Protein AF-U6SLL1-F1 (afdb_monomer)

Foldseek 3Di:
DDDDDDDDDDDDDDDDDDDDPDDPDDDDDDQQPQPPLDPPDPLSVLVSVLVVLVLDDPDPPSHNQQFAFDFQLRLLSSLLSLLVFDFDPQADCQAPPADCPDPRNRSVRRLVVLVLAFADPVGHRRGGHFDFLLSLLSSLCSSLVQDFDLPADALAPPLDPPDPSSSSVSRCVVLVLDCAPDVHHNRRRDGHGNSRSSSSSSSSCVSSPVPPPPPDPDPFQFPWEDLAQFKIKGFTPDFDDDDAQVQKDKVPKRFPGWDQDPVDRRIIMTGIPGWDAQDKIWMGGNNHTRHIYGHHHHFDFPAKEWPQQEAEDAAPDKDKTKIATHTPPPHFLWFQKKWWFKAQPPPCPPDPTDTDIFIAHRRNMTMDMDHHNDFDKIKIKMDGVPDNVHIYIGMYGYDNDQQKDKEWPDDDQEAAAFDKTKIKIAHDAFDKKKKAWPQQEADAPVRQAPKWKQAPVVRGTDRFHQYVVGDTDIGMWTHHRRRMTMMIIGHEQDKTKIKIFAAPDPVDRHDDSRTRIDIYDIHGHYNPFWKAKDKEKAFDLAWAAAPAQDDQQRDRPDQFAQIWIKMKMAIAGPVRHADAWFQKKKKFFAPVFWDAWKWKAQDSGRTGTDDHQDIDIFTAHHRSMGMMTMHHHDQATKGWMKMWDQPDDDPVDRGDDPSTNIDTYDMHGHDHWQFQEKDWFWAFPVRHGAQEDAAPGKIKTKIATATSRRGQHDNDQDWWKKKKWKAKAAFWKFKAFPVRHTDDDGGGHGDTDIDIFIADRRRMGIIIIGHNDFIKMKIWMDTHPNSYHIDIGIHTHDYDDQLQVQLQPDPDLVSNLVSQQPDPAPPRLVVDDPVLSSQLSVQSNVPADPVGADPVRSNVSNVVSNVVSVVVVLCVLLVVLLVLVVVVVPDPDDDPVSVVVSVVSLVPHDPSSVVVSVD

Solvent-accessible surface area (backbone atoms only — not comparable to full-atom values): 49851 Å² total; per-residue (Å²): 135,86,87,76,88,84,81,88,84,81,89,84,92,78,92,75,96,72,85,86,73,88,67,85,75,73,86,85,87,66,88,77,79,31,83,70,57,54,89,92,42,100,34,40,65,29,48,52,52,36,38,74,70,68,34,50,80,61,45,94,89,61,32,61,58,46,84,42,73,33,27,42,33,58,51,34,38,37,51,31,45,71,68,67,57,81,62,54,95,75,39,56,71,81,28,87,76,47,54,27,90,44,99,36,19,23,31,49,36,44,36,38,77,70,67,37,50,74,50,50,99,85,46,36,65,57,47,83,42,68,29,29,43,35,59,52,32,42,34,52,33,54,67,65,62,56,75,75,36,69,84,52,89,69,66,37,75,69,60,53,89,89,42,94,43,40,33,32,48,26,27,35,41,74,65,64,38,45,75,54,82,40,85,47,29,55,51,48,84,38,70,33,25,46,34,54,52,32,34,47,52,41,38,43,37,55,65,61,68,49,60,77,76,63,91,63,100,60,64,74,61,23,56,37,39,54,53,29,24,36,33,35,39,36,32,41,97,56,74,65,77,90,72,54,33,86,45,43,48,36,70,98,42,54,55,80,38,40,42,64,39,93,92,38,56,32,30,35,42,34,34,40,44,82,37,54,54,77,41,80,37,48,37,22,47,80,87,40,65,26,36,57,30,58,27,30,47,76,75,71,68,75,37,30,38,44,70,67,21,38,44,72,30,38,46,73,38,78,39,79,49,43,33,40,48,38,61,60,90,94,58,70,41,23,59,48,52,30,32,40,38,36,41,53,70,93,52,59,92,86,44,70,68,45,79,46,77,25,51,13,37,80,84,6,43,20,60,49,73,49,68,45,86,56,69,50,59,33,41,36,39,34,20,39,61,99,40,74,88,32,51,26,68,21,28,40,42,29,25,92,48,72,65,54,45,53,45,78,66,47,87,80,47,74,37,30,46,65,48,78,43,36,35,35,37,40,40,58,51,68,36,76,34,34,39,42,30,63,77,16,55,69,28,56,86,92,57,58,63,77,41,35,30,42,15,64,85,78,74,44,72,42,53,29,34,30,30,70,86,76,56,73,42,75,21,38,41,55,19,36,87,88,7,45,31,66,44,41,38,32,30,61,74,43,73,47,30,45,31,44,31,41,49,96,36,91,92,59,65,57,88,53,72,51,32,62,50,35,66,40,82,59,34,34,20,32,76,67,70,62,55,45,57,48,52,46,61,49,72,47,44,73,14,20,29,24,85,69,78,82,66,83,73,37,71,56,90,63,84,32,43,47,48,22,39,45,34,44,34,40,35,21,37,84,85,68,47,65,33,61,58,69,44,69,37,35,37,32,22,47,72,94,27,49,40,72,54,36,31,40,21,76,55,98,63,61,37,38,63,53,54,71,67,41,69,43,83,46,59,21,35,87,79,11,33,33,61,36,36,41,29,27,34,54,83,80,13,35,40,27,46,34,38,32,36,81,74,38,82,52,88,89,63,68,58,97,46,90,78,25,45,60,28,73,34,64,59,36,36,18,34,86,66,52,68,54,40,63,49,72,48,40,19,41,91,89,66,49,80,48,60,62,47,50,39,66,45,58,38,35,41,37,39,32,28,8,29,70,56,68,37,45,22,56,95,63,96,68,67,49,54,29,39,39,38,39,30,29,64,69,25,49,41,51,42,19,38,79,88,65,50,75,49,71,71,82,41,46,57,70,35,75,38,69,38,81,45,58,26,46,96,49,31,41,31,50,39,28,40,27,27,79,36,51,24,44,40,36,40,37,38,39,36,47,93,73,55,34,58,73,45,75,50,59,38,33,26,38,63,70,74,55,46,64,58,42,46,52,69,40,90,48,49,68,49,26,39,56,27,47,64,76,40,93,57,76,76,61,56,78,81,48,52,73,69,48,40,51,50,31,24,43,49,49,60,73,68,48,49,97,87,39,63,51,70,70,51,44,55,52,48,47,43,51,40,49,48,51,50,52,50,51,52,37,48,62,68,24,42,65,48,42,51,51,54,55,53,62,76,72,50,101,70,90,53,74,65,60,57,51,49,45,48,55,54,47,72,70,44,52,74,71,26,40,50,61,56,71,104

Secondary structure (DSSP, 8-state):
----------------------------------TTS-TT-TTHHHHHHHHHTTSS-PBTTTB--TTSBPBHHHHHHHHHHHTT----SS----STT--TTSTTHHHHHHHHHTTS----TTS---TTSBPBHHHHHHHHHHHHT----TTS----TTS-TT-TTHHHHHHHHHTTS---SBTTB--TTSBPBHHHHHHHHHHHHHHTT-----S--SS---EEEEEETTEEEEE-SS---S--GGGEEETTB-EEEEEE-TT-TTEEEEEESPPPTT-EEEEEETTEEEEEEE--PPP--SEEEESSSEEEEETTSEEEEEEEEE--TTS--TT-EEEEEEE-TT-TTTSPPEEEEEEB-TTSEEEEEEE-SS-EEEEEEEEETTEEEEEEEEEEEEESS-S-EEEESS--SEEETT--EEEEEE-STT-EEEEEEGGGTTB-GGG----EEEETTTTEEE--EEBTTS-EE-EEEE--TTSEEEEEEE-SSEEE-EEEE--S-SSS----TTSSEEEPPPEEEE--SS-EEEEEE-S-SEEEPPSS--SSS---SSSS----EEEEEEEE-TTSPBPPTT-EEEEE--GGGEEEEEEEESSSS--EEE-TT--EEEE--TTSEEEEEEEEEEEEEEE--EEEE--SS-SSS----TTSEEEEPPPEEEE-----EEEEEEE-TTS-B-SEEETTSEEEEEEEEE-TTS-B----SS--EEEEEEEESSS-EEEE-TTSPBPSSPB-TT-EEEEEEE--TTSEEEEEEEESSSEEEEEEEE-GGGSSPPEEEEEEEEPPPPHHHHHHH--SHHHHHHHHHT---SS-GGGS-HHHHHHHHHHHHHT--TT---HHHHHHHHHHHHHHHHHHHHHHHHHHHHHHHHHHTT-S---HHHHHHHHHHHHTS-HHHHHHHH-

Nearest PDB structures (foldseek):
  3pyw-assembly1_A  TM=9.199E-01  e=1.874E-11  Bacillus anthracis
  6bt4-assembly1_A  TM=9.223E-01  e=9.122E-10  Bacillus anthracis
  8eok-assembly1_G  TM=2.125E-01  e=2.285E-08  Homo sapiens
  7s62-assembly1_A  TM=1.365E-01  e=2.415E-10  Xenopus laevis
  7kzw-assembly1_A  TM=5.222E-01  e=8.992E-03  Francisella tularensis subsp. tularensis SCHU S4

Radius of gyration: 44.4 Å; Cα contacts (8 Å, |Δi|>4): 2032; chains: 1; bounding box: 137×68×116 Å

pLDDT: mean 83.25, std 14.83, range [24.31, 96.62]

InterPro domains:
  IPR001119 S-layer homology domain [PF00395] (33-75)
  IPR001119 S-layer homology domain [PF00395] (95-137)
  IPR001119 S-layer homology domain [PF00395] (155-198)
  IPR001119 S-layer homology domain [PS51272] (30-93)
  IPR001119 S-layer homology domain [PS51272] (94-151)
  IPR001119 S-layer homology domain [PS51272] (152-215)
  IPR006311 Twin-arginine translocation pathway, signal sequence [PS51318] (1-30)
  IPR008964 Invasin/intimin cell-adhesion fragments [SSF49373] (318-388)
  IPR013783 Immunoglobulin-like fold [G3DSA:2.60.40.10] (303-398)
  IPR014755 Copper resistance protein CopC/internalin, immunoglobulin-like [G3DSA:2.60.40.1220] (220-298)

Mean predicted aligned error: 22.22 Å

Structure (mmCIF, N/CA/C/O backbone):
data_AF-U6SLL1-F1
#
_entry.id   AF-U6SLL1-F1
#
loop_
_atom_site.group_PDB
_atom_site.id
_atom_site.type_symbol
_atom_site.label_atom_id
_atom_site.label_alt_id
_atom_site.label_comp_id
_atom_site.label_asym_id
_atom_site.label_entity_id
_atom_site.label_seq_id
_atom_site.pdbx_PDB_ins_code
_atom_site.Cartn_x
_atom_site.Cartn_y
_atom_site.Cartn_z
_atom_site.occupancy
_atom_site.B_iso_or_equiv
_atom_site.auth_seq_id
_atom_site.auth_comp_id
_atom_site.auth_asym_id
_atom_site.auth_atom_id
_atom_site.pdbx_PDB_model_num
ATOM 1 N N . MET A 1 1 ? -43.261 8.906 -31.732 1.00 31.83 1 MET A N 1
ATOM 2 C CA . MET A 1 1 ? -44.170 7.820 -31.307 1.00 31.83 1 MET A CA 1
ATOM 3 C C . MET A 1 1 ? -43.895 7.626 -29.831 1.00 31.83 1 MET A C 1
ATOM 5 O O . MET A 1 1 ? -42.789 7.223 -29.511 1.00 31.83 1 MET A O 1
ATOM 9 N N . ALA A 1 2 ? -44.806 8.065 -28.962 1.00 31.69 2 ALA A N 1
ATOM 10 C CA . ALA A 1 2 ? -44.588 8.068 -27.516 1.00 31.69 2 ALA A CA 1
ATOM 11 C C . ALA A 1 2 ? -44.640 6.636 -26.959 1.00 31.69 2 ALA A C 1
ATOM 13 O O . ALA A 1 2 ? -45.519 5.855 -27.332 1.00 31.69 2 ALA A O 1
ATOM 14 N N . TYR A 1 3 ? -43.657 6.307 -26.126 1.00 36.06 3 TYR A N 1
ATOM 15 C CA . TYR A 1 3 ? -43.447 5.011 -25.489 1.00 36.06 3 TYR A CA 1
ATOM 16 C C . TYR A 1 3 ? -44.512 4.753 -24.409 1.00 36.06 3 TYR A C 1
ATOM 18 O O . TYR A 1 3 ? -44.857 5.652 -23.647 1.00 36.06 3 TYR A O 1
ATOM 26 N N . GLN A 1 4 ? -45.051 3.530 -24.364 1.00 31.73 4 GLN A N 1
ATOM 27 C CA . GLN A 1 4 ? -45.908 3.031 -23.282 1.00 31.73 4 GLN A CA 1
ATOM 28 C C . GLN A 1 4 ? -45.208 1.841 -22.601 1.00 31.73 4 GLN A C 1
ATOM 30 O O . GLN A 1 4 ? -44.811 0.915 -23.319 1.00 31.73 4 GLN A O 1
ATOM 35 N N . PRO A 1 5 ? -45.087 1.806 -21.260 1.00 29.72 5 PRO A N 1
ATOM 36 C CA . PRO A 1 5 ? -44.461 0.692 -20.554 1.00 29.72 5 PRO A CA 1
ATOM 37 C C . PRO A 1 5 ? -45.381 -0.539 -20.483 1.00 29.72 5 PRO A C 1
ATOM 39 O O . PRO A 1 5 ? -46.595 -0.449 -20.290 1.00 29.72 5 PRO A O 1
ATOM 42 N N . LYS A 1 6 ? -44.783 -1.719 -20.683 1.00 35.38 6 LYS A N 1
ATOM 43 C CA . LYS A 1 6 ? -45.454 -3.020 -20.816 1.00 35.38 6 LYS A CA 1
ATOM 44 C C . LYS A 1 6 ? -45.561 -3.739 -19.465 1.00 35.38 6 LYS A C 1
ATOM 46 O O . LYS A 1 6 ? -44.718 -4.571 -19.144 1.00 35.38 6 LYS A O 1
ATOM 51 N N . SER A 1 7 ? -46.657 -3.552 -18.740 1.00 30.78 7 SER A N 1
ATOM 52 C CA . SER A 1 7 ? -47.194 -4.643 -17.916 1.00 30.78 7 SER A CA 1
ATOM 53 C C . SER A 1 7 ? -48.032 -5.567 -18.820 1.00 30.78 7 SER A C 1
ATOM 55 O O . SER A 1 7 ? -48.647 -5.101 -19.774 1.00 30.78 7 SER A O 1
ATOM 57 N N . TYR A 1 8 ? -48.045 -6.879 -18.546 1.00 36.88 8 TYR A N 1
ATOM 58 C CA . TYR A 1 8 ? -48.706 -7.983 -19.285 1.00 36.88 8 TYR A CA 1
ATOM 59 C C . TYR A 1 8 ? -47.908 -8.709 -20.384 1.00 36.88 8 TYR A C 1
ATOM 61 O O . TYR A 1 8 ? -48.157 -8.509 -21.571 1.00 36.88 8 TYR A O 1
ATOM 69 N N . ARG A 1 9 ? -47.150 -9.750 -19.993 1.00 34.62 9 ARG A N 1
ATOM 70 C CA . ARG A 1 9 ? -47.237 -11.093 -20.614 1.00 34.62 9 ARG A CA 1
ATOM 71 C C . ARG A 1 9 ? -47.005 -12.198 -19.575 1.00 34.62 9 ARG A C 1
ATOM 73 O O . ARG A 1 9 ? -45.906 -12.385 -19.073 1.00 34.62 9 ARG A O 1
ATOM 80 N N . LYS A 1 10 ? -48.075 -12.939 -19.276 1.00 30.20 10 LYS A N 1
ATOM 81 C CA . LYS A 1 10 ? -48.067 -14.200 -18.521 1.00 30.20 10 LYS A CA 1
ATOM 82 C C . LYS A 1 10 ? -47.556 -15.352 -19.400 1.00 30.20 10 LYS A C 1
ATOM 84 O O . LYS A 1 10 ? -47.942 -15.421 -20.560 1.00 30.20 10 LYS A O 1
ATOM 89 N N . PHE A 1 11 ? -46.791 -16.252 -18.772 1.00 29.52 11 PHE A N 1
ATOM 90 C CA . PHE A 1 11 ? -46.538 -17.672 -19.081 1.00 29.52 11 PHE A CA 1
ATOM 91 C C . PHE A 1 11 ? -46.218 -18.085 -20.530 1.00 29.52 11 PHE A C 1
ATOM 93 O O . PHE A 1 11 ? -47.078 -18.035 -21.399 1.00 29.52 11 PHE A O 1
ATOM 100 N N . LEU A 1 12 ? -45.050 -18.716 -20.718 1.00 28.30 12 LEU A N 1
ATOM 101 C CA . LEU A 1 12 ? -44.953 -20.075 -21.274 1.00 28.30 12 LEU A CA 1
ATOM 102 C C . LEU A 1 12 ? -43.573 -20.678 -20.970 1.00 28.30 12 LEU A C 1
ATOM 104 O O . LEU A 1 12 ? -42.535 -20.166 -21.376 1.00 28.30 12 LEU A O 1
ATOM 108 N N . ALA A 1 13 ? -43.603 -21.781 -20.228 1.00 28.97 13 ALA A N 1
ATOM 109 C CA . ALA A 1 13 ? -42.471 -22.639 -19.940 1.00 28.97 13 ALA A CA 1
ATOM 110 C C . ALA A 1 13 ? -42.096 -23.473 -21.172 1.00 28.97 13 ALA A C 1
ATOM 112 O O . ALA A 1 13 ? -42.954 -24.154 -21.729 1.00 28.97 13 ALA A O 1
ATOM 113 N N . THR A 1 14 ? -40.809 -23.514 -21.512 1.00 26.53 14 THR A N 1
ATOM 114 C CA . THR A 1 14 ? -40.186 -24.652 -22.202 1.00 26.53 14 THR A CA 1
ATOM 115 C C . THR A 1 14 ? -38.739 -24.772 -21.748 1.00 26.53 14 THR A C 1
ATOM 117 O O . THR A 1 14 ? -37.907 -23.910 -22.012 1.00 26.53 14 THR A O 1
ATOM 120 N N . SER A 1 15 ? -38.469 -25.859 -21.037 1.00 31.84 15 SER A N 1
ATOM 121 C CA . SER A 1 15 ? -37.161 -26.312 -20.583 1.00 31.84 15 SER A CA 1
ATOM 122 C C . SER A 1 15 ? -36.227 -26.620 -21.757 1.00 31.84 15 SER A C 1
ATOM 124 O O . SER A 1 15 ? -36.534 -27.500 -22.563 1.00 31.84 15 SER A O 1
ATOM 126 N N . VAL A 1 16 ? -35.054 -25.987 -21.790 1.00 29.91 16 VAL A N 1
ATOM 127 C CA . VAL A 1 16 ? -33.886 -26.488 -22.524 1.00 29.91 16 VAL A CA 1
ATOM 128 C C . VAL A 1 16 ? -32.714 -26.534 -21.550 1.00 29.91 16 VAL A C 1
ATOM 130 O O . VAL A 1 16 ? -32.261 -25.510 -21.050 1.00 29.91 16 VAL A O 1
ATOM 133 N N . ALA A 1 17 ? -32.262 -27.750 -21.248 1.00 31.16 17 ALA A N 1
ATOM 134 C CA . ALA A 1 17 ? -31.060 -28.003 -20.473 1.00 31.16 17 ALA A CA 1
ATOM 135 C C . ALA A 1 17 ? -29.828 -27.657 -21.324 1.00 31.16 17 ALA A C 1
ATOM 137 O O . ALA A 1 17 ? -29.588 -28.297 -22.348 1.00 31.16 17 ALA A O 1
ATOM 138 N N . VAL A 1 18 ? -29.046 -26.667 -20.891 1.00 29.67 18 VAL A N 1
ATOM 139 C CA . VAL A 1 18 ? -27.709 -26.380 -21.424 1.00 29.67 18 VAL A CA 1
ATOM 140 C C . VAL A 1 18 ? -26.705 -26.510 -20.282 1.00 29.67 18 VAL A C 1
ATOM 142 O O . VAL A 1 18 ? -26.943 -26.054 -19.167 1.00 29.67 18 VAL A O 1
ATOM 145 N N . ALA A 1 19 ? -25.623 -27.230 -20.568 1.00 27.14 19 ALA A N 1
ATOM 146 C CA . ALA A 1 19 ? -24.594 -27.658 -19.635 1.00 27.14 19 ALA A CA 1
ATOM 147 C C . ALA A 1 19 ? -23.968 -26.495 -18.848 1.00 27.14 19 ALA A C 1
ATOM 149 O O . ALA A 1 19 ? -23.564 -25.485 -19.422 1.00 27.14 19 ALA A O 1
ATOM 150 N N . ALA A 1 20 ? -23.846 -26.683 -17.533 1.00 24.31 20 ALA A N 1
ATOM 151 C CA . ALA A 1 20 ? -23.183 -25.759 -16.627 1.00 24.31 20 ALA A CA 1
ATOM 152 C C . ALA A 1 20 ? -21.684 -25.649 -16.957 1.00 24.31 20 ALA A C 1
ATOM 154 O O . ALA A 1 20 ? -20.908 -26.570 -16.701 1.00 24.31 20 ALA A O 1
ATOM 155 N N . VAL A 1 21 ? -21.273 -24.500 -17.491 1.00 32.41 21 VAL A N 1
ATOM 156 C CA . VAL A 1 21 ? -19.905 -24.003 -17.328 1.00 32.41 21 VAL A CA 1
ATOM 157 C C . VAL A 1 21 ? -19.908 -23.261 -15.997 1.00 32.41 21 VAL A C 1
ATOM 159 O O . VAL A 1 21 ? -20.661 -22.307 -15.829 1.00 32.41 21 VAL A O 1
ATOM 162 N N . ALA A 1 22 ? -19.128 -23.736 -15.028 1.00 27.58 22 ALA A N 1
ATOM 163 C CA . ALA A 1 22 ? -18.986 -23.090 -13.730 1.00 27.58 22 ALA A CA 1
ATOM 164 C C . ALA A 1 22 ? -18.281 -21.732 -13.894 1.00 27.58 22 ALA A C 1
ATOM 166 O O . ALA A 1 22 ? -17.062 -21.629 -13.782 1.00 27.58 22 ALA A O 1
ATOM 167 N N . THR A 1 23 ? -19.047 -20.683 -14.184 1.00 30.89 23 THR A N 1
ATOM 168 C CA . THR A 1 23 ? -18.654 -19.307 -13.892 1.00 30.89 23 THR A CA 1
ATOM 169 C C . THR A 1 23 ? -18.772 -19.111 -12.390 1.00 30.89 23 THR A C 1
ATOM 171 O O . THR A 1 23 ? -19.815 -19.406 -11.807 1.00 30.89 23 THR A O 1
ATOM 174 N N . VAL A 1 24 ? -17.701 -18.637 -11.756 1.00 28.86 24 VAL A N 1
ATOM 175 C CA . VAL A 1 24 ? -17.732 -18.174 -10.368 1.00 28.86 24 VAL A CA 1
ATOM 176 C C . VAL A 1 24 ? -18.809 -17.093 -10.278 1.00 28.86 24 VAL A C 1
ATOM 178 O O . VAL A 1 24 ? -18.623 -15.988 -10.778 1.00 28.86 24 VAL A O 1
ATOM 181 N N . ALA A 1 25 ? -19.960 -17.438 -9.703 1.00 26.83 25 ALA A N 1
ATOM 182 C CA . ALA A 1 25 ? -20.972 -16.468 -9.336 1.00 26.83 25 ALA A CA 1
ATOM 183 C C . ALA A 1 25 ? -20.374 -15.601 -8.224 1.00 26.83 25 ALA A C 1
ATOM 185 O O . ALA A 1 25 ? -20.124 -16.085 -7.119 1.00 26.83 25 ALA A O 1
ATOM 186 N N . ALA A 1 26 ? -20.102 -14.332 -8.528 1.00 28.17 26 ALA A N 1
ATOM 187 C CA . ALA A 1 26 ? -20.001 -13.330 -7.480 1.00 28.17 26 ALA A CA 1
ATOM 188 C C . ALA A 1 26 ? -21.354 -13.305 -6.743 1.00 28.17 26 ALA A C 1
ATOM 190 O O . ALA A 1 26 ? -22.391 -13.392 -7.408 1.00 28.17 26 ALA A O 1
ATOM 191 N N . PRO A 1 27 ? -21.383 -13.231 -5.404 1.00 27.61 27 PRO A N 1
ATOM 192 C CA . PRO A 1 27 ? -22.640 -13.079 -4.693 1.00 27.61 27 PRO A CA 1
ATOM 193 C C . PRO A 1 27 ? -23.255 -11.730 -5.086 1.00 27.61 27 PRO A C 1
ATOM 195 O O . PRO A 1 27 ? -22.749 -10.674 -4.716 1.00 27.61 27 PRO A O 1
ATOM 198 N N . ALA A 1 28 ? -24.330 -11.774 -5.872 1.00 34.19 28 ALA A N 1
ATOM 199 C CA . ALA A 1 28 ? -25.262 -10.668 -6.008 1.00 34.19 28 ALA A CA 1
ATOM 200 C C . ALA A 1 28 ? -26.117 -10.639 -4.735 1.00 34.19 28 ALA A C 1
ATOM 202 O O . ALA A 1 28 ? -26.722 -11.652 -4.383 1.00 34.19 28 ALA A O 1
ATOM 203 N N . GLY A 1 29 ? -26.120 -9.508 -4.030 1.00 33.47 29 GLY A N 1
ATOM 204 C CA . GLY A 1 29 ? -26.908 -9.336 -2.807 1.00 33.47 29 GLY A CA 1
ATOM 205 C C . GLY A 1 29 ? -26.157 -8.671 -1.658 1.00 33.47 29 GLY A C 1
ATOM 206 O O . GLY A 1 29 ? -26.141 -9.188 -0.547 1.00 33.47 29 GLY A O 1
ATOM 207 N N . ALA A 1 30 ? -25.537 -7.526 -1.917 1.00 27.59 30 ALA A N 1
ATOM 208 C CA . ALA A 1 30 ? -25.309 -6.499 -0.910 1.00 27.59 30 ALA A CA 1
ATOM 209 C C . ALA A 1 30 ? -25.443 -5.168 -1.646 1.00 27.59 30 ALA A C 1
ATOM 211 O O . ALA A 1 30 ? -24.705 -4.939 -2.603 1.00 27.59 30 ALA A O 1
ATOM 212 N N . ALA A 1 31 ? -26.402 -4.326 -1.258 1.00 35.97 31 ALA A N 1
ATOM 213 C CA . ALA A 1 31 ? -26.422 -2.942 -1.713 1.00 35.97 31 ALA A CA 1
ATOM 214 C C . ALA A 1 31 ? -25.066 -2.333 -1.329 1.00 35.97 31 ALA A C 1
ATOM 216 O O . ALA A 1 31 ? -24.734 -2.231 -0.146 1.00 35.97 31 ALA A O 1
ATOM 217 N N . SER A 1 32 ? -24.221 -2.072 -2.326 1.00 44.81 32 SER A N 1
ATOM 218 C CA . SER A 1 32 ? -22.842 -1.667 -2.097 1.00 44.81 32 SER A CA 1
ATOM 219 C C . SER A 1 32 ? -22.823 -0.207 -1.669 1.00 44.81 32 SER A C 1
ATOM 221 O O . SER A 1 32 ? -22.795 0.684 -2.515 1.00 44.81 32 SER A O 1
ATOM 223 N N . SER A 1 33 ? -22.822 0.057 -0.365 1.00 66.06 33 SER A N 1
ATOM 224 C CA . SER A 1 33 ? -22.417 1.374 0.120 1.00 66.06 33 SER A CA 1
ATOM 225 C C . SER A 1 33 ? -20.932 1.548 -0.214 1.00 66.06 33 SER A C 1
ATOM 227 O O . SER A 1 33 ? -20.080 0.863 0.361 1.00 66.06 33 SER A O 1
ATOM 229 N N . PHE A 1 34 ? -20.614 2.407 -1.181 1.00 81.81 34 PHE A N 1
ATOM 230 C CA . PHE A 1 34 ? -19.226 2.700 -1.532 1.00 81.81 34 PHE A CA 1
ATOM 231 C C . PHE A 1 34 ? -18.565 3.494 -0.391 1.00 81.81 34 PHE A C 1
ATOM 233 O O . PHE A 1 34 ? -19.132 4.501 0.034 1.00 81.81 34 PHE A O 1
ATOM 240 N N . PRO A 1 35 ? -17.375 3.108 0.108 1.00 83.69 35 PRO A N 1
ATOM 241 C CA . PRO A 1 35 ? -16.734 3.782 1.243 1.00 83.69 35 PRO A CA 1
ATOM 242 C C . PRO A 1 35 ? -16.389 5.260 1.007 1.00 83.69 35 PRO A C 1
ATOM 244 O O . PRO A 1 35 ? -16.182 6.004 1.961 1.00 83.69 35 PRO A O 1
ATOM 247 N N . ASP A 1 36 ? -16.281 5.681 -0.253 1.00 86.88 36 ASP A N 1
ATOM 248 C CA . ASP A 1 36 ? -15.982 7.050 -0.677 1.00 86.88 36 ASP A CA 1
ATOM 249 C C . ASP A 1 36 ? -17.232 7.863 -1.067 1.00 86.88 36 ASP A C 1
ATOM 251 O O . ASP A 1 36 ? -17.107 9.016 -1.486 1.00 86.88 36 ASP A O 1
ATOM 255 N N . VAL A 1 37 ? -18.433 7.299 -0.895 1.00 87.06 37 VAL A N 1
ATOM 256 C CA . VAL A 1 37 ? -19.699 8.042 -0.922 1.00 87.06 37 VAL A CA 1
ATOM 257 C C . VAL A 1 37 ? -20.010 8.471 0.507 1.00 87.06 37 VAL A C 1
ATOM 259 O O . VAL A 1 37 ? -20.379 7.667 1.359 1.00 87.06 37 VAL A O 1
ATOM 262 N N . VAL A 1 38 ? -19.794 9.755 0.788 1.00 79.94 38 VAL A N 1
ATOM 263 C CA . VAL A 1 38 ? -19.967 10.317 2.132 1.00 79.94 38 VAL A CA 1
ATOM 264 C C . VAL A 1 38 ? -21.466 10.406 2.464 1.00 79.94 38 VAL A C 1
ATOM 266 O O . VAL A 1 38 ? -22.195 11.031 1.685 1.00 79.94 38 VAL A O 1
ATOM 269 N N . PRO A 1 39 ? -21.925 9.860 3.608 1.00 80.50 39 PRO A N 1
ATOM 270 C CA . PRO A 1 39 ? -23.314 9.999 4.041 1.00 80.50 39 PRO A CA 1
ATOM 271 C C . PRO A 1 39 ? -23.740 11.469 4.167 1.00 80.50 39 PRO A C 1
ATOM 273 O O . PRO A 1 39 ? -22.996 12.298 4.698 1.00 80.50 39 PRO A O 1
ATOM 276 N N . GLY A 1 40 ? -24.930 11.801 3.672 1.00 78.38 40 GLY A N 1
ATOM 277 C CA . GLY A 1 40 ? -25.482 13.153 3.590 1.00 78.38 40 GLY A CA 1
ATOM 278 C C . GLY A 1 40 ? -24.929 14.008 2.443 1.00 78.38 40 GLY A C 1
ATOM 279 O O . GLY A 1 40 ? -25.216 15.206 2.380 1.00 78.38 40 GLY A O 1
ATOM 280 N N . SER A 1 41 ? -24.115 13.447 1.543 1.00 84.69 41 SER A N 1
ATOM 281 C CA . SER A 1 41 ? -23.666 14.167 0.347 1.00 84.69 41 SER A CA 1
ATOM 282 C C . SER A 1 41 ? -24.801 14.328 -0.670 1.00 84.69 41 SER A C 1
ATOM 284 O O . SER A 1 41 ? -25.673 13.475 -0.789 1.00 84.69 41 SER A O 1
ATOM 286 N N . TYR A 1 42 ? -24.775 15.410 -1.457 1.00 88.62 42 TYR A N 1
ATOM 287 C CA . TYR A 1 42 ? -25.857 15.745 -2.402 1.00 88.62 42 TYR A CA 1
ATOM 288 C C . TYR A 1 42 ? -26.101 14.695 -3.506 1.00 88.62 42 TYR A C 1
ATOM 290 O O . TYR A 1 42 ? -27.079 14.796 -4.240 1.00 88.62 42 TYR A O 1
ATOM 298 N N . TYR A 1 43 ? -25.186 13.738 -3.668 1.00 88.38 43 TYR A N 1
ATOM 299 C CA . TYR A 1 43 ? -25.220 12.692 -4.688 1.00 88.38 43 TYR A CA 1
ATOM 300 C C . TYR A 1 43 ? -25.389 11.286 -4.103 1.00 88.38 43 TYR A C 1
ATOM 302 O O . TYR A 1 43 ? -25.464 10.339 -4.878 1.00 88.38 43 TYR A O 1
ATOM 310 N N . GLU A 1 44 ? -25.427 11.123 -2.774 1.00 87.75 44 GLU A N 1
ATOM 311 C CA . GLU A 1 44 ? -25.534 9.808 -2.127 1.00 87.75 44 GLU A CA 1
ATOM 312 C C . GLU A 1 44 ? -26.765 9.042 -2.617 1.00 87.75 44 GLU A C 1
ATOM 314 O O . GLU A 1 44 ? -26.646 7.913 -3.083 1.00 87.75 44 GLU A O 1
ATOM 319 N N . GLU A 1 45 ? -27.930 9.681 -2.558 1.00 86.56 45 GLU A N 1
ATOM 320 C CA . GLU A 1 45 ? -29.210 9.086 -2.942 1.00 86.56 45 GLU A CA 1
ATOM 321 C C . GLU A 1 45 ? -29.215 8.668 -4.416 1.00 86.56 45 GLU A C 1
ATOM 323 O O . GLU A 1 45 ? -29.504 7.517 -4.739 1.00 86.56 45 GLU A O 1
ATOM 328 N N . ALA A 1 46 ? -28.766 9.564 -5.301 1.00 89.19 46 ALA A N 1
ATOM 329 C CA . ALA A 1 46 ? -28.641 9.292 -6.728 1.00 89.19 46 ALA A CA 1
ATOM 330 C C . ALA A 1 46 ? -27.699 8.111 -7.017 1.00 89.19 46 ALA A C 1
ATOM 332 O O . ALA A 1 46 ? -27.991 7.269 -7.867 1.00 89.19 46 ALA A O 1
ATOM 333 N N . VAL A 1 47 ? -26.566 8.029 -6.311 1.00 90.12 47 VAL A N 1
ATOM 334 C CA . VAL A 1 47 ? -25.606 6.933 -6.482 1.00 90.12 47 VAL A CA 1
ATOM 335 C C . VAL A 1 47 ? -26.182 5.620 -5.957 1.00 90.12 47 VAL A C 1
ATOM 337 O O . VAL A 1 47 ? -26.103 4.606 -6.648 1.00 90.12 47 VAL A O 1
ATOM 340 N N . ASN A 1 48 ? -26.794 5.623 -4.776 1.00 85.69 48 ASN A N 1
ATOM 341 C CA . ASN A 1 48 ? -27.384 4.426 -4.181 1.00 85.69 48 ASN A CA 1
ATOM 342 C C . ASN A 1 48 ? -28.532 3.884 -5.039 1.00 85.69 48 ASN A C 1
ATOM 344 O O . ASN A 1 48 ? -28.564 2.685 -5.320 1.00 85.69 48 ASN A O 1
ATOM 348 N N . TYR A 1 49 ? -29.416 4.763 -5.516 1.00 85.19 49 TYR A N 1
ATOM 349 C CA . TYR A 1 49 ? -30.529 4.397 -6.384 1.00 85.19 49 TYR A CA 1
ATOM 350 C C . TYR A 1 49 ? -30.043 3.803 -7.710 1.00 85.19 49 TYR A C 1
ATOM 352 O O . TYR A 1 49 ? -30.383 2.680 -8.060 1.00 85.19 49 TYR A O 1
ATOM 360 N N . LEU A 1 50 ? -29.169 4.498 -8.439 1.00 88.00 50 LEU A N 1
ATOM 361 C CA . LEU A 1 50 ? -28.687 3.991 -9.727 1.00 88.00 50 LEU A CA 1
ATOM 362 C C . LEU A 1 50 ? -27.831 2.721 -9.580 1.00 88.00 50 LEU A C 1
ATOM 364 O O . LEU A 1 50 ? -27.750 1.922 -10.511 1.00 88.00 50 LEU A O 1
ATOM 368 N N . THR A 1 51 ? -27.194 2.516 -8.424 1.00 87.94 51 THR A N 1
ATOM 369 C CA . THR A 1 51 ? -26.475 1.270 -8.124 1.00 87.94 51 THR A CA 1
ATOM 370 C C . THR A 1 51 ? -27.446 0.126 -7.838 1.00 87.94 51 THR A C 1
ATOM 372 O O . THR A 1 51 ? -27.206 -0.993 -8.288 1.00 87.94 51 THR A O 1
ATOM 375 N N . SER A 1 52 ? -28.558 0.384 -7.134 1.00 81.06 52 SER A N 1
ATOM 376 C CA . SER A 1 52 ? -29.591 -0.630 -6.874 1.00 81.06 52 SER A CA 1
ATOM 377 C C . SER A 1 52 ? -30.297 -1.082 -8.156 1.00 81.06 52 SER A C 1
ATOM 379 O O . SER A 1 52 ? -30.661 -2.250 -8.265 1.00 81.06 52 SER A O 1
ATOM 381 N N . GLN A 1 53 ? -30.394 -0.193 -9.149 1.00 81.56 53 GLN A N 1
ATOM 382 C CA . GLN A 1 53 ? -30.916 -0.488 -10.487 1.00 81.56 53 GLN A CA 1
ATOM 383 C C . GLN A 1 53 ? -29.874 -1.113 -11.447 1.00 81.56 53 GLN A C 1
ATOM 385 O O . GLN A 1 53 ? -30.154 -1.272 -12.629 1.00 81.56 53 GLN A O 1
ATOM 390 N N . ASP A 1 54 ? -28.660 -1.440 -10.980 1.00 84.31 54 ASP A N 1
ATOM 391 C CA . ASP A 1 54 ? -27.522 -1.934 -11.791 1.00 84.31 54 ASP A CA 1
ATOM 392 C C . ASP A 1 54 ? -27.090 -0.996 -12.949 1.00 84.31 54 ASP A C 1
ATOM 394 O O . ASP A 1 54 ? -26.350 -1.400 -13.850 1.00 84.31 54 ASP A O 1
ATOM 398 N N . VAL A 1 55 ? -27.498 0.281 -12.909 1.00 88.06 55 VAL A N 1
ATOM 399 C CA . VAL A 1 55 ? -27.196 1.301 -13.932 1.00 88.06 55 VAL A CA 1
ATOM 400 C C . VAL A 1 55 ? -25.758 1.806 -13.811 1.00 88.06 55 VAL A C 1
ATOM 402 O O . VAL A 1 55 ? -25.078 2.029 -14.816 1.00 88.06 55 VAL A O 1
ATOM 405 N N . ILE A 1 56 ? -25.268 1.987 -12.581 1.00 88.81 56 ILE A N 1
ATOM 406 C CA . ILE A 1 56 ? -23.886 2.404 -12.308 1.00 88.81 56 ILE A CA 1
ATOM 407 C C . ILE A 1 56 ? -23.157 1.368 -11.456 1.00 88.81 56 ILE A C 1
ATOM 409 O O . ILE A 1 56 ? -23.742 0.692 -10.616 1.00 88.81 56 ILE A O 1
ATOM 413 N N . LYS A 1 57 ? -21.842 1.253 -11.672 1.00 84.75 57 LYS A N 1
ATOM 414 C CA . LYS A 1 57 ? -20.963 0.309 -10.964 1.00 84.75 57 LYS A CA 1
ATOM 415 C C . LYS A 1 57 ? -19.728 1.032 -10.430 1.00 84.75 57 LYS A C 1
ATOM 417 O O . LYS A 1 57 ? -19.257 2.009 -11.028 1.00 84.75 57 LYS A O 1
ATOM 422 N N . GLY A 1 58 ? -19.213 0.548 -9.300 1.00 81.25 58 GLY A N 1
ATOM 423 C CA . GLY A 1 58 ? -17.960 1.022 -8.710 1.00 81.25 58 GLY A CA 1
ATOM 424 C C . GLY A 1 58 ? -16.723 0.588 -9.499 1.00 81.25 58 GLY A C 1
ATOM 425 O O . GLY A 1 58 ? -16.776 -0.292 -10.359 1.00 81.25 58 GLY A O 1
ATOM 426 N N . LEU A 1 59 ? -15.591 1.211 -9.189 1.00 79.38 59 LEU A N 1
ATOM 427 C CA . LEU A 1 59 ? -14.277 0.865 -9.720 1.00 79.38 59 LEU A CA 1
ATOM 428 C C . LEU A 1 59 ? -13.666 -0.332 -8.961 1.00 79.38 59 LEU A C 1
ATOM 430 O O . LEU A 1 59 ? -14.057 -0.619 -7.821 1.00 79.38 59 LEU A O 1
ATOM 434 N N . PRO A 1 60 ? -12.671 -1.027 -9.552 1.00 71.62 60 PRO A N 1
ATOM 435 C CA . PRO A 1 60 ? -11.881 -2.024 -8.834 1.00 71.62 60 PRO A CA 1
ATOM 436 C C . PRO A 1 60 ? -11.352 -1.460 -7.506 1.00 71.62 60 PRO A C 1
ATOM 438 O O . PRO A 1 60 ? -10.789 -0.369 -7.477 1.00 71.62 60 PRO A O 1
ATOM 441 N N . GLY A 1 61 ? -11.550 -2.195 -6.409 1.00 65.06 61 GLY A N 1
ATOM 442 C CA . GLY A 1 61 ? -11.261 -1.715 -5.050 1.00 65.06 61 GLY A CA 1
ATOM 443 C C . GLY A 1 61 ? -12.490 -1.263 -4.253 1.00 65.06 61 GLY A C 1
ATOM 444 O O . GLY A 1 61 ? -12.343 -0.896 -3.093 1.00 65.06 61 GLY A O 1
ATOM 445 N N . GLY A 1 62 ? -13.694 -1.334 -4.836 1.00 80.88 62 GLY A N 1
ATOM 446 C CA . GLY A 1 62 ? -14.952 -1.118 -4.111 1.00 80.88 62 GLY A CA 1
ATOM 447 C C . GLY A 1 62 ? -15.298 0.352 -3.864 1.00 80.88 62 GLY A C 1
ATOM 448 O O . GLY A 1 62 ? -16.082 0.628 -2.965 1.00 80.88 62 GLY A O 1
ATOM 449 N N . ILE A 1 63 ? -14.727 1.276 -4.642 1.00 86.19 63 ILE A N 1
ATOM 450 C CA . ILE A 1 63 ? -14.949 2.730 -4.546 1.00 86.19 63 ILE A CA 1
ATOM 451 C C . ILE A 1 63 ? -15.771 3.253 -5.737 1.00 86.19 63 ILE A C 1
ATOM 453 O O . ILE A 1 63 ? -15.717 2.676 -6.824 1.00 86.19 63 ILE A O 1
ATOM 457 N N . TYR A 1 64 ? -16.502 4.355 -5.571 1.00 91.31 64 TYR A N 1
ATOM 458 C CA . TYR A 1 64 ? -17.291 4.989 -6.635 1.00 91.31 64 TYR A CA 1
ATOM 459 C C . TYR A 1 64 ? -16.509 6.039 -7.444 1.00 91.31 64 TYR A C 1
ATOM 461 O O . TYR A 1 64 ? -16.749 6.196 -8.644 1.00 91.31 64 TYR A O 1
ATOM 469 N N . ALA A 1 65 ? -15.566 6.732 -6.807 1.00 90.88 65 ALA A N 1
ATOM 470 C CA . ALA A 1 65 ? -14.778 7.860 -7.299 1.00 90.88 65 ALA A CA 1
ATOM 471 C C . ALA A 1 65 ? -15.622 9.064 -7.788 1.00 90.88 65 ALA A C 1
ATOM 473 O O . ALA A 1 65 ? -15.497 9.466 -8.951 1.00 90.88 65 ALA A O 1
ATOM 474 N N . PRO A 1 66 ? -16.451 9.683 -6.917 1.00 91.44 66 PRO A N 1
ATOM 475 C CA . PRO A 1 66 ? -17.454 10.690 -7.295 1.00 91.44 66 PRO A CA 1
ATOM 476 C C . PRO A 1 66 ? -16.892 11.916 -8.031 1.00 91.44 66 PRO A C 1
ATOM 478 O O . PRO A 1 66 ? -17.563 12.456 -8.902 1.00 91.44 66 PRO A O 1
ATOM 481 N N . LEU A 1 67 ? -15.656 12.329 -7.729 1.00 91.38 67 LEU A N 1
ATOM 482 C CA . LEU A 1 67 ? -15.019 13.526 -8.304 1.00 91.38 67 LEU A CA 1
ATOM 483 C C . LEU A 1 67 ? -14.268 13.271 -9.626 1.00 91.38 67 LEU A C 1
ATOM 485 O O . LEU A 1 67 ? -13.581 14.157 -10.132 1.00 91.38 67 LEU A O 1
ATOM 489 N N . THR A 1 68 ? -14.350 12.060 -10.182 1.00 93.19 68 THR A N 1
ATOM 490 C CA . THR A 1 68 ? -13.707 11.739 -11.466 1.00 93.19 68 THR A CA 1
ATOM 491 C C . THR A 1 68 ? -14.583 12.206 -12.620 1.00 93.19 68 THR A C 1
ATOM 493 O O . THR A 1 68 ? -15.771 11.895 -12.644 1.00 93.19 68 THR A O 1
ATOM 496 N N . ASN A 1 69 ? -14.001 12.913 -13.591 1.00 94.25 69 ASN A N 1
ATOM 497 C CA . ASN A 1 69 ? -14.709 13.332 -14.802 1.00 94.25 69 ASN A CA 1
ATOM 498 C C . ASN A 1 69 ? -15.174 12.128 -15.631 1.00 94.25 69 ASN A C 1
ATOM 500 O O . ASN A 1 69 ? -14.452 11.140 -15.764 1.00 94.25 69 ASN A O 1
ATOM 504 N N . VAL A 1 70 ? -16.363 12.252 -16.214 1.00 95.44 70 VAL A N 1
ATOM 505 C CA . VAL A 1 70 ? -16.989 11.244 -17.071 1.00 95.44 70 VAL A CA 1
ATOM 506 C C . VAL A 1 70 ? -16.779 11.622 -18.537 1.00 95.44 70 VAL A C 1
ATOM 508 O O . VAL A 1 70 ? -16.927 12.788 -18.918 1.00 95.44 70 VAL A O 1
ATOM 511 N N . ASP A 1 71 ? -16.426 10.646 -19.372 1.00 95.31 71 ASP A N 1
ATOM 512 C CA . ASP A 1 71 ? -16.370 10.833 -20.825 1.00 95.31 71 ASP A CA 1
ATOM 513 C C . ASP A 1 71 ? -17.740 10.596 -21.495 1.00 95.31 71 ASP A C 1
ATOM 515 O O . ASP A 1 71 ? -18.686 10.065 -20.903 1.00 95.31 71 ASP A O 1
ATOM 519 N N . ARG A 1 72 ? -17.884 11.031 -22.752 1.00 94.56 72 ARG A N 1
ATOM 520 C CA . ARG A 1 72 ? -19.148 10.903 -23.502 1.00 94.56 72 ARG A CA 1
ATOM 521 C C . ARG A 1 72 ? -19.607 9.447 -23.650 1.00 94.56 72 ARG A C 1
ATOM 523 O O . ARG A 1 72 ? -20.813 9.190 -23.654 1.00 94.56 72 ARG A O 1
ATOM 530 N N . ALA A 1 73 ? -18.677 8.497 -23.755 1.00 94.00 73 ALA A N 1
ATOM 531 C CA . ALA A 1 73 ? -18.984 7.071 -23.829 1.00 94.00 73 ALA A CA 1
ATOM 532 C C . ALA A 1 73 ? -19.548 6.524 -22.510 1.00 94.00 73 ALA A C 1
ATOM 534 O O . ALA A 1 73 ? -20.575 5.848 -22.515 1.00 94.00 73 ALA A O 1
ATOM 535 N N . GLN A 1 74 ? -18.921 6.848 -21.383 1.00 94.25 74 GLN A N 1
ATOM 536 C CA . GLN A 1 74 ? -19.354 6.442 -20.051 1.00 94.25 74 GLN A CA 1
ATOM 537 C C . GLN A 1 74 ? -20.732 7.011 -19.723 1.00 94.25 74 GLN A C 1
ATOM 539 O O . GLN A 1 74 ? -21.602 6.262 -19.285 1.00 94.25 74 GLN A O 1
ATOM 544 N N . PHE A 1 75 ? -20.969 8.300 -19.993 1.00 96.38 75 PHE A N 1
ATOM 545 C CA . PHE A 1 75 ? -22.286 8.899 -19.769 1.00 96.38 75 PHE A CA 1
ATOM 546 C C . PHE A 1 75 ? -23.371 8.235 -20.631 1.00 96.38 75 PHE A C 1
ATOM 548 O O . PHE A 1 75 ? -24.483 8.018 -20.162 1.00 96.38 75 PHE A O 1
ATOM 555 N N . SER A 1 76 ? -23.033 7.832 -21.859 1.00 95.12 76 SER A N 1
ATOM 556 C CA . SER A 1 76 ? -23.952 7.106 -22.746 1.00 95.12 76 SER A CA 1
ATOM 557 C C . SER A 1 76 ? -24.325 5.723 -22.217 1.00 95.12 76 SER A C 1
ATOM 559 O O . SER A 1 76 ? -25.473 5.313 -22.346 1.00 95.12 76 SER A O 1
ATOM 561 N N . VAL A 1 77 ? -23.387 5.007 -21.592 1.00 94.81 77 VAL A N 1
ATOM 562 C CA . VAL A 1 77 ? -23.681 3.717 -20.947 1.00 94.81 77 VAL A CA 1
ATOM 563 C C . VAL A 1 77 ? -24.619 3.908 -19.755 1.00 94.81 77 VAL A C 1
ATOM 565 O O . VAL A 1 77 ? -25.595 3.173 -19.638 1.00 94.81 77 VAL A O 1
ATOM 568 N N . ILE A 1 78 ? -24.369 4.924 -18.921 1.00 94.75 78 ILE A N 1
ATOM 569 C CA . ILE A 1 78 ? -25.232 5.258 -17.775 1.00 94.75 78 ILE A CA 1
ATOM 570 C C . ILE A 1 78 ? -26.642 5.612 -18.259 1.00 94.75 78 ILE A C 1
ATOM 572 O O . ILE A 1 78 ? -27.621 5.074 -17.754 1.00 94.75 78 ILE A O 1
ATOM 576 N N . LEU A 1 79 ? -26.754 6.488 -19.260 1.00 94.56 79 LEU A N 1
ATOM 577 C CA . LEU A 1 79 ? -28.044 6.949 -19.766 1.00 94.56 79 LEU A CA 1
ATOM 578 C C . LEU A 1 79 ? -28.824 5.829 -20.470 1.00 94.56 79 LEU A C 1
ATOM 580 O O . LEU A 1 79 ? -30.024 5.706 -20.256 1.00 94.56 79 LEU A O 1
ATOM 584 N N . ALA A 1 80 ? -28.161 4.983 -21.265 1.00 93.50 80 ALA A N 1
ATOM 585 C CA . ALA A 1 80 ? -28.809 3.837 -21.903 1.00 93.50 80 ALA A CA 1
ATOM 586 C C . ALA A 1 80 ? -29.307 2.803 -20.880 1.00 93.50 80 ALA A C 1
ATOM 588 O O . ALA A 1 80 ? -30.389 2.252 -21.065 1.00 93.50 80 ALA A O 1
ATOM 589 N N . GLY A 1 81 ? -28.545 2.574 -19.803 1.00 90.12 81 GLY A N 1
ATOM 590 C CA . GLY A 1 81 ? -28.958 1.712 -18.694 1.00 90.12 81 GLY A CA 1
ATOM 591 C C . GLY A 1 81 ? -30.132 2.294 -17.905 1.00 90.12 81 GLY A C 1
ATOM 592 O O . GLY A 1 81 ? -31.088 1.584 -17.629 1.00 90.12 81 GLY A O 1
ATOM 593 N N . ALA A 1 82 ? -30.110 3.597 -17.610 1.00 89.81 82 ALA A N 1
ATOM 594 C CA . ALA A 1 82 ? -31.199 4.281 -16.909 1.00 89.81 82 ALA A CA 1
ATOM 595 C C . ALA A 1 82 ? -32.527 4.269 -17.682 1.00 89.81 82 ALA A C 1
ATOM 597 O O . ALA A 1 82 ? -33.596 4.270 -17.082 1.00 89.81 82 ALA A O 1
ATOM 598 N N . LEU A 1 83 ? -32.455 4.270 -19.013 1.00 87.69 83 LEU A N 1
ATOM 599 C CA . LEU A 1 83 ? -33.609 4.171 -19.905 1.00 87.69 83 LEU A CA 1
ATOM 600 C C . LEU A 1 83 ? -34.036 2.718 -20.187 1.00 87.69 83 LEU A C 1
ATOM 602 O O . LEU A 1 83 ? -34.993 2.522 -20.936 1.00 87.69 83 LEU A O 1
ATOM 606 N N . ASP A 1 84 ? -33.315 1.727 -19.647 1.00 88.31 84 ASP A N 1
ATOM 607 C CA . ASP A 1 84 ? -33.496 0.292 -19.911 1.00 88.31 84 ASP A CA 1
ATOM 608 C C . ASP A 1 84 ? -33.591 -0.025 -21.420 1.00 88.31 84 ASP A C 1
ATOM 610 O O . ASP A 1 84 ? -34.496 -0.710 -21.904 1.00 88.31 84 ASP A O 1
ATOM 614 N N . LEU A 1 85 ? -32.677 0.552 -22.214 1.00 88.81 85 LEU A N 1
ATOM 615 C CA . LEU A 1 85 ? -32.672 0.349 -23.663 1.00 88.81 85 LEU A CA 1
ATOM 616 C C . LEU A 1 85 ? -32.189 -1.059 -24.023 1.00 88.81 85 LEU A C 1
ATOM 618 O O . LEU A 1 85 ? -31.130 -1.504 -23.583 1.00 88.81 85 LEU A O 1
ATOM 622 N N . GLU A 1 86 ? -32.908 -1.721 -24.932 1.00 87.06 86 GLU A N 1
ATOM 623 C CA . GLU A 1 86 ? -32.464 -2.988 -25.515 1.00 87.06 86 GLU A CA 1
ATOM 624 C C . GLU A 1 86 ? -31.148 -2.787 -26.294 1.00 87.06 86 GLU A C 1
ATOM 626 O O . GLU A 1 86 ? -31.106 -2.123 -27.335 1.00 87.06 86 GLU A O 1
ATOM 631 N N . LEU A 1 87 ? -30.061 -3.379 -25.792 1.00 91.25 87 LEU A N 1
ATOM 632 C CA . LEU A 1 87 ? -28.744 -3.330 -26.424 1.00 91.25 87 LEU A CA 1
ATOM 633 C C . LEU A 1 87 ? -28.586 -4.481 -27.428 1.00 91.25 87 LEU A C 1
ATOM 635 O O . LEU A 1 87 ? -28.863 -5.637 -27.120 1.00 91.25 87 LEU A O 1
ATOM 639 N N . SER A 1 88 ? -28.123 -4.171 -28.642 1.00 87.12 88 SER A N 1
ATOM 640 C CA . SER A 1 88 ? -27.904 -5.172 -29.695 1.00 87.12 88 SER A CA 1
ATOM 641 C C . SER A 1 88 ? -26.697 -6.065 -29.387 1.00 87.12 88 SER A C 1
ATOM 643 O O . SER A 1 88 ? -25.598 -5.556 -29.174 1.00 87.12 88 SER A O 1
ATOM 645 N N . ASP A 1 89 ? -26.867 -7.389 -29.493 1.00 84.25 89 ASP A N 1
ATOM 646 C CA . ASP A 1 89 ? -25.766 -8.370 -29.423 1.00 84.25 89 ASP A CA 1
ATOM 647 C C . ASP A 1 89 ? -24.753 -8.223 -30.576 1.00 84.25 89 ASP A C 1
ATOM 649 O O . ASP A 1 89 ? -23.622 -8.697 -30.493 1.00 84.25 89 ASP A O 1
ATOM 653 N N . ASN A 1 90 ? -25.161 -7.585 -31.678 1.00 88.81 90 ASN A N 1
ATOM 654 C CA . ASN A 1 90 ? -24.314 -7.304 -32.837 1.00 88.81 90 ASN A CA 1
ATOM 655 C C . ASN A 1 90 ? -24.447 -5.825 -33.211 1.00 88.81 90 ASN A C 1
ATOM 657 O O . ASN A 1 90 ? -25.193 -5.492 -34.144 1.00 88.81 90 ASN A O 1
ATOM 661 N N . PRO A 1 91 ? -23.778 -4.927 -32.472 1.00 89.44 91 PRO A N 1
ATOM 662 C CA . PRO A 1 91 ? -23.966 -3.507 -32.664 1.00 89.44 91 PRO A CA 1
ATOM 663 C C . PRO A 1 91 ? -23.392 -3.022 -34.001 1.00 89.44 91 PRO A C 1
ATOM 665 O O . PRO A 1 91 ? -22.385 -3.536 -34.503 1.00 89.44 91 PRO A O 1
ATOM 668 N N . LYS A 1 92 ? -24.029 -2.019 -34.605 1.00 88.81 92 LYS A N 1
ATOM 669 C CA . LYS A 1 92 ? -23.591 -1.409 -35.868 1.00 88.81 92 LYS A CA 1
ATOM 670 C C . LYS A 1 92 ? -22.761 -0.158 -35.626 1.00 88.81 92 LYS A C 1
ATOM 672 O O . LYS A 1 92 ? -22.922 0.576 -34.656 1.00 88.81 92 LYS A O 1
ATOM 677 N N . ARG A 1 93 ? -21.880 0.132 -36.585 1.00 91.75 93 ARG A N 1
ATOM 678 C CA . ARG A 1 93 ? -21.106 1.377 -36.601 1.00 91.75 93 ARG A CA 1
ATOM 679 C C . ARG A 1 93 ? -21.998 2.535 -37.043 1.00 91.75 93 ARG A C 1
ATOM 681 O O . ARG A 1 93 ? -22.165 2.745 -38.241 1.00 91.75 93 ARG A O 1
ATOM 688 N N . VAL A 1 94 ? -22.551 3.262 -36.073 1.00 91.50 94 VAL A N 1
ATOM 689 C CA . VAL A 1 94 ? -23.376 4.465 -36.298 1.00 91.50 94 VAL A CA 1
ATOM 690 C C . VAL A 1 94 ? -22.549 5.747 -36.451 1.00 91.50 94 VAL A C 1
ATOM 692 O O . VAL A 1 94 ? -22.951 6.639 -37.190 1.00 91.50 94 VAL A O 1
ATOM 695 N N . PHE A 1 95 ? -21.354 5.800 -35.850 1.00 94.44 95 PHE A N 1
ATOM 696 C CA . PHE A 1 95 ? -20.397 6.902 -35.993 1.00 94.44 95 PHE A CA 1
ATOM 697 C C . PHE A 1 95 ? -19.022 6.384 -36.450 1.00 94.44 95 PHE A C 1
ATOM 699 O O . PHE A 1 95 ? -18.633 5.277 -36.057 1.00 94.44 95 PHE A O 1
ATOM 706 N N . PRO A 1 96 ? -18.253 7.137 -37.262 1.00 92.50 96 PRO A N 1
ATOM 707 C CA . PRO A 1 96 ? -16.958 6.688 -37.782 1.00 92.50 96 PRO A CA 1
ATOM 708 C C . PRO A 1 96 ? -15.941 6.337 -36.687 1.00 92.50 96 PRO A C 1
ATOM 710 O O . PRO A 1 96 ? -15.218 5.346 -36.813 1.00 92.50 96 PRO A O 1
ATOM 713 N N . ASP A 1 97 ? -15.929 7.104 -35.600 1.00 93.94 97 ASP A N 1
ATOM 714 C CA . ASP A 1 97 ? -14.998 7.012 -34.472 1.00 93.94 97 ASP A CA 1
ATOM 715 C C . ASP A 1 97 ? -15.476 6.103 -33.325 1.00 93.94 97 ASP A C 1
ATOM 717 O O . ASP A 1 97 ? -14.747 5.892 -32.356 1.00 93.94 97 ASP A O 1
ATOM 721 N N . VAL A 1 98 ? -16.661 5.495 -33.446 1.00 93.56 98 VAL A N 1
ATOM 722 C CA . VAL A 1 98 ? -17.178 4.516 -32.480 1.00 93.56 98 VAL A CA 1
ATOM 723 C C . VAL A 1 98 ? -16.928 3.108 -33.004 1.00 93.56 98 VAL A C 1
ATOM 725 O O . VAL A 1 98 ? -17.474 2.690 -34.024 1.00 93.56 98 VAL A O 1
ATOM 728 N N . ASN A 1 99 ? -16.083 2.346 -32.307 1.00 92.50 99 ASN A N 1
ATOM 729 C CA . ASN A 1 99 ? -15.945 0.915 -32.563 1.00 92.50 99 ASN A CA 1
ATOM 730 C C . ASN A 1 99 ? -17.183 0.184 -32.008 1.00 92.50 99 ASN A C 1
ATOM 732 O O . ASN A 1 99 ? -17.376 0.233 -30.797 1.00 92.50 99 ASN A O 1
ATOM 736 N N . PRO A 1 100 ? -17.987 -0.524 -32.827 1.00 90.62 100 PRO A N 1
ATOM 737 C CA . PRO A 1 100 ? -19.190 -1.201 -32.335 1.00 90.62 100 PRO A CA 1
ATOM 738 C C . PRO A 1 100 ? -18.906 -2.234 -31.244 1.00 90.62 100 PRO A C 1
ATOM 740 O O . PRO A 1 100 ? -19.711 -2.413 -30.343 1.00 90.62 100 PRO A O 1
ATOM 743 N N . ASN A 1 101 ? -17.729 -2.863 -31.282 1.00 90.19 101 ASN A N 1
ATOM 744 C CA . ASN A 1 101 ? -17.333 -3.887 -30.316 1.00 90.19 101 ASN A CA 1
ATOM 745 C C . ASN A 1 101 ? -16.704 -3.307 -29.031 1.00 90.19 101 ASN A C 1
ATOM 747 O O . ASN A 1 101 ? -16.145 -4.062 -28.237 1.00 90.19 101 ASN A O 1
ATOM 751 N N . SER A 1 102 ? -16.701 -1.982 -28.838 1.00 93.00 102 SER A N 1
ATOM 752 C CA . SER A 1 102 ? -16.288 -1.379 -27.565 1.00 93.00 102 SER A CA 1
ATOM 753 C C . SER A 1 102 ? -17.364 -1.588 -26.491 1.00 93.00 102 SER A C 1
ATOM 755 O O . SER A 1 102 ? -18.525 -1.836 -26.808 1.00 93.00 102 SER A O 1
ATOM 757 N N . TYR A 1 103 ? -17.009 -1.415 -25.212 1.00 93.50 103 TYR A N 1
ATOM 758 C CA . TYR A 1 103 ? -17.960 -1.572 -24.099 1.00 93.50 103 TYR A CA 1
ATOM 759 C C . TYR A 1 103 ? -19.167 -0.613 -24.171 1.00 93.50 103 TYR A C 1
ATOM 761 O O . TYR A 1 103 ? -20.195 -0.873 -23.557 1.00 93.50 103 TYR A O 1
ATOM 769 N N . TYR A 1 104 ? -19.043 0.488 -24.916 1.00 93.56 104 TYR A N 1
ATOM 770 C CA . TYR A 1 104 ? -20.081 1.503 -25.105 1.00 93.56 104 TYR A CA 1
ATOM 771 C C . TYR A 1 104 ? -20.751 1.437 -26.483 1.00 93.56 104 TYR A C 1
ATOM 773 O O . TYR A 1 104 ? -21.709 2.168 -26.719 1.00 93.56 104 TYR A O 1
ATOM 781 N N . GLY A 1 105 ? -20.266 0.599 -27.408 1.00 93.62 105 GLY A N 1
ATOM 782 C CA . GLY A 1 105 ? -20.706 0.603 -28.806 1.00 93.62 105 GLY A CA 1
ATOM 783 C C . GLY A 1 105 ? -22.205 0.339 -28.968 1.00 93.62 105 GLY A C 1
ATOM 784 O O . GLY A 1 105 ? -22.879 1.083 -29.680 1.00 93.62 105 GLY A O 1
ATOM 785 N N . ALA A 1 106 ? -22.740 -0.649 -28.245 1.00 94.81 106 ALA A N 1
ATOM 786 C CA . ALA A 1 106 ? -24.169 -0.968 -28.258 1.00 94.81 106 ALA A CA 1
ATOM 787 C C . ALA A 1 106 ? -25.035 0.121 -27.599 1.00 94.81 106 ALA A C 1
ATOM 789 O O . ALA A 1 106 ? -26.102 0.445 -28.116 1.00 94.81 106 ALA A O 1
ATOM 790 N N . ALA A 1 107 ? -24.562 0.733 -26.507 1.00 95.12 107 ALA A N 1
ATOM 791 C CA . ALA A 1 107 ? -25.263 1.832 -25.836 1.00 95.12 107 ALA A CA 1
ATOM 792 C C . ALA A 1 107 ? -25.348 3.081 -26.729 1.00 95.12 107 ALA A C 1
ATOM 794 O O . ALA A 1 107 ? -26.406 3.692 -26.856 1.00 95.12 107 ALA A O 1
ATOM 795 N N . VAL A 1 108 ? -24.249 3.427 -27.406 1.00 95.62 108 VAL A N 1
ATOM 796 C CA . VAL A 1 108 ? -24.210 4.559 -28.341 1.00 95.62 108 VAL A CA 1
ATOM 797 C C . VAL A 1 108 ? -25.102 4.308 -29.559 1.00 95.62 108 VAL A C 1
ATOM 799 O O . VAL A 1 108 ? -25.809 5.220 -29.980 1.00 95.62 108 VAL A O 1
ATOM 802 N N . GLU A 1 109 ? -25.126 3.090 -30.112 1.00 94.38 109 GLU A N 1
ATOM 803 C CA . GLU A 1 109 ? -26.072 2.740 -31.181 1.00 94.38 109 GLU A CA 1
ATOM 804 C C . GLU A 1 109 ? -27.531 2.862 -30.718 1.00 94.38 109 GLU A C 1
ATOM 806 O O . GLU A 1 109 ? -28.350 3.428 -31.443 1.00 94.38 109 GLU A O 1
ATOM 811 N N . ALA A 1 110 ? -27.864 2.355 -29.527 1.00 93.00 110 ALA A N 1
ATOM 812 C CA . ALA A 1 110 ? -29.221 2.417 -28.989 1.00 93.00 110 ALA A CA 1
ATOM 813 C C . ALA A 1 110 ? -29.692 3.871 -28.811 1.00 93.00 110 ALA A C 1
ATOM 815 O O . ALA A 1 110 ? -30.768 4.231 -29.291 1.00 93.00 110 ALA A O 1
ATOM 816 N N . LEU A 1 111 ? -28.855 4.728 -28.217 1.00 95.06 111 LEU A N 1
ATOM 817 C CA . LEU A 1 111 ? -29.148 6.155 -28.054 1.00 95.06 111 LEU A CA 1
ATOM 818 C C . LEU A 1 111 ? -29.228 6.895 -29.399 1.00 95.06 111 LEU A C 1
ATOM 820 O O . LEU A 1 111 ? -30.063 7.784 -29.558 1.00 95.06 111 LEU A O 1
ATOM 824 N N . PHE A 1 112 ? -28.396 6.526 -30.379 1.00 93.88 112 PHE A N 1
ATOM 825 C CA . PHE A 1 112 ? -28.451 7.103 -31.726 1.00 93.88 112 PHE A CA 1
ATOM 826 C C . PHE A 1 112 ? -29.768 6.749 -32.424 1.00 93.88 112 PHE A C 1
ATOM 828 O O . PHE A 1 112 ? -30.435 7.618 -32.982 1.00 93.88 112 PHE A O 1
ATOM 835 N N . ASN A 1 113 ? -30.185 5.483 -32.346 1.00 90.88 113 ASN A N 1
ATOM 836 C CA . ASN A 1 113 ? -31.452 5.019 -32.912 1.00 90.88 113 ASN A CA 1
ATOM 837 C C . ASN A 1 113 ? -32.668 5.646 -32.210 1.00 90.88 113 ASN A C 1
ATOM 839 O O . ASN A 1 113 ? -33.696 5.859 -32.853 1.00 90.88 113 ASN A O 1
ATOM 843 N N . ALA A 1 114 ? -32.545 5.960 -30.917 1.00 87.69 114 ALA A N 1
ATOM 844 C CA . ALA A 1 114 ? -33.541 6.703 -30.150 1.00 87.69 114 ALA A CA 1
ATOM 845 C C . ALA A 1 114 ? -33.545 8.217 -30.451 1.00 87.69 114 ALA A C 1
ATOM 847 O O . ALA A 1 114 ? -34.464 8.914 -30.031 1.00 87.69 114 ALA A O 1
ATOM 848 N N . GLY A 1 115 ? -32.559 8.724 -31.201 1.00 90.44 115 GLY A N 1
ATOM 849 C CA . GLY A 1 115 ? -32.440 10.140 -31.556 1.00 90.44 115 GLY A CA 1
ATOM 850 C C . GLY A 1 115 ? -31.932 11.040 -30.424 1.00 90.44 115 GLY A C 1
ATOM 851 O O . GLY A 1 115 ? -32.159 12.241 -30.489 1.00 90.44 115 GLY A O 1
ATOM 852 N N . ILE A 1 116 ? -31.272 10.467 -29.410 1.00 92.81 116 ILE A N 1
ATOM 853 C CA . ILE A 1 116 ? -30.778 11.159 -28.199 1.00 92.81 116 ILE A CA 1
ATOM 854 C C . ILE A 1 116 ? -29.335 11.653 -28.369 1.00 92.81 116 ILE A C 1
ATOM 856 O O . ILE A 1 116 ? -28.876 12.575 -27.696 1.00 92.81 116 ILE A O 1
ATOM 860 N N . VAL A 1 117 ? -28.568 10.992 -29.238 1.00 92.56 117 VAL A N 1
ATOM 861 C CA . VAL A 1 117 ? -27.194 11.393 -29.545 1.00 92.56 117 VAL A CA 1
ATOM 862 C C . VAL A 1 117 ? -27.007 11.577 -31.035 1.00 92.56 117 VAL A C 1
ATOM 864 O O . VAL A 1 117 ? -27.480 10.790 -31.854 1.00 92.56 117 VAL A O 1
ATOM 867 N N . ASP A 1 118 ? -26.246 12.604 -31.375 1.00 88.25 118 ASP A N 1
ATOM 868 C CA . ASP A 1 118 ? -25.804 12.933 -32.715 1.00 88.25 118 ASP A CA 1
ATOM 869 C C . ASP A 1 118 ? -24.284 13.138 -32.757 1.00 88.25 118 ASP A C 1
ATOM 871 O O . ASP A 1 118 ? -23.588 13.188 -31.736 1.00 88.25 118 ASP A O 1
ATOM 875 N N . GLY A 1 119 ? -23.759 13.178 -33.979 1.00 85.94 119 GLY A N 1
ATOM 876 C CA . GLY A 1 119 ? -22.349 13.432 -34.234 1.00 85.94 119 GLY A CA 1
ATOM 877 C C . GLY A 1 119 ? -22.066 14.928 -34.296 1.00 85.94 119 GLY A C 1
ATOM 878 O O . GLY A 1 119 ? -22.956 15.748 -34.518 1.00 85.94 119 GLY A O 1
ATOM 879 N N . ASP A 1 120 ? -20.798 15.287 -34.151 1.00 87.38 120 ASP A N 1
ATOM 880 C CA . ASP A 1 120 ? -20.324 16.642 -34.389 1.00 87.38 120 ASP A CA 1
ATOM 881 C C . ASP A 1 120 ? -20.444 17.046 -35.876 1.00 87.38 120 ASP A C 1
ATOM 883 O O . ASP A 1 120 ? -20.927 16.304 -36.733 1.00 87.38 120 ASP A O 1
ATOM 887 N N . GLN A 1 121 ? -19.947 18.235 -36.224 1.00 84.88 121 GLN A N 1
ATOM 888 C CA . GLN A 1 121 ? -19.964 18.745 -37.604 1.00 84.88 121 GLN A CA 1
ATOM 889 C C . GLN A 1 121 ? -19.216 17.854 -38.618 1.00 84.88 121 GLN A C 1
ATOM 891 O O . GLN A 1 121 ? -19.373 18.035 -39.825 1.00 84.88 121 GLN A O 1
ATOM 896 N N . LYS A 1 122 ? -18.385 16.916 -38.147 1.00 86.25 122 LYS A N 1
ATOM 897 C CA . LYS A 1 122 ? -17.647 15.934 -38.952 1.00 86.25 122 LYS A CA 1
ATOM 898 C C . LYS A 1 122 ? -18.296 14.544 -38.910 1.00 86.25 122 LYS A C 1
ATOM 900 O O . LYS A 1 122 ? -17.772 13.623 -39.533 1.00 86.25 122 LYS A O 1
ATOM 905 N N . GLY A 1 123 ? -19.423 14.397 -38.213 1.00 88.38 123 GLY A N 1
ATOM 906 C CA . GLY A 1 123 ? -20.137 13.140 -38.021 1.00 88.38 123 GLY A CA 1
ATOM 907 C C . GLY A 1 123 ? -19.527 12.226 -36.955 1.00 88.38 123 GLY A C 1
ATOM 908 O O . GLY A 1 123 ? -19.903 11.059 -36.910 1.00 88.38 123 GLY A O 1
ATOM 909 N N . ASN A 1 124 ? -18.601 12.716 -36.123 1.00 92.88 124 ASN A N 1
ATOM 910 C CA . ASN A 1 124 ? -17.943 11.935 -35.068 1.00 92.88 124 ASN A CA 1
ATOM 911 C C . ASN A 1 124 ? -18.667 12.079 -33.724 1.00 92.88 124 ASN A C 1
ATOM 913 O O . ASN A 1 124 ? -19.165 13.152 -33.389 1.00 92.88 124 ASN A O 1
ATOM 917 N N . PHE A 1 125 ? -18.674 11.023 -32.917 1.00 94.19 125 PHE A N 1
ATOM 918 C CA . PHE A 1 125 ? -19.286 11.027 -31.587 1.00 94.19 125 PHE A CA 1
ATOM 919 C C . PHE A 1 125 ? -18.365 11.597 -30.493 1.00 94.19 125 PHE A C 1
ATOM 921 O O . PHE A 1 125 ? -18.838 12.172 -29.508 1.00 94.19 125 PHE A O 1
ATOM 928 N N . ASN A 1 126 ? -17.052 11.466 -30.684 1.00 93.81 126 ASN A N 1
ATOM 929 C CA . ASN A 1 126 ? -15.969 11.816 -29.770 1.00 93.81 126 ASN A CA 1
ATOM 930 C C . ASN A 1 126 ? -16.058 11.097 -28.400 1.00 93.81 126 ASN A C 1
ATOM 932 O O . ASN A 1 126 ? -16.149 11.762 -27.366 1.00 93.81 126 ASN A O 1
ATOM 936 N N . PRO A 1 127 ? -16.023 9.746 -28.355 1.00 92.94 127 PRO A N 1
ATOM 937 C CA . PRO A 1 127 ? -16.355 8.954 -27.161 1.00 92.94 127 PRO A CA 1
ATOM 938 C C . PRO A 1 127 ? -15.454 9.199 -25.941 1.00 92.94 127 PRO A C 1
ATOM 940 O O . PRO A 1 127 ? -15.930 9.093 -24.817 1.00 92.94 127 PRO A O 1
ATOM 943 N N . THR A 1 128 ? -14.175 9.525 -26.144 1.00 92.50 128 THR A N 1
ATOM 944 C CA . THR A 1 128 ? -13.176 9.675 -25.067 1.00 92.50 128 THR A CA 1
ATOM 945 C C . THR A 1 128 ? -13.043 11.101 -24.537 1.00 92.50 128 THR A C 1
ATOM 947 O O . THR A 1 128 ? -12.240 11.349 -23.641 1.00 92.50 128 THR A O 1
ATOM 950 N N . ASN A 1 129 ? -13.770 12.063 -25.109 1.00 91.88 129 ASN A N 1
ATOM 951 C CA . ASN A 1 129 ? -13.746 13.433 -24.611 1.00 91.88 129 ASN A CA 1
ATOM 952 C C . ASN A 1 129 ? -14.607 13.526 -23.349 1.00 91.88 129 ASN A C 1
ATOM 954 O O . ASN A 1 129 ? -15.724 13.001 -23.329 1.00 91.88 129 ASN A O 1
ATOM 958 N N . SER A 1 130 ? -14.115 14.235 -22.329 1.00 93.12 130 SER A N 1
ATOM 959 C CA . SER A 1 130 ? -14.924 14.590 -21.160 1.00 93.12 130 SER A CA 1
ATOM 960 C C . SER A 1 130 ? -16.208 15.277 -21.610 1.00 93.12 130 SER A C 1
ATOM 962 O O . SER A 1 130 ? -16.164 16.184 -22.446 1.00 93.12 130 SER A O 1
ATOM 964 N N . ILE A 1 131 ? -17.346 14.842 -21.074 1.00 95.31 131 ILE A N 1
ATOM 965 C CA . ILE A 1 131 ? -18.634 15.419 -21.448 1.00 95.31 131 ILE A CA 1
ATOM 966 C C . ILE A 1 131 ? -18.857 16.744 -20.711 1.00 95.31 131 ILE A C 1
ATOM 968 O O . ILE A 1 131 ? -18.609 16.851 -19.506 1.00 95.31 131 ILE A O 1
ATOM 972 N N . ASP A 1 132 ? -19.301 17.763 -21.446 1.00 94.19 132 ASP A N 1
ATOM 973 C CA . ASP A 1 132 ? -19.681 19.054 -20.877 1.00 94.19 132 ASP A CA 1
ATOM 974 C C . ASP A 1 132 ? -21.147 19.070 -20.406 1.00 94.19 132 ASP A C 1
ATOM 976 O O . ASP A 1 132 ? -21.993 18.279 -20.840 1.00 94.19 132 ASP A O 1
ATOM 980 N N . ARG A 1 133 ? -21.455 19.982 -19.479 1.00 95.94 133 ARG A N 1
ATOM 981 C CA . ARG A 1 133 ? -22.791 20.118 -18.876 1.00 95.94 133 ARG A CA 1
ATOM 982 C C . ARG A 1 133 ? -23.872 20.493 -19.892 1.00 95.94 133 ARG A C 1
ATOM 984 O O . ARG A 1 133 ? -25.021 20.094 -19.714 1.00 95.94 133 ARG A O 1
ATOM 991 N N . ALA A 1 134 ? -23.532 21.234 -20.947 1.00 93.25 134 ALA A N 1
ATOM 992 C CA . ALA A 1 134 ? -24.457 21.574 -22.029 1.00 93.25 134 ALA A CA 1
ATOM 993 C C . ALA A 1 134 ? -24.882 20.335 -22.840 1.00 93.25 134 ALA A C 1
ATOM 995 O O . ALA A 1 134 ? -26.062 20.165 -23.148 1.00 93.25 134 ALA A O 1
ATOM 996 N N . SER A 1 135 ? -23.937 19.444 -23.136 1.00 93.19 135 SER A N 1
ATOM 997 C CA . SER A 1 135 ? -24.170 18.175 -23.827 1.00 93.19 135 SER A CA 1
ATOM 998 C C . SER A 1 135 ? -24.988 17.218 -22.970 1.00 93.19 135 SER A C 1
ATOM 1000 O O . SER A 1 135 ? -25.932 16.620 -23.480 1.00 93.19 135 SER A O 1
ATOM 1002 N N . VAL A 1 136 ? -24.687 17.122 -21.667 1.00 96.38 136 VAL A N 1
ATOM 1003 C CA . VAL A 1 136 ? -25.517 16.357 -20.721 1.00 96.38 136 VAL A CA 1
ATOM 1004 C C . VAL A 1 136 ? -26.942 16.902 -20.689 1.00 96.38 136 VAL A C 1
ATOM 1006 O O . VAL A 1 136 ? -27.885 16.122 -20.774 1.00 96.38 136 VAL A O 1
ATOM 1009 N N . ALA A 1 137 ? -27.117 18.227 -20.636 1.00 94.38 137 ALA A N 1
ATOM 1010 C CA . ALA A 1 137 ? -28.445 18.827 -20.601 1.00 94.38 137 ALA A CA 1
ATOM 1011 C C . ALA A 1 137 ? -29.284 18.466 -21.835 1.00 94.38 137 ALA A C 1
ATOM 1013 O O . ALA A 1 137 ? -30.438 18.068 -21.693 1.00 94.38 137 ALA A O 1
ATOM 1014 N N . LYS A 1 138 ? -28.693 18.547 -23.033 1.00 93.56 138 LYS A N 1
ATOM 1015 C CA . LYS A 1 138 ? -29.346 18.110 -24.274 1.00 93.56 138 LYS A CA 1
ATOM 1016 C C . LYS A 1 138 ? -29.727 16.631 -24.219 1.00 93.56 138 LYS A C 1
ATOM 1018 O O . LYS A 1 138 ? -30.893 16.307 -24.414 1.00 93.56 138 LYS A O 1
ATOM 1023 N N . MET A 1 139 ? -28.760 15.760 -23.918 1.00 95.19 139 MET A N 1
ATOM 1024 C CA . MET A 1 139 ? -28.979 14.311 -23.908 1.00 95.19 139 MET A CA 1
ATOM 1025 C C . MET A 1 139 ? -30.073 13.904 -22.918 1.00 95.19 139 MET A C 1
ATOM 1027 O O . MET A 1 139 ? -30.882 13.047 -23.240 1.00 95.19 139 MET A O 1
ATOM 1031 N N . VAL A 1 140 ? -30.135 14.525 -21.737 1.00 95.19 140 VAL A N 1
ATOM 1032 C CA . VAL A 1 140 ? -31.168 14.235 -20.730 1.00 95.19 140 VAL A CA 1
ATOM 1033 C C . VAL A 1 140 ? -32.547 14.727 -21.182 1.00 95.19 140 VAL A C 1
ATOM 1035 O O . VAL A 1 140 ? -33.517 13.985 -21.063 1.00 95.19 140 VAL A O 1
ATOM 1038 N N . VAL A 1 141 ? -32.656 15.938 -21.743 1.00 93.19 141 VAL A N 1
ATOM 1039 C CA . VAL A 1 141 ? -33.941 16.439 -22.269 1.00 93.19 141 VAL A CA 1
ATOM 1040 C C . VAL A 1 141 ? -34.472 15.541 -23.385 1.00 93.19 141 VAL A C 1
ATOM 1042 O O . VAL A 1 141 ? -35.647 15.179 -23.366 1.00 93.19 141 VAL A O 1
ATOM 1045 N N . GLU A 1 142 ? -33.613 15.149 -24.328 1.00 92.50 142 GLU A N 1
ATOM 1046 C CA . GLU A 1 142 ? -33.994 14.276 -25.443 1.00 92.50 142 GLU A CA 1
ATOM 1047 C C . GLU A 1 142 ? -34.322 12.851 -24.968 1.00 92.50 142 GLU A C 1
ATOM 1049 O O . GLU A 1 142 ? -35.303 12.268 -25.426 1.00 92.50 142 GLU A O 1
ATOM 1054 N N . ALA A 1 143 ? -33.558 12.315 -24.010 1.00 91.50 143 ALA A N 1
ATOM 1055 C CA . ALA A 1 143 ? -33.763 10.985 -23.437 1.00 91.50 143 ALA A CA 1
ATOM 1056 C C . ALA A 1 143 ? -35.116 10.815 -22.746 1.00 91.50 143 ALA A C 1
ATOM 1058 O O . ALA A 1 143 ? -35.808 9.826 -22.980 1.00 91.50 143 ALA A O 1
ATOM 1059 N N . PHE A 1 144 ? -35.489 11.778 -21.905 1.00 88.31 144 PHE A N 1
ATOM 1060 C CA . PHE A 1 144 ? -36.723 11.720 -21.121 1.00 88.31 144 PHE A CA 1
ATOM 1061 C C . PHE A 1 144 ? -37.903 12.412 -21.815 1.00 88.31 144 PHE A C 1
ATOM 1063 O O . PHE A 1 144 ? -39.010 12.441 -21.284 1.00 88.31 144 PHE A O 1
ATOM 1070 N N . GLY A 1 145 ? -37.688 12.942 -23.025 1.00 88.00 145 GLY A N 1
ATOM 1071 C CA . GLY A 1 145 ? -38.732 13.557 -23.838 1.00 88.00 145 GLY A CA 1
ATOM 1072 C C . GLY A 1 145 ? -39.332 14.819 -23.218 1.00 88.00 145 GLY A C 1
ATOM 1073 O O . GLY A 1 145 ? -40.505 15.103 -23.458 1.00 88.00 145 GLY A O 1
ATOM 1074 N N . PHE A 1 146 ? -38.561 15.567 -22.421 1.00 88.38 146 PHE A N 1
ATOM 1075 C CA . PHE A 1 146 ? -39.039 16.818 -21.835 1.00 88.38 146 PHE A CA 1
ATOM 1076 C C . PHE A 1 146 ? -39.301 17.852 -22.937 1.00 88.38 146 PHE A C 1
ATOM 1078 O O . PHE A 1 146 ? -38.459 18.087 -23.807 1.00 88.38 146 PHE A O 1
ATOM 1085 N N . GLU A 1 147 ? -40.477 18.480 -22.910 1.00 84.88 147 GLU A N 1
ATOM 1086 C CA . GLU A 1 147 ? -40.828 19.502 -23.895 1.00 84.88 147 GLU A CA 1
ATOM 1087 C C . GLU A 1 147 ? -39.948 20.739 -23.702 1.00 84.88 147 GLU A C 1
ATOM 1089 O O . GLU A 1 147 ? -39.912 21.332 -22.624 1.00 84.88 147 GLU A O 1
ATOM 1094 N N . GLN A 1 148 ? -39.221 21.123 -24.753 1.00 82.12 148 GLN A N 1
ATOM 1095 C CA . GLN A 1 148 ? -38.282 22.232 -24.672 1.00 82.12 148 GLN A CA 1
ATOM 1096 C C . GLN A 1 148 ? -39.026 23.560 -24.464 1.00 82.12 148 GLN A C 1
ATOM 1098 O O . GLN A 1 148 ? -39.720 24.030 -25.366 1.00 82.12 148 GLN A O 1
ATOM 1103 N N . ASP A 1 149 ? -38.829 24.199 -23.309 1.00 74.69 149 ASP A N 1
ATOM 1104 C CA . ASP A 1 149 ? -39.413 25.504 -22.994 1.00 74.69 149 ASP A CA 1
ATOM 1105 C C . ASP A 1 149 ? -38.326 26.576 -22.851 1.00 74.69 149 ASP A C 1
ATOM 1107 O O . ASP A 1 149 ? -37.722 26.786 -21.797 1.00 74.69 149 ASP A O 1
ATOM 1111 N N . SER A 1 150 ? -38.083 27.302 -23.943 1.00 70.62 150 SER A N 1
ATOM 1112 C CA . SER A 1 150 ? -37.142 28.424 -23.959 1.00 70.62 150 SER A CA 1
ATOM 1113 C C . SER A 1 150 ? -37.705 29.706 -23.328 1.00 70.62 150 SER A C 1
ATOM 1115 O O . SER A 1 150 ? -36.983 30.697 -23.251 1.00 70.62 150 SER A O 1
ATOM 1117 N N . SER A 1 151 ? -38.974 29.734 -22.901 1.00 72.44 151 SER A N 1
ATOM 1118 C CA . SER A 1 151 ? -39.618 30.919 -22.314 1.00 72.44 151 SER A CA 1
ATOM 1119 C C . SER A 1 151 ? -39.398 31.058 -20.801 1.00 72.44 151 SER A C 1
ATOM 1121 O O . SER A 1 151 ? -39.669 32.119 -20.229 1.00 72.44 151 SER A O 1
ATOM 1123 N N . VAL A 1 152 ? -38.853 30.019 -20.158 1.00 77.50 152 VAL A N 1
ATOM 1124 C CA . VAL A 1 152 ? -38.572 29.996 -18.719 1.00 77.50 152 VAL A CA 1
ATOM 1125 C C . VAL A 1 152 ? -37.408 30.920 -18.379 1.00 77.50 152 VAL A C 1
ATOM 1127 O O . VAL A 1 152 ? -36.297 30.789 -18.892 1.00 77.50 152 VAL A O 1
ATOM 1130 N N . ARG A 1 153 ? -37.647 31.846 -17.446 1.00 79.75 153 ARG A N 1
ATOM 1131 C CA . ARG A 1 153 ? -36.593 32.704 -16.906 1.00 79.75 153 ARG A CA 1
ATOM 1132 C C . ARG A 1 153 ? -35.738 31.923 -15.907 1.00 79.75 153 ARG A C 1
ATOM 1134 O O . ARG A 1 153 ? -36.147 31.733 -14.765 1.00 79.75 153 ARG A O 1
ATOM 1141 N N . ILE A 1 154 ? -34.533 31.553 -16.326 1.00 86.56 154 ILE A N 1
ATOM 1142 C CA . ILE A 1 154 ? -33.507 30.942 -15.472 1.00 86.56 154 ILE A CA 1
ATOM 1143 C C . ILE A 1 154 ? -32.626 31.995 -14.768 1.00 86.56 154 ILE A C 1
ATOM 1145 O O . ILE A 1 154 ? -32.486 33.115 -15.269 1.00 86.56 154 ILE A O 1
ATOM 1149 N N . PRO A 1 155 ? -32.006 31.667 -13.618 1.00 90.19 155 PRO A N 1
ATOM 1150 C CA . PRO A 1 155 ? -31.126 32.583 -12.886 1.00 90.19 155 PRO A CA 1
ATOM 1151 C C . PRO A 1 155 ? -29.666 32.581 -13.384 1.00 90.19 155 PRO A C 1
ATOM 1153 O O . PRO A 1 155 ? -28.835 33.313 -12.845 1.00 90.19 155 PRO A O 1
ATOM 1156 N N . PHE A 1 156 ? -29.320 31.762 -14.385 1.00 93.75 156 PHE A N 1
ATOM 1157 C CA . PHE A 1 156 ? -27.931 31.548 -14.801 1.00 93.75 156 PHE A CA 1
ATOM 1158 C C . PHE A 1 156 ? -27.434 32.622 -15.776 1.00 93.75 156 PHE A C 1
ATOM 1160 O O . PHE A 1 156 ? -27.898 32.715 -16.909 1.00 93.75 156 PHE A O 1
ATOM 1167 N N . ASN A 1 157 ? -26.441 33.408 -15.351 1.00 91.81 157 ASN A N 1
ATOM 1168 C CA . ASN A 1 157 ? -25.896 34.519 -16.143 1.00 91.81 157 ASN A CA 1
ATOM 1169 C C . ASN A 1 157 ? -24.966 34.068 -17.284 1.00 91.81 157 ASN A C 1
ATOM 1171 O O . ASN A 1 157 ? -24.665 34.850 -18.183 1.00 91.81 157 ASN A O 1
ATOM 1175 N N . ASP A 1 158 ? -24.465 32.835 -17.224 1.00 93.25 158 ASP A N 1
ATOM 1176 C CA . ASP A 1 158 ? -23.531 32.241 -18.185 1.00 93.25 158 ASP A CA 1
ATOM 1177 C C . ASP A 1 158 ? -24.219 31.369 -19.251 1.00 93.25 158 ASP A C 1
ATOM 1179 O O . ASP A 1 158 ? -23.556 30.806 -20.126 1.00 93.25 158 ASP A O 1
ATOM 1183 N N . VAL A 1 159 ? -25.553 31.298 -19.226 1.00 91.00 159 VAL A N 1
ATOM 1184 C CA . VAL A 1 159 ? -26.364 30.757 -20.320 1.00 91.00 159 VAL A CA 1
ATOM 1185 C C . VAL A 1 159 ? -26.698 31.907 -21.269 1.00 91.00 159 VAL A C 1
ATOM 1187 O O . VAL A 1 159 ? -27.570 32.731 -21.005 1.00 91.00 159 VAL A O 1
ATOM 1190 N N . VAL A 1 160 ? -25.942 32.007 -22.364 1.00 88.56 160 VAL A N 1
ATOM 1191 C CA . VAL A 1 160 ? -26.086 33.093 -23.345 1.00 88.56 160 VAL A CA 1
ATOM 1192 C C . VAL A 1 160 ? -27.354 32.885 -24.173 1.00 88.56 160 VAL A C 1
ATOM 1194 O O . VAL A 1 160 ? -27.536 31.817 -24.760 1.00 88.56 160 VAL A O 1
ATOM 1197 N N . ALA A 1 161 ? -28.193 33.919 -24.267 1.00 86.19 161 ALA A N 1
ATOM 1198 C CA . ALA A 1 161 ? -29.402 33.894 -25.087 1.00 86.19 161 ALA A CA 1
ATOM 1199 C C . ALA A 1 161 ? -29.079 33.587 -26.563 1.00 86.19 161 ALA A C 1
ATOM 1201 O O . ALA A 1 161 ? -28.181 34.192 -27.154 1.00 86.19 161 ALA A O 1
ATOM 1202 N N . GLY A 1 162 ? -29.810 32.645 -27.156 1.00 84.94 162 GLY A N 1
ATOM 1203 C CA . GLY A 1 162 ? -29.600 32.122 -28.506 1.00 84.94 162 GLY A CA 1
ATOM 1204 C C . GLY A 1 162 ? -28.517 31.043 -28.620 1.00 84.94 162 GLY A C 1
ATOM 1205 O O . GLY A 1 162 ? -28.225 30.601 -29.733 1.00 84.94 162 GLY A O 1
ATOM 1206 N N . SER A 1 163 ? -27.896 30.615 -27.515 1.00 90.19 163 SER A N 1
ATOM 1207 C CA . SER A 1 163 ? -26.982 29.468 -27.533 1.00 90.19 163 SER A CA 1
ATOM 1208 C C . SER A 1 163 ? -27.741 28.164 -27.791 1.00 90.19 163 SER A C 1
ATOM 1210 O O . SER A 1 163 ? -28.885 27.999 -27.374 1.00 90.19 163 SER A O 1
ATOM 1212 N N . TRP A 1 164 ? -27.097 27.207 -28.466 1.00 90.75 164 TRP A N 1
ATOM 1213 C CA . TRP A 1 164 ? -27.742 25.945 -28.857 1.00 90.75 164 TRP A CA 1
ATOM 1214 C C . TRP A 1 164 ? -28.263 25.128 -27.664 1.00 90.75 164 TRP A C 1
ATOM 1216 O O . TRP A 1 164 ? -29.171 24.319 -27.828 1.00 90.75 164 TRP A O 1
ATOM 1226 N N . TYR A 1 165 ? -27.689 25.340 -26.475 1.00 90.81 165 TYR A N 1
ATOM 1227 C CA . TYR A 1 165 ? -28.051 24.641 -25.247 1.00 90.81 165 TYR A CA 1
ATOM 1228 C C . TYR A 1 165 ? -29.061 25.388 -24.370 1.00 90.81 165 TYR A C 1
ATOM 1230 O O . TYR A 1 165 ? -29.566 24.792 -23.422 1.00 90.81 165 TYR A O 1
ATOM 1238 N N . GLU A 1 166 ? -29.377 26.657 -24.661 1.00 90.75 166 GLU A N 1
ATOM 1239 C CA . GLU A 1 166 ? -30.258 27.491 -23.828 1.00 90.75 166 GLU A CA 1
ATOM 1240 C C . GLU A 1 166 ? -31.592 26.796 -23.542 1.00 90.75 166 GLU A C 1
ATOM 1242 O O . GLU A 1 166 ? -31.963 26.625 -22.384 1.00 90.75 166 GLU A O 1
ATOM 1247 N N . GLY A 1 167 ? -32.278 26.321 -24.586 1.00 89.88 167 GLY A N 1
ATOM 1248 C CA . GLY A 1 167 ? -33.573 25.665 -24.424 1.00 89.88 167 GLY A CA 1
ATOM 1249 C C . GLY A 1 167 ? -33.496 24.403 -23.562 1.00 89.88 167 GLY A C 1
ATOM 1250 O O . GLY A 1 167 ? -34.388 24.166 -22.752 1.00 89.88 167 GLY A O 1
ATOM 1251 N N . TYR A 1 168 ? -32.421 23.616 -23.671 1.00 93.44 168 TYR A N 1
ATOM 1252 C CA . TYR A 1 168 ? -32.246 22.407 -22.857 1.00 93.44 168 TYR A CA 1
ATOM 1253 C C . TYR A 1 168 ? -31.984 22.743 -21.388 1.00 93.44 168 TYR A C 1
ATOM 1255 O O . TYR A 1 168 ? -32.578 22.137 -20.499 1.00 93.44 168 TYR A O 1
ATOM 1263 N N . VAL A 1 169 ? -31.148 23.750 -21.120 1.00 93.94 169 VAL A N 1
ATOM 1264 C CA . VAL A 1 169 ? -30.861 24.191 -19.748 1.00 93.94 169 VAL A CA 1
ATOM 1265 C C . VAL A 1 169 ? -32.099 24.807 -19.096 1.00 93.94 169 VAL A C 1
ATOM 1267 O O . VAL A 1 169 ? -32.394 24.487 -17.945 1.00 93.94 169 VAL A O 1
ATOM 1270 N N . ASN A 1 170 ? -32.856 25.631 -19.829 1.00 90.44 170 ASN A N 1
ATOM 1271 C CA . ASN A 1 170 ? -34.108 26.219 -19.346 1.00 90.44 170 ASN A CA 1
ATOM 1272 C C . ASN A 1 170 ? -35.121 25.142 -18.962 1.00 90.44 170 ASN A C 1
ATOM 1274 O O . ASN A 1 170 ? -35.741 25.234 -17.905 1.00 90.44 170 ASN A O 1
ATOM 1278 N N . THR A 1 171 ? -35.223 24.104 -19.791 1.00 91.69 171 THR A N 1
ATOM 1279 C CA . THR A 1 171 ? -36.126 22.973 -19.566 1.00 91.69 171 THR A CA 1
ATOM 1280 C C . THR A 1 171 ? -35.720 22.184 -18.329 1.00 91.69 171 THR A C 1
ATOM 1282 O O . THR A 1 171 ? -36.530 22.001 -17.431 1.00 91.69 171 THR A O 1
ATOM 1285 N N . LEU A 1 172 ? -34.451 21.779 -18.205 1.00 92.94 172 LEU A N 1
ATOM 1286 C CA . LEU A 1 172 ? -34.012 21.038 -17.017 1.00 92.94 172 LEU A CA 1
ATOM 1287 C C . LEU A 1 172 ? -34.135 21.851 -15.728 1.00 92.94 172 LEU A C 1
ATOM 1289 O O . LEU A 1 172 ? -34.356 21.274 -14.666 1.00 92.94 172 LEU A O 1
ATOM 1293 N N . TYR A 1 173 ? -33.977 23.174 -15.797 1.00 91.31 173 TYR A N 1
ATOM 1294 C CA . TYR A 1 173 ? -34.206 24.035 -14.643 1.00 91.31 173 TYR A CA 1
ATOM 1295 C C . TYR A 1 173 ? -35.695 24.108 -14.286 1.00 91.31 173 TYR A C 1
ATOM 1297 O O . TYR A 1 173 ? -36.046 24.022 -13.112 1.00 91.31 173 TYR A O 1
ATOM 1305 N N . SER A 1 174 ? -36.577 24.237 -15.283 1.00 87.44 174 SER A N 1
ATOM 1306 C CA . SER A 1 174 ? -38.022 24.362 -15.064 1.00 87.44 174 SER A CA 1
ATOM 1307 C C . SER A 1 174 ? -38.639 23.102 -14.467 1.00 87.44 174 SER A C 1
ATOM 1309 O O . SER A 1 174 ? -39.507 23.211 -13.602 1.00 87.44 174 SER A O 1
ATOM 1311 N N . VAL A 1 175 ? -38.147 21.929 -14.873 1.00 86.44 175 VAL A N 1
ATOM 1312 C CA . VAL A 1 175 ? -38.559 20.635 -14.317 1.00 86.44 175 VAL A CA 1
ATOM 1313 C C . VAL A 1 175 ? -37.772 20.246 -13.059 1.00 86.44 175 VAL A C 1
ATOM 1315 O O . VAL A 1 175 ? -37.959 19.162 -12.536 1.00 86.44 175 VAL A O 1
ATOM 1318 N N . GLY A 1 176 ? -36.879 21.099 -12.546 1.00 86.62 176 GLY A N 1
ATOM 1319 C CA . GLY A 1 176 ? -36.167 20.843 -11.287 1.00 86.62 176 GLY A CA 1
ATOM 1320 C C . GLY A 1 176 ? -35.055 19.787 -11.358 1.00 86.62 176 GLY A C 1
ATOM 1321 O O . GLY A 1 176 ? -34.562 19.352 -10.321 1.00 86.62 176 GLY A O 1
ATOM 1322 N N . VAL A 1 177 ? -34.609 19.397 -12.557 1.00 88.75 177 VAL A N 1
ATOM 1323 C CA . VAL A 1 177 ? -33.484 18.463 -12.742 1.00 88.75 177 VAL A CA 1
ATOM 1324 C C . VAL A 1 177 ? -32.146 19.121 -12.388 1.00 88.75 177 VAL A C 1
ATOM 1326 O O . VAL A 1 177 ? -31.252 18.459 -11.856 1.00 88.75 177 VAL A O 1
ATOM 1329 N N . VAL A 1 178 ? -31.996 20.430 -12.641 1.00 87.75 178 VAL A N 1
ATOM 1330 C CA . VAL A 1 178 ? -30.761 21.186 -12.359 1.00 87.75 178 VAL A CA 1
ATOM 1331 C C . VAL A 1 178 ? -31.008 22.458 -11.554 1.00 87.75 178 VAL A C 1
ATOM 1333 O O . VAL A 1 178 ? -31.919 23.218 -11.847 1.00 87.75 178 VAL A O 1
ATOM 1336 N N . ASN A 1 179 ? -30.101 22.754 -10.617 1.00 86.56 179 ASN A N 1
ATOM 1337 C CA . ASN A 1 179 ? -30.089 24.003 -9.836 1.00 86.56 179 ASN A CA 1
ATOM 1338 C C . ASN A 1 179 ? -28.887 24.921 -10.146 1.00 86.56 179 ASN A C 1
ATOM 1340 O O . ASN A 1 179 ? -28.756 25.989 -9.554 1.00 86.56 179 ASN A O 1
ATOM 1344 N N . GLY A 1 180 ? -28.024 24.527 -11.090 1.00 85.12 180 GLY A N 1
ATOM 1345 C CA . GLY A 1 180 ? -26.767 25.219 -11.407 1.00 85.12 180 GLY A CA 1
ATOM 1346 C C . GLY A 1 180 ? -25.581 24.768 -10.546 1.00 85.12 180 GLY A C 1
ATOM 1347 O O . GLY A 1 180 ? -25.741 24.025 -9.583 1.00 85.12 180 GLY A O 1
ATOM 1348 N N . THR A 1 181 ? -24.370 25.189 -10.920 1.00 86.38 181 THR A N 1
ATOM 1349 C CA . THR A 1 181 ? -23.146 25.007 -10.111 1.00 86.38 181 THR A CA 1
ATOM 1350 C C . THR A 1 181 ? -23.051 26.049 -8.998 1.00 86.38 181 THR A C 1
ATOM 1352 O O . THR A 1 181 ? -22.448 25.808 -7.955 1.00 86.38 181 THR A O 1
ATOM 1355 N N . THR A 1 182 ? -23.687 27.203 -9.201 1.00 88.19 182 THR A N 1
ATOM 1356 C CA . THR A 1 182 ? -24.013 28.183 -8.163 1.00 88.19 182 THR A CA 1
ATOM 1357 C C . THR A 1 182 ? -25.432 28.695 -8.399 1.00 88.19 182 THR A C 1
ATOM 1359 O O . THR A 1 182 ? -26.004 28.462 -9.464 1.00 88.19 182 THR A O 1
ATOM 1362 N N . ALA A 1 183 ? -25.974 29.474 -7.459 1.00 84.38 183 ALA A N 1
ATOM 1363 C CA . ALA A 1 183 ? -27.304 30.073 -7.597 1.00 84.38 183 ALA A CA 1
ATOM 1364 C C . ALA A 1 183 ? -27.511 30.863 -8.909 1.00 84.38 183 ALA A C 1
ATOM 1366 O O . ALA A 1 183 ? -28.639 30.962 -9.377 1.00 84.38 183 ALA A O 1
ATOM 1367 N N . ASN A 1 184 ? -26.438 31.402 -9.509 1.00 91.44 184 ASN A N 1
ATOM 1368 C CA . ASN A 1 184 ? -26.505 32.235 -10.715 1.00 91.44 184 ASN A CA 1
ATOM 1369 C C . ASN A 1 184 ? -25.600 31.733 -11.861 1.00 91.44 184 ASN A C 1
ATOM 1371 O O . ASN A 1 184 ? -25.282 32.500 -12.777 1.00 91.44 184 ASN A O 1
ATOM 1375 N N . THR A 1 185 ? -25.120 30.486 -11.815 1.00 92.19 185 THR A N 1
ATOM 1376 C CA . THR A 1 185 ? -24.183 29.936 -12.814 1.00 92.19 185 THR A CA 1
ATOM 1377 C C . THR A 1 185 ? -24.517 28.482 -13.135 1.00 92.19 185 THR A C 1
ATOM 1379 O O . THR A 1 185 ? -24.661 27.672 -12.223 1.00 92.19 185 THR A O 1
ATOM 1382 N N . PHE A 1 186 ? -24.607 28.137 -14.421 1.00 94.00 186 PHE A N 1
ATOM 1383 C CA . PHE A 1 186 ? -24.825 26.764 -14.887 1.00 94.00 186 PHE A CA 1
ATOM 1384 C C . PHE A 1 186 ? -23.524 26.038 -15.259 1.00 94.00 186 PHE A C 1
ATOM 1386 O O . PHE A 1 186 ? -23.440 24.823 -15.100 1.00 94.00 186 PHE A O 1
ATOM 1393 N N . SER A 1 187 ? -22.516 26.769 -15.735 1.00 94.25 187 SER A N 1
ATOM 1394 C CA . SER A 1 187 ? -21.239 26.283 -16.269 1.00 94.25 187 SER A CA 1
ATOM 1395 C C . SER A 1 187 ? -21.394 25.367 -17.494 1.00 94.25 187 SER A C 1
ATOM 1397 O O . SER A 1 187 ? -20.985 24.211 -17.431 1.00 94.25 187 SER A O 1
ATOM 1399 N N . PRO A 1 188 ? -21.942 25.848 -18.630 1.00 92.25 188 PRO A N 1
ATOM 1400 C CA . PRO A 1 188 ? -22.273 25.001 -19.783 1.00 92.25 188 PRO A CA 1
ATOM 1401 C C . PRO A 1 188 ? -21.074 24.239 -20.366 1.00 92.25 188 PRO A C 1
ATOM 1403 O O . PRO A 1 188 ? -21.240 23.099 -20.782 1.00 92.25 188 PRO A O 1
ATOM 1406 N N . GLN A 1 189 ? -19.873 24.829 -20.326 1.00 92.94 189 GLN A N 1
ATOM 1407 C CA . GLN A 1 189 ? -18.628 24.195 -20.791 1.00 92.94 189 GLN A CA 1
ATOM 1408 C C . GLN A 1 189 ? -17.824 23.502 -19.683 1.00 92.94 189 GLN A C 1
ATOM 1410 O O . GLN A 1 189 ? -16.697 23.066 -19.914 1.00 92.94 189 GLN A O 1
ATOM 1415 N N . GLY A 1 190 ? -18.363 23.437 -18.463 1.00 92.38 190 GLY A N 1
ATOM 1416 C CA . GLY A 1 190 ? -17.753 22.680 -17.375 1.00 92.38 190 GLY A CA 1
ATOM 1417 C C . GLY A 1 190 ? -17.888 21.181 -17.626 1.00 92.38 190 GLY A C 1
ATOM 1418 O O . GLY A 1 190 ? -18.924 20.734 -18.119 1.00 92.38 190 GLY A O 1
ATOM 1419 N N . THR A 1 191 ? -16.857 20.412 -17.281 1.00 94.56 191 THR A N 1
ATOM 1420 C CA . THR A 1 191 ? -16.906 18.946 -17.340 1.00 94.56 191 THR A CA 1
ATOM 1421 C C . THR A 1 191 ? -17.798 18.388 -16.236 1.00 94.56 191 THR A C 1
ATOM 1423 O O . THR A 1 191 ? -17.933 18.998 -15.175 1.00 94.56 191 THR A O 1
ATOM 1426 N N . VAL A 1 192 ? -18.394 17.226 -16.490 1.00 95.38 192 VAL A N 1
ATOM 1427 C CA . VAL A 1 192 ? -19.264 16.529 -15.536 1.00 95.38 192 VAL A CA 1
ATOM 1428 C C . VAL A 1 192 ? -18.492 15.407 -14.848 1.00 95.38 192 VAL A C 1
ATOM 1430 O O . VAL A 1 192 ? -17.892 14.563 -15.514 1.00 95.38 192 VAL A O 1
ATOM 1433 N N . ASP A 1 193 ? -18.512 15.398 -13.517 1.00 95.50 193 ASP A N 1
ATOM 1434 C CA . ASP A 1 193 ? -17.977 14.302 -12.707 1.00 95.50 193 ASP A CA 1
ATOM 1435 C C . ASP A 1 193 ? -19.016 13.188 -12.470 1.00 95.50 193 ASP A C 1
ATOM 1437 O O . ASP A 1 193 ? -20.198 13.319 -12.798 1.00 95.50 193 ASP A O 1
ATOM 1441 N N . ARG A 1 194 ? -18.572 12.047 -11.934 1.00 94.62 194 ARG A N 1
ATOM 1442 C CA . ARG A 1 194 ? -19.415 10.861 -11.707 1.00 94.62 194 ARG A CA 1
ATOM 1443 C C . ARG A 1 194 ? -20.559 11.116 -10.725 1.00 94.62 194 ARG A C 1
ATOM 1445 O O . ARG A 1 194 ? -21.616 10.503 -10.872 1.00 94.62 194 ARG A O 1
ATOM 1452 N N . ALA A 1 195 ? -20.375 11.993 -9.740 1.00 93.75 195 ALA A N 1
ATOM 1453 C CA . ALA A 1 195 ? -21.441 12.395 -8.825 1.00 93.75 195 ALA A CA 1
ATOM 1454 C C . ALA A 1 195 ? -22.510 13.221 -9.548 1.00 93.75 195 ALA A C 1
ATOM 1456 O O . ALA A 1 195 ? -23.699 12.920 -9.468 1.00 93.75 195 ALA A O 1
ATOM 1457 N N . GLN A 1 196 ? -22.089 14.224 -10.315 1.00 93.88 196 GLN A N 1
ATOM 1458 C CA . GLN A 1 196 ? -22.987 15.071 -11.087 1.00 93.88 196 GLN A CA 1
ATOM 1459 C C . GLN A 1 196 ? -23.735 14.268 -12.153 1.00 93.88 196 GLN A C 1
ATOM 1461 O O . GLN A 1 196 ? -24.940 14.451 -12.296 1.00 93.88 196 GLN A O 1
ATOM 1466 N N . ALA A 1 197 ? -23.059 13.359 -12.863 1.00 95.56 197 ALA A N 1
ATOM 1467 C CA . ALA A 1 197 ? -23.686 12.481 -13.849 1.00 95.56 197 ALA A CA 1
ATOM 1468 C C . ALA A 1 197 ? -24.826 11.650 -13.237 1.00 95.56 197 ALA A C 1
ATOM 1470 O O . ALA A 1 197 ? -25.906 11.583 -13.823 1.00 95.56 197 ALA A O 1
ATOM 1471 N N . ALA A 1 198 ? -24.610 11.080 -12.045 1.00 94.88 198 ALA A N 1
ATOM 1472 C CA . ALA A 1 198 ? -25.639 10.339 -11.319 1.00 94.88 198 ALA A CA 1
ATOM 1473 C C . ALA A 1 198 ? -26.831 11.236 -10.951 1.00 94.88 198 ALA A C 1
ATOM 1475 O O . ALA A 1 198 ? -27.971 10.865 -11.206 1.00 94.88 198 ALA A O 1
ATOM 1476 N N . VAL A 1 199 ? -26.580 12.442 -10.430 1.00 94.44 199 VAL A N 1
ATOM 1477 C CA . VAL A 1 199 ? -27.640 13.393 -10.045 1.00 94.44 199 VAL A CA 1
ATOM 1478 C C . VAL A 1 199 ? -28.469 13.857 -11.247 1.00 94.44 199 VAL A C 1
ATOM 1480 O O . VAL A 1 199 ? -29.691 13.924 -11.150 1.00 94.44 199 VAL A O 1
ATOM 1483 N N . PHE A 1 200 ? -27.835 14.139 -12.392 1.00 94.69 200 PHE A N 1
ATOM 1484 C CA . PHE A 1 200 ? -28.544 14.510 -13.623 1.00 94.69 200 PHE A CA 1
ATOM 1485 C C . PHE A 1 200 ? -29.551 13.438 -14.049 1.00 94.69 200 PHE A C 1
ATOM 1487 O O . PHE A 1 200 ? -30.686 13.762 -14.389 1.00 94.69 200 PHE A O 1
ATOM 1494 N N . VAL A 1 201 ? -29.125 12.174 -14.041 1.00 94.81 201 VAL A N 1
ATOM 1495 C CA . VAL A 1 201 ? -29.950 11.044 -14.479 1.00 94.81 201 VAL A CA 1
ATOM 1496 C C . VAL A 1 201 ? -31.012 10.705 -13.436 1.00 94.81 201 VAL A C 1
ATOM 1498 O O . VAL A 1 201 ? -32.171 10.533 -13.797 1.00 94.81 201 VAL A O 1
ATOM 1501 N N . TYR A 1 202 ? -30.645 10.677 -12.153 1.00 93.88 202 TYR A N 1
ATOM 1502 C CA . TYR A 1 202 ? -31.568 10.416 -11.050 1.00 93.88 202 TYR A CA 1
ATOM 1503 C C . TYR A 1 202 ? -32.717 11.423 -11.022 1.00 93.88 202 TYR A C 1
ATOM 1505 O O . TYR A 1 202 ? -33.877 11.035 -11.114 1.00 93.88 202 TYR A O 1
ATOM 1513 N N . ASN A 1 203 ? -32.411 12.723 -11.007 1.00 91.50 203 ASN A N 1
ATOM 1514 C CA . ASN A 1 203 ? -33.451 13.748 -10.977 1.00 91.50 203 ASN A CA 1
ATOM 1515 C C . ASN A 1 203 ? -34.330 13.709 -12.235 1.00 91.50 203 ASN A C 1
ATOM 1517 O O . ASN A 1 203 ? -35.519 14.001 -12.158 1.00 91.50 203 ASN A O 1
ATOM 1521 N N . ALA A 1 204 ? -33.770 13.359 -13.396 1.00 89.44 204 ALA A N 1
ATOM 1522 C CA . ALA A 1 204 ? -34.556 13.219 -14.617 1.00 89.44 204 ALA A CA 1
ATOM 1523 C C . ALA A 1 204 ? -35.516 12.021 -14.563 1.00 89.44 204 ALA A C 1
ATOM 1525 O O . ALA A 1 204 ? -36.653 12.155 -15.009 1.00 89.44 204 ALA A O 1
ATOM 1526 N N . LEU A 1 205 ? -35.102 10.897 -13.964 1.00 87.19 205 LEU A N 1
ATOM 1527 C CA . LEU A 1 205 ? -35.979 9.751 -13.704 1.00 87.19 205 LEU A CA 1
ATOM 1528 C C . LEU A 1 205 ? -37.157 10.151 -12.806 1.00 87.19 205 LEU A C 1
ATOM 1530 O O . LEU A 1 205 ? -38.301 9.933 -13.204 1.00 87.19 205 LEU A O 1
ATOM 1534 N N . LEU A 1 206 ? -36.882 10.842 -11.688 1.00 84.50 206 LEU A N 1
ATOM 1535 C CA . LEU A 1 206 ? -37.921 11.342 -10.774 1.00 84.50 206 LEU A CA 1
ATOM 1536 C C . LEU A 1 206 ? -38.964 12.206 -11.503 1.00 84.50 206 LEU A C 1
ATOM 1538 O O . LEU A 1 206 ? -40.165 12.083 -11.283 1.00 84.50 206 LEU A O 1
ATOM 1542 N N . GLN A 1 207 ? -38.511 13.089 -12.396 1.00 82.00 207 GLN A N 1
ATOM 1543 C CA . GLN A 1 207 ? -39.387 14.035 -13.096 1.00 82.00 207 GLN A CA 1
ATOM 1544 C C . GLN A 1 207 ? -40.134 13.419 -14.284 1.00 82.00 207 GLN A C 1
ATOM 1546 O O . GLN A 1 207 ? -41.196 13.909 -14.666 1.00 82.00 207 GLN A O 1
ATOM 1551 N N . ALA A 1 208 ? -39.618 12.339 -14.871 1.00 75.44 208 ALA A N 1
ATOM 1552 C CA . ALA A 1 208 ? -40.259 11.637 -15.981 1.00 75.44 208 ALA A CA 1
ATOM 1553 C C . ALA A 1 208 ? -41.438 10.743 -15.546 1.00 75.44 208 ALA A C 1
ATOM 1555 O O . ALA A 1 208 ? -42.002 10.029 -16.376 1.00 75.44 208 ALA A O 1
ATOM 1556 N N . GLY A 1 209 ? -41.815 10.759 -14.261 1.00 64.44 209 GLY A N 1
ATOM 1557 C CA . GLY A 1 209 ? -42.849 9.876 -13.721 1.00 64.44 209 GLY A CA 1
ATOM 1558 C C . GLY A 1 209 ? -42.423 8.408 -13.692 1.00 64.44 209 GLY A C 1
ATOM 1559 O O . GLY A 1 209 ? -43.269 7.534 -13.507 1.00 64.44 209 GLY A O 1
ATOM 1560 N N . VAL A 1 210 ? -41.121 8.136 -13.867 1.00 50.59 210 VAL A N 1
ATOM 1561 C CA . VAL A 1 210 ? -40.491 6.922 -13.347 1.00 50.59 210 VAL A CA 1
ATOM 1562 C C . VAL A 1 210 ? -40.318 7.192 -11.862 1.00 50.59 210 VAL A C 1
ATOM 1564 O O . VAL A 1 210 ? -39.238 7.550 -11.397 1.00 50.59 210 VAL A O 1
ATOM 1567 N N . ASP A 1 211 ? -41.444 7.136 -11.155 1.00 42.25 211 ASP A N 1
ATOM 1568 C CA . ASP A 1 211 ? -41.442 7.123 -9.705 1.00 42.25 211 ASP A CA 1
ATOM 1569 C C . ASP A 1 211 ? -40.491 5.985 -9.317 1.00 42.25 211 ASP A C 1
ATOM 1571 O O . ASP A 1 211 ? -40.667 4.868 -9.829 1.00 42.25 211 ASP A O 1
ATOM 1575 N N . PRO A 1 212 ? -39.426 6.227 -8.536 1.00 39.81 212 PRO A N 1
ATOM 1576 C CA . PRO A 1 212 ? -38.778 5.131 -7.863 1.00 39.81 212 PRO A CA 1
ATOM 1577 C C . PRO A 1 212 ? -39.900 4.511 -7.042 1.00 39.81 212 PRO A C 1
ATOM 1579 O O . PRO A 1 212 ? -40.321 5.083 -6.044 1.00 39.81 212 PRO A O 1
ATOM 1582 N N . GLU A 1 213 ? -40.440 3.379 -7.493 1.00 32.31 213 GLU A N 1
ATOM 1583 C CA . GLU A 1 213 ? -41.148 2.496 -6.586 1.00 32.31 213 GLU A CA 1
ATOM 1584 C C . GLU A 1 213 ? -40.105 2.123 -5.517 1.00 32.31 213 GLU A C 1
ATOM 1586 O O . GLU A 1 213 ? -39.394 1.122 -5.613 1.00 32.31 213 GLU A O 1
ATOM 1591 N N . GLU A 1 214 ? -39.994 2.957 -4.479 1.00 38.81 214 GLU A N 1
ATOM 1592 C CA . GLU A 1 214 ? -40.047 2.410 -3.144 1.00 38.81 214 GLU A CA 1
ATOM 1593 C C . GLU A 1 214 ? -41.248 1.460 -3.101 1.00 38.81 214 GLU A C 1
ATOM 1595 O O . GLU A 1 214 ? -42.273 1.707 -3.747 1.00 38.81 214 GLU A O 1
ATOM 1600 N N . PRO A 1 215 ? -41.112 0.325 -2.409 1.00 31.92 215 PRO A N 1
ATOM 1601 C CA . PRO A 1 215 ? -42.175 -0.655 -2.318 1.00 31.92 215 PRO A CA 1
ATOM 1602 C C . PRO A 1 215 ? -43.437 -0.013 -1.720 1.00 31.92 215 PRO A C 1
ATOM 1604 O O . PRO A 1 215 ? -43.566 0.047 -0.511 1.00 31.92 215 PRO A O 1
ATOM 1607 N N . GLY A 1 216 ? -44.357 0.413 -2.591 1.00 28.97 216 GLY A N 1
ATOM 1608 C CA . GLY A 1 216 ? -45.776 0.665 -2.354 1.00 28.97 216 GLY A CA 1
ATOM 1609 C C . GLY A 1 216 ? -46.153 1.666 -1.256 1.00 28.97 216 GLY A C 1
ATOM 1610 O O . GLY A 1 216 ? -46.050 1.372 -0.071 1.00 28.97 216 GLY A O 1
ATOM 1611 N N . ASP A 1 217 ? -46.814 2.753 -1.662 1.00 28.38 217 ASP A N 1
ATOM 1612 C CA . ASP A 1 217 ? -47.817 3.436 -0.836 1.00 28.38 217 ASP A CA 1
ATOM 1613 C C . ASP A 1 217 ? -48.978 2.468 -0.502 1.00 28.38 217 ASP A C 1
ATOM 1615 O O . ASP A 1 217 ? -50.028 2.449 -1.151 1.00 28.38 217 ASP A O 1
ATOM 1619 N N . GLU A 1 218 ? -48.806 1.660 0.541 1.00 32.50 218 GLU A N 1
ATOM 1620 C CA . GLU A 1 218 ? -49.894 1.271 1.437 1.00 32.50 218 GLU A CA 1
ATOM 1621 C C . GLU A 1 218 ? -49.559 1.820 2.826 1.00 32.50 218 GLU A C 1
ATOM 1623 O O . GLU A 1 218 ? -48.653 1.330 3.479 1.00 32.50 218 GLU A O 1
ATOM 1628 N N . GLU A 1 219 ? -50.268 2.872 3.243 1.00 34.56 219 GLU A N 1
ATOM 1629 C CA . GLU A 1 219 ? -50.317 3.426 4.607 1.00 34.56 219 GLU A CA 1
ATOM 1630 C C . GLU A 1 219 ? -49.047 3.276 5.471 1.00 34.56 219 GLU A C 1
ATOM 1632 O O . GLU A 1 219 ? -48.912 2.314 6.216 1.00 34.56 219 GLU A O 1
ATOM 1637 N N . ALA A 1 220 ? -48.176 4.294 5.466 1.00 41.25 220 ALA A N 1
ATOM 1638 C CA . ALA A 1 220 ? -47.128 4.492 6.476 1.00 41.25 220 ALA A CA 1
ATOM 1639 C C . ALA A 1 220 ? -46.397 3.193 6.872 1.00 41.25 220 ALA A C 1
ATOM 1641 O O . ALA A 1 220 ? -46.427 2.785 8.042 1.00 41.25 220 ALA A O 1
ATOM 1642 N N . VAL A 1 221 ? -45.753 2.531 5.903 1.00 45.62 221 VAL A N 1
ATOM 1643 C CA . VAL A 1 221 ? -44.936 1.356 6.206 1.00 45.62 221 VAL A CA 1
ATOM 1644 C C . VAL A 1 221 ? -43.652 1.831 6.868 1.00 45.62 221 VAL A C 1
ATOM 1646 O O . VAL A 1 221 ? -42.674 2.201 6.226 1.00 45.62 221 VAL A O 1
ATOM 1649 N N . ALA A 1 222 ? -43.658 1.841 8.191 1.00 58.00 222 ALA A N 1
ATOM 1650 C CA . ALA A 1 222 ? -42.430 1.959 8.937 1.00 58.00 222 ALA A CA 1
ATOM 1651 C C . ALA A 1 222 ? -41.515 0.780 8.565 1.00 58.00 222 ALA A C 1
ATOM 1653 O O . ALA A 1 222 ? -41.969 -0.358 8.449 1.00 58.00 222 ALA A O 1
ATOM 1654 N N . ASN A 1 223 ? -40.211 1.008 8.404 1.00 72.62 223 ASN A N 1
ATOM 1655 C CA . ASN A 1 223 ? -39.274 -0.105 8.267 1.00 72.62 223 ASN A CA 1
ATOM 1656 C C . ASN A 1 223 ? -39.282 -0.886 9.588 1.00 72.62 223 ASN A C 1
ATOM 1658 O O . ASN A 1 223 ? -38.808 -0.389 10.614 1.00 72.62 223 ASN A O 1
ATOM 1662 N N . VAL A 1 224 ? -39.876 -2.081 9.571 1.00 80.62 224 VAL A N 1
ATOM 1663 C CA . VAL A 1 224 ? -39.985 -2.948 10.740 1.00 80.62 224 VAL A CA 1
ATOM 1664 C C . VAL A 1 224 ? -38.926 -4.035 10.663 1.00 80.62 224 VAL A C 1
ATOM 1666 O O . VAL A 1 224 ? -38.911 -4.863 9.756 1.00 80.62 224 VAL A O 1
ATOM 1669 N N . LYS A 1 225 ? -38.054 -4.079 11.666 1.00 83.69 225 LYS A N 1
ATOM 1670 C CA . LYS A 1 225 ? -36.951 -5.033 11.730 1.00 83.69 225 LYS A CA 1
ATOM 1671 C C . LYS A 1 225 ? -36.898 -5.700 13.095 1.00 83.69 225 LYS A C 1
ATOM 1673 O O . LYS A 1 225 ? -36.715 -5.033 14.113 1.00 83.69 225 LYS A O 1
ATOM 1678 N N . ALA A 1 226 ? -36.960 -7.032 13.132 1.00 81.25 226 ALA A N 1
ATOM 1679 C CA . ALA A 1 226 ? -36.551 -7.755 14.331 1.00 81.25 226 ALA A CA 1
ATOM 1680 C C . ALA A 1 226 ? -35.051 -7.550 14.570 1.00 81.25 226 ALA A C 1
ATOM 1682 O O . ALA A 1 226 ? -34.213 -7.798 13.704 1.00 81.25 226 ALA A O 1
ATOM 1683 N N . ILE A 1 227 ? -34.708 -7.100 15.772 1.00 78.62 227 ILE A N 1
ATOM 1684 C CA . ILE A 1 227 ? -33.320 -6.935 16.211 1.00 78.62 227 ILE A CA 1
ATOM 1685 C C . ILE A 1 227 ? -32.834 -8.216 16.890 1.00 78.62 227 ILE A C 1
ATOM 1687 O O . ILE A 1 227 ? -31.697 -8.652 16.697 1.00 78.62 227 ILE A O 1
ATOM 1691 N N . ASN A 1 228 ? -33.713 -8.840 17.674 1.00 72.75 228 ASN A N 1
ATOM 1692 C CA . ASN A 1 228 ? -33.504 -10.125 18.332 1.00 72.75 228 ASN A CA 1
ATOM 1693 C C . ASN A 1 228 ? -34.851 -10.775 18.654 1.00 72.75 228 ASN A C 1
ATOM 1695 O O . ASN A 1 228 ? -35.898 -10.237 18.310 1.00 72.75 228 ASN A O 1
ATOM 1699 N N . ASN A 1 229 ? -34.822 -11.903 19.363 1.00 80.75 229 ASN A N 1
ATOM 1700 C CA . ASN A 1 229 ? -36.012 -12.696 19.657 1.00 80.75 229 ASN A CA 1
ATOM 1701 C C . ASN A 1 229 ? -37.083 -12.004 20.516 1.00 80.75 229 ASN A C 1
ATOM 1703 O O . ASN A 1 229 ? -38.163 -12.564 20.658 1.00 80.75 229 ASN A O 1
ATOM 1707 N N . THR A 1 230 ? -36.811 -10.853 21.133 1.00 82.50 230 THR A N 1
ATOM 1708 C CA . THR A 1 230 ? -37.801 -10.087 21.909 1.00 82.50 230 THR A CA 1
ATOM 1709 C C . THR A 1 230 ? -37.842 -8.604 21.547 1.00 82.50 230 THR A C 1
ATOM 1711 O O . THR A 1 230 ? -38.671 -7.878 22.088 1.00 82.50 230 THR A O 1
ATOM 1714 N N . THR A 1 231 ? -37.009 -8.122 20.623 1.00 81.25 231 THR A N 1
ATOM 1715 C CA . THR A 1 231 ? -36.917 -6.694 20.279 1.00 81.25 231 THR A CA 1
ATOM 1716 C C . THR A 1 231 ? -37.174 -6.473 18.797 1.00 81.25 231 THR A C 1
ATOM 1718 O O . THR A 1 231 ? -36.565 -7.139 17.957 1.00 81.25 231 THR A O 1
ATOM 1721 N N . VAL A 1 232 ? -38.033 -5.505 18.487 1.00 84.12 232 VAL A N 1
ATOM 1722 C CA . VAL A 1 232 ? -38.380 -5.091 17.122 1.00 84.12 232 VAL A CA 1
ATOM 1723 C C . VAL A 1 232 ? -38.205 -3.579 17.025 1.00 84.12 232 VAL A C 1
ATOM 1725 O O . VAL A 1 232 ? -38.700 -2.852 17.882 1.00 84.12 232 VAL A O 1
ATOM 1728 N N . GLU A 1 233 ? -37.486 -3.099 16.017 1.00 87.50 233 GLU A N 1
ATOM 1729 C CA . GLU A 1 233 ? -37.414 -1.676 15.683 1.00 87.50 233 GLU A CA 1
ATOM 1730 C C . GLU A 1 233 ? -38.427 -1.351 14.590 1.00 87.50 233 GLU A C 1
ATOM 1732 O O . GLU A 1 233 ? -38.590 -2.116 13.643 1.00 87.50 233 GLU A O 1
ATOM 1737 N N . VAL A 1 234 ? -39.114 -0.225 14.757 1.00 87.31 234 VAL A N 1
ATOM 1738 C CA . VAL A 1 234 ? -40.093 0.328 13.824 1.00 87.31 234 VAL A CA 1
ATOM 1739 C C . VAL A 1 234 ? -39.630 1.743 13.493 1.00 87.31 234 VAL A C 1
ATOM 1741 O O . VAL A 1 234 ? -39.699 2.630 14.348 1.00 87.31 234 VAL A O 1
ATOM 1744 N N . THR A 1 235 ? -39.098 1.953 12.293 1.00 85.62 235 THR A N 1
ATOM 1745 C CA . THR A 1 235 ? -38.588 3.257 11.849 1.00 85.62 235 THR A CA 1
ATOM 1746 C C . THR A 1 235 ? -39.619 3.955 10.978 1.00 85.62 235 THR A C 1
ATOM 1748 O O . THR A 1 235 ? -39.949 3.465 9.905 1.00 85.62 235 THR A O 1
ATOM 1751 N N . PHE A 1 236 ? -40.108 5.102 11.438 1.00 80.81 236 PHE A N 1
ATOM 1752 C CA . PHE A 1 236 ? -41.085 5.925 10.732 1.00 80.81 236 PHE A CA 1
ATOM 1753 C C . PHE A 1 236 ? -40.399 6.960 9.831 1.00 80.81 236 PHE A C 1
ATOM 1755 O O . PHE A 1 236 ? -39.238 7.315 10.039 1.00 80.81 236 PHE A O 1
ATOM 1762 N N . GLU A 1 237 ? -41.123 7.490 8.848 1.00 72.62 237 GLU A N 1
ATOM 1763 C CA . GLU A 1 237 ? -40.612 8.559 7.980 1.00 72.62 237 GLU A CA 1
ATOM 1764 C C . GLU A 1 237 ? -40.413 9.879 8.735 1.00 72.62 237 GLU A C 1
ATOM 1766 O O . GLU A 1 237 ? -39.412 10.578 8.540 1.00 72.62 237 GLU A O 1
ATOM 1771 N N . ASP A 1 238 ? -41.327 10.183 9.656 1.00 76.38 238 ASP A N 1
ATOM 1772 C CA . ASP A 1 238 ? -41.324 11.387 10.480 1.00 76.38 238 ASP A CA 1
ATOM 1773 C C . ASP A 1 238 ? -40.903 11.104 11.928 1.00 76.38 238 ASP A C 1
ATOM 1775 O O . ASP A 1 238 ? -41.012 9.993 12.447 1.00 76.38 238 ASP A O 1
ATOM 1779 N N . ALA A 1 239 ? -40.406 12.140 12.609 1.00 75.69 239 ALA A N 1
ATOM 1780 C CA . ALA A 1 239 ? -40.032 12.037 14.017 1.00 75.69 239 ALA A CA 1
ATOM 1781 C C . ALA A 1 239 ? -41.266 11.765 14.894 1.00 75.69 239 ALA A C 1
ATOM 1783 O O . ALA A 1 239 ? -42.267 12.479 14.816 1.00 75.69 239 ALA A O 1
ATOM 1784 N N . VAL A 1 240 ? -41.166 10.774 15.780 1.00 76.94 240 VAL A N 1
ATOM 1785 C CA . VAL A 1 240 ? -42.266 10.347 16.648 1.00 76.94 240 VAL A CA 1
ATOM 1786 C C . VAL A 1 240 ? -42.108 10.974 18.032 1.00 76.94 240 VAL A C 1
ATOM 1788 O O . VAL A 1 240 ? -41.084 10.812 18.696 1.00 76.94 240 VAL A O 1
ATOM 1791 N N . ALA A 1 241 ? -43.143 11.678 18.492 1.00 57.53 241 ALA A N 1
ATOM 1792 C CA . ALA A 1 241 ? -43.249 12.195 19.854 1.00 57.53 241 ALA A CA 1
ATOM 1793 C C . ALA A 1 241 ? -44.421 11.507 20.575 1.00 57.53 241 ALA A C 1
ATOM 1795 O O . ALA A 1 241 ? -45.472 11.315 19.975 1.00 57.53 241 ALA A O 1
ATOM 1796 N N . ASP A 1 242 ? -44.236 11.154 21.853 1.00 66.56 242 ASP A N 1
ATOM 1797 C CA . ASP A 1 242 ? -45.220 10.466 22.712 1.00 66.56 242 ASP A CA 1
ATOM 1798 C C . ASP A 1 242 ? -45.657 9.061 22.245 1.00 66.56 242 ASP A C 1
ATOM 1800 O O . ASP A 1 242 ? -46.758 8.846 21.749 1.00 66.56 242 ASP A O 1
ATOM 1804 N N . VAL A 1 243 ? -44.808 8.062 22.506 1.00 72.25 243 VAL A N 1
ATOM 1805 C CA . VAL A 1 243 ? -45.079 6.644 22.212 1.00 72.25 243 VAL A CA 1
ATOM 1806 C C . VAL A 1 243 ? -45.654 5.932 23.441 1.00 72.25 243 VAL A C 1
ATOM 1808 O O . VAL A 1 243 ? -45.073 6.004 24.527 1.00 72.25 243 VAL A O 1
ATOM 1811 N N . LYS A 1 244 ? -46.761 5.190 23.285 1.00 73.62 244 LYS A N 1
ATOM 1812 C CA . LYS A 1 244 ? -47.261 4.247 24.303 1.00 73.62 244 LYS A CA 1
ATOM 1813 C C . LYS A 1 244 ? -47.292 2.830 23.749 1.00 73.62 244 LYS A C 1
ATOM 1815 O O . LYS A 1 244 ? -47.719 2.602 22.627 1.00 73.62 244 LYS A O 1
ATOM 1820 N N . ALA A 1 245 ? -46.930 1.854 24.583 1.00 64.38 245 ALA A N 1
ATOM 1821 C CA . ALA A 1 245 ? -46.921 0.442 24.190 1.00 64.38 245 ALA A CA 1
ATOM 1822 C C . ALA A 1 245 ? -48.287 -0.083 23.706 1.00 64.38 245 ALA A C 1
ATOM 1824 O O . ALA A 1 245 ? -48.324 -0.969 22.867 1.00 64.38 245 ALA A O 1
ATOM 1825 N N . LEU A 1 246 ? -49.399 0.472 24.207 1.00 66.19 246 LEU A N 1
ATOM 1826 C CA . LEU A 1 246 ? -50.764 0.079 23.820 1.00 66.19 246 LEU A CA 1
ATOM 1827 C C . LEU A 1 246 ? -51.147 0.487 22.395 1.00 66.19 246 LEU A C 1
ATOM 1829 O O . LEU A 1 246 ? -52.103 -0.066 21.857 1.00 66.19 246 LEU A O 1
ATOM 1833 N N . ASP A 1 247 ? -50.429 1.443 21.809 1.00 81.19 247 ASP A N 1
ATOM 1834 C CA . ASP A 1 247 ? -50.712 1.911 20.455 1.00 81.19 247 ASP A CA 1
ATOM 1835 C C . ASP A 1 247 ? -50.148 0.931 19.414 1.00 81.19 247 ASP A C 1
ATOM 1837 O O . ASP A 1 247 ? -50.557 0.991 18.262 1.00 81.19 247 ASP A O 1
ATOM 1841 N N . PHE A 1 248 ? -49.267 0.005 19.825 1.00 86.56 248 PHE A N 1
ATOM 1842 C CA . PHE A 1 248 ? -48.617 -0.999 18.983 1.00 86.56 248 PHE A CA 1
ATOM 1843 C C . PHE A 1 248 ? -49.139 -2.402 19.307 1.00 86.56 248 PHE A C 1
ATOM 1845 O O . PHE A 1 248 ? -49.139 -2.830 20.462 1.00 86.56 248 PHE A O 1
ATOM 1852 N N . ALA A 1 249 ? -49.520 -3.161 18.283 1.00 86.88 249 ALA A N 1
ATOM 1853 C CA . ALA A 1 249 ? -49.900 -4.562 18.418 1.00 86.88 249 ALA A CA 1
ATOM 1854 C C . ALA A 1 249 ? -49.222 -5.414 17.345 1.00 86.88 249 ALA A C 1
ATOM 1856 O O . ALA A 1 249 ? -49.096 -4.999 16.195 1.00 86.88 249 ALA A O 1
ATOM 1857 N N . ILE A 1 250 ? -48.790 -6.613 17.732 1.00 88.88 250 ILE A N 1
ATOM 1858 C CA . ILE A 1 250 ? -48.152 -7.580 16.837 1.00 88.88 250 ILE A CA 1
ATOM 1859 C C . ILE A 1 250 ? -48.929 -8.883 16.949 1.00 88.88 250 ILE A C 1
ATOM 1861 O O . ILE A 1 250 ? -49.077 -9.424 18.047 1.00 88.88 250 ILE A O 1
ATOM 1865 N N . GLU A 1 251 ? -49.468 -9.380 15.839 1.00 82.50 251 GLU A N 1
ATOM 1866 C CA . GLU A 1 251 ? -50.281 -10.595 15.878 1.00 82.50 251 GLU A CA 1
ATOM 1867 C C . GLU A 1 251 ? -49.435 -11.786 16.360 1.00 82.50 251 GLU A C 1
ATOM 1869 O O . GLU A 1 251 ? -48.356 -12.053 15.843 1.00 82.50 251 GLU A O 1
ATOM 1874 N N . GLY A 1 252 ? -49.894 -12.475 17.410 1.00 82.69 252 GLY A N 1
ATOM 1875 C CA . GLY A 1 252 ? -49.171 -13.600 18.014 1.00 82.69 252 GLY A CA 1
ATOM 1876 C C . GLY A 1 252 ? -48.100 -13.234 19.053 1.00 82.69 252 GLY A C 1
ATOM 1877 O O . GLY A 1 252 ? -47.613 -14.141 19.728 1.00 82.69 252 GLY A O 1
ATOM 1878 N N . LEU A 1 253 ? -47.779 -11.948 19.265 1.00 87.44 253 LEU A N 1
ATOM 1879 C CA . LEU A 1 253 ? -46.801 -11.500 20.267 1.00 87.44 253 LEU A CA 1
ATOM 1880 C C . LEU A 1 253 ? -47.368 -10.420 21.199 1.00 87.44 253 LEU A C 1
ATOM 1882 O O . LEU A 1 253 ? -48.096 -9.521 20.794 1.00 87.44 253 LEU A O 1
ATOM 1886 N N . THR A 1 254 ? -46.997 -10.461 22.479 1.00 86.69 254 THR A N 1
ATOM 1887 C CA . THR A 1 254 ? -47.370 -9.410 23.437 1.00 86.69 254 THR A CA 1
ATOM 1888 C C . THR A 1 254 ? -46.325 -8.300 23.445 1.00 86.69 254 THR A C 1
ATOM 1890 O O . THR A 1 254 ? -45.189 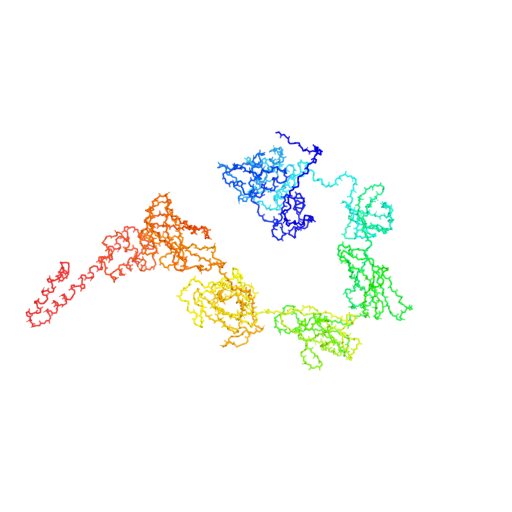-8.557 23.843 1.00 86.69 254 THR A O 1
ATOM 1893 N N . VAL A 1 255 ? -46.700 -7.072 23.079 1.00 86.50 255 VAL A N 1
ATOM 1894 C CA . VAL A 1 255 ? -45.843 -5.883 23.227 1.00 86.50 255 VAL A CA 1
ATOM 1895 C C . VAL A 1 255 ? -45.887 -5.415 24.684 1.00 86.50 255 VAL A C 1
ATOM 1897 O O . VAL A 1 255 ? -46.941 -5.051 25.201 1.00 86.50 255 VAL A O 1
ATOM 1900 N N . SER A 1 256 ? -44.751 -5.462 25.378 1.00 83.75 256 SER A N 1
ATOM 1901 C CA . SER A 1 256 ? -44.628 -5.084 26.791 1.00 83.75 256 SER A CA 1
ATOM 1902 C C . SER A 1 256 ? -44.128 -3.654 26.989 1.00 83.75 256 SER A C 1
ATOM 1904 O O . SER A 1 256 ? -44.409 -3.048 28.023 1.00 83.75 256 SER A O 1
ATOM 1906 N N . ASN A 1 257 ? -43.402 -3.106 26.012 1.00 82.12 257 ASN A N 1
ATOM 1907 C CA . ASN A 1 257 ? -42.867 -1.749 26.058 1.00 82.12 257 ASN A CA 1
ATOM 1908 C C . ASN A 1 257 ? -42.655 -1.185 24.644 1.00 82.12 257 ASN A C 1
ATOM 1910 O O . ASN A 1 257 ? -42.405 -1.947 23.713 1.00 82.12 257 ASN A O 1
ATOM 1914 N N . ALA A 1 258 ? -42.712 0.139 24.504 1.00 84.06 258 ALA A N 1
ATOM 1915 C CA . ALA A 1 258 ? -42.420 0.863 23.268 1.00 84.06 258 ALA A CA 1
ATOM 1916 C C . ALA A 1 258 ? -41.755 2.202 23.614 1.00 84.06 258 ALA A C 1
ATOM 1918 O O . ALA A 1 258 ? -42.309 2.972 24.400 1.00 84.06 258 ALA A O 1
ATOM 1919 N N . VAL A 1 259 ? -40.560 2.469 23.079 1.00 81.81 259 VAL A N 1
ATOM 1920 C CA . VAL A 1 259 ? -39.759 3.660 23.422 1.00 81.81 259 VAL A CA 1
ATOM 1921 C C . VAL A 1 259 ? -39.064 4.219 22.181 1.00 81.81 259 VAL A C 1
ATOM 1923 O O . VAL A 1 259 ? -38.537 3.454 21.383 1.00 81.81 259 VAL A O 1
ATOM 1926 N N . VAL A 1 260 ? -39.011 5.545 22.033 1.00 79.50 260 VAL A N 1
ATOM 1927 C CA . VAL A 1 260 ? -38.237 6.208 20.965 1.00 79.50 260 VAL A CA 1
ATOM 1928 C C . VAL A 1 260 ? -36.734 6.044 21.221 1.00 79.50 260 VAL A C 1
ATOM 1930 O O . VAL A 1 260 ? -36.256 6.267 22.338 1.00 79.50 260 VAL A O 1
ATOM 1933 N N . LYS A 1 261 ? -35.974 5.657 20.197 1.00 77.81 261 LYS A N 1
ATOM 1934 C CA . LYS A 1 261 ? -34.525 5.443 20.271 1.00 77.81 261 LYS A CA 1
ATOM 1935 C C . LYS A 1 261 ? -33.825 6.763 20.625 1.00 77.81 261 LYS A C 1
ATOM 1937 O O . LYS A 1 261 ? -34.050 7.791 20.001 1.00 77.81 261 LYS A O 1
ATOM 1942 N N . GLN A 1 262 ? -32.947 6.759 21.631 1.00 69.12 262 GLN A N 1
ATOM 1943 C CA . GLN A 1 262 ? -32.319 8.007 22.112 1.00 69.12 262 GLN A CA 1
ATOM 1944 C C . GLN A 1 262 ? -31.440 8.699 21.061 1.00 69.12 262 GLN A C 1
ATOM 1946 O O . GLN A 1 262 ? -31.258 9.912 21.111 1.00 69.12 262 GLN A O 1
ATOM 1951 N N . THR A 1 263 ? -30.874 7.927 20.136 1.00 70.75 263 THR A N 1
ATOM 1952 C CA . THR A 1 263 ? -30.008 8.426 19.063 1.00 70.75 263 THR A CA 1
ATOM 1953 C C . THR A 1 263 ? -30.779 8.837 17.812 1.00 70.75 263 THR A C 1
ATOM 1955 O O . THR A 1 263 ? -30.205 9.508 16.962 1.00 70.75 263 THR A O 1
ATOM 1958 N N . ASP A 1 264 ? -32.042 8.419 17.681 1.00 76.56 264 ASP A N 1
ATOM 1959 C CA . ASP A 1 264 ? -32.857 8.621 16.485 1.00 76.56 264 ASP A CA 1
ATOM 1960 C C . ASP A 1 264 ? -34.339 8.794 16.848 1.00 76.56 264 ASP A C 1
ATOM 1962 O O . ASP A 1 264 ? -35.018 7.850 17.253 1.00 76.56 264 ASP A O 1
ATOM 1966 N N . SER A 1 265 ? -34.856 10.009 16.652 1.00 79.38 265 SER A N 1
ATOM 1967 C CA . SER A 1 265 ? -36.244 10.364 16.958 1.00 79.38 265 SER A CA 1
ATOM 1968 C C . SER A 1 265 ? -37.284 9.738 16.024 1.00 79.38 265 SER A C 1
ATOM 1970 O O . SER A 1 265 ? -38.475 9.905 16.273 1.00 79.38 265 SER A O 1
ATOM 1972 N N . LYS A 1 266 ? -36.873 9.063 14.945 1.00 85.06 266 LYS A N 1
ATOM 1973 C CA . LYS A 1 266 ? -37.775 8.390 13.997 1.00 85.06 266 LYS A CA 1
ATOM 1974 C C . LYS A 1 266 ? -37.987 6.908 14.306 1.00 85.06 266 LYS A C 1
ATOM 1976 O O . LYS A 1 266 ? -38.945 6.312 13.824 1.00 85.06 266 LYS A O 1
ATOM 1981 N N . THR A 1 267 ? -37.122 6.308 15.121 1.00 83.31 267 THR A N 1
ATOM 1982 C CA . THR A 1 267 ? -37.164 4.870 15.410 1.00 83.31 267 THR A CA 1
ATOM 1983 C C . THR A 1 267 ? -37.792 4.590 16.769 1.00 83.31 267 THR A C 1
ATOM 1985 O O . THR A 1 267 ? -37.347 5.101 17.798 1.00 83.31 267 THR A O 1
ATOM 1988 N N . VAL A 1 268 ? -38.801 3.723 16.787 1.00 83.00 268 VAL A N 1
ATOM 1989 C CA . VAL A 1 268 ? -39.431 3.193 17.998 1.00 83.00 268 VAL A CA 1
ATOM 1990 C C . VAL A 1 268 ? -38.960 1.762 18.235 1.00 83.00 268 VAL A C 1
ATOM 1992 O O . VAL A 1 268 ? -39.078 0.897 17.374 1.00 83.00 268 VAL A O 1
ATOM 1995 N N . VAL A 1 269 ? -38.441 1.502 19.430 1.00 83.94 269 VAL A N 1
ATOM 1996 C CA . VAL A 1 269 ? -38.002 0.185 19.889 1.00 83.94 269 VAL A CA 1
ATOM 1997 C C . VAL A 1 269 ? -39.137 -0.470 20.675 1.00 83.94 269 VAL A C 1
ATOM 1999 O O . VAL A 1 269 ? -39.516 0.009 21.748 1.00 83.94 269 VAL A O 1
ATOM 2002 N N . LEU A 1 270 ? -39.666 -1.575 20.153 1.00 86.06 270 LEU A N 1
ATOM 2003 C CA . LEU A 1 270 ? -40.688 -2.404 20.787 1.00 86.06 270 LEU A CA 1
ATOM 2004 C C . LEU A 1 270 ? -40.048 -3.581 21.525 1.00 86.06 270 LEU A C 1
ATOM 2006 O O . LEU A 1 270 ? -39.201 -4.293 20.985 1.00 86.06 270 LEU A O 1
ATOM 2010 N N . THR A 1 271 ? -40.499 -3.827 22.754 1.00 83.12 271 THR A N 1
ATOM 2011 C CA . THR A 1 271 ? -40.211 -5.057 23.503 1.00 83.12 271 THR A CA 1
ATOM 2012 C C . THR A 1 271 ? -41.414 -5.990 23.405 1.00 83.12 271 THR A C 1
ATOM 2014 O O . THR A 1 271 ? -42.539 -5.583 23.681 1.00 83.12 271 THR A O 1
ATOM 2017 N N . THR A 1 272 ? -41.181 -7.238 23.017 1.00 85.75 272 THR A N 1
ATOM 2018 C CA . THR A 1 272 ? -42.192 -8.239 22.648 1.00 85.75 272 THR A CA 1
ATOM 2019 C C . THR A 1 272 ? -41.986 -9.542 23.428 1.00 85.75 272 THR A C 1
ATOM 2021 O O . THR A 1 272 ? -40.936 -9.753 24.039 1.00 85.75 272 THR A O 1
ATOM 2024 N N . SER A 1 273 ? -42.977 -10.438 23.431 1.00 81.50 273 SER A N 1
ATOM 2025 C CA . SER A 1 273 ? -42.754 -11.839 23.817 1.00 81.50 273 SER A CA 1
ATOM 2026 C C . SER A 1 273 ? -41.804 -12.538 22.839 1.00 81.50 273 SER A C 1
ATOM 2028 O O . SER A 1 273 ? -41.569 -12.043 21.743 1.00 81.50 273 SER A O 1
ATOM 2030 N N . ALA A 1 274 ? -41.271 -13.702 23.227 1.00 81.00 274 ALA A N 1
ATOM 2031 C CA . ALA A 1 274 ? -40.340 -14.455 22.390 1.00 81.00 274 ALA A CA 1
ATOM 2032 C C . ALA A 1 274 ? -40.931 -14.770 21.003 1.00 81.00 274 ALA A C 1
ATOM 2034 O O . ALA A 1 274 ? -41.982 -15.402 20.907 1.00 81.00 274 ALA A O 1
ATOM 2035 N N . GLN A 1 275 ? -40.222 -14.339 19.965 1.00 83.56 275 GLN A N 1
ATOM 2036 C CA . GLN A 1 275 ? -40.492 -14.606 18.558 1.00 83.56 275 GLN A CA 1
ATOM 2037 C C . GLN A 1 275 ? -40.063 -16.030 18.182 1.00 83.56 275 GLN A C 1
ATOM 2039 O O . GLN A 1 275 ? -39.104 -16.583 18.739 1.00 83.56 275 GLN A O 1
ATOM 2044 N N . THR A 1 276 ? -40.729 -16.602 17.185 1.00 80.81 276 THR A N 1
ATOM 2045 C CA . THR A 1 276 ? -40.299 -17.829 16.512 1.00 80.81 276 THR A CA 1
ATOM 2046 C C . THR A 1 276 ? -39.443 -17.463 15.300 1.00 80.81 276 THR A C 1
ATOM 2048 O O . THR A 1 276 ? -39.825 -16.615 14.499 1.00 80.81 276 THR A O 1
ATOM 2051 N N . GLY A 1 277 ? -38.277 -18.097 15.141 1.00 79.81 277 GLY A N 1
ATOM 2052 C CA . GLY A 1 277 ? -37.423 -17.854 13.974 1.00 79.81 277 GLY A CA 1
ATOM 2053 C C . GLY A 1 277 ? -38.087 -18.261 12.663 1.00 79.81 277 GLY A C 1
ATOM 2054 O O . GLY A 1 277 ? -38.532 -19.402 12.558 1.00 79.81 277 GLY A O 1
ATOM 2055 N N . GLY A 1 278 ? -38.092 -17.372 11.673 1.00 74.94 278 GLY A N 1
ATOM 2056 C CA . GLY A 1 278 ? -38.649 -17.649 10.345 1.00 74.94 278 GLY A CA 1
ATOM 2057 C C . GLY A 1 278 ? -40.168 -17.536 10.237 1.00 74.94 278 GLY A C 1
ATOM 2058 O O . GLY A 1 278 ? -40.711 -17.754 9.157 1.00 74.94 278 GLY A O 1
ATOM 2059 N N . GLU A 1 279 ? -40.863 -17.209 11.331 1.00 85.44 279 GLU A N 1
ATOM 2060 C CA . GLU A 1 279 ? -42.276 -16.829 11.275 1.00 85.44 279 GLU A CA 1
ATOM 2061 C C . GLU A 1 279 ? -42.395 -15.346 10.926 1.00 85.44 279 GLU A C 1
ATOM 2063 O O . GLU A 1 279 ? -41.699 -14.512 11.499 1.00 85.44 279 GLU A O 1
ATOM 2068 N N . GLU A 1 280 ? -43.271 -15.011 9.985 1.00 89.00 280 GLU A N 1
ATOM 2069 C CA . GLU A 1 280 ? -43.560 -13.624 9.625 1.00 89.00 280 GLU A CA 1
ATOM 2070 C C . GLU A 1 280 ? -44.575 -13.032 10.612 1.00 89.00 280 GLU A C 1
ATOM 2072 O O . GLU A 1 280 ? -45.626 -13.621 10.869 1.00 89.00 280 GLU A O 1
ATOM 2077 N N . TYR A 1 281 ? -44.252 -11.868 11.170 1.00 89.19 281 TYR A N 1
ATOM 2078 C CA . TYR A 1 281 ? -45.091 -11.127 12.104 1.00 89.19 281 TYR A CA 1
ATOM 2079 C C . TYR A 1 281 ? -45.500 -9.788 11.497 1.00 89.19 281 TYR A C 1
ATOM 2081 O O . TYR A 1 281 ? -44.677 -9.084 10.913 1.00 89.19 281 TYR A O 1
ATOM 2089 N N . THR A 1 282 ? -46.759 -9.403 11.694 1.00 87.81 282 THR A N 1
ATOM 2090 C CA . THR A 1 282 ? -47.299 -8.110 11.256 1.00 87.81 282 THR A CA 1
ATOM 2091 C C . THR A 1 282 ? -47.408 -7.157 12.437 1.00 87.81 282 THR A C 1
ATOM 2093 O O . THR A 1 282 ? -48.018 -7.492 13.456 1.00 87.81 282 THR A O 1
ATOM 2096 N N . VAL A 1 283 ? -46.836 -5.961 12.300 1.00 88.00 283 VAL A N 1
ATOM 2097 C CA . VAL A 1 283 ? -46.945 -4.878 13.280 1.00 88.00 283 VAL A CA 1
ATOM 2098 C C . VAL A 1 283 ? -48.053 -3.929 12.852 1.00 88.00 283 VAL A C 1
ATOM 2100 O O . VAL A 1 283 ? -48.145 -3.516 11.697 1.00 88.00 283 VAL A O 1
ATOM 2103 N N . THR A 1 284 ? -48.894 -3.564 13.811 1.00 84.75 284 THR A N 1
ATOM 2104 C CA . THR A 1 284 ? -49.974 -2.596 13.645 1.00 84.75 284 THR A CA 1
ATOM 2105 C C . THR A 1 284 ? -49.818 -1.466 14.654 1.00 84.75 284 THR A C 1
ATOM 2107 O O . THR A 1 284 ? -49.431 -1.704 15.801 1.00 84.75 284 THR A O 1
ATOM 2110 N N . VAL A 1 285 ? -50.134 -0.242 14.237 1.00 84.94 285 VAL A N 1
ATOM 2111 C CA . VAL A 1 285 ? -50.222 0.941 15.096 1.00 84.94 285 VAL A CA 1
ATOM 2112 C C . VAL A 1 285 ? -51.637 1.492 15.006 1.00 84.94 285 VAL A C 1
ATOM 2114 O O . VAL A 1 285 ? -52.129 1.747 13.913 1.00 84.94 285 VAL A O 1
ATOM 2117 N N . ASN A 1 286 ? -52.330 1.665 16.133 1.00 79.62 286 ASN A N 1
ATOM 2118 C CA . ASN A 1 286 ? -53.728 2.124 16.166 1.00 79.62 286 ASN A CA 1
ATOM 2119 C C . ASN A 1 286 ? -54.675 1.322 15.238 1.00 79.62 286 ASN A C 1
ATOM 2121 O O . ASN A 1 286 ? -55.599 1.887 14.654 1.00 79.62 286 ASN A O 1
ATOM 2125 N N . ASN A 1 287 ? -54.460 0.005 15.119 1.00 74.94 287 ASN A N 1
ATOM 2126 C CA . ASN A 1 287 ? -55.151 -0.919 14.201 1.00 74.94 287 ASN A CA 1
ATOM 2127 C C . ASN A 1 287 ? -54.896 -0.707 12.692 1.00 74.94 287 ASN A C 1
ATOM 2129 O O . ASN A 1 287 ? -55.567 -1.356 11.890 1.00 74.94 287 ASN A O 1
ATOM 2133 N N . ALA A 1 288 ? -53.946 0.141 12.296 1.00 75.06 288 ALA A N 1
ATOM 2134 C CA . ALA A 1 288 ? -53.441 0.206 10.924 1.00 75.06 288 ALA A CA 1
ATOM 2135 C C . ALA A 1 288 ? -52.143 -0.605 10.815 1.00 75.06 288 ALA A C 1
ATOM 2137 O O . ALA A 1 288 ? -51.305 -0.553 11.717 1.00 75.06 288 ALA A O 1
ATOM 2138 N N . THR A 1 289 ? -51.983 -1.390 9.752 1.00 82.44 289 THR A N 1
ATOM 2139 C CA . THR A 1 289 ? -50.756 -2.162 9.509 1.00 82.44 289 THR A CA 1
ATOM 2140 C C . THR A 1 289 ? -49.632 -1.219 9.118 1.00 82.44 289 THR A C 1
ATOM 2142 O O . THR A 1 289 ? -49.804 -0.439 8.197 1.00 82.44 289 THR A O 1
ATOM 2145 N N . VAL A 1 290 ? -48.492 -1.311 9.806 1.00 79.94 290 VAL A N 1
ATOM 2146 C CA . VAL A 1 290 ? -47.317 -0.455 9.550 1.00 79.94 290 VAL A CA 1
ATOM 2147 C C . VAL A 1 290 ? -46.120 -1.225 9.003 1.00 79.94 290 VAL A C 1
ATOM 2149 O O . VAL A 1 290 ? -45.095 -0.626 8.726 1.00 79.94 290 VAL A O 1
ATOM 2152 N N . GLY A 1 291 ? -46.196 -2.552 8.899 1.00 84.38 291 GLY A N 1
ATOM 2153 C CA . GLY A 1 291 ? -45.141 -3.362 8.293 1.00 84.38 291 GLY A CA 1
ATOM 2154 C C . GLY A 1 291 ? -45.055 -4.774 8.854 1.00 84.38 291 GLY A C 1
ATOM 2155 O O . GLY A 1 291 ? -45.735 -5.134 9.821 1.00 84.38 291 GLY A O 1
ATOM 2156 N N . THR A 1 292 ? -44.212 -5.590 8.231 1.00 86.44 292 THR A N 1
ATOM 2157 C CA . THR A 1 292 ? -43.971 -6.986 8.605 1.00 86.44 292 THR A CA 1
ATOM 2158 C C . THR A 1 292 ? -42.493 -7.231 8.869 1.00 86.44 292 THR A C 1
ATOM 2160 O O . THR A 1 292 ? -41.630 -6.551 8.321 1.00 86.44 292 THR A O 1
ATOM 2163 N N . PHE A 1 293 ? -42.187 -8.221 9.704 1.00 86.94 293 PHE A N 1
ATOM 2164 C CA . PHE A 1 293 ? -40.819 -8.678 9.924 1.00 86.94 293 PHE A CA 1
ATOM 2165 C C . PHE A 1 293 ? -40.764 -10.194 10.098 1.00 86.94 293 PHE A C 1
ATOM 2167 O O . PHE A 1 293 ? -41.693 -10.809 10.617 1.00 86.94 293 PHE A O 1
ATOM 2174 N N . GLU A 1 294 ? -39.644 -10.796 9.709 1.00 85.44 294 GLU A N 1
ATOM 2175 C CA . GLU A 1 294 ? -39.354 -12.198 10.004 1.00 85.44 294 GLU A CA 1
ATOM 2176 C C . GLU A 1 294 ? -38.799 -12.314 11.430 1.00 85.44 294 GLU A C 1
ATOM 2178 O O . GLU A 1 294 ? -37.826 -11.649 11.801 1.00 85.44 294 GLU A O 1
ATOM 2183 N N . GLY A 1 295 ? -39.437 -13.139 12.252 1.00 80.62 295 GLY A N 1
ATOM 2184 C CA . GLY A 1 295 ? -39.052 -13.368 13.633 1.00 80.62 295 GLY A CA 1
ATOM 2185 C C . GLY A 1 295 ? -37.664 -13.977 13.753 1.00 80.62 295 GLY A C 1
ATOM 2186 O O . GLY A 1 295 ? -37.227 -14.780 12.925 1.00 80.62 295 GLY A O 1
ATOM 2187 N N . ILE A 1 296 ? -36.968 -13.621 14.832 1.00 76.69 296 ILE A N 1
ATOM 2188 C CA . ILE A 1 296 ? -35.631 -14.135 15.136 1.00 76.69 296 ILE A CA 1
ATOM 2189 C C . ILE A 1 296 ? -35.726 -15.171 16.257 1.00 76.69 296 ILE A C 1
ATOM 2191 O O . ILE A 1 296 ? -36.299 -14.924 17.316 1.00 76.69 296 ILE A O 1
ATOM 2195 N N . SER A 1 297 ? -35.114 -16.341 16.052 1.00 76.00 297 SER A N 1
ATOM 2196 C CA . SER A 1 297 ? -35.015 -17.363 17.103 1.00 76.00 297 SER A CA 1
ATOM 2197 C C . SER A 1 297 ? -34.159 -16.879 18.273 1.00 76.00 297 SER A C 1
ATOM 2199 O O . SER A 1 297 ? -33.189 -16.145 18.090 1.00 76.00 297 SER A O 1
ATOM 2201 N N . ALA A 1 298 ? -34.463 -17.359 19.482 1.00 71.25 298 ALA A N 1
ATOM 2202 C CA . ALA A 1 298 ? -33.623 -17.131 20.654 1.00 71.25 298 ALA A CA 1
ATOM 2203 C C . ALA A 1 298 ? -32.168 -17.553 20.384 1.00 71.25 298 ALA A C 1
ATOM 2205 O O . ALA A 1 298 ? -31.878 -18.726 20.140 1.00 71.25 298 ALA A O 1
ATOM 2206 N N . VAL A 1 299 ? -31.254 -16.586 20.443 1.00 73.56 299 VAL A N 1
ATOM 2207 C CA . VAL A 1 299 ? -29.821 -16.824 20.278 1.00 73.56 299 VAL A CA 1
ATOM 2208 C C . VAL A 1 299 ? -29.269 -17.367 21.587 1.00 73.56 299 VAL A C 1
ATOM 2210 O O . VAL A 1 299 ? -29.387 -16.726 22.628 1.00 73.56 299 VAL A O 1
ATOM 2213 N N . VAL A 1 300 ? -28.665 -18.555 21.541 1.00 79.44 300 VAL A N 1
ATOM 2214 C CA . VAL A 1 300 ? -27.969 -19.141 22.692 1.00 79.44 300 VAL A CA 1
ATOM 2215 C C . VAL A 1 300 ? -26.497 -18.732 22.618 1.00 79.44 300 VAL A C 1
ATOM 2217 O O . VAL A 1 300 ? -25.798 -19.172 21.701 1.00 79.44 300 VAL A O 1
ATOM 2220 N N . PRO A 1 301 ? -25.991 -17.917 23.561 1.00 85.25 301 PRO A N 1
ATOM 2221 C CA . PRO A 1 301 ? -24.596 -17.498 23.539 1.00 85.25 301 PRO A CA 1
ATOM 2222 C C . PRO A 1 301 ? -23.635 -18.671 23.701 1.00 85.25 301 PRO A C 1
ATOM 2224 O O . PRO A 1 301 ? -23.836 -19.541 24.550 1.00 85.25 301 PRO A O 1
ATOM 2227 N N . THR A 1 302 ? -22.548 -18.661 22.932 1.00 88.56 302 THR A N 1
ATOM 2228 C CA . THR A 1 302 ? -21.461 -19.642 23.057 1.00 88.56 302 THR A CA 1
ATOM 2229 C C . THR A 1 302 ? -20.388 -19.189 24.043 1.00 88.56 302 THR A C 1
ATOM 2231 O O . THR A 1 302 ? -19.704 -20.031 24.619 1.00 88.56 302 THR A O 1
ATOM 2234 N N . ALA A 1 303 ? -20.239 -17.878 24.264 1.00 90.00 303 ALA A N 1
ATOM 2235 C CA . ALA A 1 303 ? -19.357 -17.323 25.288 1.00 90.00 303 ALA A CA 1
ATOM 2236 C C . ALA A 1 303 ? -19.835 -15.946 25.768 1.00 90.00 303 ALA A C 1
ATOM 2238 O O . ALA A 1 303 ? -20.453 -15.193 25.016 1.00 90.00 303 ALA A O 1
ATOM 2239 N N . VAL A 1 304 ? -19.493 -15.605 27.011 1.00 91.94 304 VAL A N 1
ATOM 2240 C CA . VAL A 1 304 ? -19.652 -14.265 27.592 1.00 91.94 304 VAL A CA 1
ATOM 2241 C C . VAL A 1 304 ? -18.333 -13.901 28.259 1.00 91.94 304 VAL A C 1
ATOM 2243 O O . VAL A 1 304 ? -17.879 -14.631 29.135 1.00 91.94 304 VAL A O 1
ATOM 2246 N N . ASN A 1 305 ? -17.717 -12.793 27.851 1.00 93.25 305 ASN A N 1
ATOM 2247 C CA . ASN A 1 305 ? -16.419 -12.337 28.347 1.00 93.25 305 ASN A CA 1
ATOM 2248 C C . ASN A 1 305 ? -16.523 -10.906 28.873 1.00 93.25 305 ASN A C 1
ATOM 2250 O O . ASN A 1 305 ? -16.964 -10.013 28.159 1.00 93.25 305 ASN A O 1
ATOM 2254 N N . VAL A 1 306 ? -16.086 -10.663 30.108 1.00 94.00 306 VAL A N 1
ATOM 2255 C CA . VAL A 1 306 ? -15.932 -9.290 30.617 1.00 94.00 306 VAL A CA 1
ATOM 2256 C C . VAL A 1 306 ? -14.807 -8.613 29.829 1.00 94.00 306 VAL A C 1
ATOM 2258 O O . VAL A 1 306 ? -13.710 -9.167 29.764 1.00 94.00 306 VAL A O 1
ATOM 2261 N N . VAL A 1 307 ? -15.083 -7.445 29.240 1.00 93.31 307 VAL A N 1
ATOM 2262 C CA . VAL A 1 307 ? -14.152 -6.734 28.340 1.00 93.31 307 VAL A CA 1
ATOM 2263 C C . VAL A 1 307 ? -12.907 -6.281 29.104 1.00 93.31 307 VAL A C 1
ATOM 2265 O O . VAL A 1 307 ? -11.790 -6.667 28.767 1.00 93.31 307 VAL A O 1
ATOM 2268 N N . GLU A 1 308 ? -13.102 -5.534 30.193 1.00 92.25 308 GLU A N 1
ATOM 2269 C CA . GLU A 1 308 ? -12.037 -5.147 31.118 1.00 92.25 308 GLU A CA 1
ATOM 2270 C C . GLU A 1 308 ? -12.204 -5.884 32.446 1.00 92.25 308 GLU A C 1
ATOM 2272 O O . GLU A 1 308 ? -13.078 -5.582 33.258 1.00 92.25 308 GLU A O 1
ATOM 2277 N N . ARG A 1 309 ? -11.360 -6.894 32.674 1.00 93.06 309 ARG A N 1
ATOM 2278 C CA . ARG A 1 309 ? -11.471 -7.788 33.839 1.00 93.06 309 ARG A CA 1
ATOM 2279 C C . ARG A 1 309 ? -10.952 -7.183 35.147 1.00 93.06 309 ARG A C 1
ATOM 2281 O O . ARG A 1 309 ? -11.186 -7.765 36.203 1.00 93.06 309 ARG A O 1
ATOM 2288 N N . SER A 1 310 ? -10.297 -6.024 35.093 1.00 95.06 310 SER A N 1
ATOM 2289 C CA . SER A 1 310 ? -9.897 -5.241 36.263 1.00 95.06 310 SER A CA 1
ATOM 2290 C C . SER A 1 310 ? -10.104 -3.756 35.994 1.00 95.06 310 SER A C 1
ATOM 2292 O O . SER A 1 310 ? -9.371 -3.160 35.208 1.00 95.06 310 SER A O 1
ATOM 2294 N N . LEU A 1 311 ? -11.032 -3.151 36.725 1.00 95.38 311 LEU A N 1
ATOM 2295 C CA . LEU A 1 311 ? -11.349 -1.726 36.668 1.00 95.38 311 LEU A CA 1
ATOM 2296 C C . LEU A 1 311 ? -11.044 -1.052 38.007 1.00 95.38 311 LEU A C 1
ATOM 2298 O O . LEU A 1 311 ? -11.065 -1.688 39.059 1.00 95.38 311 LEU A O 1
ATOM 2302 N N . GLN A 1 312 ? -10.788 0.255 37.979 1.00 96.25 312 GLN A N 1
ATOM 2303 C CA . GLN A 1 312 ? -10.570 1.061 39.183 1.00 96.25 312 GLN A CA 1
ATOM 2304 C C . GLN A 1 312 ? -11.622 2.167 39.277 1.00 96.25 312 GLN A C 1
ATOM 2306 O O . GLN A 1 312 ? -11.639 3.089 38.458 1.00 96.25 312 GLN A O 1
ATOM 2311 N N . GLY A 1 313 ? -12.475 2.080 40.295 1.00 93.31 313 GLY A N 1
ATOM 2312 C CA . GLY A 1 313 ? -13.524 3.042 40.600 1.00 93.31 313 GLY A CA 1
ATOM 2313 C C . GLY A 1 313 ? -13.114 4.060 41.656 1.00 93.31 313 GLY A C 1
ATOM 2314 O O . GLY A 1 313 ? -12.461 3.733 42.649 1.00 93.31 313 GLY A O 1
ATOM 2315 N N . VAL A 1 314 ? -13.541 5.309 41.463 1.00 93.56 314 VAL A N 1
ATOM 2316 C CA . VAL A 1 314 ? -13.461 6.341 42.502 1.00 93.56 314 VAL A CA 1
ATOM 2317 C C . VAL A 1 314 ? -14.777 6.345 43.260 1.00 93.56 314 VAL A C 1
ATOM 2319 O O . VAL A 1 314 ? -15.833 6.512 42.658 1.00 93.56 314 VAL A O 1
ATOM 2322 N N . VAL A 1 315 ? -14.718 6.166 44.577 1.00 91.19 315 VAL A N 1
ATOM 2323 C CA . VAL A 1 315 ? -15.900 6.140 45.446 1.00 91.19 315 VAL A CA 1
ATOM 2324 C C . VAL A 1 315 ? -16.778 7.376 45.206 1.00 91.19 315 VAL A C 1
ATOM 2326 O O . VAL A 1 315 ? -16.290 8.505 45.190 1.00 91.19 315 VAL A O 1
ATOM 2329 N N . GLY A 1 316 ? -18.078 7.152 45.008 1.00 88.38 316 GLY A N 1
ATOM 2330 C CA . GLY A 1 316 ? -19.062 8.189 44.690 1.00 88.38 316 GLY A CA 1
ATOM 2331 C C . GLY A 1 316 ? -19.123 8.603 43.215 1.00 88.38 316 GLY A C 1
ATOM 2332 O O . GLY A 1 316 ? -19.919 9.479 42.885 1.00 88.38 316 GLY A O 1
ATOM 2333 N N . LYS A 1 317 ? -18.320 7.993 42.333 1.00 92.31 317 LYS A N 1
ATOM 2334 C CA . LYS A 1 317 ? -18.414 8.146 40.875 1.00 92.31 317 LYS A CA 1
ATOM 2335 C C . LYS A 1 317 ? -18.889 6.851 40.221 1.00 92.31 317 LYS A C 1
ATOM 2337 O O . LYS A 1 317 ? -18.664 5.762 40.745 1.00 92.31 317 LYS A O 1
ATOM 2342 N N . GLU A 1 318 ? -19.512 6.988 39.061 1.00 92.81 318 GLU A N 1
ATOM 2343 C CA . GLU A 1 318 ? -19.944 5.856 38.250 1.00 92.81 318 GLU A CA 1
ATOM 2344 C C . GLU A 1 318 ? -18.750 5.106 37.646 1.00 92.81 318 GLU A C 1
ATOM 2346 O O . GLU A 1 318 ? -17.760 5.708 37.220 1.00 92.81 318 GLU A O 1
ATOM 2351 N N . VAL A 1 319 ? -18.857 3.778 37.605 1.00 93.94 319 VAL A N 1
ATOM 2352 C CA . VAL A 1 319 ? -17.979 2.887 36.843 1.00 93.94 319 VAL A CA 1
ATOM 2353 C C . VAL A 1 319 ? -18.836 2.076 35.889 1.00 93.94 319 VAL A C 1
ATOM 2355 O O . VAL A 1 319 ? -19.870 1.531 36.278 1.00 93.94 319 VAL A O 1
ATOM 2358 N N . THR A 1 320 ? -18.371 1.974 34.651 1.00 95.50 320 THR A N 1
ATOM 2359 C CA . THR A 1 320 ? -19.007 1.188 33.600 1.00 95.50 320 THR A CA 1
ATOM 2360 C C . THR A 1 320 ? -18.282 -0.140 33.441 1.00 95.50 320 THR A C 1
ATOM 2362 O O . THR A 1 320 ? -17.068 -0.171 33.255 1.00 95.50 320 THR A O 1
ATOM 2365 N N . VAL A 1 321 ? -19.031 -1.236 33.509 1.00 95.06 321 VAL A N 1
ATOM 2366 C CA . VAL A 1 321 ? -18.564 -2.594 33.222 1.00 95.06 321 VAL A CA 1
ATOM 2367 C C . VAL A 1 321 ? -19.207 -3.085 31.931 1.00 95.06 321 VAL A C 1
ATOM 2369 O O . VAL A 1 321 ? -20.370 -2.791 31.653 1.00 95.06 321 VAL A O 1
ATOM 2372 N N . GLN A 1 322 ? -18.449 -3.836 31.136 1.00 96.62 322 GLN A N 1
ATOM 2373 C CA . GLN A 1 322 ? -18.898 -4.324 29.834 1.00 96.62 322 GLN A CA 1
ATOM 2374 C C . GLN A 1 322 ? -18.675 -5.827 29.695 1.00 96.62 322 GLN A C 1
ATOM 2376 O O . GLN A 1 322 ? -17.671 -6.367 30.171 1.00 96.62 322 GLN A O 1
ATOM 2381 N N . ALA A 1 323 ? -19.601 -6.496 29.016 1.00 95.62 323 ALA A N 1
ATOM 2382 C CA . ALA A 1 323 ? -19.523 -7.911 28.689 1.00 95.62 323 ALA A CA 1
ATOM 2383 C C . ALA A 1 323 ? -19.736 -8.119 27.188 1.00 95.62 323 ALA A C 1
ATOM 2385 O O . ALA A 1 323 ? -20.789 -7.784 26.656 1.00 95.62 323 ALA A O 1
ATOM 2386 N N . GLN A 1 324 ? -18.746 -8.707 26.524 1.00 95.94 324 GLN A N 1
ATOM 2387 C CA . GLN A 1 324 ? -18.830 -9.151 25.142 1.00 95.94 324 GLN A CA 1
ATOM 2388 C C . GLN A 1 324 ? -19.472 -10.537 25.085 1.00 95.94 324 GLN A C 1
ATOM 2390 O O . GLN A 1 324 ? -18.946 -11.511 25.632 1.00 95.94 324 GLN A O 1
ATOM 2395 N N . VAL A 1 325 ? -20.575 -10.637 24.360 1.00 92.12 325 VAL A N 1
ATOM 2396 C CA . VAL A 1 325 ? -21.259 -11.886 24.047 1.00 92.12 325 VAL A CA 1
ATOM 2397 C C . VAL A 1 325 ? -20.780 -12.395 22.691 1.00 92.12 325 VAL A C 1
ATOM 2399 O O . VAL A 1 325 ? -20.620 -11.634 21.737 1.00 92.12 325 VAL A O 1
ATOM 2402 N N . THR A 1 326 ? -20.514 -13.697 22.614 1.00 90.75 326 THR A N 1
ATOM 2403 C CA . THR A 1 326 ? -20.194 -14.411 21.373 1.00 90.75 326 THR A CA 1
ATOM 2404 C C . THR A 1 326 ? -21.336 -15.353 21.030 1.00 90.75 326 THR A C 1
ATOM 2406 O O . THR A 1 326 ? -21.849 -16.061 21.900 1.00 90.75 326 THR A O 1
ATOM 2409 N N . VAL A 1 327 ? -21.711 -15.363 19.755 1.00 87.00 327 VAL A N 1
ATOM 2410 C CA . VAL A 1 327 ? -22.815 -16.153 19.200 1.00 87.00 327 VAL A CA 1
ATOM 2411 C C . VAL A 1 327 ? -22.332 -16.901 17.951 1.00 87.00 327 VAL A C 1
ATOM 2413 O O . VAL A 1 327 ? -21.323 -16.496 17.362 1.00 87.00 327 VAL A O 1
ATOM 2416 N N . PRO A 1 328 ? -23.012 -17.980 17.526 1.00 83.69 328 PRO A N 1
ATOM 2417 C CA . PRO A 1 328 ? -22.711 -18.658 16.267 1.00 83.69 328 PRO A CA 1
ATOM 2418 C C . PRO A 1 328 ? -22.778 -17.715 15.054 1.00 83.69 328 PRO A C 1
ATOM 2420 O O . PRO A 1 328 ? -23.547 -16.754 15.038 1.00 83.69 328 PRO A O 1
ATOM 2423 N N . ALA A 1 329 ? -21.982 -18.001 14.019 1.00 77.94 329 ALA A N 1
ATOM 2424 C CA . ALA A 1 329 ? -21.946 -17.190 12.802 1.00 77.94 329 ALA A CA 1
ATOM 2425 C C . ALA A 1 329 ? -23.341 -17.073 12.156 1.00 77.94 329 ALA A C 1
ATOM 2427 O O . ALA A 1 329 ? -24.053 -18.067 12.028 1.00 77.94 329 ALA A O 1
ATOM 2428 N N . GLY A 1 330 ? -23.713 -15.855 11.750 1.00 71.94 330 GLY A N 1
ATOM 2429 C CA . GLY A 1 330 ? -25.010 -15.555 11.131 1.00 71.94 330 GLY A CA 1
ATOM 2430 C C . GLY A 1 330 ? -26.153 -15.253 12.108 1.00 71.94 330 GLY A C 1
ATOM 2431 O O . GLY A 1 330 ? -27.238 -14.912 11.654 1.00 71.94 330 GLY A O 1
ATOM 2432 N N . GLN A 1 331 ? -25.938 -15.342 13.426 1.00 77.06 331 GLN A N 1
ATOM 2433 C CA . GLN A 1 331 ? -26.946 -14.962 14.424 1.00 77.06 331 GLN A CA 1
ATOM 2434 C C . GLN A 1 331 ? -26.791 -13.505 14.874 1.00 77.06 331 GLN A C 1
ATOM 2436 O O . GLN A 1 331 ? -25.678 -12.972 14.920 1.00 77.06 331 GLN A O 1
ATOM 2441 N N . SER A 1 332 ? -27.913 -12.871 15.234 1.00 77.94 332 SER A N 1
ATOM 2442 C CA . SER A 1 332 ? -27.898 -11.520 15.799 1.00 77.94 332 SER A CA 1
ATOM 2443 C C . SER A 1 332 ? -27.115 -11.494 17.111 1.00 77.94 332 SER A C 1
ATOM 2445 O O . SER A 1 332 ? -27.239 -12.384 17.954 1.00 77.94 332 SER A O 1
ATOM 2447 N N . LYS A 1 333 ? -26.299 -10.454 17.277 1.00 83.81 333 LYS A N 1
ATOM 2448 C CA . LYS A 1 333 ? -25.561 -10.176 18.513 1.00 83.81 333 LYS A CA 1
ATOM 2449 C C . LYS A 1 333 ? -26.305 -9.203 19.424 1.00 83.81 333 LYS A C 1
ATOM 2451 O O . LYS A 1 333 ? -25.920 -9.082 20.583 1.00 83.81 333 LYS A O 1
ATOM 2456 N N . ALA A 1 334 ? -27.338 -8.533 18.916 1.00 82.19 334 ALA A N 1
ATOM 2457 C CA . ALA A 1 334 ? -28.053 -7.468 19.606 1.00 82.19 334 ALA A CA 1
ATOM 2458 C C . ALA A 1 334 ? -29.141 -7.997 20.545 1.00 82.19 334 ALA A C 1
ATOM 2460 O O . ALA A 1 334 ? -29.711 -9.060 20.329 1.00 82.19 334 ALA A O 1
ATOM 2461 N N . GLY A 1 335 ? -29.420 -7.225 21.591 1.00 75.81 335 GLY A N 1
ATOM 2462 C CA . GLY A 1 335 ? -30.373 -7.445 22.677 1.00 75.81 335 GLY A CA 1
ATOM 2463 C C . GLY A 1 335 ? -30.479 -8.852 23.254 1.00 75.81 335 GLY A C 1
ATOM 2464 O O . GLY A 1 335 ? -31.550 -9.301 23.652 1.00 75.81 335 GLY A O 1
ATOM 2465 N N . ILE A 1 336 ? -29.338 -9.518 23.375 1.00 82.94 336 ILE A N 1
ATOM 2466 C CA . ILE A 1 336 ? -29.182 -10.691 24.223 1.00 82.94 336 ILE A CA 1
ATOM 2467 C C . ILE A 1 336 ? -29.082 -10.193 25.672 1.00 82.94 336 ILE A C 1
ATOM 2469 O O . ILE A 1 336 ? -28.207 -9.373 25.968 1.00 82.94 336 ILE A O 1
ATOM 2473 N N . PRO A 1 337 ? -29.939 -10.664 26.590 1.00 85.56 337 PRO A N 1
ATOM 2474 C CA . PRO A 1 337 ? -29.871 -10.261 27.986 1.00 85.56 337 PRO A CA 1
ATOM 2475 C C . PRO A 1 337 ? -28.645 -10.873 28.672 1.00 85.56 337 PRO A C 1
ATOM 2477 O O . PRO A 1 337 ? -28.417 -12.087 28.649 1.00 85.56 337 PRO A O 1
ATOM 2480 N N . VAL A 1 338 ? -27.849 -10.013 29.302 1.00 91.31 338 VAL A N 1
ATOM 2481 C CA . VAL A 1 338 ? -26.690 -10.379 30.114 1.00 91.31 338 VAL A CA 1
ATOM 2482 C C . VAL A 1 338 ? -26.935 -9.919 31.540 1.00 91.31 338 VAL A C 1
ATOM 2484 O O . VAL A 1 338 ? -27.138 -8.735 31.810 1.00 91.31 338 VAL A O 1
ATOM 2487 N N . THR A 1 339 ? -26.860 -10.860 32.475 1.00 92.62 339 THR A N 1
ATOM 2488 C CA . THR A 1 339 ? -26.909 -10.556 33.900 1.00 92.62 339 THR A CA 1
ATOM 2489 C C . THR A 1 339 ? -25.513 -10.179 34.399 1.00 92.62 339 THR A C 1
ATOM 2491 O O . THR A 1 339 ? -24.565 -10.954 34.267 1.00 92.62 339 THR A O 1
ATOM 2494 N N . PHE A 1 340 ? -25.402 -9.017 35.036 1.00 93.69 340 PHE A N 1
ATOM 2495 C CA . PHE A 1 340 ? -24.257 -8.538 35.802 1.00 93.69 340 PHE A CA 1
ATOM 2496 C C . PHE A 1 340 ? -24.516 -8.801 37.283 1.00 93.69 340 PHE A C 1
ATOM 2498 O O . PHE A 1 340 ? -25.258 -8.080 37.951 1.00 93.69 340 PHE A O 1
ATOM 2505 N N . ASN A 1 341 ? -23.900 -9.857 37.805 1.00 92.31 341 ASN A N 1
ATOM 2506 C CA . ASN A 1 341 ? -23.926 -10.168 39.223 1.00 92.31 341 ASN A CA 1
ATOM 2507 C C . ASN A 1 341 ? -22.720 -9.537 39.929 1.00 92.31 341 ASN A C 1
ATOM 2509 O O . ASN A 1 341 ? -21.601 -10.037 39.805 1.00 92.31 341 ASN A O 1
ATOM 2513 N N . ILE A 1 342 ? -22.960 -8.460 40.670 1.00 92.06 342 ILE A N 1
ATOM 2514 C CA . ILE A 1 342 ? -21.940 -7.705 41.397 1.00 92.06 342 ILE A CA 1
ATOM 2515 C C . ILE A 1 342 ? -21.984 -8.136 42.864 1.00 92.06 342 ILE A C 1
ATOM 2517 O O . ILE A 1 342 ? -22.837 -7.702 43.647 1.00 92.06 342 ILE A O 1
ATOM 2521 N N . ASP A 1 343 ? -21.046 -9.006 43.223 1.00 88.00 343 ASP A N 1
ATOM 2522 C CA . ASP A 1 343 ? -20.848 -9.497 44.579 1.00 88.00 343 ASP A CA 1
ATOM 2523 C C . ASP A 1 343 ? -19.864 -8.596 45.336 1.00 88.00 343 ASP A C 1
ATOM 2525 O O . ASP A 1 343 ? -18.722 -8.387 44.918 1.00 88.00 343 ASP A O 1
ATOM 2529 N N . ARG A 1 344 ? -20.327 -8.062 46.467 1.00 83.81 344 ARG A N 1
ATOM 2530 C CA . ARG A 1 344 ? -19.581 -7.145 47.338 1.00 83.81 344 ARG A CA 1
ATOM 2531 C C . ARG A 1 344 ? -18.891 -7.864 48.507 1.00 83.81 344 ARG A C 1
ATOM 2533 O O . ARG A 1 344 ? -18.305 -7.209 49.371 1.00 83.81 344 ARG A O 1
ATOM 2540 N N . GLY A 1 345 ? -18.942 -9.198 48.548 1.00 73.00 345 GLY A N 1
ATOM 2541 C CA . GLY A 1 345 ? -18.340 -10.024 49.590 1.00 73.00 345 GLY A CA 1
ATOM 2542 C C . GLY A 1 345 ? -19.127 -10.006 50.907 1.00 73.00 345 GLY A C 1
ATOM 2543 O O . GLY A 1 345 ? -20.354 -10.001 50.925 1.00 73.00 345 GLY A O 1
ATOM 2544 N N . SER A 1 346 ? -18.423 -10.015 52.043 1.00 60.47 346 SER A N 1
ATOM 2545 C CA . SER A 1 346 ? -19.015 -10.178 53.385 1.00 60.47 346 SER A CA 1
ATOM 2546 C C . SER A 1 346 ? -19.793 -8.965 53.926 1.00 60.47 346 SER A C 1
ATOM 2548 O O . SER A 1 346 ? -20.339 -9.044 55.024 1.00 60.47 346 SER A O 1
ATOM 2550 N N . ASP A 1 347 ? -19.855 -7.851 53.194 1.00 58.56 347 ASP A N 1
ATOM 2551 C CA . ASP A 1 347 ? -20.481 -6.587 53.622 1.00 58.56 347 ASP A CA 1
ATOM 2552 C C . ASP A 1 347 ? -21.969 -6.504 53.212 1.00 58.56 347 ASP A C 1
ATOM 2554 O O . ASP A 1 347 ? -22.424 -5.584 52.534 1.00 58.56 347 ASP A O 1
ATOM 2558 N N . THR A 1 348 ? -22.745 -7.530 53.575 1.00 55.53 348 THR A N 1
ATOM 2559 C CA . THR A 1 348 ? -24.134 -7.715 53.102 1.00 55.53 348 THR A CA 1
ATOM 2560 C C . THR A 1 348 ? -25.175 -6.874 53.848 1.00 55.53 348 THR A C 1
ATOM 2562 O O . THR A 1 348 ? -26.310 -6.760 53.389 1.00 55.53 348 THR A O 1
ATOM 2565 N N . THR A 1 349 ? -24.820 -6.270 54.988 1.00 55.88 349 THR A N 1
ATOM 2566 C CA . THR A 1 349 ? -25.752 -5.497 55.831 1.00 55.88 349 THR A CA 1
ATOM 2567 C C . THR A 1 349 ? -25.861 -4.026 55.431 1.00 55.88 349 THR A C 1
ATOM 2569 O O . THR A 1 349 ? -26.882 -3.403 55.717 1.00 55.88 349 THR A O 1
ATOM 2572 N N . LEU A 1 350 ? -24.844 -3.473 54.757 1.00 54.38 350 LEU A N 1
ATOM 2573 C CA . LEU A 1 350 ? -24.794 -2.073 54.309 1.00 54.38 350 LEU A CA 1
ATOM 2574 C C . LEU A 1 350 ? -24.733 -1.923 52.780 1.00 54.38 350 LEU A C 1
ATOM 2576 O O . LEU A 1 350 ? -24.958 -0.824 52.271 1.00 54.38 350 LEU A O 1
ATOM 2580 N N . ALA A 1 351 ? -24.461 -3.002 52.040 1.00 59.66 351 ALA A N 1
ATOM 2581 C CA . ALA A 1 351 ? -24.338 -2.969 50.589 1.00 59.66 351 ALA A CA 1
ATOM 2582 C C . ALA A 1 351 ? -24.883 -4.270 49.959 1.00 59.66 351 ALA A C 1
ATOM 2584 O O . ALA A 1 351 ? -24.123 -5.217 49.758 1.00 59.66 351 ALA A O 1
ATOM 2585 N N . PRO A 1 352 ? -26.185 -4.346 49.617 1.00 67.25 352 PRO A N 1
ATOM 2586 C CA . PRO A 1 352 ? -26.748 -5.545 49.005 1.00 67.25 352 PRO A CA 1
ATOM 2587 C C . PRO A 1 352 ? -26.045 -5.872 47.682 1.00 67.25 352 PRO A C 1
ATOM 2589 O O . PRO A 1 352 ? -25.565 -4.973 46.979 1.00 67.25 352 PRO A O 1
ATOM 2592 N N . GLN A 1 353 ? -25.995 -7.168 47.368 1.00 77.88 353 GLN A N 1
ATOM 2593 C CA . GLN A 1 353 ? -25.587 -7.693 46.067 1.00 77.88 353 GLN A CA 1
ATOM 2594 C C . GLN A 1 353 ? -26.413 -7.011 44.974 1.00 77.88 353 GLN A C 1
ATOM 2596 O O . GLN A 1 353 ? -27.637 -6.912 45.095 1.00 77.88 353 GLN A O 1
ATOM 2601 N N . ILE A 1 354 ? -25.750 -6.525 43.925 1.00 85.25 354 ILE A N 1
ATOM 2602 C CA . ILE A 1 354 ? -26.445 -5.903 42.798 1.00 85.25 354 ILE A CA 1
ATOM 2603 C C . ILE A 1 354 ? -26.581 -6.950 41.704 1.00 85.25 354 ILE A C 1
ATOM 2605 O O . ILE A 1 354 ? -25.590 -7.502 41.229 1.00 85.25 354 ILE A O 1
ATOM 2609 N N . LEU A 1 355 ? -27.823 -7.201 41.311 1.00 87.81 355 LEU A N 1
ATOM 2610 C CA . LEU A 1 355 ? -28.149 -7.972 40.126 1.00 87.81 355 LEU A CA 1
ATOM 2611 C C . LEU A 1 355 ? -28.687 -6.989 39.084 1.00 87.81 355 LEU A C 1
ATOM 2613 O O . LEU A 1 355 ? -29.796 -6.479 39.230 1.00 87.81 355 LEU A O 1
ATOM 2617 N N . GLY A 1 356 ? -27.864 -6.672 38.089 1.00 86.19 356 GLY A N 1
ATOM 2618 C CA . GLY A 1 356 ? -28.246 -5.844 36.949 1.00 86.19 356 GLY A CA 1
ATOM 2619 C C . GLY A 1 356 ? -28.454 -6.706 35.714 1.00 86.19 356 GLY A C 1
ATOM 2620 O O . GLY A 1 356 ? -27.727 -7.675 35.524 1.00 86.19 356 GLY A O 1
ATOM 2621 N N . GLU A 1 357 ? -29.412 -6.361 34.865 1.00 88.50 357 GLU A N 1
ATOM 2622 C CA . GLU A 1 357 ? -29.525 -6.933 33.524 1.00 88.50 357 GLU A CA 1
ATOM 2623 C C . GLU A 1 357 ? -29.302 -5.824 32.501 1.00 88.50 357 GLU A C 1
ATOM 2625 O O . GLU A 1 357 ? -29.803 -4.712 32.671 1.00 88.50 357 GLU A O 1
ATOM 2630 N N . ALA A 1 358 ? -28.522 -6.120 31.464 1.00 88.69 358 ALA A N 1
ATOM 2631 C CA . ALA A 1 358 ? -28.356 -5.239 30.322 1.00 88.69 358 ALA A CA 1
ATOM 2632 C C . ALA A 1 358 ? -28.434 -6.046 29.028 1.00 88.69 358 ALA A C 1
ATOM 2634 O O . ALA A 1 358 ? -27.970 -7.185 28.952 1.00 88.69 358 ALA A O 1
ATOM 2635 N N . LEU A 1 359 ? -29.028 -5.430 28.015 1.00 87.31 359 LEU A N 1
ATOM 2636 C CA . LEU A 1 359 ? -29.119 -5.967 26.668 1.00 87.31 359 LEU A CA 1
ATOM 2637 C C . LEU A 1 359 ? -27.823 -5.658 25.906 1.00 87.31 359 LEU A C 1
ATOM 2639 O O . LEU A 1 359 ? -27.226 -4.597 26.099 1.00 87.31 359 LEU A O 1
ATOM 2643 N N . THR A 1 360 ? -27.373 -6.582 25.059 1.00 88.69 360 THR A N 1
ATOM 2644 C CA . THR A 1 360 ? -26.241 -6.331 24.159 1.00 88.69 360 THR A CA 1
ATOM 2645 C C . THR A 1 360 ? -26.590 -5.338 23.049 1.00 88.69 360 THR A C 1
ATOM 2647 O O . THR A 1 360 ? -27.722 -5.293 22.570 1.00 88.69 360 THR A O 1
ATOM 2650 N N . ASP A 1 361 ? -25.605 -4.566 22.601 1.00 85.56 361 ASP A N 1
ATOM 2651 C CA . ASP A 1 361 ? -25.692 -3.757 21.383 1.00 85.56 361 ASP A CA 1
ATOM 2652 C C . ASP A 1 361 ? -25.464 -4.593 20.102 1.00 85.56 361 ASP A C 1
ATOM 2654 O O . ASP A 1 361 ? -25.284 -5.813 20.149 1.00 85.56 361 ASP A O 1
ATOM 2658 N N . GLU A 1 362 ? -25.435 -3.939 18.939 1.00 82.44 362 GLU A N 1
ATOM 2659 C CA . GLU A 1 362 ? -25.180 -4.566 17.629 1.00 82.44 362 GLU A CA 1
ATOM 2660 C C . GLU A 1 362 ? -23.833 -5.308 17.543 1.00 82.44 362 GLU A C 1
ATOM 2662 O O . GLU A 1 362 ? -23.695 -6.277 16.791 1.00 82.44 362 GLU A O 1
ATOM 2667 N N . ASN A 1 363 ? -22.850 -4.913 18.356 1.00 88.06 363 ASN A N 1
ATOM 2668 C CA . ASN A 1 363 ? -21.543 -5.559 18.434 1.00 88.06 363 ASN A CA 1
ATOM 2669 C C . ASN A 1 363 ? -21.528 -6.739 19.417 1.00 88.06 363 ASN A C 1
ATOM 2671 O O . ASN A 1 363 ? -20.533 -7.465 19.498 1.00 88.06 363 ASN A O 1
ATOM 2675 N N . GLY A 1 364 ? -22.624 -6.975 20.141 1.00 89.62 364 GLY A N 1
ATOM 2676 C CA . GLY A 1 364 ? -22.718 -7.994 21.178 1.00 89.62 364 GLY A CA 1
ATOM 2677 C C . GLY A 1 364 ? -22.189 -7.538 22.533 1.00 89.62 364 GLY A C 1
ATOM 2678 O O . GLY A 1 364 ? -21.872 -8.391 23.359 1.00 89.62 364 GLY A O 1
ATOM 2679 N N . VAL A 1 365 ? -22.058 -6.233 22.778 1.00 94.44 365 VAL A N 1
ATOM 2680 C CA . VAL A 1 365 ? -21.555 -5.688 24.043 1.00 94.44 365 VAL A CA 1
ATOM 2681 C C . VAL A 1 365 ? -22.725 -5.264 24.924 1.00 94.44 365 VAL A C 1
ATOM 2683 O O . VAL A 1 365 ? -23.477 -4.354 24.589 1.00 94.44 365 VAL A O 1
ATOM 2686 N N . ALA A 1 366 ? -22.876 -5.907 26.079 1.00 93.06 366 ALA A N 1
ATOM 2687 C CA . ALA A 1 366 ? -23.769 -5.442 27.133 1.00 93.06 366 ALA A CA 1
ATOM 2688 C C . ALA A 1 366 ? -22.998 -4.505 28.068 1.00 93.06 366 ALA A C 1
ATOM 2690 O O . ALA A 1 366 ? -21.875 -4.816 28.474 1.00 93.06 366 ALA A O 1
ATOM 2691 N N . THR A 1 367 ? -23.602 -3.373 28.423 1.00 94.38 367 THR A N 1
ATOM 2692 C CA . THR A 1 367 ? -22.975 -2.339 29.255 1.00 94.38 367 THR A CA 1
ATOM 2693 C C . THR A 1 367 ? -23.818 -2.088 30.501 1.00 94.38 367 THR A C 1
ATOM 2695 O O . THR A 1 367 ? -25.024 -1.879 30.401 1.00 94.38 367 THR A O 1
ATOM 2698 N N . TYR A 1 368 ? -23.188 -2.088 31.675 1.00 93.94 368 TYR A N 1
ATOM 2699 C CA . TYR A 1 368 ? -23.848 -1.793 32.944 1.00 93.94 368 TYR A CA 1
ATOM 2700 C C . TYR A 1 368 ? -23.015 -0.807 33.761 1.00 93.94 368 TYR A C 1
ATOM 2702 O O . TYR A 1 368 ? -21.810 -0.988 33.931 1.00 93.94 368 TYR A O 1
ATOM 2710 N N . THR A 1 369 ? -23.654 0.233 34.285 1.00 93.69 369 THR A N 1
ATOM 2711 C CA . THR A 1 369 ? -22.990 1.284 35.061 1.00 93.69 369 THR A CA 1
ATOM 2712 C C . THR A 1 369 ? -23.515 1.282 36.484 1.00 93.69 369 THR A C 1
ATOM 2714 O O . THR A 1 369 ? -24.718 1.169 36.716 1.00 93.69 369 THR A O 1
ATOM 2717 N N . TYR A 1 370 ? -22.614 1.399 37.457 1.00 92.56 370 TYR A N 1
ATOM 2718 C CA . TYR A 1 370 ? -22.999 1.468 38.860 1.00 92.56 370 TYR A CA 1
ATOM 2719 C C . TYR A 1 370 ? -21.998 2.274 39.692 1.00 92.56 370 TYR A C 1
ATOM 2721 O O . TYR A 1 370 ? -20.864 2.522 39.287 1.00 92.56 370 TYR A O 1
ATOM 2729 N N . THR A 1 371 ? -22.437 2.695 40.878 1.00 90.12 371 THR A N 1
ATOM 2730 C CA . THR A 1 371 ? -21.631 3.477 41.826 1.00 90.12 371 THR A CA 1
ATOM 2731 C C . THR A 1 371 ? -21.465 2.716 43.140 1.00 90.12 371 THR A C 1
ATOM 2733 O O . THR A 1 371 ? -22.379 2.021 43.599 1.00 90.12 371 THR A O 1
ATOM 2736 N N . ARG A 1 372 ? -20.308 2.882 43.788 1.00 86.56 372 ARG A N 1
ATOM 2737 C CA . ARG A 1 372 ? -20.059 2.445 45.168 1.00 86.56 372 ARG A CA 1
ATOM 2738 C C . ARG A 1 372 ? -19.679 3.644 46.038 1.00 86.56 372 ARG A C 1
ATOM 2740 O O . ARG A 1 372 ? -18.902 4.497 45.619 1.00 86.56 372 ARG A O 1
ATOM 2747 N N . TYR A 1 373 ? -20.206 3.692 47.262 1.00 86.56 373 TYR A N 1
ATOM 2748 C CA . TYR A 1 373 ? -19.969 4.780 48.230 1.00 86.56 373 TYR A CA 1
ATOM 2749 C C . TYR A 1 373 ? -18.987 4.409 49.356 1.00 86.56 373 TYR A C 1
ATOM 2751 O O . TYR A 1 373 ? -18.729 5.211 50.249 1.00 86.56 373 TYR A O 1
ATOM 2759 N N . THR A 1 374 ? -18.403 3.212 49.303 1.00 86.38 374 THR A N 1
ATOM 2760 C CA . THR A 1 374 ? -17.384 2.724 50.242 1.00 86.38 374 THR A CA 1
ATOM 2761 C C . THR A 1 374 ? -16.203 2.136 49.478 1.00 86.38 374 THR A C 1
ATOM 2763 O O . THR A 1 374 ? -16.363 1.647 48.361 1.00 86.38 374 THR A O 1
ATOM 2766 N N . ALA A 1 375 ? -15.007 2.180 50.065 1.00 88.31 375 ALA A N 1
ATOM 2767 C CA . ALA A 1 375 ? -13.843 1.507 49.495 1.00 88.31 375 ALA A CA 1
ATOM 2768 C C . ALA A 1 375 ? -13.972 -0.023 49.623 1.00 88.31 375 ALA A C 1
ATOM 2770 O O . ALA A 1 375 ? -14.634 -0.525 50.533 1.00 88.31 375 ALA A O 1
ATOM 2771 N N . GLY A 1 376 ? -13.323 -0.760 48.725 1.00 89.00 376 GLY A N 1
ATOM 2772 C CA . GLY A 1 376 ? -13.322 -2.223 48.697 1.00 89.00 376 GLY A CA 1
ATOM 2773 C C . GLY A 1 376 ? -13.353 -2.767 47.274 1.00 89.00 376 GLY A C 1
ATOM 2774 O O . GLY A 1 376 ? -13.207 -2.015 46.317 1.00 89.00 376 GLY A O 1
ATOM 2775 N N . ASN A 1 377 ? -13.550 -4.074 47.129 1.00 91.06 377 ASN A N 1
ATOM 2776 C CA . ASN A 1 377 ? -13.553 -4.729 45.822 1.00 91.06 377 ASN A CA 1
ATOM 2777 C C . ASN A 1 377 ? -14.947 -5.283 45.535 1.00 91.06 377 ASN A C 1
ATOM 2779 O O . ASN A 1 377 ? -15.597 -5.788 46.453 1.00 91.06 377 ASN A O 1
ATOM 2783 N N . ASP A 1 378 ? -15.381 -5.199 44.284 1.00 91.88 378 ASP A N 1
ATOM 2784 C CA . ASP A 1 378 ? -16.569 -5.893 43.797 1.00 91.88 378 ASP A CA 1
ATOM 2785 C C . ASP A 1 378 ? -16.154 -6.968 42.801 1.00 91.88 378 ASP A C 1
ATOM 2787 O O . ASP A 1 378 ? -15.380 -6.696 41.883 1.00 91.88 378 ASP A O 1
ATOM 2791 N N . THR A 1 379 ? -16.698 -8.171 42.952 1.00 93.25 379 THR A N 1
ATOM 2792 C CA . THR A 1 379 ? -16.562 -9.236 41.958 1.00 93.25 379 THR A CA 1
ATOM 2793 C C . THR A 1 379 ? -17.739 -9.155 40.999 1.00 93.25 379 THR A C 1
ATOM 2795 O O . THR A 1 379 ? -18.885 -9.348 41.396 1.00 93.25 379 THR A O 1
ATOM 2798 N N . VAL A 1 380 ? -17.466 -8.884 39.726 1.00 93.94 380 VAL A N 1
ATOM 2799 C CA . VAL A 1 380 ? -18.481 -8.757 38.678 1.00 93.94 380 VAL A CA 1
ATOM 2800 C C . VAL A 1 380 ? -18.506 -10.047 37.879 1.00 93.94 380 VAL A C 1
ATOM 2802 O O . VAL A 1 380 ? -17.607 -10.308 37.086 1.00 93.94 380 VAL A O 1
ATOM 2805 N N . THR A 1 381 ? -19.526 -10.869 38.094 1.00 93.31 381 THR A N 1
ATOM 2806 C CA . THR A 1 381 ? -19.749 -12.091 37.317 1.00 93.31 381 THR A CA 1
ATOM 2807 C C . THR A 1 381 ? -20.829 -11.836 36.281 1.00 93.31 381 THR A C 1
ATOM 2809 O O . THR A 1 381 ? -21.980 -11.592 36.637 1.00 93.31 381 THR A O 1
ATOM 2812 N N . THR A 1 382 ? -20.464 -11.904 35.006 1.00 93.56 382 THR A N 1
ATOM 2813 C CA . THR A 1 382 ? -21.382 -11.719 33.883 1.00 93.56 382 THR A CA 1
ATOM 2814 C C . THR A 1 382 ? -21.729 -13.061 33.261 1.00 93.56 382 THR A C 1
ATOM 2816 O O . THR A 1 382 ? -20.875 -13.941 33.149 1.00 93.56 382 THR A O 1
ATOM 2819 N N . TYR A 1 383 ? -22.993 -13.251 32.901 1.00 91.31 383 TYR A N 1
ATOM 2820 C CA . TYR A 1 383 ? -23.478 -14.459 32.237 1.00 91.31 383 TYR A CA 1
ATOM 2821 C C . TYR A 1 383 ? -24.721 -14.152 31.411 1.00 91.31 383 TYR A C 1
ATOM 2823 O O . TYR A 1 383 ? -25.450 -13.205 31.704 1.00 91.31 383 TYR A O 1
ATOM 2831 N N . ALA A 1 384 ? -24.974 -14.965 30.388 1.00 86.62 384 ALA A N 1
ATOM 2832 C CA . ALA A 1 384 ? -26.208 -14.870 29.621 1.00 86.62 384 ALA A CA 1
ATOM 2833 C C . ALA A 1 384 ? -27.408 -15.141 30.544 1.00 86.62 384 ALA A C 1
ATOM 2835 O O . ALA A 1 384 ? -27.425 -16.153 31.255 1.00 86.62 384 ALA A O 1
ATOM 2836 N N . THR A 1 385 ? -28.406 -14.255 30.562 1.00 77.38 385 THR A N 1
ATOM 2837 C CA . THR A 1 385 ? -29.593 -14.438 31.405 1.00 77.38 385 THR A CA 1
ATOM 2838 C C . THR A 1 385 ? -30.268 -15.766 31.043 1.00 77.38 385 THR A C 1
ATOM 2840 O O . THR A 1 385 ? -30.525 -16.059 29.880 1.00 77.38 385 THR A O 1
ATOM 2843 N N . GLY A 1 386 ? -30.506 -16.618 32.045 1.00 71.12 386 GLY A N 1
ATOM 2844 C CA . GLY A 1 386 ? -31.064 -17.964 31.852 1.00 71.12 386 GLY A CA 1
ATOM 2845 C C . GLY A 1 386 ? -30.044 -19.067 31.533 1.00 71.12 386 GLY A C 1
ATOM 2846 O O . GLY A 1 386 ? -30.380 -20.241 31.677 1.00 71.12 386 GLY A O 1
ATOM 2847 N N . ASN A 1 387 ? -28.787 -18.736 31.204 1.00 75.75 387 ASN A N 1
ATOM 2848 C CA . ASN A 1 387 ? -27.710 -19.712 31.023 1.00 75.75 387 ASN A CA 1
ATOM 2849 C C . ASN A 1 387 ? -26.423 -19.309 31.768 1.00 75.75 387 ASN A C 1
ATOM 2851 O O . ASN A 1 387 ? -25.543 -18.627 31.245 1.00 75.75 387 ASN A O 1
ATOM 2855 N N . ARG A 1 388 ? -26.277 -19.816 32.997 1.00 80.25 388 ARG A N 1
ATOM 2856 C CA . ARG A 1 388 ? -25.113 -19.537 33.855 1.00 80.25 388 ARG A CA 1
ATOM 2857 C C . ARG A 1 388 ? -23.848 -20.313 33.475 1.00 80.25 388 ARG A C 1
ATOM 2859 O O . ARG A 1 388 ? -22.806 -20.053 34.072 1.00 80.25 388 ARG A O 1
ATOM 2866 N N . THR A 1 389 ? -23.906 -21.268 32.539 1.00 82.31 389 THR A N 1
ATOM 2867 C CA . THR A 1 389 ? -22.724 -22.077 32.185 1.00 82.31 389 THR A CA 1
ATOM 2868 C C . THR A 1 389 ? -21.723 -21.303 31.330 1.00 82.31 389 THR A C 1
ATOM 2870 O O . THR A 1 389 ? -20.548 -21.654 31.311 1.00 82.31 389 THR A O 1
ATOM 2873 N N . VAL A 1 390 ? -22.170 -20.242 30.651 1.00 85.12 390 VAL A N 1
ATOM 2874 C CA . VAL A 1 390 ? -21.325 -19.310 29.895 1.00 85.12 390 VAL A CA 1
ATOM 2875 C C . VAL A 1 390 ? -21.170 -18.024 30.703 1.00 85.12 390 VAL A C 1
ATOM 2877 O O . VAL A 1 390 ? -22.035 -17.151 30.690 1.00 85.12 390 VAL A O 1
ATOM 2880 N N . SER A 1 391 ? -20.088 -17.937 31.475 1.00 91.50 391 SER A N 1
ATOM 2881 C CA . SER A 1 391 ? -19.848 -16.814 32.382 1.00 91.50 391 SER A CA 1
ATOM 2882 C C . SER A 1 391 ? -18.400 -16.345 32.362 1.00 91.50 391 SER A C 1
ATOM 2884 O O . SER A 1 391 ? -17.485 -17.102 32.039 1.00 91.50 391 SER A O 1
ATOM 2886 N N . SER A 1 392 ? -18.197 -15.090 32.747 1.00 94.25 392 SER A N 1
ATOM 2887 C CA . SER A 1 392 ? -16.881 -14.499 32.954 1.00 94.25 392 SER A CA 1
ATOM 2888 C C . SER A 1 392 ? -16.897 -13.611 34.191 1.00 94.25 392 SER A C 1
ATOM 2890 O O . SER A 1 392 ? -17.923 -13.047 34.558 1.00 94.25 392 SER A O 1
ATOM 2892 N N . THR A 1 393 ? -15.734 -13.450 34.818 1.00 94.06 393 THR A N 1
ATOM 2893 C CA . THR A 1 393 ? -15.589 -12.676 36.053 1.00 94.06 393 THR A CA 1
ATOM 2894 C C . THR A 1 393 ? -14.544 -11.577 35.896 1.00 94.06 393 THR A C 1
ATOM 2896 O O . THR A 1 393 ? -13.443 -11.825 35.403 1.00 94.06 393 THR A O 1
ATOM 2899 N N . GLY A 1 394 ? -14.880 -10.372 36.343 1.00 94.50 394 GLY A N 1
ATOM 2900 C CA . GLY A 1 394 ? -13.971 -9.244 36.520 1.00 94.50 394 GLY A CA 1
ATOM 2901 C C . GLY A 1 394 ? -14.015 -8.712 37.953 1.00 94.50 394 GLY A C 1
ATOM 2902 O O . GLY A 1 394 ? -14.837 -9.147 38.760 1.00 94.50 394 GLY A O 1
ATOM 2903 N N . VAL A 1 395 ? -13.134 -7.767 38.270 1.00 94.81 395 VAL A N 1
ATOM 2904 C CA . VAL A 1 395 ? -13.083 -7.095 39.574 1.00 94.81 395 VAL A CA 1
ATOM 2905 C C . VAL A 1 395 ? -13.073 -5.582 39.377 1.00 94.81 395 VAL A C 1
ATOM 2907 O O . VAL A 1 395 ? -12.348 -5.065 38.528 1.00 94.81 395 VAL A O 1
ATOM 2910 N N . VAL A 1 396 ? -13.858 -4.865 40.181 1.00 94.62 396 VAL A N 1
ATOM 2911 C CA . VAL A 1 396 ? -13.789 -3.402 40.285 1.00 94.62 396 VAL A CA 1
ATOM 2912 C C . VAL A 1 396 ? -13.202 -3.033 41.644 1.00 94.62 396 VAL A C 1
ATOM 2914 O O . VAL A 1 396 ? -13.750 -3.387 42.690 1.00 94.62 396 VAL A O 1
ATOM 2917 N N . TYR A 1 397 ? -12.076 -2.326 41.628 1.00 94.56 397 TYR A N 1
ATOM 2918 C CA . TYR A 1 397 ? -11.356 -1.860 42.809 1.00 94.56 397 TYR A CA 1
ATOM 2919 C C . TYR A 1 397 ? -11.777 -0.434 43.160 1.00 94.56 397 TYR A C 1
ATOM 2921 O O . TYR A 1 397 ? -11.527 0.492 42.391 1.00 94.56 397 TYR A O 1
ATOM 2929 N N . TRP A 1 398 ? -12.397 -0.242 44.322 1.00 92.69 398 TRP A N 1
ATOM 2930 C CA . TRP A 1 398 ? -12.921 1.047 44.764 1.00 92.69 398 TRP A CA 1
ATOM 2931 C C . TRP A 1 398 ? -12.066 1.685 45.849 1.00 92.69 398 TRP A C 1
ATOM 2933 O O . TRP A 1 398 ? -11.814 1.095 46.904 1.00 92.69 398 TRP A O 1
ATOM 2943 N N . ALA A 1 399 ? -11.696 2.944 45.629 1.00 92.94 399 ALA A N 1
ATOM 2944 C CA . ALA A 1 399 ? -11.002 3.774 46.606 1.00 92.94 399 ALA A CA 1
ATOM 2945 C C . ALA A 1 399 ? -11.333 5.265 46.414 1.00 92.94 399 ALA A C 1
ATOM 2947 O O . ALA A 1 399 ? -12.020 5.652 45.472 1.00 92.94 399 ALA A O 1
ATOM 2948 N N . ALA A 1 400 ? -10.850 6.127 47.314 1.00 91.06 400 ALA A N 1
ATOM 2949 C CA . ALA A 1 400 ? -11.044 7.580 47.212 1.00 91.06 400 ALA A CA 1
ATOM 2950 C C . ALA A 1 400 ? -10.371 8.207 45.968 1.00 91.06 400 ALA A C 1
ATOM 2952 O O . ALA A 1 400 ? -10.753 9.291 45.538 1.00 91.06 400 ALA A O 1
ATOM 2953 N N . ALA A 1 401 ? -9.386 7.522 45.384 1.00 91.38 401 ALA A N 1
ATOM 2954 C CA . ALA A 1 401 ? -8.737 7.840 44.114 1.00 91.38 401 ALA A CA 1
ATOM 2955 C C . ALA A 1 401 ? -8.266 6.533 43.451 1.00 91.38 401 ALA A C 1
ATOM 2957 O O . ALA A 1 401 ? -8.235 5.493 44.112 1.00 91.38 401 ALA A O 1
ATOM 2958 N N . LYS A 1 402 ? -7.881 6.570 42.166 1.00 92.56 402 LYS A N 1
ATOM 2959 C CA . LYS A 1 402 ? -7.286 5.401 41.491 1.00 92.56 402 LYS A CA 1
ATOM 2960 C C . LYS A 1 402 ? -6.053 4.931 42.272 1.00 92.56 402 LYS A C 1
ATOM 2962 O O . LYS A 1 402 ? -5.176 5.734 42.578 1.00 92.56 402 LYS A O 1
ATOM 2967 N N . GLN A 1 403 ? -6.016 3.647 42.616 1.00 93.81 403 GLN A N 1
ATOM 2968 C CA . GLN A 1 403 ? -5.001 3.059 43.496 1.00 93.81 403 GLN A CA 1
ATOM 2969 C C . GLN A 1 403 ? -3.685 2.763 42.775 1.00 93.81 403 GLN A C 1
ATOM 2971 O O . GLN A 1 403 ? -2.657 2.609 43.430 1.00 93.81 403 GLN A O 1
ATOM 297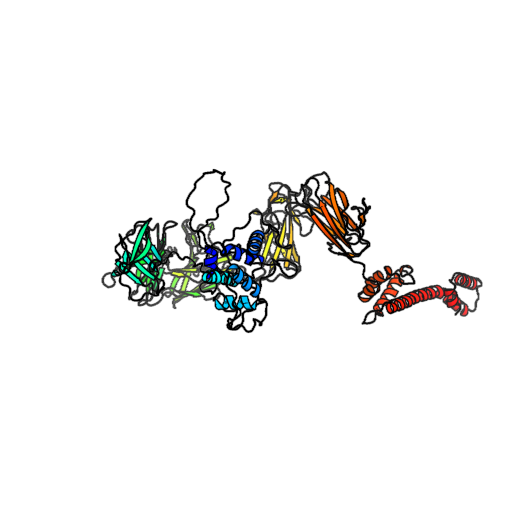6 N N . LEU A 1 404 ? -3.731 2.630 41.449 1.00 96.06 404 LEU A N 1
ATOM 2977 C CA . LEU A 1 404 ? -2.575 2.375 40.606 1.00 96.06 404 LEU A CA 1
ATOM 2978 C C . LEU A 1 404 ? -2.742 3.102 39.269 1.00 96.06 404 LEU A C 1
ATOM 2980 O O . LEU A 1 404 ? -3.723 2.899 38.553 1.00 96.06 404 LEU A O 1
ATOM 2984 N N . VAL A 1 405 ? -1.778 3.944 38.924 1.00 95.19 405 VAL A N 1
ATOM 2985 C CA . VAL A 1 405 ? -1.764 4.733 37.691 1.00 95.19 405 VAL A CA 1
ATOM 2986 C C . VAL A 1 405 ? -0.406 4.571 37.023 1.00 95.19 405 VAL A C 1
ATOM 2988 O O . VAL A 1 405 ? 0.618 4.532 37.700 1.00 95.19 405 VAL A O 1
ATOM 2991 N N . VAL A 1 406 ? -0.404 4.482 35.695 1.00 94.94 406 VAL A N 1
ATOM 2992 C CA . VAL A 1 406 ? 0.805 4.554 34.877 1.00 94.94 406 VAL A CA 1
ATOM 2993 C C . VAL A 1 406 ? 0.638 5.700 33.889 1.00 94.94 406 VAL A C 1
ATOM 2995 O O . VAL A 1 406 ? -0.424 5.850 33.286 1.00 94.94 406 VAL A O 1
ATOM 2998 N N . SER A 1 407 ? 1.658 6.538 33.765 1.00 87.88 407 SER A N 1
ATOM 2999 C CA . SER A 1 407 ? 1.687 7.659 32.828 1.00 87.88 407 SER A CA 1
ATOM 3000 C C . SER A 1 407 ? 3.020 7.699 32.093 1.00 87.88 407 SER A C 1
ATOM 3002 O O . SER A 1 407 ? 4.028 7.170 32.566 1.00 87.88 407 SER A O 1
ATOM 3004 N N . GLU A 1 408 ? 3.041 8.330 30.927 1.00 82.00 408 GLU A N 1
ATOM 3005 C CA . GLU A 1 408 ? 4.274 8.512 30.163 1.00 82.00 408 GLU A CA 1
ATOM 3006 C C . GLU A 1 408 ? 5.200 9.490 30.897 1.00 82.00 408 GLU A C 1
ATOM 3008 O O . GLU A 1 408 ? 4.764 10.549 31.347 1.00 82.00 408 GLU A O 1
ATOM 3013 N N . LEU A 1 409 ? 6.471 9.109 31.063 1.00 71.94 409 LEU A N 1
ATOM 3014 C CA . LEU A 1 409 ? 7.519 10.005 31.563 1.00 71.94 409 LEU A CA 1
ATOM 3015 C C . LEU A 1 409 ? 8.321 10.598 30.395 1.00 71.94 409 LEU A C 1
ATOM 3017 O O . LEU A 1 409 ? 8.741 11.748 30.454 1.00 71.94 409 LEU A O 1
ATOM 3021 N N . THR A 1 410 ? 8.504 9.816 29.330 1.00 65.00 410 THR A N 1
ATOM 3022 C CA . THR A 1 410 ? 9.020 10.264 28.030 1.00 65.00 410 THR A CA 1
ATOM 3023 C C . THR A 1 410 ? 7.893 10.245 26.999 1.00 65.00 410 THR A C 1
ATOM 3025 O O . THR A 1 410 ? 7.247 9.208 26.825 1.00 65.00 410 THR A O 1
ATOM 3028 N N . GLU A 1 411 ? 7.673 11.368 26.319 1.00 74.75 411 GLU A N 1
ATOM 3029 C CA . GLU A 1 411 ? 6.626 11.523 25.300 1.00 74.75 411 GLU A CA 1
ATOM 3030 C C . GLU A 1 411 ? 6.957 10.769 23.996 1.00 74.75 411 GLU A C 1
ATOM 3032 O O . GLU A 1 411 ? 8.122 10.545 23.670 1.00 74.75 411 GLU A O 1
ATOM 3037 N N . GLY A 1 412 ? 5.920 10.403 23.233 1.00 77.50 412 GLY A N 1
ATOM 3038 C CA . GLY A 1 412 ? 6.038 9.751 21.922 1.00 77.50 412 GLY A CA 1
ATOM 3039 C C . GLY A 1 412 ? 5.873 8.228 21.971 1.00 77.50 412 GLY A C 1
ATOM 3040 O O . GLY A 1 412 ? 6.531 7.533 22.742 1.00 77.50 412 GLY A O 1
ATOM 3041 N N . ASN A 1 413 ? 4.976 7.691 21.137 1.00 87.06 413 ASN A N 1
ATOM 3042 C CA . ASN A 1 413 ? 4.628 6.260 21.081 1.00 87.06 413 ASN A CA 1
ATOM 3043 C C . ASN A 1 413 ? 5.172 5.527 19.846 1.00 87.06 413 ASN A C 1
ATOM 3045 O O . ASN A 1 413 ? 4.949 4.330 19.713 1.00 87.06 413 ASN A O 1
ATOM 3049 N N . SER A 1 414 ? 5.914 6.210 18.976 1.00 87.62 414 SER A N 1
ATOM 3050 C CA . SER A 1 414 ? 6.612 5.611 17.834 1.00 87.62 414 SER A CA 1
ATOM 3051 C C . SER A 1 414 ? 8.082 5.980 17.937 1.00 87.62 414 SER A C 1
ATOM 3053 O O . SER A 1 414 ? 8.436 7.143 17.759 1.00 87.62 414 SER A O 1
ATOM 3055 N N . LEU A 1 415 ? 8.914 5.011 18.301 1.00 77.94 415 LEU A N 1
ATOM 3056 C CA . LEU A 1 415 ? 10.313 5.218 18.647 1.00 77.94 415 LEU A CA 1
ATOM 3057 C C . LEU A 1 415 ? 11.231 4.408 17.739 1.00 77.94 415 LEU A C 1
ATOM 3059 O O . LEU A 1 415 ? 10.860 3.335 17.257 1.00 77.94 415 LEU A O 1
ATOM 3063 N N . ALA A 1 416 ? 12.449 4.918 17.555 1.00 76.12 416 ALA A N 1
ATOM 3064 C CA . ALA A 1 416 ? 13.512 4.163 16.919 1.00 76.12 416 ALA A CA 1
ATOM 3065 C C . ALA A 1 416 ? 13.802 2.888 17.728 1.00 76.12 416 ALA A C 1
ATOM 3067 O O . ALA A 1 416 ? 13.700 2.893 18.961 1.00 76.12 416 ALA A O 1
ATOM 3068 N N . ASN A 1 417 ? 14.198 1.816 17.050 1.00 78.38 417 ASN A N 1
ATOM 3069 C CA . ASN A 1 417 ? 14.640 0.579 17.679 1.00 78.38 417 ASN A CA 1
ATOM 3070 C C . ASN A 1 417 ? 15.681 0.867 18.769 1.00 78.38 417 ASN A C 1
ATOM 3072 O O . ASN A 1 417 ? 16.524 1.753 18.634 1.00 78.38 417 ASN A O 1
ATOM 3076 N N . ASP A 1 418 ? 15.561 0.142 19.876 1.00 81.00 418 ASP A N 1
ATOM 3077 C CA . ASP A 1 418 ? 16.392 0.234 21.079 1.00 81.00 418 ASP A CA 1
ATOM 3078 C C . ASP A 1 418 ? 16.369 1.593 21.812 1.00 81.00 418 ASP A C 1
ATOM 3080 O O . ASP A 1 418 ? 17.050 1.769 22.829 1.00 81.00 418 ASP A O 1
ATOM 3084 N N . THR A 1 419 ? 15.527 2.539 21.379 1.00 81.00 419 THR A N 1
ATOM 3085 C CA . THR A 1 419 ? 15.266 3.769 22.138 1.00 81.00 419 THR A CA 1
ATOM 3086 C C . THR A 1 419 ? 14.585 3.426 23.454 1.00 81.00 419 THR A C 1
ATOM 3088 O O . THR A 1 419 ? 13.615 2.673 23.505 1.00 81.00 419 THR A O 1
ATOM 3091 N N . LYS A 1 420 ? 15.075 4.012 24.544 1.00 82.38 420 LYS A N 1
ATOM 3092 C CA . LYS A 1 420 ? 14.503 3.821 25.876 1.00 82.38 420 LYS A CA 1
ATOM 3093 C C . LYS A 1 420 ? 13.287 4.716 26.068 1.00 82.38 420 LYS A C 1
ATOM 3095 O O . LYS A 1 420 ? 13.399 5.936 25.990 1.00 82.38 420 LYS A O 1
ATOM 3100 N N . LYS A 1 421 ? 12.153 4.098 26.385 1.00 85.75 421 LYS A N 1
ATOM 3101 C CA . LYS A 1 421 ? 10.930 4.759 26.828 1.00 85.75 421 LYS A CA 1
ATOM 3102 C C . LYS A 1 421 ? 10.746 4.570 28.323 1.00 85.75 421 LYS A C 1
ATOM 3104 O O . LYS A 1 421 ? 10.807 3.443 28.804 1.00 85.75 421 LYS A O 1
ATOM 3109 N N . SER A 1 422 ? 10.478 5.642 29.053 1.00 81.81 422 SER A N 1
ATOM 3110 C CA . SER A 1 422 ? 10.241 5.571 30.493 1.00 81.81 422 SER A CA 1
ATOM 3111 C C . SER A 1 422 ? 8.795 5.908 30.837 1.00 81.81 422 SER A C 1
ATOM 3113 O O . SER A 1 422 ? 8.172 6.799 30.252 1.00 81.81 422 SER A O 1
ATOM 3115 N N . TYR A 1 423 ? 8.279 5.202 31.836 1.00 87.31 423 TYR A N 1
ATOM 3116 C CA . TYR A 1 423 ? 6.940 5.383 32.378 1.00 87.31 423 TYR A CA 1
ATOM 3117 C C . TYR A 1 423 ? 7.029 5.685 33.869 1.00 87.31 423 TYR A C 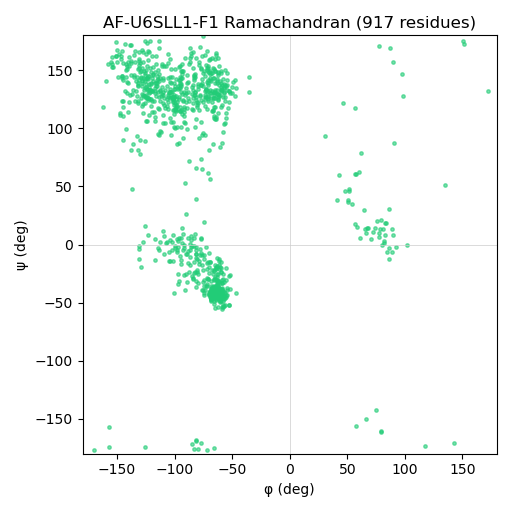1
ATOM 3119 O O . TYR A 1 423 ? 7.884 5.141 34.572 1.00 87.31 423 TYR A O 1
ATOM 3127 N N . LYS A 1 424 ? 6.125 6.536 34.352 1.00 87.56 424 LYS A N 1
ATOM 3128 C CA . LYS A 1 424 ? 5.922 6.809 35.773 1.00 87.56 424 LYS A CA 1
ATOM 3129 C C . LYS A 1 424 ? 4.795 5.928 36.297 1.00 87.56 424 LYS A C 1
ATOM 3131 O O . LYS A 1 424 ? 3.743 5.831 35.671 1.00 87.56 424 LYS A O 1
ATOM 3136 N N . VAL A 1 425 ? 5.011 5.317 37.455 1.00 92.81 425 VAL A N 1
ATOM 3137 C CA . VAL A 1 425 ? 4.010 4.538 38.189 1.00 92.81 425 VAL A CA 1
ATOM 3138 C C . VAL A 1 425 ? 3.672 5.281 39.473 1.00 92.81 425 VAL A C 1
ATOM 3140 O O . VAL A 1 425 ? 4.570 5.688 40.206 1.00 92.81 425 VAL A O 1
ATOM 3143 N N . THR A 1 426 ? 2.383 5.437 39.758 1.00 93.88 426 THR A N 1
ATOM 3144 C CA . THR A 1 426 ? 1.887 5.983 41.024 1.00 93.88 426 THR A CA 1
ATOM 3145 C C . THR A 1 426 ? 0.971 4.965 41.692 1.00 93.88 426 THR A C 1
ATOM 3147 O O . THR A 1 426 ? 0.007 4.504 41.081 1.00 93.88 426 THR A O 1
ATOM 3150 N N . GLY A 1 427 ? 1.270 4.610 42.939 1.00 94.50 427 GLY A N 1
ATOM 3151 C CA . GLY A 1 427 ? 0.536 3.617 43.720 1.00 94.50 427 GLY A CA 1
ATOM 3152 C C . GLY A 1 427 ? 0.712 3.800 45.229 1.00 94.50 427 GLY A C 1
ATOM 3153 O O . GLY A 1 427 ? 1.022 4.889 45.706 1.00 94.50 427 GLY A O 1
ATOM 3154 N N . ALA A 1 428 ? 0.508 2.735 46.006 1.00 94.00 428 ALA A N 1
ATOM 3155 C CA . ALA A 1 428 ? 0.754 2.757 47.449 1.00 94.00 428 ALA A CA 1
ATOM 3156 C C . ALA A 1 428 ? 2.251 2.950 47.742 1.00 94.00 428 ALA A C 1
ATOM 3158 O O . ALA A 1 428 ? 3.082 2.410 47.020 1.00 94.00 428 ALA A O 1
ATOM 3159 N N . ALA A 1 429 ? 2.604 3.691 48.796 1.00 93.44 429 ALA A N 1
ATOM 3160 C CA . ALA A 1 429 ? 3.999 3.943 49.171 1.00 93.44 429 ALA A CA 1
ATOM 3161 C C . ALA A 1 429 ? 4.755 2.653 49.539 1.00 93.44 429 ALA A C 1
ATOM 3163 O O . ALA A 1 429 ? 4.175 1.745 50.142 1.00 93.44 429 ALA A O 1
ATOM 3164 N N . ASN A 1 430 ? 6.052 2.591 49.217 1.00 92.12 430 ASN A N 1
ATOM 3165 C CA . ASN A 1 430 ? 6.952 1.467 49.522 1.00 92.12 430 ASN A CA 1
ATOM 3166 C C . ASN A 1 430 ? 6.399 0.094 49.089 1.00 92.12 430 ASN A C 1
ATOM 3168 O O . ASN A 1 430 ? 6.518 -0.893 49.818 1.00 92.12 430 ASN A O 1
ATOM 3172 N N . THR A 1 431 ? 5.734 0.032 47.934 1.00 93.75 431 THR A N 1
ATOM 3173 C CA . THR A 1 431 ? 5.028 -1.163 47.453 1.00 93.75 431 THR A CA 1
ATOM 3174 C C . THR A 1 431 ? 5.608 -1.627 46.122 1.00 93.75 431 THR A C 1
ATOM 3176 O O . THR A 1 431 ? 5.775 -0.841 45.192 1.00 93.75 431 THR A O 1
ATOM 3179 N N . SER A 1 432 ? 5.897 -2.925 46.011 1.00 93.31 432 SER A N 1
ATOM 3180 C CA . SER A 1 432 ? 6.329 -3.528 44.749 1.00 93.31 432 SER A CA 1
ATOM 3181 C C . SER A 1 432 ? 5.137 -3.886 43.862 1.00 93.31 432 SER A C 1
ATOM 3183 O O . SER A 1 432 ? 4.223 -4.601 44.279 1.00 93.31 432 SER A O 1
ATOM 3185 N N . TYR A 1 433 ? 5.203 -3.423 42.621 1.00 95.50 433 TYR A N 1
ATOM 3186 C CA . TYR A 1 433 ? 4.353 -3.806 41.503 1.00 95.50 433 TYR A CA 1
ATOM 3187 C C . TYR A 1 433 ? 5.190 -4.550 40.458 1.00 95.50 433 TYR A C 1
ATOM 3189 O O . TYR A 1 433 ? 6.422 -4.584 40.535 1.00 95.50 433 TYR A O 1
ATOM 3197 N N . TYR A 1 434 ? 4.519 -5.153 39.483 1.00 95.69 434 TYR A N 1
ATOM 3198 C CA . TYR A 1 434 ? 5.154 -5.918 38.416 1.00 95.69 434 TYR A CA 1
ATOM 3199 C C . TYR A 1 434 ? 4.692 -5.410 37.056 1.00 95.69 434 TYR A C 1
ATOM 3201 O O . TYR A 1 434 ? 3.580 -4.897 36.922 1.00 95.69 434 TYR A O 1
ATOM 3209 N N . VAL A 1 435 ? 5.567 -5.527 36.063 1.00 95.56 435 VAL A N 1
ATOM 3210 C CA . VAL A 1 435 ? 5.332 -5.083 34.692 1.00 95.56 435 VAL A CA 1
ATOM 3211 C C . VAL A 1 435 ? 5.290 -6.304 33.783 1.00 95.56 435 VAL A C 1
ATOM 3213 O O . VAL A 1 435 ? 6.286 -7.016 33.640 1.00 95.56 435 VAL A O 1
ATOM 3216 N N . ALA A 1 436 ? 4.134 -6.527 33.164 1.00 94.69 436 ALA A N 1
ATOM 3217 C CA . ALA A 1 436 ? 3.943 -7.479 32.077 1.00 94.69 436 ALA A CA 1
ATOM 3218 C C . ALA A 1 436 ? 3.849 -6.736 30.737 1.00 94.69 436 ALA A C 1
ATOM 3220 O O . ALA A 1 436 ? 3.541 -5.544 30.696 1.00 94.69 436 ALA A O 1
ATOM 3221 N N . ILE A 1 437 ? 4.094 -7.442 29.636 1.00 95.62 437 ILE A N 1
ATOM 3222 C CA . ILE A 1 437 ? 3.842 -6.944 28.279 1.00 95.62 437 ILE A CA 1
ATOM 3223 C C . ILE A 1 437 ? 2.616 -7.675 27.759 1.00 95.62 437 ILE A C 1
ATOM 3225 O O . ILE A 1 437 ? 2.646 -8.900 27.674 1.00 95.62 437 ILE A O 1
ATOM 3229 N N . LYS A 1 438 ? 1.545 -6.944 27.433 1.00 93.75 438 LYS A N 1
ATOM 3230 C CA . LYS A 1 438 ? 0.247 -7.519 27.038 1.00 93.75 438 LYS A CA 1
ATOM 3231 C C . LYS A 1 438 ? 0.378 -8.554 25.919 1.00 93.75 438 LYS A C 1
ATOM 3233 O O . LYS A 1 438 ? -0.288 -9.582 25.950 1.00 93.75 438 LYS A O 1
ATOM 3238 N N . GLU A 1 439 ? 1.266 -8.289 24.968 1.00 94.88 439 GLU A N 1
ATOM 3239 C CA . GLU A 1 439 ? 1.558 -9.128 23.807 1.00 94.88 439 GLU A CA 1
ATOM 3240 C C . GLU A 1 439 ? 2.311 -10.428 24.158 1.00 94.88 439 GLU A C 1
ATOM 3242 O O . GLU A 1 439 ? 2.342 -11.341 23.339 1.00 94.88 439 GLU A O 1
ATOM 3247 N N . ASN A 1 440 ? 2.881 -10.539 25.365 1.00 94.62 440 ASN A N 1
ATOM 3248 C CA . ASN A 1 440 ? 3.639 -11.701 25.846 1.00 94.62 440 ASN A CA 1
ATOM 3249 C C . ASN A 1 440 ? 2.915 -12.495 26.955 1.00 94.62 440 ASN A C 1
ATOM 3251 O O . ASN A 1 440 ? 3.544 -13.328 27.608 1.00 94.62 440 ASN A O 1
ATOM 3255 N N . ILE A 1 441 ? 1.629 -12.232 27.212 1.00 92.62 441 ILE A N 1
ATOM 3256 C CA . ILE A 1 441 ? 0.849 -12.914 28.259 1.00 92.62 441 ILE A CA 1
ATOM 3257 C C . ILE A 1 441 ? 0.156 -14.151 27.682 1.00 92.62 441 ILE A C 1
ATOM 3259 O O . ILE A 1 441 ? -0.570 -14.051 26.694 1.00 92.62 441 ILE A O 1
ATOM 3263 N N . ASN A 1 442 ? 0.331 -15.302 28.336 1.00 90.44 442 ASN A N 1
ATOM 3264 C CA . ASN A 1 442 ? -0.249 -16.594 27.961 1.00 90.44 442 ASN A CA 1
ATOM 3265 C C . ASN A 1 442 ? 0.003 -16.960 26.482 1.00 90.44 442 ASN A C 1
ATOM 3267 O O . ASN A 1 442 ? -0.908 -17.352 25.748 1.00 90.44 442 ASN A O 1
ATOM 3271 N N . VAL A 1 443 ? 1.256 -16.815 26.039 1.00 90.56 443 VAL A N 1
ATOM 3272 C CA . VAL A 1 443 ? 1.687 -17.091 24.658 1.00 90.56 443 VAL A CA 1
ATOM 3273 C C . VAL A 1 443 ? 2.489 -18.392 24.554 1.00 90.56 443 VAL A C 1
ATOM 3275 O O . VAL A 1 443 ? 2.938 -18.958 25.550 1.00 90.56 443 VAL A O 1
ATOM 3278 N N . THR A 1 444 ? 2.661 -18.936 23.351 1.00 89.25 444 THR A N 1
ATOM 3279 C CA . THR A 1 444 ? 3.609 -20.040 23.118 1.00 89.25 444 THR A CA 1
ATOM 3280 C C . THR A 1 444 ? 5.047 -19.503 23.019 1.00 89.25 444 THR A C 1
ATOM 3282 O O . THR A 1 444 ? 5.235 -18.327 22.699 1.00 89.25 444 THR A O 1
ATOM 3285 N N . PRO A 1 445 ? 6.089 -20.322 23.273 1.00 89.38 445 PRO A N 1
ATOM 3286 C CA . PRO A 1 445 ? 7.480 -19.848 23.290 1.00 89.38 445 PRO A CA 1
ATOM 3287 C C . PRO A 1 445 ? 7.952 -19.142 22.008 1.00 89.38 445 PRO A C 1
ATOM 3289 O O . PRO A 1 445 ? 8.784 -18.242 22.071 1.00 89.38 445 PRO A O 1
ATOM 3292 N N . ASP A 1 446 ? 7.410 -19.513 20.846 1.00 84.50 446 ASP A N 1
ATOM 3293 C CA . ASP A 1 446 ? 7.707 -18.908 19.540 1.00 84.50 446 ASP A CA 1
ATOM 3294 C C . ASP A 1 446 ? 7.072 -17.520 19.333 1.00 84.50 446 ASP A C 1
ATOM 3296 O O . ASP A 1 446 ? 7.431 -16.816 18.390 1.00 84.50 446 ASP A O 1
ATOM 3300 N N . LYS A 1 447 ? 6.136 -17.118 20.201 1.00 90.50 447 LYS A N 1
ATOM 3301 C CA . LYS A 1 447 ? 5.388 -15.855 20.109 1.00 90.50 447 LYS A CA 1
ATOM 3302 C C . LYS A 1 447 ? 5.879 -14.771 21.062 1.00 90.50 447 LYS A C 1
ATOM 3304 O O . LYS A 1 447 ? 5.393 -13.648 20.983 1.00 90.50 447 LYS A O 1
ATOM 3309 N N . VAL A 1 448 ? 6.844 -15.074 21.931 1.00 89.44 448 VAL A N 1
ATOM 3310 C CA . VAL A 1 448 ? 7.409 -14.083 22.853 1.00 89.44 448 VAL A CA 1
ATOM 3311 C C . VAL A 1 448 ? 8.158 -13.006 22.070 1.00 89.44 448 VAL A C 1
ATOM 3313 O O . VAL A 1 448 ? 9.168 -13.266 21.412 1.00 89.44 448 VAL A O 1
ATOM 3316 N N . THR A 1 449 ? 7.690 -11.767 22.185 1.00 90.06 449 THR A N 1
ATOM 3317 C CA . THR A 1 449 ? 8.376 -10.593 21.648 1.00 90.06 449 THR A CA 1
ATOM 3318 C C . THR A 1 449 ? 9.511 -10.174 22.585 1.00 90.06 449 THR A C 1
ATOM 3320 O O . THR A 1 449 ? 9.359 -10.152 23.809 1.00 90.06 449 THR A O 1
ATOM 3323 N N . ARG A 1 450 ? 10.684 -9.840 22.030 1.00 89.56 450 ARG A N 1
ATOM 3324 C CA . ARG A 1 450 ? 11.869 -9.431 22.810 1.00 89.56 450 ARG A CA 1
ATOM 3325 C C . ARG A 1 450 ? 11.802 -7.961 23.218 1.00 89.56 450 ARG A C 1
ATOM 3327 O O . ARG A 1 450 ? 12.601 -7.141 22.773 1.00 89.56 450 ARG A O 1
ATOM 3334 N N . VAL A 1 451 ? 10.833 -7.636 24.062 1.00 93.06 451 VAL A N 1
ATOM 3335 C CA . VAL A 1 451 ? 10.762 -6.342 24.748 1.00 93.06 451 VAL A CA 1
ATOM 3336 C C . VAL A 1 451 ? 11.624 -6.417 25.997 1.00 93.06 451 VAL A C 1
ATOM 3338 O O . VAL A 1 451 ? 11.553 -7.397 26.730 1.00 93.06 451 VAL A O 1
ATOM 3341 N N . PHE A 1 452 ? 12.427 -5.400 26.260 1.00 94.19 452 PHE A N 1
ATOM 3342 C CA . PHE A 1 452 ? 13.241 -5.305 27.461 1.00 94.19 452 PHE A CA 1
ATOM 3343 C C . PHE A 1 452 ? 12.606 -4.325 28.433 1.00 94.19 452 PHE A C 1
ATOM 3345 O O . PHE A 1 452 ? 12.347 -3.180 28.075 1.00 94.19 452 PHE A O 1
ATOM 3352 N N . VAL A 1 453 ? 12.388 -4.765 29.667 1.00 95.19 453 VAL A N 1
ATOM 3353 C CA . VAL A 1 453 ? 11.872 -3.953 30.768 1.00 95.19 453 VAL A CA 1
ATOM 3354 C C . VAL A 1 453 ? 12.890 -3.966 31.900 1.00 95.19 453 VAL A C 1
ATOM 3356 O O . VAL A 1 453 ? 13.423 -5.019 32.252 1.00 95.19 453 VAL A O 1
ATOM 3359 N N . GLN A 1 454 ? 13.187 -2.790 32.447 1.00 89.31 454 GLN A N 1
ATOM 3360 C CA . GLN A 1 454 ? 14.097 -2.659 33.580 1.00 89.31 454 GLN A CA 1
ATOM 3361 C C . GLN A 1 454 ? 13.446 -3.214 34.850 1.00 89.31 454 GLN A C 1
ATOM 3363 O O . GLN A 1 454 ? 12.385 -2.747 35.262 1.00 89.31 454 GLN A O 1
ATOM 3368 N N . ASP A 1 455 ? 14.111 -4.179 35.475 1.00 91.19 455 ASP A N 1
ATOM 3369 C CA . ASP A 1 455 ? 13.759 -4.724 36.777 1.00 91.19 455 ASP A CA 1
ATOM 3370 C C . ASP A 1 455 ? 14.501 -3.954 37.882 1.00 91.19 455 ASP A C 1
ATOM 3372 O O . ASP A 1 455 ? 15.731 -3.938 37.940 1.00 91.19 455 ASP A O 1
ATOM 3376 N N . ASP A 1 456 ? 13.744 -3.314 38.770 1.00 85.31 456 ASP A N 1
ATOM 3377 C CA . ASP A 1 456 ? 14.254 -2.486 39.870 1.00 85.31 456 ASP A CA 1
ATOM 3378 C C . ASP A 1 456 ? 14.946 -3.313 40.975 1.00 85.31 456 ASP A C 1
ATOM 3380 O O . ASP A 1 456 ? 15.824 -2.825 41.680 1.00 85.31 456 ASP A O 1
ATOM 3384 N N . ALA A 1 457 ? 14.606 -4.600 41.118 1.00 83.50 457 ALA A N 1
ATOM 3385 C CA . ALA A 1 457 ? 15.212 -5.475 42.124 1.00 83.50 457 ALA A CA 1
ATOM 3386 C C . ALA A 1 457 ? 16.684 -5.768 41.834 1.00 83.50 457 ALA A C 1
ATOM 3388 O O . ALA A 1 457 ? 17.521 -5.803 42.736 1.00 83.50 457 ALA A O 1
ATOM 3389 N N . THR A 1 458 ? 16.955 -6.060 40.568 1.00 85.94 458 THR A N 1
ATOM 3390 C CA . THR A 1 458 ? 18.244 -6.542 40.070 1.00 85.94 458 THR A CA 1
ATOM 3391 C C . THR A 1 458 ? 19.013 -5.463 39.319 1.00 85.94 458 THR A C 1
ATOM 3393 O O . THR A 1 458 ? 20.206 -5.627 39.074 1.00 85.94 458 THR A O 1
ATOM 3396 N N . ASN A 1 459 ? 18.341 -4.366 38.959 1.00 82.50 459 ASN A N 1
ATOM 3397 C CA . ASN A 1 459 ? 18.829 -3.334 38.052 1.00 82.50 459 ASN A CA 1
ATOM 3398 C C . ASN A 1 459 ? 19.290 -3.907 36.694 1.00 82.50 459 ASN A C 1
ATOM 3400 O O . ASN A 1 459 ? 20.259 -3.434 36.097 1.00 82.50 459 ASN A O 1
ATOM 3404 N N . THR A 1 460 ? 18.607 -4.952 36.218 1.00 88.94 460 THR A N 1
ATOM 3405 C CA . THR A 1 460 ? 18.858 -5.596 34.920 1.00 88.94 460 THR A CA 1
ATOM 3406 C C . THR A 1 460 ? 17.660 -5.437 33.992 1.00 88.94 460 THR A C 1
ATOM 3408 O O . THR A 1 460 ? 16.562 -5.108 34.432 1.00 88.94 460 THR A O 1
ATOM 3411 N N . PHE A 1 461 ? 17.867 -5.642 32.692 1.00 90.50 461 PHE A N 1
ATOM 3412 C CA . PHE A 1 461 ? 16.774 -5.688 31.726 1.00 90.50 461 PHE A CA 1
ATOM 3413 C C . PHE A 1 461 ? 16.366 -7.135 31.481 1.00 90.50 461 PHE A C 1
ATOM 3415 O O . PHE A 1 461 ? 17.201 -7.971 31.132 1.00 90.50 461 PHE A O 1
ATOM 3422 N N . VAL A 1 462 ? 15.077 -7.411 31.637 1.00 94.56 462 VAL A N 1
ATOM 3423 C CA . VAL A 1 462 ? 14.471 -8.722 31.390 1.00 94.56 462 VAL A CA 1
ATOM 3424 C C . VAL A 1 462 ? 13.406 -8.599 30.309 1.00 94.56 462 VAL A C 1
ATOM 3426 O O . VAL A 1 462 ? 12.933 -7.500 30.031 1.00 94.56 462 VAL A O 1
ATOM 3429 N N . THR A 1 463 ? 13.010 -9.716 29.704 1.00 95.44 463 THR A N 1
ATOM 3430 C CA . THR A 1 463 ? 11.846 -9.768 28.812 1.00 95.44 463 THR A CA 1
ATOM 3431 C C . THR A 1 463 ? 10.682 -10.397 29.558 1.00 95.44 463 THR A C 1
ATOM 3433 O O . THR A 1 463 ? 10.714 -11.610 29.753 1.00 95.44 463 THR A O 1
ATOM 3436 N N . PRO A 1 464 ? 9.678 -9.614 29.997 1.00 95.12 464 PRO A N 1
ATOM 3437 C CA . PRO A 1 464 ? 8.524 -10.181 30.671 1.00 95.12 464 PRO A CA 1
ATOM 3438 C C . PRO A 1 464 ? 7.684 -11.026 29.712 1.00 95.12 464 PRO A C 1
ATOM 3440 O O . PRO A 1 464 ? 7.367 -10.580 28.603 1.00 95.12 464 PRO A O 1
ATOM 3443 N N . TYR A 1 465 ? 7.321 -12.228 30.145 1.00 94.12 465 TYR A N 1
ATOM 3444 C CA . TYR A 1 465 ? 6.433 -13.137 29.428 1.00 94.12 465 TYR A CA 1
ATOM 3445 C C . TYR A 1 465 ? 5.744 -14.102 30.393 1.00 94.12 465 TYR A C 1
ATOM 3447 O O . TYR A 1 465 ? 6.267 -14.393 31.466 1.00 94.12 465 TYR A O 1
ATOM 3455 N N . GLU A 1 466 ? 4.603 -14.632 29.969 1.00 92.81 466 GLU A N 1
ATOM 3456 C CA . GLU A 1 466 ? 3.906 -15.749 30.606 1.00 92.81 466 GLU A CA 1
ATOM 3457 C C . GLU A 1 466 ? 3.617 -16.790 29.521 1.00 92.81 466 GLU A C 1
ATOM 3459 O O . GLU A 1 466 ? 2.963 -16.485 28.515 1.00 92.81 466 GLU A O 1
ATOM 3464 N N . LEU A 1 467 ? 4.149 -18.002 29.675 1.00 90.31 467 LEU A N 1
ATOM 3465 C CA . LEU A 1 467 ? 4.015 -19.040 28.655 1.00 90.31 467 LEU A CA 1
ATOM 3466 C C . LEU A 1 467 ? 2.844 -19.971 28.954 1.00 90.31 467 LEU A C 1
ATOM 3468 O O . LEU A 1 467 ? 2.686 -20.460 30.067 1.00 90.31 467 LEU A O 1
ATOM 3472 N N . THR A 1 468 ? 2.129 -20.376 27.905 1.00 87.44 468 THR A N 1
ATOM 3473 C CA . THR A 1 468 ? 1.134 -21.472 27.952 1.00 87.44 468 THR A CA 1
ATOM 3474 C C . THR A 1 468 ? 1.709 -22.795 28.481 1.00 87.44 468 THR A C 1
ATOM 3476 O O . THR A 1 468 ? 0.964 -23.662 28.934 1.00 87.44 468 THR A O 1
ATOM 3479 N N . THR A 1 469 ? 3.035 -22.966 28.436 1.00 85.44 469 THR A N 1
ATOM 3480 C CA . THR A 1 469 ? 3.761 -24.127 28.972 1.00 85.44 469 THR A CA 1
ATOM 3481 C C . THR A 1 469 ? 4.120 -24.001 30.461 1.00 85.44 469 THR A C 1
ATOM 3483 O O . THR A 1 469 ? 4.742 -24.916 30.998 1.00 85.44 469 THR A O 1
ATOM 3486 N N . GLY A 1 470 ? 3.752 -22.895 31.124 1.00 80.38 470 GLY A N 1
ATOM 3487 C CA . GLY A 1 470 ? 3.906 -22.676 32.569 1.00 80.38 470 GLY A CA 1
ATOM 3488 C C . GLY A 1 470 ? 5.264 -22.123 33.015 1.00 80.38 470 GLY A C 1
ATOM 3489 O O . GLY A 1 470 ? 5.744 -22.490 34.083 1.00 80.38 470 GLY A O 1
ATOM 3490 N N . SER A 1 471 ? 5.941 -21.320 32.189 1.00 86.44 471 SER A N 1
ATOM 3491 C CA . SER A 1 471 ? 7.203 -20.656 32.554 1.00 86.44 471 SER A CA 1
ATOM 3492 C C . SER A 1 471 ? 7.095 -19.162 32.323 1.00 86.44 471 SER A C 1
ATOM 3494 O O . SER A 1 471 ? 6.776 -18.745 31.210 1.00 86.44 471 SER A O 1
ATOM 3496 N N . ASP A 1 472 ? 7.433 -18.382 33.348 1.00 88.56 472 ASP A N 1
ATOM 3497 C CA . ASP A 1 472 ? 7.124 -16.958 33.374 1.00 88.56 472 ASP A CA 1
ATOM 3498 C C . ASP A 1 472 ? 8.321 -16.130 33.853 1.00 88.56 472 ASP A C 1
ATOM 3500 O O . ASP A 1 472 ? 9.111 -16.555 34.702 1.00 88.56 472 ASP A O 1
ATOM 3504 N N . VAL A 1 473 ? 8.451 -14.927 33.299 1.00 92.06 473 VAL A N 1
ATOM 3505 C CA . VAL A 1 473 ? 9.449 -13.926 33.684 1.00 92.06 473 VAL A CA 1
ATOM 3506 C C . VAL A 1 473 ? 8.740 -12.593 33.861 1.00 92.06 473 VAL A C 1
ATOM 3508 O O . VAL A 1 473 ? 7.911 -12.201 33.042 1.00 92.06 473 VAL A O 1
ATOM 3511 N N . PHE A 1 474 ? 9.100 -11.864 34.913 1.00 87.31 474 PHE A N 1
ATOM 3512 C CA . PHE A 1 474 ? 8.475 -10.593 35.270 1.00 87.31 474 PHE A CA 1
ATOM 3513 C C . PHE A 1 474 ? 9.546 -9.541 35.555 1.00 87.31 474 PHE A C 1
ATOM 3515 O O . PHE A 1 474 ? 10.633 -9.880 36.018 1.00 87.31 474 PHE A O 1
ATOM 3522 N N . ALA A 1 475 ? 9.223 -8.269 35.320 1.00 93.25 475 ALA A N 1
ATOM 3523 C CA . ALA A 1 475 ? 10.022 -7.143 35.797 1.00 93.25 475 ALA A CA 1
ATOM 3524 C C . ALA A 1 475 ? 9.335 -6.498 37.006 1.00 93.25 475 ALA A C 1
ATOM 3526 O O . ALA A 1 475 ? 8.125 -6.259 36.977 1.00 93.25 475 ALA A O 1
ATOM 3527 N N . ARG A 1 476 ? 10.087 -6.204 38.068 1.00 94.38 476 ARG A N 1
ATOM 3528 C CA . ARG A 1 476 ? 9.579 -5.531 39.270 1.00 94.38 476 ARG A CA 1
ATOM 3529 C C . ARG A 1 476 ? 9.808 -4.021 39.215 1.00 94.38 476 ARG A C 1
ATOM 3531 O O . ARG A 1 476 ? 10.858 -3.567 38.772 1.00 94.38 476 ARG A O 1
ATOM 3538 N N . VAL A 1 477 ? 8.858 -3.256 39.752 1.00 93.44 477 VAL A N 1
ATOM 3539 C CA . VAL A 1 477 ? 8.962 -1.806 39.971 1.00 93.44 477 VAL A CA 1
ATOM 3540 C C . VAL A 1 477 ? 8.457 -1.458 41.375 1.00 93.44 477 VAL A C 1
ATOM 3542 O O . VAL A 1 477 ? 7.331 -1.801 41.734 1.00 93.44 477 VAL A O 1
ATOM 3545 N N . THR A 1 478 ? 9.284 -0.810 42.200 1.00 92.62 478 THR A N 1
ATOM 3546 C CA . THR A 1 478 ? 8.943 -0.489 43.599 1.00 92.62 478 THR A CA 1
ATOM 3547 C C . THR A 1 478 ? 8.728 1.008 43.774 1.00 92.62 478 THR A C 1
ATOM 3549 O O . THR A 1 478 ? 9.572 1.807 43.383 1.00 92.62 478 THR A O 1
ATOM 3552 N N . THR A 1 479 ? 7.599 1.396 44.364 1.00 90.69 479 THR A N 1
ATOM 3553 C CA . THR A 1 479 ? 7.309 2.798 44.692 1.00 90.69 479 THR A CA 1
ATOM 3554 C C . THR A 1 479 ? 8.092 3.285 45.902 1.00 90.69 479 THR A C 1
ATOM 3556 O O . THR A 1 479 ? 8.362 2.531 46.837 1.00 90.69 479 THR A O 1
ATOM 3559 N N . ASP A 1 480 ? 8.431 4.570 45.896 1.00 86.69 480 ASP A N 1
ATOM 3560 C CA . ASP A 1 480 ? 9.092 5.258 46.997 1.00 86.69 480 ASP A CA 1
ATOM 3561 C C . ASP A 1 480 ? 8.119 5.596 48.150 1.00 86.69 480 ASP A C 1
ATOM 3563 O O . ASP A 1 480 ? 6.954 5.178 48.182 1.00 86.69 480 ASP A O 1
ATOM 3567 N N . ALA A 1 481 ? 8.591 6.385 49.119 1.00 92.75 481 ALA A N 1
ATOM 3568 C CA . ALA A 1 481 ? 7.782 6.850 50.245 1.00 92.75 481 ALA A CA 1
ATOM 3569 C C . ALA A 1 481 ? 6.610 7.769 49.840 1.00 92.75 481 ALA A C 1
ATOM 3571 O O . ALA A 1 481 ? 5.668 7.914 50.619 1.00 92.75 481 ALA A O 1
ATOM 3572 N N . ASN A 1 482 ? 6.650 8.361 48.643 1.00 85.81 482 ASN A N 1
ATOM 3573 C CA . ASN A 1 482 ? 5.583 9.189 48.080 1.00 85.81 482 ASN A CA 1
ATOM 3574 C C . ASN A 1 482 ? 4.604 8.376 47.217 1.00 85.81 482 ASN A C 1
ATOM 3576 O O . ASN A 1 482 ? 3.601 8.920 46.759 1.00 85.81 482 ASN A O 1
ATOM 3580 N N . GLY A 1 483 ? 4.868 7.082 47.004 1.00 88.25 483 GLY A N 1
ATOM 3581 C CA . GLY A 1 483 ? 4.063 6.241 46.126 1.00 88.25 483 GLY A CA 1
ATOM 3582 C C . GLY A 1 483 ? 4.428 6.370 44.650 1.00 88.25 483 GLY A C 1
ATOM 3583 O O . GLY A 1 483 ? 3.624 5.975 43.811 1.00 88.25 483 GLY A O 1
ATOM 3584 N N . GLU A 1 484 ? 5.608 6.893 44.310 1.00 89.00 484 GLU A N 1
ATOM 3585 C CA . GLU A 1 484 ? 6.058 7.078 42.929 1.00 89.00 484 GLU A CA 1
ATOM 3586 C C . GLU A 1 484 ? 7.202 6.123 42.567 1.00 89.00 484 GLU A C 1
ATOM 3588 O O . GLU A 1 484 ? 8.090 5.853 43.372 1.00 89.00 484 GLU A O 1
ATOM 3593 N N . ALA A 1 485 ? 7.191 5.608 41.340 1.00 87.50 485 ALA A N 1
ATOM 3594 C CA . ALA A 1 485 ? 8.284 4.842 40.749 1.00 87.50 485 ALA A CA 1
ATOM 3595 C C . ALA A 1 485 ? 8.416 5.158 39.258 1.00 87.50 485 ALA A C 1
ATOM 3597 O O . ALA A 1 485 ? 7.545 5.792 38.656 1.00 87.50 485 ALA A O 1
ATOM 3598 N N . SER A 1 486 ? 9.469 4.641 38.632 1.00 86.44 486 SER A N 1
ATOM 3599 C CA . SER A 1 486 ? 9.577 4.621 37.176 1.00 86.44 486 SER A CA 1
ATOM 3600 C C . SER A 1 486 ? 10.200 3.322 36.693 1.00 86.44 486 SER A C 1
ATOM 3602 O O . SER A 1 486 ? 10.966 2.695 37.422 1.00 86.44 486 SER A O 1
ATOM 3604 N N . PHE A 1 487 ? 9.879 2.931 35.466 1.00 87.00 487 PHE A N 1
ATOM 3605 C CA . PHE A 1 487 ? 10.540 1.829 34.775 1.00 87.00 487 PHE A CA 1
ATOM 3606 C C . PHE A 1 487 ? 10.798 2.210 33.320 1.00 87.00 487 PHE A C 1
ATOM 3608 O O . PHE A 1 487 ? 10.144 3.099 32.767 1.00 87.00 487 PHE A O 1
ATOM 3615 N N . THR A 1 488 ? 11.763 1.529 32.708 1.00 84.06 488 THR A N 1
ATOM 3616 C CA . THR A 1 488 ? 12.192 1.781 31.330 1.00 84.06 488 THR A CA 1
ATOM 3617 C C . THR A 1 488 ? 11.931 0.562 30.461 1.00 84.06 488 THR A C 1
ATOM 3619 O O . THR A 1 488 ? 12.188 -0.564 30.886 1.00 84.06 488 THR A O 1
ATOM 3622 N N . VAL A 1 489 ? 11.459 0.801 29.241 1.00 90.81 489 VAL A N 1
ATOM 3623 C CA . VAL A 1 489 ? 11.158 -0.192 28.213 1.00 90.81 489 VAL A CA 1
ATOM 3624 C C . VAL A 1 489 ? 11.928 0.146 26.938 1.00 90.81 489 VAL A C 1
ATOM 3626 O O . VAL A 1 489 ? 11.994 1.311 26.556 1.00 90.81 489 VAL A O 1
ATOM 3629 N N . TYR A 1 490 ? 12.494 -0.849 26.261 1.00 88.19 490 TYR A N 1
ATOM 3630 C CA . TYR A 1 490 ? 12.975 -0.712 24.882 1.00 88.19 490 TYR A CA 1
ATOM 3631 C C . TYR A 1 490 ? 12.796 -2.026 24.116 1.00 88.19 490 TYR A C 1
ATOM 3633 O O . TYR A 1 490 ? 12.607 -3.086 24.712 1.00 88.19 490 TYR A O 1
ATOM 3641 N N . GLY A 1 491 ? 12.844 -1.971 22.792 1.00 85.81 491 GLY A N 1
ATOM 3642 C CA . GLY A 1 491 ? 12.712 -3.144 21.935 1.00 85.81 491 GLY A CA 1
ATOM 3643 C C . GLY A 1 491 ? 13.048 -2.813 20.488 1.00 85.81 491 GLY A C 1
ATOM 3644 O O . GLY A 1 491 ? 13.427 -1.686 20.179 1.00 85.81 491 GLY A O 1
ATOM 3645 N N . SER A 1 492 ? 12.893 -3.795 19.605 1.00 81.94 492 SER A N 1
ATOM 3646 C CA . SER A 1 492 ? 13.216 -3.659 18.185 1.00 81.94 492 SER A CA 1
ATOM 3647 C C . SER A 1 492 ? 12.157 -4.334 17.312 1.00 81.94 492 SER A C 1
ATOM 3649 O O . SER A 1 492 ? 11.853 -5.506 17.530 1.00 81.94 492 SER A O 1
ATOM 3651 N N . ASN A 1 493 ? 11.632 -3.608 16.317 1.00 77.50 493 ASN A N 1
ATOM 3652 C CA . ASN A 1 493 ? 10.640 -4.070 15.332 1.00 77.50 493 ASN A CA 1
ATOM 3653 C C . ASN A 1 493 ? 9.402 -4.740 15.959 1.00 77.50 493 ASN A C 1
ATOM 3655 O O . ASN A 1 493 ? 8.989 -5.823 15.542 1.00 77.50 493 ASN A O 1
ATOM 3659 N N . LEU A 1 494 ? 8.836 -4.121 16.994 1.00 86.44 494 LEU A N 1
ATOM 3660 C CA . LEU A 1 494 ? 7.711 -4.669 17.750 1.00 86.44 494 LEU A CA 1
ATOM 3661 C C . LEU A 1 494 ? 6.840 -3.561 18.345 1.00 86.44 494 LEU A C 1
ATOM 3663 O O . LEU A 1 494 ? 7.290 -2.429 18.526 1.00 86.44 494 LEU A O 1
ATOM 3667 N N . SER A 1 495 ? 5.621 -3.921 18.728 1.00 91.19 495 SER A N 1
ATOM 3668 C CA . SER A 1 495 ? 4.767 -3.110 19.596 1.00 91.19 495 SER A CA 1
ATOM 3669 C C . SER A 1 495 ? 4.757 -3.714 20.996 1.00 91.19 495 SER A C 1
ATOM 3671 O O . SER A 1 495 ? 4.729 -4.935 21.142 1.00 91.19 495 SER A O 1
ATOM 3673 N N . ALA A 1 496 ? 4.792 -2.869 22.019 1.00 93.50 496 ALA A N 1
ATOM 3674 C CA . ALA A 1 496 ? 4.744 -3.289 23.410 1.00 93.50 496 ALA A CA 1
ATOM 3675 C C . ALA A 1 496 ? 3.720 -2.454 24.175 1.00 93.50 496 ALA A C 1
ATOM 3677 O O . ALA A 1 496 ? 3.793 -1.223 24.176 1.00 93.50 496 ALA A O 1
ATOM 3678 N N . THR A 1 497 ? 2.804 -3.121 24.873 1.00 95.94 497 THR A N 1
ATOM 3679 C CA . THR A 1 497 ? 1.839 -2.494 25.779 1.00 95.94 497 THR A CA 1
ATOM 3680 C C . THR A 1 497 ? 2.167 -2.893 27.218 1.00 95.94 497 THR A C 1
ATOM 3682 O O . THR A 1 497 ? 1.780 -3.982 27.659 1.00 95.94 497 THR A O 1
ATOM 3685 N N . PRO A 1 498 ? 2.893 -2.047 27.974 1.00 95.81 498 PRO A N 1
ATOM 3686 C CA . PRO A 1 498 ? 3.201 -2.328 29.368 1.00 95.81 498 PRO A CA 1
ATOM 3687 C C . PRO A 1 498 ? 1.942 -2.339 30.236 1.00 95.81 498 PRO A C 1
ATOM 3689 O O . PRO A 1 498 ? 1.137 -1.405 30.218 1.00 95.81 498 PRO A O 1
ATOM 3692 N N . VAL A 1 499 ? 1.810 -3.381 31.048 1.00 95.62 499 VAL A N 1
ATOM 3693 C CA . VAL A 1 499 ? 0.745 -3.550 32.032 1.00 95.62 499 VAL A CA 1
ATOM 3694 C C . VAL A 1 499 ? 1.380 -3.610 33.409 1.00 95.62 499 VAL A C 1
ATOM 3696 O O . VAL A 1 499 ? 2.117 -4.544 33.720 1.00 95.62 499 VAL A O 1
ATOM 3699 N N . VAL A 1 500 ? 1.099 -2.609 34.239 1.00 96.44 500 VAL A N 1
ATOM 3700 C CA . VAL A 1 500 ? 1.563 -2.577 35.627 1.00 96.44 500 VAL A CA 1
ATOM 3701 C C . VAL A 1 500 ? 0.476 -3.180 36.500 1.00 96.44 500 VAL A C 1
ATOM 3703 O O . VAL A 1 500 ? -0.663 -2.716 36.467 1.00 96.44 500 VAL A O 1
ATOM 3706 N N . TYR A 1 501 ? 0.810 -4.201 37.284 1.00 95.75 501 TYR A N 1
ATOM 3707 C CA . TYR A 1 501 ? -0.156 -4.933 38.098 1.00 95.75 501 TYR A CA 1
ATOM 3708 C C . TYR A 1 501 ? 0.385 -5.285 39.485 1.00 95.75 501 TYR A C 1
ATOM 3710 O O . TYR A 1 501 ? 1.590 -5.276 39.750 1.00 95.75 501 TYR A O 1
ATOM 3718 N N . ARG A 1 502 ? -0.541 -5.597 40.393 1.00 94.56 502 ARG A N 1
ATOM 3719 C CA . ARG A 1 502 ? -0.254 -6.127 41.726 1.00 94.56 502 ARG A CA 1
ATOM 3720 C C . ARG A 1 502 ? -0.697 -7.593 41.808 1.00 94.56 502 ARG A C 1
ATOM 3722 O O . ARG A 1 502 ? -1.902 -7.834 41.814 1.00 94.56 502 ARG A O 1
ATOM 3729 N N . PRO A 1 503 ? 0.223 -8.565 41.911 1.00 89.75 503 PRO A N 1
ATOM 3730 C CA . PRO A 1 503 ? -0.133 -9.980 41.933 1.00 89.75 503 PRO A CA 1
ATOM 3731 C C . PRO A 1 503 ? -0.868 -10.368 43.220 1.00 89.75 503 PRO A C 1
ATOM 3733 O O . PRO A 1 503 ? -0.752 -9.706 44.256 1.00 89.75 503 PRO A O 1
ATOM 3736 N N . ALA A 1 504 ? -1.596 -11.486 43.163 1.00 84.38 504 ALA A N 1
ATOM 3737 C CA . ALA A 1 504 ? -2.266 -12.063 44.329 1.00 84.38 504 ALA A CA 1
ATOM 3738 C C . ALA A 1 504 ? -1.269 -12.626 45.362 1.00 84.38 504 ALA A C 1
ATOM 3740 O O . ALA A 1 504 ? -1.536 -12.584 46.563 1.00 84.38 504 ALA A O 1
ATOM 3741 N N . SER A 1 505 ? -0.113 -13.117 44.900 1.00 83.44 505 SER A N 1
ATOM 3742 C CA . SER A 1 505 ? 0.986 -13.621 45.724 1.00 83.44 505 SER A CA 1
ATOM 3743 C C . SER A 1 505 ? 2.281 -12.892 45.377 1.00 83.44 505 SER A C 1
ATOM 3745 O O . SER A 1 505 ? 2.611 -12.718 44.211 1.00 83.44 505 SER A O 1
ATOM 3747 N N . LEU A 1 506 ? 3.041 -12.477 46.392 1.00 80.50 506 LEU A N 1
ATOM 3748 C CA . LEU A 1 506 ? 4.380 -11.906 46.190 1.00 80.50 506 LEU A CA 1
ATOM 3749 C C . LEU A 1 506 ? 5.468 -12.979 46.049 1.00 80.50 506 LEU A C 1
ATOM 3751 O O . LEU A 1 506 ? 6.578 -12.658 45.641 1.00 80.50 506 LEU A O 1
ATOM 3755 N N . ILE A 1 507 ? 5.161 -14.226 46.418 1.00 79.88 507 ILE A N 1
ATOM 3756 C CA . ILE A 1 507 ? 6.073 -15.370 46.268 1.00 79.88 507 ILE A CA 1
ATOM 3757 C C . ILE A 1 507 ? 6.017 -15.902 44.832 1.00 79.88 507 ILE A C 1
ATOM 3759 O O . ILE A 1 507 ? 7.024 -16.381 44.325 1.00 79.88 507 ILE A O 1
ATOM 3763 N N . ASP A 1 508 ? 4.854 -15.784 44.191 1.00 81.25 508 ASP A N 1
ATOM 3764 C CA . ASP A 1 508 ? 4.606 -16.232 42.823 1.00 81.25 508 ASP A CA 1
ATOM 3765 C C . ASP A 1 508 ? 3.811 -15.146 42.075 1.00 81.25 508 ASP A C 1
ATOM 3767 O O . ASP A 1 508 ? 2.576 -15.123 42.139 1.00 81.25 508 ASP A O 1
ATOM 3771 N N . PRO A 1 509 ? 4.502 -14.152 41.485 1.00 85.25 509 PRO A N 1
ATOM 3772 C CA . PRO A 1 509 ? 3.890 -12.919 41.002 1.00 85.25 509 PRO A CA 1
ATOM 3773 C C . PRO A 1 509 ? 3.234 -13.064 39.619 1.00 85.25 509 PRO A C 1
ATOM 3775 O O . PRO A 1 509 ? 3.307 -12.144 38.803 1.00 85.25 509 PRO A O 1
ATOM 3778 N N . VAL A 1 510 ? 2.568 -14.192 39.364 1.00 86.69 510 VAL A N 1
ATOM 3779 C CA . VAL A 1 510 ? 1.893 -14.486 38.092 1.00 86.69 510 VAL A CA 1
ATOM 3780 C C . VAL A 1 510 ? 0.869 -13.405 37.764 1.00 86.69 510 VAL A C 1
ATOM 3782 O O . VAL A 1 510 ? 0.143 -12.904 38.637 1.00 86.69 510 VAL A O 1
ATOM 3785 N N . TYR A 1 511 ? 0.835 -13.019 36.492 1.00 90.62 511 TYR A N 1
ATOM 3786 C CA . TYR A 1 511 ? -0.156 -12.085 35.995 1.00 90.62 511 TYR A CA 1
ATOM 3787 C C . TYR A 1 511 ? -1.561 -12.684 36.124 1.00 90.62 511 TYR A C 1
ATOM 3789 O O . TYR A 1 511 ? -1.806 -13.864 35.907 1.00 90.62 511 TYR A O 1
ATOM 3797 N N . SER A 1 512 ? -2.524 -11.848 36.498 1.00 89.44 512 SER A N 1
ATOM 3798 C CA . SER A 1 512 ? -3.928 -12.236 36.518 1.00 89.44 512 SER A CA 1
ATOM 3799 C C . SER A 1 512 ? -4.753 -11.104 35.948 1.00 89.44 512 SER A C 1
ATOM 3801 O O . SER A 1 512 ? -4.661 -9.963 36.399 1.00 89.44 512 SER A O 1
ATOM 3803 N N . ALA A 1 513 ? -5.616 -11.424 34.985 1.00 89.75 513 ALA A N 1
ATOM 3804 C CA . ALA A 1 513 ? -6.466 -10.434 34.334 1.00 89.75 513 ALA A CA 1
ATOM 3805 C C . ALA A 1 513 ? -7.438 -9.728 35.305 1.00 89.75 513 ALA A C 1
ATOM 3807 O O . ALA A 1 513 ? -7.967 -8.667 34.982 1.00 89.75 513 ALA A O 1
ATOM 3808 N N . THR A 1 514 ? -7.681 -10.296 36.490 1.00 92.25 514 THR A N 1
ATOM 3809 C CA . THR A 1 514 ? -8.529 -9.700 37.533 1.00 92.25 514 THR A CA 1
ATOM 3810 C C . THR A 1 514 ? -7.743 -8.973 38.620 1.00 92.25 514 THR A C 1
ATOM 3812 O O . THR A 1 514 ? -8.363 -8.410 39.514 1.00 92.25 514 THR A O 1
ATOM 3815 N N . ALA A 1 515 ? -6.408 -9.013 38.596 1.00 93.12 515 ALA A N 1
ATOM 3816 C CA . ALA A 1 515 ? -5.571 -8.321 39.569 1.00 93.12 515 ALA A CA 1
ATOM 3817 C C . ALA A 1 515 ? -5.615 -6.800 39.367 1.00 93.12 515 ALA A C 1
ATOM 3819 O O . ALA A 1 515 ? -5.759 -6.339 38.238 1.00 93.12 515 ALA A O 1
ATOM 3820 N N . LEU A 1 516 ? -5.417 -6.027 40.446 1.00 95.19 516 LEU A N 1
ATOM 3821 C CA . LEU A 1 516 ? -5.325 -4.565 40.379 1.00 95.19 516 LEU A CA 1
ATOM 3822 C C . LEU A 1 516 ? -4.222 -4.176 39.394 1.00 95.19 516 LEU A C 1
ATOM 3824 O O . LEU A 1 516 ? -3.042 -4.416 39.660 1.00 95.19 516 LEU A O 1
ATOM 3828 N N . GLN A 1 517 ? -4.618 -3.564 38.282 1.00 95.94 517 GLN A N 1
ATOM 3829 C CA . GLN A 1 517 ? -3.717 -3.249 37.182 1.00 95.94 517 GLN A CA 1
ATOM 3830 C C . GLN A 1 517 ? -4.071 -1.938 36.479 1.00 95.94 517 GLN A C 1
ATOM 3832 O O . GLN A 1 517 ? -5.149 -1.364 36.659 1.00 95.94 517 GLN A O 1
ATOM 3837 N N . THR A 1 518 ? -3.132 -1.472 35.666 1.00 95.06 518 THR A N 1
ATOM 3838 C CA . THR A 1 518 ? -3.278 -0.333 34.764 1.00 95.06 518 THR A CA 1
ATOM 3839 C C . THR A 1 518 ? -2.392 -0.544 33.534 1.00 95.06 518 THR A C 1
ATOM 3841 O O . THR A 1 518 ? -1.313 -1.131 33.637 1.00 95.06 518 THR A O 1
ATOM 3844 N N . GLN A 1 519 ? -2.854 -0.105 32.365 1.00 94.69 519 GLN A N 1
ATOM 3845 C CA . GLN A 1 519 ? -2.138 -0.259 31.095 1.00 94.69 519 GLN A CA 1
ATOM 3846 C C . GLN A 1 519 ? -1.568 1.093 30.667 1.00 94.69 519 GLN A C 1
ATOM 3848 O O . GLN A 1 519 ? -2.248 2.115 30.769 1.00 94.69 519 GLN A O 1
ATOM 3853 N N . ALA A 1 520 ? -0.323 1.097 30.199 1.00 93.06 520 ALA A N 1
ATOM 3854 C CA . ALA A 1 520 ? 0.285 2.266 29.582 1.00 93.06 520 ALA A CA 1
ATOM 3855 C C . ALA A 1 520 ? -0.050 2.322 28.081 1.00 93.06 520 ALA A C 1
ATOM 3857 O O . ALA A 1 520 ? -0.383 1.285 27.499 1.00 93.06 520 ALA A O 1
ATOM 3858 N N . PRO A 1 521 ? 0.067 3.494 27.427 1.00 91.94 521 PRO A N 1
ATOM 3859 C CA . PRO A 1 521 ? -0.016 3.574 25.974 1.00 91.94 521 PRO A CA 1
ATOM 3860 C C . PRO A 1 521 ? 0.979 2.624 25.295 1.00 91.94 521 PRO A C 1
ATOM 3862 O O . PRO A 1 521 ? 2.138 2.516 25.718 1.00 91.94 521 PRO A O 1
ATOM 3865 N N . THR A 1 522 ? 0.512 1.949 24.243 1.00 94.69 522 THR A N 1
ATOM 3866 C CA . THR A 1 522 ? 1.327 1.053 23.417 1.00 94.69 522 THR A CA 1
ATOM 3867 C C . THR A 1 522 ? 2.445 1.841 22.739 1.00 94.69 522 THR A C 1
ATOM 3869 O O . THR A 1 522 ? 2.184 2.825 22.047 1.00 94.69 522 THR A O 1
ATOM 3872 N N . VAL A 1 523 ? 3.687 1.386 22.907 1.00 90.12 523 VAL A N 1
ATOM 3873 C CA . VAL A 1 523 ? 4.860 1.923 22.212 1.00 90.12 523 VAL A CA 1
ATOM 3874 C C . VAL A 1 523 ? 5.241 1.020 21.044 1.00 90.12 523 VAL A C 1
ATOM 3876 O O . VAL A 1 523 ? 5.307 -0.199 21.181 1.00 90.12 523 VAL A O 1
ATOM 3879 N N . ASN A 1 524 ? 5.509 1.627 19.895 1.00 90.38 524 ASN A N 1
ATOM 3880 C CA . ASN A 1 524 ? 5.956 0.971 18.678 1.00 90.38 524 ASN A CA 1
ATOM 3881 C C . ASN A 1 524 ? 7.445 1.253 18.481 1.00 90.38 524 ASN A C 1
ATOM 3883 O O . ASN A 1 524 ? 7.834 2.405 18.291 1.00 90.38 524 ASN A O 1
ATOM 3887 N N . PHE A 1 525 ? 8.266 0.208 18.511 1.00 81.88 525 PHE A N 1
ATOM 3888 C CA . PHE A 1 525 ? 9.674 0.267 18.141 1.00 81.88 525 PHE A CA 1
ATOM 3889 C C . PHE A 1 525 ? 9.812 -0.153 16.684 1.00 81.88 525 PHE A C 1
ATOM 3891 O O . PHE A 1 525 ? 9.473 -1.277 16.311 1.00 81.88 525 PHE A O 1
ATOM 3898 N N . SER A 1 526 ? 10.296 0.759 15.856 1.00 74.50 526 SER A N 1
ATOM 3899 C CA . SER A 1 526 ? 10.653 0.487 14.463 1.00 74.50 526 SER A CA 1
ATOM 3900 C C . SER A 1 526 ? 11.952 1.214 14.142 1.00 74.50 526 SER A C 1
ATOM 3902 O O . SER A 1 526 ? 12.428 1.991 14.960 1.00 74.50 526 SER A O 1
ATOM 3904 N N . GLN A 1 527 ? 12.571 0.996 12.986 1.00 62.94 527 GLN A N 1
ATOM 3905 C CA . GLN A 1 527 ? 13.749 1.769 12.566 1.00 62.94 527 GLN A CA 1
ATOM 3906 C C . GLN A 1 527 ? 13.358 3.219 12.201 1.00 62.94 527 GLN A C 1
ATOM 3908 O O . GLN A 1 527 ? 13.511 3.653 11.064 1.00 62.94 527 GLN A O 1
ATOM 3913 N N . VAL A 1 528 ? 12.817 3.976 13.162 1.00 51.62 528 VAL A N 1
ATOM 3914 C CA . VAL A 1 528 ? 12.507 5.407 13.049 1.00 51.62 528 VAL A CA 1
ATOM 3915 C C . VAL A 1 528 ? 13.807 6.186 13.161 1.00 51.62 528 VAL A C 1
ATOM 3917 O O . VAL A 1 528 ? 14.051 6.839 14.159 1.00 51.62 528 VAL A O 1
ATOM 3920 N N . ASP A 1 529 ? 14.688 6.000 12.189 1.00 54.31 529 ASP A N 1
ATOM 3921 C CA . ASP A 1 529 ? 15.707 6.942 11.750 1.00 54.31 529 ASP A CA 1
ATOM 3922 C C . ASP A 1 529 ? 16.600 6.208 10.751 1.00 54.31 529 ASP A C 1
ATOM 3924 O O . ASP A 1 529 ? 17.133 5.137 11.037 1.00 54.31 529 ASP A O 1
ATOM 3928 N N . ARG A 1 530 ? 16.839 6.866 9.613 1.00 52.34 530 ARG A N 1
ATOM 3929 C CA . ARG A 1 530 ? 17.662 6.444 8.465 1.00 52.34 530 ARG A CA 1
ATOM 3930 C C . ARG A 1 530 ? 16.906 5.654 7.393 1.00 52.34 530 ARG A C 1
ATOM 3932 O O . ARG A 1 530 ? 15.809 5.160 7.595 1.00 52.34 530 ARG A O 1
ATOM 3939 N N . LEU A 1 531 ? 17.505 5.727 6.209 1.00 60.56 531 LEU A N 1
ATOM 3940 C CA . LEU A 1 531 ? 17.014 5.325 4.893 1.00 60.56 531 LEU A CA 1
ATOM 3941 C C . LEU A 1 531 ? 16.125 4.065 4.913 1.00 60.56 531 LEU A C 1
ATOM 3943 O O . LEU A 1 531 ? 16.419 3.138 5.646 1.00 60.56 531 LEU A O 1
ATOM 3947 N N . ALA A 1 532 ? 15.094 3.981 4.076 1.00 69.12 532 ALA A N 1
ATOM 3948 C CA . ALA A 1 532 ? 14.377 2.735 3.819 1.00 69.12 532 ALA A CA 1
ATOM 3949 C C . ALA A 1 532 ? 14.947 2.049 2.571 1.00 69.12 532 ALA A C 1
ATOM 3951 O O . ALA A 1 532 ? 15.406 2.714 1.639 1.00 69.12 532 ALA A O 1
ATOM 3952 N N . VAL A 1 533 ? 14.901 0.716 2.543 1.00 79.50 533 VAL A N 1
ATOM 3953 C CA . VAL A 1 533 ? 15.217 -0.076 1.351 1.00 79.50 533 VAL A CA 1
ATOM 3954 C C . VAL A 1 533 ? 14.012 -0.927 0.980 1.00 79.50 533 VAL A C 1
ATOM 3956 O O . VAL A 1 533 ? 13.434 -1.607 1.827 1.00 79.50 533 VAL A O 1
ATOM 3959 N N . SER A 1 534 ? 13.627 -0.891 -0.288 1.00 88.06 534 SER A N 1
ATOM 3960 C CA . SER A 1 534 ? 12.652 -1.811 -0.860 1.00 88.06 534 SER A CA 1
ATOM 3961 C C . SER A 1 534 ? 13.272 -2.524 -2.049 1.00 88.06 534 SER A C 1
ATOM 3963 O O . SER A 1 534 ? 14.090 -1.960 -2.778 1.00 88.06 534 SER A O 1
ATOM 3965 N N . VAL A 1 535 ? 12.903 -3.786 -2.234 1.00 92.94 535 VAL A N 1
ATOM 3966 C CA . VAL A 1 535 ? 13.337 -4.585 -3.375 1.00 92.94 535 VAL A CA 1
ATOM 3967 C C . VAL A 1 535 ? 12.117 -5.214 -4.031 1.00 92.94 535 VAL A C 1
ATOM 3969 O O . VAL A 1 535 ? 11.313 -5.879 -3.381 1.00 92.94 535 VAL A O 1
ATOM 3972 N N . VAL A 1 536 ? 11.978 -4.987 -5.332 1.00 94.12 536 VAL A N 1
ATOM 3973 C CA . VAL A 1 536 ? 10.887 -5.512 -6.152 1.00 94.12 536 VAL A CA 1
ATOM 3974 C C . VAL A 1 536 ? 11.485 -6.442 -7.191 1.00 94.12 536 VAL A C 1
ATOM 3976 O O . VAL A 1 536 ? 12.422 -6.077 -7.898 1.00 94.12 536 VAL A O 1
ATOM 3979 N N . ALA A 1 537 ? 10.957 -7.658 -7.266 1.00 92.38 537 ALA A N 1
ATOM 3980 C CA . ALA A 1 537 ? 11.358 -8.624 -8.271 1.00 92.38 537 ALA A CA 1
ATOM 3981 C C . ALA A 1 537 ? 10.501 -8.437 -9.530 1.00 92.38 537 ALA A C 1
ATOM 3983 O O . ALA A 1 537 ? 9.273 -8.460 -9.472 1.00 92.38 537 ALA A O 1
ATOM 3984 N N . GLU A 1 538 ? 11.138 -8.256 -10.679 1.00 92.00 538 GLU A N 1
ATOM 3985 C CA . GLU A 1 538 ? 10.458 -7.954 -11.937 1.00 92.00 538 GLU A CA 1
ATOM 3986 C C . GLU A 1 538 ? 10.076 -9.237 -12.679 1.00 92.00 538 GLU A C 1
ATOM 3988 O O . GLU A 1 538 ? 10.776 -10.249 -12.614 1.00 92.00 538 GLU A O 1
ATOM 3993 N N . GLY A 1 539 ? 8.946 -9.223 -13.384 1.00 89.81 539 GLY A N 1
ATOM 3994 C CA . GLY A 1 539 ? 8.486 -10.380 -14.155 1.00 89.81 539 GLY A CA 1
ATOM 3995 C C . GLY A 1 539 ? 8.096 -11.589 -13.293 1.00 89.81 539 GLY A C 1
ATOM 3996 O O . GLY A 1 539 ? 7.623 -11.457 -12.165 1.00 89.81 539 GLY A O 1
ATOM 3997 N N . SER A 1 540 ? 8.260 -12.789 -13.847 1.00 89.44 540 SER A N 1
ATOM 3998 C CA . SER A 1 540 ? 7.851 -14.060 -13.251 1.00 89.44 540 SER A CA 1
ATOM 3999 C C . SER A 1 540 ? 8.883 -14.634 -12.279 1.00 89.44 540 SER A C 1
ATOM 4001 O O . SER A 1 540 ? 10.072 -14.745 -12.587 1.00 89.44 540 SER A O 1
ATOM 4003 N N . ALA A 1 541 ? 8.393 -15.140 -11.143 1.00 91.50 541 ALA A N 1
ATOM 4004 C CA . ALA A 1 541 ? 9.178 -15.940 -10.204 1.00 91.50 541 ALA A CA 1
ATOM 4005 C C . ALA A 1 541 ? 9.689 -17.260 -10.811 1.00 91.50 541 ALA A C 1
ATOM 4007 O O . ALA A 1 541 ? 10.697 -17.784 -10.352 1.00 91.50 541 ALA A O 1
ATOM 4008 N N . ASN A 1 542 ? 9.024 -17.806 -11.838 1.00 90.88 542 ASN A N 1
ATOM 4009 C CA . ASN A 1 542 ? 9.485 -18.993 -12.567 1.00 90.88 542 ASN A CA 1
ATOM 4010 C C . ASN A 1 542 ? 10.421 -18.571 -13.704 1.00 90.88 542 ASN A C 1
ATOM 4012 O O . ASN A 1 542 ? 10.057 -18.613 -14.879 1.00 90.88 542 ASN A O 1
ATOM 4016 N N . SER A 1 543 ? 11.620 -18.143 -13.338 1.00 90.06 543 SER A N 1
ATOM 4017 C CA . SER A 1 543 ? 12.640 -17.670 -14.263 1.00 90.06 543 SER A CA 1
ATOM 4018 C C . SER A 1 543 ? 13.201 -18.798 -15.130 1.00 90.06 543 SER A C 1
ATOM 4020 O O . SER A 1 543 ? 13.334 -19.933 -14.671 1.00 90.06 543 SER A O 1
ATOM 4022 N N . ALA A 1 544 ? 13.615 -18.477 -16.357 1.00 88.00 544 ALA A N 1
ATOM 4023 C CA . ALA A 1 544 ? 14.367 -19.416 -17.178 1.00 88.00 544 ALA A CA 1
ATOM 4024 C C . ALA A 1 544 ? 15.709 -19.738 -16.510 1.00 88.00 544 ALA A C 1
ATOM 4026 O O . ALA A 1 544 ? 16.415 -18.838 -16.043 1.00 88.00 544 ALA A O 1
ATOM 4027 N N . ALA A 1 545 ? 16.040 -21.023 -16.446 1.00 84.69 545 ALA A N 1
ATOM 4028 C CA . ALA A 1 545 ? 17.345 -21.500 -16.035 1.00 84.69 545 ALA A CA 1
ATOM 4029 C C . ALA A 1 545 ? 18.378 -21.239 -17.141 1.00 84.69 545 ALA A C 1
ATOM 4031 O O . ALA A 1 545 ? 18.090 -21.357 -18.338 1.00 84.69 545 ALA A O 1
ATOM 4032 N N . SER A 1 546 ? 19.605 -20.932 -16.730 1.00 79.50 546 SER A N 1
ATOM 4033 C CA . SER A 1 546 ? 20.735 -20.819 -17.644 1.00 79.50 546 SER A CA 1
ATOM 4034 C C . SER A 1 546 ? 21.127 -22.199 -18.163 1.00 79.50 546 SER A C 1
ATOM 4036 O O . SER A 1 546 ? 21.309 -23.136 -17.381 1.00 79.50 546 SER A O 1
ATOM 4038 N N . SER A 1 547 ? 21.304 -22.327 -19.477 1.00 66.56 547 SER A N 1
ATOM 4039 C CA . SER A 1 547 ? 21.814 -23.557 -20.101 1.00 66.56 547 SER A CA 1
ATOM 4040 C C . SER A 1 547 ? 23.343 -23.591 -20.223 1.00 66.56 547 SER A C 1
ATOM 4042 O O . SER A 1 547 ? 23.887 -24.633 -20.575 1.00 66.56 547 SER A O 1
ATOM 4044 N N . TYR A 1 548 ? 24.036 -22.481 -19.929 1.00 64.50 548 TYR A N 1
ATOM 4045 C CA . TYR A 1 548 ? 25.445 -22.282 -20.311 1.00 64.50 548 TYR A CA 1
ATOM 4046 C C . TYR A 1 548 ? 26.372 -21.814 -19.182 1.00 64.50 548 TYR A C 1
ATOM 4048 O O . TYR A 1 548 ? 27.592 -21.868 -19.334 1.00 64.50 548 TYR A O 1
ATOM 4056 N N . LEU A 1 549 ? 25.837 -21.375 -18.039 1.00 64.56 549 LEU A N 1
ATOM 4057 C CA . LEU A 1 549 ? 26.663 -21.062 -16.874 1.00 64.56 549 LEU A CA 1
ATOM 4058 C C . LEU A 1 549 ? 27.055 -22.366 -16.159 1.00 64.56 549 LEU A C 1
ATOM 4060 O O . LEU A 1 549 ? 26.325 -22.870 -15.310 1.00 64.56 549 LEU A O 1
ATOM 4064 N N . THR A 1 550 ? 28.210 -22.927 -16.529 1.00 53.19 550 THR A N 1
ATOM 4065 C CA . THR A 1 550 ? 28.795 -24.119 -15.894 1.00 53.19 550 THR A CA 1
ATOM 4066 C C . THR A 1 550 ? 30.232 -23.822 -15.439 1.00 53.19 550 THR A C 1
ATOM 4068 O O . THR A 1 550 ? 31.177 -24.010 -16.202 1.00 53.19 550 THR A O 1
ATOM 4071 N N . GLY A 1 551 ? 30.428 -23.323 -14.211 1.00 53.50 551 GLY A N 1
ATOM 4072 C CA . GLY A 1 551 ? 31.771 -23.089 -13.644 1.00 53.50 551 GLY A CA 1
ATOM 4073 C C . GLY A 1 551 ? 31.881 -21.938 -12.632 1.00 53.50 551 GLY A C 1
ATOM 4074 O O . GLY A 1 551 ? 30.910 -21.222 -12.388 1.00 53.50 551 GLY A O 1
ATOM 4075 N N . THR A 1 552 ? 33.076 -21.780 -12.040 1.00 46.88 552 THR A N 1
ATOM 4076 C CA . THR A 1 552 ? 33.413 -20.819 -10.960 1.00 46.88 552 THR A CA 1
ATOM 4077 C C . THR A 1 552 ? 33.721 -19.402 -11.453 1.00 46.88 552 THR A C 1
ATOM 4079 O O . THR A 1 552 ? 33.587 -18.444 -10.700 1.00 46.88 552 THR A O 1
ATOM 4082 N N . THR A 1 553 ? 34.125 -19.251 -12.713 1.00 48.56 553 THR A N 1
ATOM 4083 C CA . THR A 1 553 ? 34.354 -17.960 -13.376 1.00 48.56 553 THR A CA 1
ATOM 4084 C C . THR A 1 553 ? 33.307 -17.813 -14.473 1.00 48.56 553 THR A C 1
ATOM 4086 O O . THR A 1 553 ? 33.483 -18.357 -15.561 1.00 48.56 553 THR A O 1
ATOM 4089 N N . GLY A 1 554 ? 32.189 -17.153 -14.154 1.00 49.16 554 GLY A N 1
ATOM 4090 C CA . GLY A 1 554 ? 31.008 -16.977 -15.009 1.00 49.16 554 GLY A CA 1
ATOM 4091 C C . GLY A 1 554 ? 31.231 -16.056 -16.212 1.00 49.16 554 GLY A C 1
ATOM 4092 O O . GLY A 1 554 ? 30.522 -15.076 -16.400 1.00 49.16 554 GLY A O 1
ATOM 4093 N N . GLN A 1 555 ? 32.215 -16.369 -17.050 1.00 43.56 555 GLN A N 1
ATOM 4094 C CA . GLN A 1 555 ? 32.317 -15.785 -18.382 1.00 43.56 555 GLN A CA 1
ATOM 4095 C C . GLN A 1 555 ? 31.368 -16.565 -19.294 1.00 43.56 555 GLN A C 1
ATOM 4097 O O . GLN A 1 555 ? 31.602 -17.738 -19.593 1.00 43.56 555 GLN A O 1
ATOM 4102 N N . ALA A 1 556 ? 30.263 -15.928 -19.681 1.00 41.72 556 ALA A N 1
ATOM 4103 C CA . ALA A 1 556 ? 29.334 -16.468 -20.661 1.00 41.72 556 ALA A CA 1
ATOM 4104 C C . ALA A 1 556 ? 30.085 -16.705 -21.985 1.00 41.72 556 ALA A C 1
ATOM 4106 O O . ALA A 1 556 ? 30.661 -15.778 -22.547 1.00 41.72 556 ALA A O 1
ATOM 4107 N N . PHE A 1 557 ? 30.125 -17.954 -22.463 1.00 40.59 557 PHE A N 1
ATOM 4108 C CA . PHE A 1 557 ? 30.819 -18.298 -23.713 1.00 40.59 557 PHE A CA 1
ATOM 4109 C C . PHE A 1 557 ? 30.064 -17.773 -24.955 1.00 40.59 557 PHE A C 1
ATOM 4111 O O . PHE A 1 557 ? 30.673 -17.555 -25.999 1.00 40.59 557 PHE A O 1
ATOM 4118 N N . ASP A 1 558 ? 28.762 -17.490 -24.814 1.00 50.00 558 ASP A N 1
ATOM 4119 C CA . ASP A 1 558 ? 27.997 -16.554 -25.641 1.00 50.00 558 ASP A CA 1
ATOM 4120 C C . ASP A 1 558 ? 26.983 -15.798 -24.753 1.00 50.00 558 ASP A C 1
ATOM 4122 O O . ASP A 1 558 ? 26.484 -16.332 -23.762 1.00 50.00 558 ASP A O 1
ATOM 4126 N N . ALA A 1 559 ? 26.730 -14.522 -25.044 1.00 51.69 559 ALA A N 1
ATOM 4127 C CA . ALA A 1 559 ? 26.118 -13.573 -24.108 1.00 51.69 559 ALA A CA 1
ATOM 4128 C C . ALA A 1 559 ? 24.588 -13.701 -23.913 1.00 51.69 559 ALA A C 1
ATOM 4130 O O . ALA A 1 559 ? 23.987 -12.852 -23.265 1.00 51.69 559 ALA A O 1
ATOM 4131 N N . THR A 1 560 ? 23.902 -14.695 -24.490 1.00 56.41 560 THR A N 1
ATOM 4132 C CA . THR A 1 560 ? 22.502 -14.442 -24.906 1.00 56.41 560 THR A CA 1
ATOM 4133 C C . THR A 1 560 ? 21.429 -15.412 -24.433 1.00 56.41 560 THR A C 1
ATOM 4135 O O . THR A 1 560 ? 20.279 -15.219 -24.794 1.00 56.41 560 THR A O 1
ATOM 4138 N N . SER A 1 561 ? 21.731 -16.442 -23.634 1.00 70.06 561 SER A N 1
ATOM 4139 C CA . SER A 1 561 ? 20.693 -17.361 -23.106 1.00 70.06 561 SER A CA 1
ATOM 4140 C C . SER A 1 561 ? 20.890 -17.697 -21.628 1.00 70.06 561 SER A C 1
ATOM 4142 O O . SER A 1 561 ? 20.874 -18.853 -21.204 1.00 70.06 561 SER A O 1
ATOM 4144 N N . VAL A 1 562 ? 21.112 -16.660 -20.821 1.00 77.06 562 VAL A N 1
ATOM 4145 C CA . VAL A 1 562 ? 21.332 -16.804 -19.373 1.00 77.06 562 VAL A CA 1
ATOM 4146 C C . VAL A 1 562 ? 20.015 -16.898 -18.589 1.00 77.06 562 VAL A C 1
ATOM 4148 O O . VAL A 1 562 ? 19.992 -17.493 -17.513 1.00 77.06 562 VAL A O 1
ATOM 4151 N N . GLY A 1 563 ? 18.915 -16.361 -19.127 1.00 82.75 563 GLY A N 1
ATOM 4152 C CA . GLY A 1 563 ? 17.648 -16.247 -18.399 1.00 82.75 563 GLY A CA 1
ATOM 4153 C C . GLY A 1 563 ? 17.797 -15.445 -17.102 1.00 82.75 563 GLY A C 1
ATOM 4154 O O . GLY A 1 563 ? 18.716 -14.640 -16.969 1.00 82.75 563 GLY A O 1
ATOM 4155 N N . GLY A 1 564 ? 16.933 -15.634 -16.118 1.00 88.81 564 GLY A N 1
ATOM 4156 C CA . GLY A 1 564 ? 17.066 -14.969 -14.819 1.00 88.81 564 GLY A CA 1
ATOM 4157 C C . GLY A 1 564 ? 15.912 -14.031 -14.485 1.00 88.81 564 GLY A C 1
ATOM 4158 O O . GLY A 1 564 ? 14.900 -13.963 -15.185 1.00 88.81 564 GLY A O 1
ATOM 4159 N N . ARG A 1 565 ? 16.067 -13.306 -13.379 1.00 92.69 565 ARG A N 1
ATOM 4160 C CA . ARG A 1 565 ? 15.100 -12.313 -12.901 1.00 92.69 565 ARG A CA 1
ATOM 4161 C C . ARG A 1 565 ? 15.836 -11.059 -12.441 1.00 92.69 565 ARG A C 1
ATOM 4163 O O . ARG A 1 565 ? 16.835 -11.169 -11.724 1.00 92.69 565 ARG A O 1
ATOM 4170 N N . THR A 1 566 ? 15.360 -9.894 -12.877 1.00 94.50 566 THR A N 1
ATOM 4171 C CA . THR A 1 566 ? 15.851 -8.598 -12.392 1.00 94.50 566 THR A CA 1
ATOM 4172 C C . THR A 1 566 ? 15.151 -8.246 -11.089 1.00 94.50 566 THR A C 1
ATOM 4174 O O . THR A 1 566 ? 13.961 -8.502 -10.908 1.00 94.50 566 THR A O 1
ATOM 4177 N N . TYR A 1 567 ? 15.915 -7.660 -10.183 1.00 95.56 567 TYR A N 1
ATOM 4178 C CA . TYR A 1 567 ? 15.461 -7.092 -8.933 1.00 95.56 567 TYR A CA 1
ATOM 4179 C C . TYR A 1 567 ? 15.815 -5.610 -8.936 1.00 95.56 567 TYR A C 1
ATOM 4181 O O . TYR A 1 567 ? 16.986 -5.251 -9.088 1.00 95.56 567 TYR A O 1
ATOM 4189 N N . THR A 1 568 ? 14.806 -4.769 -8.747 1.00 95.12 568 THR A N 1
ATOM 4190 C CA . THR A 1 568 ? 14.965 -3.322 -8.625 1.00 95.12 568 THR A CA 1
ATOM 4191 C C . THR A 1 568 ? 14.921 -2.942 -7.156 1.00 95.12 568 THR A C 1
ATOM 4193 O O . THR A 1 568 ? 13.962 -3.224 -6.440 1.00 95.12 568 THR A O 1
ATOM 4196 N N . VAL A 1 569 ? 15.999 -2.315 -6.704 1.00 94.19 569 VAL A N 1
ATOM 4197 C CA . VAL A 1 569 ? 16.207 -1.834 -5.344 1.00 94.19 569 VAL A CA 1
ATOM 4198 C C . VAL A 1 569 ? 15.959 -0.339 -5.326 1.00 94.19 569 VAL A C 1
ATOM 4200 O O . VAL A 1 569 ? 16.608 0.397 -6.063 1.00 94.19 569 VAL A O 1
ATOM 4203 N N . THR A 1 570 ? 15.063 0.121 -4.461 1.00 89.62 570 THR A N 1
ATOM 4204 C CA . THR A 1 570 ? 14.846 1.547 -4.207 1.00 89.62 570 THR A CA 1
ATOM 4205 C C . THR A 1 570 ? 15.329 1.878 -2.806 1.00 89.62 570 THR A C 1
ATOM 4207 O O . THR A 1 570 ? 14.963 1.201 -1.844 1.00 89.62 570 THR A O 1
ATOM 4210 N N . VAL A 1 571 ? 16.148 2.923 -2.691 1.00 85.31 571 VAL A N 1
ATOM 4211 C CA . VAL A 1 571 ? 16.593 3.451 -1.401 1.00 85.31 571 VAL A CA 1
ATOM 4212 C C . VAL A 1 571 ? 15.988 4.837 -1.220 1.00 85.31 571 VAL A C 1
ATOM 4214 O O . VAL A 1 571 ? 16.189 5.721 -2.054 1.00 85.31 571 VAL A O 1
ATOM 4217 N N . THR A 1 572 ? 15.248 5.036 -0.134 1.00 79.94 572 THR A N 1
ATOM 4218 C CA . THR A 1 572 ? 14.634 6.327 0.205 1.00 79.94 572 THR A CA 1
ATOM 4219 C C . THR A 1 572 ? 15.093 6.805 1.571 1.00 79.94 572 THR A C 1
ATOM 4221 O O . THR A 1 572 ? 15.642 6.031 2.340 1.00 79.94 572 THR A O 1
ATOM 4224 N N . ASP A 1 573 ? 14.871 8.070 1.907 1.00 69.69 573 ASP A N 1
ATOM 4225 C CA . ASP A 1 573 ? 14.912 8.542 3.289 1.00 69.69 573 ASP A CA 1
ATOM 4226 C C . ASP A 1 573 ? 13.582 8.286 4.024 1.00 69.69 573 ASP A C 1
ATOM 4228 O O . ASP A 1 573 ? 12.661 7.659 3.488 1.00 69.69 573 ASP A O 1
ATOM 4232 N N . LYS A 1 574 ? 13.498 8.758 5.274 1.00 59.03 574 LYS A N 1
ATOM 4233 C CA . LYS A 1 574 ? 12.324 8.624 6.153 1.00 59.03 574 LYS A CA 1
ATOM 4234 C C . LYS A 1 574 ? 11.068 9.341 5.638 1.00 59.03 574 LYS A C 1
ATOM 4236 O O . LYS A 1 574 ? 9.974 9.043 6.102 1.00 59.03 574 LYS A O 1
ATOM 4241 N N . ASP A 1 575 ? 11.229 10.282 4.708 1.00 59.88 575 ASP A N 1
ATOM 4242 C CA . ASP A 1 575 ? 10.143 11.066 4.116 1.00 59.88 575 ASP A CA 1
ATOM 4243 C C . ASP A 1 575 ? 9.770 10.521 2.720 1.00 59.88 575 ASP A C 1
ATOM 4245 O O . ASP A 1 575 ? 8.995 11.137 1.990 1.00 59.88 575 ASP A O 1
ATOM 4249 N N . GLY A 1 576 ? 10.330 9.363 2.336 1.00 66.19 576 GLY A N 1
ATOM 4250 C CA . GLY A 1 576 ? 10.107 8.723 1.040 1.00 66.19 576 GLY A CA 1
ATOM 4251 C C . GLY A 1 576 ? 10.887 9.365 -0.110 1.00 66.19 576 GLY A C 1
ATOM 4252 O O . GLY A 1 576 ? 10.651 9.028 -1.271 1.00 66.19 576 GLY A O 1
ATOM 4253 N N . LYS A 1 577 ? 11.826 10.277 0.169 1.00 75.38 577 LYS A N 1
ATOM 4254 C CA . LYS A 1 577 ? 12.628 10.923 -0.871 1.00 75.38 577 LYS A CA 1
ATOM 4255 C C . LYS A 1 577 ? 13.755 10.003 -1.325 1.00 75.38 577 LYS A C 1
ATOM 4257 O O . LYS A 1 577 ? 14.423 9.370 -0.514 1.00 75.38 577 LYS A O 1
ATOM 4262 N N . LEU A 1 578 ? 13.986 9.961 -2.632 1.00 80.81 578 LEU A N 1
ATOM 4263 C CA . LEU A 1 578 ? 15.008 9.128 -3.265 1.00 80.81 578 LEU A CA 1
ATOM 4264 C C . LEU A 1 578 ? 16.420 9.455 -2.749 1.00 80.81 578 LEU A C 1
ATOM 4266 O O . LEU A 1 578 ? 16.808 10.624 -2.656 1.00 80.81 578 LEU A O 1
ATOM 4270 N N . ALA A 1 579 ? 17.186 8.411 -2.426 1.00 71.44 579 ALA A N 1
ATOM 4271 C CA . ALA A 1 579 ? 18.564 8.535 -1.970 1.00 71.44 579 ALA A CA 1
ATOM 4272 C C . ALA A 1 579 ? 19.478 9.101 -3.076 1.00 71.44 579 ALA A C 1
ATOM 4274 O O . ALA A 1 579 ? 19.243 8.862 -4.263 1.00 71.44 579 ALA A O 1
ATOM 4275 N N . PRO A 1 580 ? 20.543 9.841 -2.717 1.00 70.88 580 PRO A N 1
ATOM 4276 C CA . PRO A 1 580 ? 21.452 10.415 -3.702 1.00 70.88 580 PRO A CA 1
ATOM 4277 C C . PRO A 1 580 ? 22.231 9.337 -4.469 1.00 70.88 580 PRO A C 1
ATOM 4279 O O . PRO A 1 580 ? 22.567 8.277 -3.923 1.00 70.88 580 PRO A O 1
ATOM 4282 N N . LYS A 1 581 ? 22.593 9.659 -5.719 1.00 79.38 581 LYS A N 1
ATOM 4283 C CA . LYS A 1 581 ? 23.497 8.855 -6.555 1.00 79.38 581 LYS A CA 1
ATOM 4284 C C . LYS A 1 581 ? 24.769 8.507 -5.780 1.00 79.38 581 LYS A C 1
ATOM 4286 O O . LYS A 1 581 ? 25.374 9.375 -5.151 1.00 79.38 581 LYS A O 1
ATOM 4291 N N . GLY A 1 582 ? 25.197 7.253 -5.862 1.00 74.25 582 GLY A N 1
ATOM 4292 C CA . GLY A 1 582 ? 26.385 6.755 -5.169 1.00 74.25 582 GLY A CA 1
ATOM 4293 C C . GLY A 1 582 ? 26.104 6.144 -3.794 1.00 74.25 582 GLY A C 1
ATOM 4294 O O . GLY A 1 582 ? 27.032 5.638 -3.166 1.00 74.25 582 GLY A O 1
ATOM 4295 N N . THR A 1 583 ? 24.851 6.155 -3.322 1.00 78.69 583 THR A N 1
ATOM 4296 C CA . THR A 1 583 ? 24.471 5.430 -2.100 1.00 78.69 583 THR A CA 1
ATOM 4297 C C . THR A 1 583 ? 24.729 3.934 -2.289 1.00 78.69 583 THR A C 1
ATOM 4299 O O . THR A 1 583 ? 24.300 3.346 -3.282 1.00 78.69 583 THR A O 1
ATOM 4302 N N . LYS A 1 584 ? 25.451 3.319 -1.348 1.00 85.00 584 LYS A N 1
ATOM 4303 C CA . LYS A 1 584 ? 25.782 1.890 -1.386 1.00 85.00 584 LYS A CA 1
ATOM 4304 C C . LYS A 1 584 ? 24.712 1.073 -0.674 1.00 85.00 584 LYS A C 1
ATOM 4306 O O . LYS A 1 584 ? 24.386 1.362 0.476 1.00 85.00 584 LYS A O 1
ATOM 4311 N N . ALA A 1 585 ? 24.233 0.035 -1.342 1.00 87.81 585 ALA A N 1
ATOM 4312 C CA . ALA A 1 585 ? 23.444 -1.035 -0.751 1.00 87.81 585 ALA A CA 1
ATOM 4313 C C . ALA A 1 585 ? 24.141 -2.374 -1.017 1.00 87.81 585 ALA A C 1
ATOM 4315 O O . ALA A 1 585 ? 25.062 -2.464 -1.831 1.00 87.81 585 ALA A O 1
ATOM 4316 N N . TYR A 1 586 ? 23.719 -3.416 -0.316 1.00 92.00 586 TYR A N 1
ATOM 4317 C CA . TYR A 1 586 ? 24.347 -4.726 -0.385 1.00 92.00 586 TYR A CA 1
ATOM 4318 C C . TYR A 1 586 ? 23.289 -5.807 -0.561 1.00 92.00 586 TYR A C 1
ATOM 4320 O O . TYR A 1 586 ? 22.195 -5.708 -0.017 1.00 92.00 586 TYR A O 1
ATOM 4328 N N . VAL A 1 587 ? 23.618 -6.843 -1.321 1.00 96.06 587 VAL A N 1
ATOM 4329 C CA . VAL A 1 587 ? 22.773 -8.015 -1.555 1.00 96.06 587 VAL A CA 1
ATOM 4330 C C . VAL A 1 587 ? 23.463 -9.222 -0.942 1.00 96.06 587 VAL A C 1
ATOM 4332 O O . VAL A 1 587 ? 24.649 -9.436 -1.183 1.00 96.06 587 VAL A O 1
ATOM 4335 N N . THR A 1 588 ? 22.733 -10.006 -0.157 1.00 95.38 588 THR A N 1
ATOM 4336 C CA . THR A 1 588 ? 23.213 -11.259 0.426 1.00 95.38 588 THR A CA 1
ATOM 4337 C C . THR A 1 588 ? 22.229 -12.403 0.200 1.00 95.38 588 THR A C 1
ATOM 4339 O O . THR A 1 588 ? 21.071 -12.195 -0.172 1.00 95.38 588 THR A O 1
ATOM 4342 N N . PHE A 1 589 ? 22.705 -13.623 0.430 1.00 94.38 589 PHE A N 1
ATOM 4343 C CA . PHE A 1 589 ? 21.983 -14.871 0.198 1.00 94.38 589 PHE A CA 1
ATOM 4344 C C . PHE A 1 589 ? 22.079 -15.750 1.449 1.00 94.38 589 PHE A C 1
ATOM 4346 O O . PHE A 1 589 ? 23.038 -16.500 1.608 1.00 94.38 589 PHE A O 1
ATOM 4353 N N . GLU A 1 590 ? 21.130 -15.615 2.371 1.00 91.81 590 GLU A N 1
ATOM 4354 C CA . GLU A 1 590 ? 21.113 -16.377 3.633 1.00 91.81 590 GLU A CA 1
ATOM 4355 C C . GLU A 1 590 ? 20.944 -17.891 3.394 1.00 91.81 590 GLU A C 1
ATOM 4357 O O . GLU A 1 590 ? 20.532 -18.314 2.316 1.00 91.81 590 GLU A O 1
ATOM 4362 N N . GLU A 1 591 ? 21.260 -18.718 4.395 1.00 88.06 591 GLU A N 1
ATOM 4363 C CA . GLU A 1 591 ? 21.316 -20.189 4.279 1.00 88.06 591 GLU A CA 1
ATOM 4364 C C . GLU A 1 591 ? 20.017 -20.819 3.760 1.00 88.06 591 GLU A C 1
ATOM 4366 O O . GLU A 1 591 ? 20.059 -21.604 2.816 1.00 88.06 591 GLU A O 1
ATOM 4371 N N . ASP A 1 592 ? 18.865 -20.392 4.279 1.00 88.50 592 ASP A N 1
ATOM 4372 C CA . ASP A 1 592 ? 17.548 -20.886 3.848 1.00 88.50 592 ASP A CA 1
ATOM 4373 C C . ASP A 1 592 ? 17.033 -20.216 2.555 1.00 88.50 592 ASP A C 1
ATOM 4375 O O . ASP A 1 592 ? 15.983 -20.577 2.018 1.00 88.50 592 ASP A O 1
ATOM 4379 N N . ASN A 1 593 ? 17.769 -19.227 2.041 1.00 92.12 593 ASN A N 1
ATOM 4380 C CA . ASN A 1 593 ? 17.359 -18.353 0.946 1.00 92.12 593 ASN A CA 1
ATOM 4381 C C . ASN A 1 593 ? 18.077 -18.660 -0.380 1.00 92.12 593 ASN A C 1
ATOM 4383 O O . ASN A 1 593 ? 17.840 -17.978 -1.378 1.00 92.12 593 ASN A O 1
ATOM 4387 N N . ILE A 1 594 ? 18.942 -19.673 -0.433 1.00 93.75 594 ILE A N 1
ATOM 4388 C CA . ILE A 1 594 ? 19.651 -20.075 -1.651 1.00 93.75 594 ILE A CA 1
ATOM 4389 C C . ILE A 1 594 ? 19.789 -21.594 -1.718 1.00 93.75 594 ILE A C 1
ATOM 4391 O O . ILE A 1 594 ? 20.212 -22.239 -0.766 1.00 93.75 594 ILE A O 1
ATOM 4395 N N . ASN A 1 595 ? 19.467 -22.176 -2.871 1.00 92.88 595 ASN A N 1
ATOM 4396 C CA . ASN A 1 595 ? 19.705 -23.590 -3.142 1.00 92.88 595 ASN A CA 1
ATOM 4397 C C . ASN A 1 595 ? 20.180 -23.783 -4.582 1.00 92.88 595 ASN A C 1
ATOM 4399 O O . ASN A 1 595 ? 19.623 -23.186 -5.503 1.00 92.88 595 ASN A O 1
ATOM 4403 N N . GLY A 1 596 ? 21.155 -24.671 -4.779 1.00 87.88 596 GLY A N 1
ATOM 4404 C CA . GLY A 1 596 ? 21.746 -24.956 -6.088 1.00 87.88 596 GLY A CA 1
ATOM 4405 C C . GLY A 1 596 ? 22.771 -23.912 -6.546 1.00 87.88 596 GLY A C 1
ATOM 4406 O O . GLY A 1 596 ? 23.329 -23.165 -5.744 1.00 87.88 596 GLY A O 1
ATOM 4407 N N . THR A 1 597 ? 23.063 -23.892 -7.848 1.00 88.00 597 THR A N 1
ATOM 4408 C CA . THR A 1 597 ? 24.060 -22.984 -8.438 1.00 88.00 597 THR A CA 1
ATOM 4409 C C . THR A 1 597 ? 23.391 -21.699 -8.912 1.00 88.00 597 THR A C 1
ATOM 4411 O O . THR A 1 597 ? 22.642 -21.713 -9.892 1.00 88.00 597 THR A O 1
ATOM 4414 N N . VAL A 1 598 ? 23.681 -20.595 -8.221 1.00 91.06 598 VAL A N 1
ATOM 4415 C CA . VAL A 1 598 ? 23.119 -19.267 -8.491 1.00 91.06 598 VAL A CA 1
ATOM 4416 C C . VAL A 1 598 ? 24.234 -18.292 -8.853 1.00 91.06 598 VAL A C 1
ATOM 4418 O O . VAL A 1 598 ? 25.352 -18.360 -8.341 1.00 91.06 598 VAL A O 1
ATOM 4421 N N . TYR A 1 599 ? 23.905 -17.376 -9.750 1.00 90.19 599 TYR A N 1
ATOM 4422 C CA . TYR A 1 599 ? 24.777 -16.349 -10.280 1.00 90.19 599 TYR A CA 1
ATOM 4423 C C . TYR A 1 599 ? 24.140 -14.974 -10.095 1.00 90.19 599 TYR A C 1
ATOM 4425 O O . TYR A 1 599 ? 22.920 -14.834 -10.173 1.00 90.19 599 TYR A O 1
ATOM 4433 N N . PHE A 1 600 ? 24.970 -13.960 -9.889 1.00 92.50 600 PHE A N 1
ATOM 4434 C CA . PHE A 1 600 ? 24.582 -12.573 -9.655 1.00 92.50 600 PHE A CA 1
ATOM 4435 C C . PHE A 1 600 ? 25.285 -11.650 -10.651 1.00 92.50 600 PHE A C 1
ATOM 4437 O O . PHE A 1 600 ? 26.459 -11.855 -10.959 1.00 92.50 600 PHE A O 1
ATOM 4444 N N . SER A 1 601 ? 24.590 -10.617 -11.122 1.00 90.25 601 SER A N 1
ATOM 4445 C CA . SER A 1 601 ? 25.172 -9.554 -11.938 1.00 90.25 601 SER A CA 1
ATOM 4446 C C . SER A 1 601 ? 24.527 -8.200 -11.653 1.00 90.25 601 SER A C 1
ATOM 4448 O O . SER A 1 601 ? 23.316 -8.113 -11.463 1.00 90.25 601 SER A O 1
ATOM 4450 N N . THR A 1 602 ? 25.325 -7.135 -11.677 1.00 88.38 602 THR A N 1
ATOM 4451 C CA . THR A 1 602 ? 24.862 -5.735 -11.756 1.00 88.38 602 THR A CA 1
ATOM 4452 C C . THR A 1 602 ? 24.950 -5.169 -13.174 1.00 88.38 602 THR A C 1
ATOM 4454 O O . THR A 1 602 ? 24.561 -4.029 -13.411 1.00 88.38 602 THR A O 1
ATOM 4457 N N . ALA A 1 603 ? 25.471 -5.951 -14.121 1.00 76.50 603 ALA A N 1
ATOM 4458 C CA . ALA A 1 603 ? 25.594 -5.593 -15.525 1.00 76.50 603 ALA A CA 1
ATOM 4459 C C . ALA A 1 603 ? 24.686 -6.490 -16.378 1.00 76.50 603 ALA A C 1
ATOM 4461 O O . ALA A 1 603 ? 24.064 -7.431 -15.889 1.00 76.50 603 ALA A O 1
ATOM 4462 N N . LYS A 1 604 ? 24.615 -6.210 -17.682 1.00 65.62 604 LYS A N 1
ATOM 4463 C CA . LYS A 1 604 ? 23.783 -6.991 -18.607 1.00 65.62 604 LYS A CA 1
ATOM 4464 C C . LYS A 1 604 ? 24.240 -8.458 -18.692 1.00 65.62 604 LYS A C 1
ATOM 4466 O O . LYS A 1 604 ? 23.402 -9.358 -18.594 1.00 65.62 604 LYS A O 1
ATOM 4471 N N . ASP A 1 605 ? 25.562 -8.670 -18.772 1.00 63.81 605 ASP A N 1
ATOM 4472 C CA . ASP A 1 605 ? 26.151 -9.956 -19.185 1.00 63.81 605 ASP A CA 1
ATOM 4473 C C . ASP A 1 605 ? 27.267 -10.495 -18.256 1.00 63.81 605 ASP A C 1
ATOM 4475 O O . ASP A 1 605 ? 27.765 -11.601 -18.466 1.00 63.81 605 ASP A O 1
ATOM 4479 N N . ALA A 1 606 ? 27.676 -9.755 -17.216 1.00 78.25 606 ALA A N 1
ATOM 4480 C CA . ALA A 1 606 ? 28.808 -10.133 -16.355 1.00 78.25 606 ALA A CA 1
ATOM 4481 C C . ALA A 1 606 ? 28.345 -10.863 -15.082 1.00 78.25 606 ALA A C 1
ATOM 4483 O O . ALA A 1 606 ? 28.103 -10.231 -14.053 1.00 78.25 606 ALA A O 1
ATOM 4484 N N . PHE A 1 607 ? 28.190 -12.186 -15.150 1.00 84.31 607 PHE A N 1
ATOM 4485 C CA . PHE A 1 607 ? 27.674 -12.995 -14.042 1.00 84.31 607 PHE A CA 1
ATOM 4486 C C . PHE A 1 607 ? 28.780 -13.600 -13.170 1.00 84.31 607 PHE A C 1
ATOM 4488 O O . PHE A 1 607 ? 29.756 -14.166 -13.655 1.00 84.31 607 PHE A O 1
ATOM 4495 N N . GLU A 1 608 ? 28.578 -13.568 -11.857 1.00 87.75 608 GLU A N 1
ATOM 4496 C CA . GLU A 1 608 ? 29.475 -14.169 -10.871 1.00 87.75 608 GLU A CA 1
ATOM 4497 C C . GLU A 1 608 ? 28.728 -15.197 -10.023 1.00 87.75 608 GLU A C 1
ATOM 4499 O O . GLU A 1 608 ? 27.595 -14.956 -9.612 1.00 87.75 608 GLU A O 1
ATOM 4504 N N . ALA A 1 609 ? 29.356 -16.341 -9.744 1.00 87.69 609 ALA A N 1
ATOM 4505 C CA . ALA A 1 609 ? 28.766 -17.348 -8.866 1.00 87.69 609 ALA A CA 1
ATOM 4506 C C . ALA A 1 609 ? 28.630 -16.803 -7.435 1.00 87.69 609 ALA A C 1
ATOM 4508 O O . ALA A 1 609 ? 29.541 -16.147 -6.921 1.00 87.69 609 ALA A O 1
ATOM 4509 N N . VAL A 1 610 ? 27.504 -17.100 -6.788 1.00 91.12 610 VAL A N 1
ATOM 4510 C CA . VAL A 1 610 ? 27.237 -16.740 -5.392 1.00 91.12 610 VAL A CA 1
ATOM 4511 C C . VAL A 1 610 ? 26.888 -17.980 -4.578 1.00 91.12 610 VAL A C 1
ATOM 4513 O O . VAL A 1 610 ? 26.239 -18.906 -5.061 1.00 91.12 610 VAL A O 1
ATOM 4516 N N . THR A 1 611 ? 27.341 -17.996 -3.330 1.00 91.12 611 THR A N 1
ATOM 4517 C CA . THR A 1 611 ? 27.031 -19.032 -2.337 1.00 91.12 611 THR A CA 1
ATOM 4518 C C . THR A 1 611 ? 26.366 -18.407 -1.115 1.00 91.12 611 THR A C 1
ATOM 4520 O O . THR A 1 611 ? 26.286 -17.181 -1.001 1.00 91.12 611 THR A O 1
ATOM 4523 N N . THR A 1 612 ? 25.941 -19.235 -0.163 1.00 91.81 612 THR A N 1
ATOM 4524 C CA . THR A 1 612 ? 25.429 -18.790 1.137 1.00 91.81 612 THR A CA 1
ATOM 4525 C C . THR A 1 612 ? 26.323 -17.724 1.780 1.00 91.81 612 THR A C 1
ATOM 4527 O O . THR A 1 612 ? 27.549 -17.849 1.784 1.00 91.81 612 THR A O 1
ATOM 4530 N N . ASN A 1 613 ? 25.697 -16.670 2.303 1.00 89.56 613 ASN A N 1
ATOM 4531 C CA . ASN A 1 613 ? 26.293 -15.493 2.940 1.00 89.56 613 ASN A CA 1
ATOM 4532 C C . ASN A 1 613 ? 27.267 -14.687 2.060 1.00 89.56 613 ASN A C 1
ATOM 4534 O O . ASN A 1 613 ? 28.014 -13.852 2.570 1.00 89.56 613 ASN A O 1
ATOM 4538 N N . THR A 1 614 ? 27.266 -14.901 0.739 1.00 93.31 614 THR A N 1
ATOM 4539 C CA . THR A 1 614 ? 28.017 -14.040 -0.187 1.00 93.31 614 THR A CA 1
ATOM 4540 C C . THR A 1 614 ? 27.382 -12.658 -0.218 1.00 93.31 614 THR A C 1
ATOM 4542 O O . THR A 1 614 ? 26.202 -12.545 -0.530 1.00 93.31 614 THR A O 1
ATOM 4545 N N . VAL A 1 615 ? 28.169 -11.610 0.031 1.00 93.06 615 VAL A N 1
ATOM 4546 C CA . VAL A 1 615 ? 27.711 -10.215 -0.023 1.00 93.06 615 VAL A CA 1
ATOM 4547 C C . VAL A 1 615 ? 28.186 -9.555 -1.317 1.00 93.06 615 VAL A C 1
ATOM 4549 O O . VAL A 1 615 ? 29.363 -9.646 -1.674 1.00 93.06 615 VAL A O 1
ATOM 4552 N N . LYS A 1 616 ? 27.277 -8.883 -2.025 1.00 94.25 616 LYS A N 1
ATOM 4553 C CA . LYS A 1 616 ? 27.550 -8.134 -3.258 1.00 94.25 616 LYS A CA 1
ATOM 4554 C C . LYS A 1 616 ? 27.120 -6.682 -3.103 1.00 94.25 616 LYS A C 1
ATOM 4556 O O . LYS A 1 616 ? 25.983 -6.409 -2.740 1.00 94.25 616 LYS A O 1
ATOM 4561 N N . GLU A 1 617 ? 28.032 -5.755 -3.368 1.00 92.00 617 GLU A N 1
ATOM 4562 C CA . GLU A 1 617 ? 27.735 -4.321 -3.344 1.00 92.00 617 GLU A CA 1
ATOM 4563 C C . GLU A 1 617 ? 26.980 -3.912 -4.615 1.00 92.00 617 GLU A C 1
ATOM 4565 O O . GLU A 1 617 ? 27.344 -4.308 -5.724 1.00 92.00 617 GLU A O 1
ATOM 4570 N N . ILE A 1 618 ? 25.953 -3.083 -4.448 1.00 92.25 618 ILE A N 1
ATOM 4571 C CA . ILE A 1 618 ? 25.251 -2.390 -5.526 1.00 92.25 618 ILE A CA 1
ATOM 4572 C C . ILE A 1 618 ? 25.273 -0.885 -5.248 1.00 92.25 618 ILE A C 1
ATOM 4574 O O . ILE A 1 618 ? 25.196 -0.440 -4.100 1.00 92.25 618 ILE A O 1
ATOM 4578 N N . THR A 1 619 ? 25.397 -0.085 -6.305 1.00 88.31 619 THR A N 1
ATOM 4579 C CA . THR A 1 619 ? 25.444 1.379 -6.196 1.00 88.31 619 THR A CA 1
ATOM 4580 C C . THR A 1 619 ? 24.189 1.989 -6.799 1.00 88.31 619 THR A C 1
ATOM 4582 O O . THR A 1 619 ? 23.841 1.704 -7.941 1.00 88.31 619 THR A O 1
ATOM 4585 N N . VAL A 1 620 ? 23.530 2.846 -6.025 1.00 85.69 620 VAL A N 1
ATOM 4586 C CA . VAL A 1 620 ? 22.305 3.549 -6.409 1.00 85.69 620 VAL A CA 1
ATOM 4587 C C . VAL A 1 620 ? 22.590 4.651 -7.441 1.00 85.69 620 VAL A C 1
ATOM 4589 O O . VAL A 1 620 ? 23.530 5.437 -7.286 1.00 85.69 620 VAL A O 1
ATOM 4592 N N . GLY A 1 621 ? 21.773 4.701 -8.495 1.00 82.25 621 GLY A N 1
ATOM 4593 C CA . GLY A 1 621 ? 21.818 5.672 -9.589 1.00 82.25 621 GLY A CA 1
ATOM 4594 C C . GLY A 1 621 ? 21.150 7.016 -9.272 1.00 82.25 621 GLY A C 1
ATOM 4595 O O . GLY A 1 621 ? 20.820 7.325 -8.130 1.00 82.25 621 GLY A O 1
ATOM 4596 N N . GLU A 1 622 ? 20.961 7.850 -10.298 1.00 75.19 622 GLU A N 1
ATOM 4597 C CA . GLU A 1 622 ? 20.411 9.217 -10.163 1.00 75.19 622 GLU A CA 1
ATOM 4598 C C . GLU A 1 622 ? 18.942 9.264 -9.730 1.00 75.19 622 GLU A C 1
ATOM 4600 O O . GLU A 1 622 ? 18.495 10.255 -9.161 1.00 75.19 622 GLU A O 1
ATOM 4605 N N . ASN A 1 623 ? 18.210 8.175 -9.944 1.00 81.88 623 ASN A N 1
ATOM 4606 C CA . ASN A 1 623 ? 16.811 8.002 -9.571 1.00 81.88 623 ASN A CA 1
ATOM 4607 C C . ASN A 1 623 ? 16.626 7.341 -8.191 1.00 81.88 623 ASN A C 1
ATOM 4609 O O . ASN A 1 623 ? 15.537 6.860 -7.902 1.00 81.88 623 ASN A O 1
ATOM 4613 N N . GLY A 1 624 ? 17.664 7.253 -7.351 1.00 80.06 624 GLY A N 1
ATOM 4614 C CA . GLY A 1 624 ? 17.566 6.575 -6.052 1.00 80.06 624 GLY A CA 1
ATOM 4615 C C . GLY A 1 624 ? 17.346 5.061 -6.147 1.00 80.06 624 GLY A C 1
ATOM 4616 O O . GLY A 1 624 ? 17.017 4.427 -5.142 1.00 80.06 624 GLY A O 1
ATOM 4617 N N . GLN A 1 625 ? 17.548 4.474 -7.332 1.00 91.56 625 GLN A N 1
ATOM 4618 C CA . GLN A 1 625 ? 17.391 3.045 -7.575 1.00 91.56 625 GLN A CA 1
ATOM 4619 C C . GLN A 1 625 ? 18.690 2.382 -8.039 1.00 91.56 625 GLN A C 1
ATOM 4621 O O . GLN A 1 625 ? 19.555 3.007 -8.651 1.00 91.56 625 GLN A O 1
ATOM 4626 N N . ALA A 1 626 ? 18.819 1.094 -7.755 1.00 91.75 626 ALA A N 1
ATOM 4627 C CA . ALA A 1 626 ? 19.808 0.198 -8.340 1.00 91.75 626 ALA A CA 1
ATOM 4628 C C . ALA A 1 626 ? 19.087 -1.053 -8.844 1.00 91.75 626 ALA A C 1
ATOM 4630 O O . ALA A 1 626 ? 18.032 -1.406 -8.323 1.00 91.75 626 ALA A O 1
ATOM 4631 N N . SER A 1 627 ? 19.658 -1.758 -9.812 1.00 93.88 627 SER A N 1
ATOM 4632 C CA . SER A 1 627 ? 19.136 -3.052 -10.240 1.00 93.88 627 SER A CA 1
ATOM 4633 C C . SER A 1 627 ? 20.236 -4.102 -10.256 1.00 93.88 627 SER A C 1
ATOM 4635 O O . SER A 1 627 ? 21.418 -3.810 -10.449 1.00 93.88 627 SER A O 1
ATOM 4637 N N . PHE A 1 628 ? 19.841 -5.342 -10.005 1.00 94.69 628 PHE A N 1
ATOM 4638 C CA . PHE A 1 628 ? 20.697 -6.505 -10.178 1.00 94.69 628 PHE A CA 1
ATOM 4639 C C . PHE A 1 628 ? 19.883 -7.657 -10.754 1.00 94.69 628 PHE A C 1
ATOM 4641 O O . PHE A 1 628 ? 18.662 -7.712 -10.618 1.00 94.69 628 PHE A O 1
ATOM 4648 N N . ARG A 1 629 ? 20.562 -8.602 -11.393 1.00 93.00 629 ARG A N 1
ATOM 4649 C CA . ARG A 1 629 ? 19.959 -9.792 -11.985 1.00 93.00 629 ARG A CA 1
ATOM 4650 C C . ARG A 1 629 ? 20.548 -11.034 -11.348 1.00 93.00 629 ARG A C 1
ATOM 4652 O O . ARG A 1 629 ? 21.757 -11.129 -11.140 1.00 93.00 629 ARG A O 1
ATOM 4659 N N . VAL A 1 630 ? 19.684 -12.002 -11.075 1.00 93.00 630 VAL A N 1
ATOM 4660 C CA . VAL A 1 630 ? 20.093 -13.343 -10.652 1.00 93.00 630 VAL A CA 1
ATOM 4661 C C . VAL A 1 630 ? 19.731 -14.359 -11.722 1.00 93.00 630 VAL A C 1
ATOM 4663 O O . VAL A 1 630 ? 18.669 -14.279 -12.340 1.00 93.00 630 VAL A O 1
ATOM 4666 N N . ALA A 1 631 ? 20.620 -15.320 -11.928 1.00 90.44 631 ALA A N 1
ATOM 4667 C CA . ALA A 1 631 ? 20.435 -16.452 -12.824 1.00 90.44 631 ALA A CA 1
ATOM 4668 C C . ALA A 1 631 ? 20.790 -17.743 -12.085 1.00 90.44 631 ALA A C 1
ATOM 4670 O O . ALA A 1 631 ? 21.528 -17.721 -11.104 1.00 90.44 631 ALA A O 1
ATOM 4671 N N . GLY A 1 632 ? 20.283 -18.879 -12.543 1.00 88.81 632 GLY A N 1
ATOM 4672 C CA . GLY A 1 632 ? 20.530 -20.152 -11.878 1.00 88.81 632 GLY A CA 1
ATOM 4673 C C . GLY A 1 632 ? 20.415 -21.324 -12.831 1.00 88.81 632 GLY A C 1
ATOM 4674 O O . GLY A 1 632 ? 19.848 -21.202 -13.917 1.00 88.81 632 GLY A O 1
ATOM 4675 N N . HIS A 1 633 ? 20.984 -22.454 -12.428 1.00 83.31 633 HIS A N 1
ATOM 4676 C CA . HIS A 1 633 ? 21.013 -23.678 -13.223 1.00 83.31 633 HIS A CA 1
ATOM 4677 C C . HIS A 1 633 ? 20.439 -24.858 -12.435 1.00 83.31 633 HIS A C 1
ATOM 4679 O O . HIS A 1 633 ? 20.809 -25.061 -11.280 1.00 83.31 633 HIS A O 1
ATOM 4685 N N . GLY A 1 634 ? 19.580 -25.660 -13.070 1.00 76.00 634 GLY A N 1
ATOM 4686 C CA . GLY A 1 634 ? 19.000 -26.881 -12.497 1.00 76.00 634 GLY A CA 1
ATOM 4687 C C . GLY A 1 634 ? 17.596 -26.706 -11.903 1.00 76.00 634 GLY A C 1
ATOM 4688 O O . GLY A 1 634 ? 17.263 -25.669 -11.341 1.00 76.00 634 GLY A O 1
ATOM 4689 N N . ALA A 1 635 ? 16.774 -27.756 -12.007 1.00 71.81 635 ALA A N 1
ATOM 4690 C CA . ALA A 1 635 ? 15.339 -27.722 -11.688 1.00 71.81 635 ALA A CA 1
ATOM 4691 C C . ALA A 1 635 ? 14.996 -27.560 -10.192 1.00 71.81 635 ALA A C 1
ATOM 4693 O O . ALA A 1 635 ? 13.850 -27.274 -9.850 1.00 71.81 635 ALA A O 1
ATOM 4694 N N . THR A 1 636 ? 15.962 -27.766 -9.292 1.00 82.75 636 THR A N 1
ATOM 4695 C CA . THR A 1 636 ? 15.798 -27.588 -7.836 1.00 82.75 636 THR A CA 1
ATOM 4696 C C . THR A 1 636 ? 16.342 -26.249 -7.337 1.00 82.75 636 THR A C 1
ATOM 4698 O O . THR A 1 636 ? 16.296 -25.980 -6.136 1.00 82.75 636 THR A O 1
ATOM 4701 N N . THR A 1 637 ? 16.904 -25.435 -8.229 1.00 89.62 637 THR A N 1
ATOM 4702 C CA . THR A 1 637 ? 17.628 -24.216 -7.872 1.00 89.62 637 THR A CA 1
ATOM 4703 C C . THR A 1 637 ? 16.651 -23.072 -7.636 1.00 89.62 637 THR A C 1
ATOM 4705 O O . THR A 1 637 ? 15.760 -22.813 -8.451 1.00 89.62 637 THR A O 1
ATOM 4708 N N . PHE A 1 638 ? 16.828 -22.369 -6.522 1.00 94.50 638 PHE A N 1
ATOM 4709 C CA . PHE A 1 638 ? 16.062 -21.170 -6.199 1.00 94.50 638 PHE A CA 1
ATOM 4710 C C . PHE A 1 638 ? 16.916 -20.172 -5.421 1.00 94.50 638 PHE A C 1
ATOM 4712 O O . PHE A 1 638 ? 17.923 -20.531 -4.809 1.00 94.50 638 PHE A O 1
ATOM 4719 N N . VAL A 1 639 ? 16.497 -18.910 -5.443 1.00 95.94 639 VAL A N 1
ATOM 4720 C CA . VAL A 1 639 ? 17.139 -17.843 -4.677 1.00 95.94 639 VAL A CA 1
ATOM 4721 C C . VAL A 1 639 ? 16.119 -16.828 -4.181 1.00 95.94 639 VAL A C 1
ATOM 4723 O O . VAL A 1 639 ? 15.178 -16.484 -4.891 1.00 95.94 639 VAL A O 1
ATOM 4726 N N . LYS A 1 640 ? 16.319 -16.333 -2.965 1.00 95.75 640 LYS A N 1
ATOM 4727 C CA . LYS A 1 640 ? 15.531 -15.290 -2.316 1.00 95.75 640 LYS A CA 1
ATOM 4728 C C . LYS A 1 640 ? 16.490 -14.239 -1.732 1.00 95.75 640 LYS A C 1
ATOM 4730 O O . LYS A 1 640 ? 16.852 -14.328 -0.565 1.00 95.75 640 LYS A O 1
ATOM 4735 N N . PRO A 1 641 ? 16.989 -13.294 -2.546 1.00 96.50 641 PRO A N 1
ATOM 4736 C CA . PRO A 1 641 ? 18.031 -12.373 -2.102 1.00 96.50 641 PRO A CA 1
ATOM 4737 C C . PRO A 1 641 ? 17.522 -11.424 -1.009 1.00 96.50 641 PRO A C 1
ATOM 4739 O O . PRO A 1 641 ? 16.392 -10.939 -1.078 1.00 96.50 641 PRO A O 1
ATOM 4742 N N . THR A 1 642 ? 18.383 -11.110 -0.044 1.00 94.12 642 THR A N 1
ATOM 4743 C CA . THR A 1 642 ? 18.137 -10.086 0.979 1.00 94.12 642 THR A CA 1
ATOM 4744 C C . THR A 1 642 ? 18.980 -8.864 0.651 1.00 94.12 642 THR A C 1
ATOM 4746 O O . THR A 1 642 ? 20.200 -8.961 0.518 1.00 94.12 642 THR A O 1
ATOM 4749 N N . VAL A 1 643 ? 18.337 -7.711 0.494 1.00 93.81 643 VAL A N 1
ATOM 4750 C CA . VAL A 1 643 ? 19.012 -6.433 0.251 1.00 93.81 643 VAL A CA 1
ATOM 4751 C C . VAL A 1 643 ? 19.085 -5.666 1.557 1.00 93.81 643 VAL A C 1
ATOM 4753 O O . VAL A 1 643 ? 18.082 -5.566 2.253 1.00 93.81 643 VAL A O 1
ATOM 4756 N N . PHE A 1 644 ? 20.240 -5.101 1.887 1.00 89.69 644 PHE A N 1
ATOM 4757 C CA . PHE A 1 644 ? 20.425 -4.346 3.116 1.00 89.69 644 PHE A CA 1
ATOM 4758 C C . PHE A 1 644 ? 21.322 -3.122 2.941 1.00 89.69 644 PHE A C 1
ATOM 4760 O O . PHE A 1 644 ? 22.164 -3.043 2.042 1.00 89.69 644 PHE A O 1
ATOM 4767 N N . LEU A 1 645 ? 21.134 -2.153 3.828 1.00 82.75 645 LEU A N 1
ATOM 4768 C CA . LEU A 1 645 ? 22.044 -1.044 4.051 1.00 82.75 645 LEU A CA 1
ATOM 4769 C C . LEU A 1 645 ? 22.844 -1.375 5.307 1.00 82.75 645 LEU A C 1
ATOM 4771 O O . LEU A 1 645 ? 22.256 -1.585 6.361 1.00 82.75 645 LEU A O 1
ATOM 4775 N N . ASN A 1 646 ? 24.171 -1.406 5.182 1.00 76.56 646 ASN A N 1
ATOM 4776 C CA . ASN A 1 646 ? 25.093 -1.706 6.280 1.00 76.56 646 ASN A CA 1
ATOM 4777 C C . ASN A 1 646 ? 25.104 -0.538 7.284 1.00 76.56 646 ASN A C 1
ATOM 4779 O O . ASN A 1 646 ? 25.935 0.374 7.200 1.00 76.56 646 ASN A O 1
ATOM 4783 N N . THR A 1 647 ? 24.107 -0.512 8.164 1.00 61.28 647 THR A N 1
ATOM 4784 C CA . THR A 1 647 ? 23.893 0.516 9.187 1.00 61.28 647 THR A CA 1
ATOM 4785 C C . THR A 1 647 ? 24.344 0.072 10.570 1.00 61.28 647 THR A C 1
ATOM 4787 O O . THR A 1 647 ? 24.521 0.925 11.440 1.00 61.28 647 THR A O 1
ATOM 4790 N N . ALA A 1 648 ? 24.588 -1.223 10.747 1.00 53.59 648 ALA A N 1
ATOM 4791 C CA . ALA A 1 648 ? 25.220 -1.838 11.898 1.00 53.59 648 ALA A CA 1
ATOM 4792 C C . ALA A 1 648 ? 26.429 -2.685 11.450 1.00 53.59 648 ALA A C 1
ATOM 4794 O O . ALA A 1 648 ? 26.616 -2.965 10.272 1.00 53.59 648 ALA A O 1
ATOM 4795 N N . GLY A 1 649 ? 27.306 -3.055 12.386 1.00 63.38 649 GLY A N 1
ATOM 4796 C CA . GLY A 1 649 ? 28.463 -3.904 12.083 1.00 63.38 649 GLY A CA 1
ATOM 4797 C C . GLY A 1 649 ? 29.668 -3.193 11.443 1.00 63.38 649 GLY A C 1
ATOM 4798 O O . GLY A 1 649 ? 29.883 -1.988 11.591 1.00 63.38 649 GLY A O 1
ATOM 4799 N N . SER A 1 650 ? 30.540 -3.979 10.803 1.00 65.00 650 SER A N 1
ATOM 4800 C CA . SER A 1 650 ? 31.808 -3.506 10.228 1.00 65.00 650 SER A CA 1
ATOM 4801 C C . SER A 1 650 ? 31.584 -2.795 8.896 1.00 65.00 650 SER A C 1
ATOM 4803 O O . SER A 1 650 ? 31.016 -3.359 7.964 1.00 65.00 650 SER A O 1
ATOM 4805 N N . THR A 1 651 ? 32.121 -1.584 8.750 1.00 68.50 651 THR A N 1
ATOM 4806 C CA . THR A 1 651 ? 32.127 -0.867 7.464 1.00 68.50 651 THR A CA 1
ATOM 4807 C C . THR A 1 651 ? 33.216 -1.354 6.505 1.00 68.50 651 THR A C 1
ATOM 4809 O O . THR A 1 651 ? 33.137 -1.076 5.312 1.00 68.50 651 THR A O 1
ATOM 4812 N N . ALA A 1 652 ? 34.223 -2.087 6.998 1.00 70.38 652 ALA A N 1
ATOM 4813 C CA . ALA A 1 652 ? 35.325 -2.610 6.185 1.00 70.38 652 ALA A CA 1
ATOM 4814 C C . ALA A 1 652 ? 34.977 -3.937 5.490 1.00 70.38 652 ALA A C 1
ATOM 4816 O O . ALA A 1 652 ? 35.494 -4.231 4.416 1.00 70.38 652 ALA A O 1
ATOM 4817 N N . THR A 1 653 ? 34.102 -4.731 6.106 1.00 80.00 653 THR A N 1
ATOM 4818 C CA . THR A 1 653 ? 33.634 -6.027 5.598 1.00 80.00 653 THR A CA 1
ATOM 4819 C C . THR A 1 653 ? 32.126 -6.121 5.842 1.00 80.00 653 THR A C 1
ATOM 4821 O O . THR A 1 653 ? 31.724 -6.680 6.866 1.00 80.00 653 THR A O 1
ATOM 4824 N N . PRO A 1 654 ? 31.303 -5.520 4.962 1.00 81.06 654 PRO A N 1
ATOM 4825 C CA . PRO A 1 654 ? 29.854 -5.504 5.117 1.00 81.06 654 PRO A CA 1
ATOM 4826 C C . PRO A 1 654 ? 29.302 -6.925 5.218 1.00 81.06 654 PRO A C 1
ATOM 4828 O O . PRO A 1 654 ? 29.631 -7.787 4.401 1.00 81.06 654 PRO A O 1
ATOM 4831 N N . ALA A 1 655 ? 28.474 -7.161 6.225 1.00 86.31 655 ALA A N 1
ATOM 4832 C CA . ALA A 1 655 ? 27.790 -8.421 6.463 1.00 86.31 655 ALA A CA 1
ATOM 4833 C C . ALA A 1 655 ? 26.422 -8.097 7.052 1.00 86.31 655 ALA A C 1
ATOM 4835 O O . ALA A 1 655 ? 26.309 -7.136 7.804 1.00 86.31 655 ALA A O 1
ATOM 4836 N N . LEU A 1 656 ? 25.413 -8.893 6.705 1.00 82.25 656 LEU A N 1
ATOM 4837 C CA . LEU A 1 656 ? 24.051 -8.643 7.155 1.00 82.25 656 LEU A CA 1
ATOM 4838 C C . LEU A 1 656 ? 23.948 -8.791 8.677 1.00 82.25 656 LEU A C 1
ATOM 4840 O O . LEU A 1 656 ? 24.161 -9.879 9.218 1.00 82.25 656 LEU A O 1
ATOM 4844 N N . ASP A 1 657 ? 23.577 -7.704 9.342 1.00 77.31 657 ASP A N 1
ATOM 4845 C CA . ASP A 1 657 ? 23.207 -7.665 10.750 1.00 77.31 657 ASP A CA 1
ATOM 4846 C C . ASP A 1 657 ? 21.677 -7.574 10.893 1.00 77.31 657 ASP A C 1
ATOM 4848 O O . ASP A 1 657 ? 20.970 -7.009 10.060 1.00 77.31 657 ASP A O 1
ATOM 4852 N N . LYS A 1 658 ? 21.126 -8.099 11.991 1.00 70.81 658 LYS A N 1
ATOM 4853 C CA . LYS A 1 658 ? 19.692 -7.955 12.297 1.00 70.81 658 LYS A CA 1
ATOM 4854 C C . LYS A 1 658 ? 19.282 -6.499 12.512 1.00 70.81 658 LYS A C 1
ATOM 4856 O O . LYS A 1 658 ? 18.110 -6.176 12.327 1.00 70.81 658 LYS A O 1
ATOM 4861 N N . ALA A 1 659 ? 20.222 -5.653 12.921 1.00 61.34 659 ALA A N 1
ATOM 4862 C CA . ALA A 1 659 ? 20.020 -4.224 13.088 1.00 61.34 659 ALA A CA 1
ATOM 4863 C C . ALA A 1 659 ? 20.122 -3.435 11.769 1.00 61.34 659 ALA A C 1
ATOM 4865 O O . ALA A 1 659 ? 19.794 -2.248 11.767 1.00 61.34 659 ALA A O 1
ATOM 4866 N N . ASP A 1 660 ? 20.536 -4.059 10.660 1.00 72.62 660 ASP A N 1
ATOM 4867 C CA . ASP A 1 660 ? 20.567 -3.390 9.363 1.00 72.62 660 ASP A CA 1
ATOM 4868 C C . ASP A 1 660 ? 19.164 -3.079 8.845 1.00 72.62 660 ASP A C 1
ATOM 4870 O O . ASP A 1 660 ? 18.197 -3.817 9.071 1.00 72.62 660 ASP A O 1
ATOM 4874 N N . ILE A 1 661 ? 19.054 -1.974 8.111 1.00 78.44 661 ILE A N 1
ATOM 4875 C CA . ILE A 1 661 ? 17.898 -1.735 7.249 1.00 78.44 661 ILE A CA 1
ATOM 4876 C C . ILE A 1 661 ? 17.953 -2.778 6.141 1.00 78.44 661 ILE A C 1
ATOM 4878 O O . ILE A 1 661 ? 18.882 -2.771 5.337 1.00 78.44 661 ILE A O 1
ATOM 4882 N N . GLN A 1 662 ? 16.970 -3.669 6.092 1.00 85.31 662 GLN A N 1
ATOM 4883 C CA . GLN A 1 662 ? 16.973 -4.805 5.178 1.00 85.31 662 GLN A CA 1
ATOM 4884 C C . GLN A 1 662 ? 15.587 -5.085 4.605 1.00 85.31 662 GLN A C 1
ATOM 4886 O O . GLN A 1 662 ? 14.563 -4.839 5.239 1.00 85.31 662 GLN A O 1
ATOM 4891 N N . SER A 1 663 ? 15.562 -5.632 3.398 1.00 89.31 663 SER A N 1
ATOM 4892 C CA . SER A 1 663 ? 14.362 -6.052 2.695 1.00 89.31 663 SER A CA 1
ATOM 4893 C C . SER A 1 663 ? 14.640 -7.373 1.994 1.00 89.31 663 SER A C 1
ATOM 4895 O O . SER A 1 663 ? 15.580 -7.496 1.205 1.00 89.31 663 SER A O 1
ATOM 4897 N N . VAL A 1 664 ? 13.837 -8.383 2.317 1.00 92.44 664 VAL A N 1
ATOM 4898 C CA . VAL A 1 664 ? 13.938 -9.704 1.698 1.00 92.44 664 VAL A CA 1
ATOM 4899 C C . VAL A 1 664 ? 13.086 -9.702 0.439 1.00 92.44 664 VAL A C 1
ATOM 4901 O O . VAL A 1 664 ? 11.886 -9.435 0.498 1.00 92.44 664 VAL A O 1
ATOM 4904 N N . ALA A 1 665 ? 13.698 -10.020 -0.694 1.00 93.00 665 ALA A N 1
ATOM 4905 C CA . ALA A 1 665 ? 13.010 -10.015 -1.968 1.00 93.00 665 ALA A CA 1
ATOM 4906 C C . ALA A 1 665 ? 12.124 -11.252 -2.165 1.00 93.00 665 ALA A C 1
ATOM 4908 O O . ALA A 1 665 ? 12.192 -12.243 -1.430 1.00 93.00 665 ALA A O 1
ATOM 4909 N N . GLU A 1 666 ? 11.301 -11.214 -3.212 1.00 93.69 666 GLU A N 1
ATOM 4910 C CA . GLU A 1 666 ? 10.585 -12.401 -3.666 1.00 93.69 666 GLU A CA 1
ATOM 4911 C C . GLU A 1 666 ? 11.551 -13.503 -4.116 1.00 93.69 666 GLU A C 1
ATOM 4913 O O . GLU A 1 666 ? 12.625 -13.249 -4.673 1.00 93.69 666 GLU A O 1
ATOM 4918 N N . VAL A 1 667 ? 11.127 -14.750 -3.927 1.00 94.44 667 VAL A N 1
ATOM 4919 C CA . VAL A 1 667 ? 11.863 -15.918 -4.407 1.00 94.44 667 VAL A CA 1
ATOM 4920 C C . VAL A 1 667 ? 11.819 -16.008 -5.937 1.00 94.44 667 VAL A C 1
ATOM 4922 O O . VAL A 1 667 ? 10.803 -15.725 -6.573 1.00 94.44 667 VAL A O 1
ATOM 4925 N N . THR A 1 668 ? 12.927 -16.446 -6.526 1.00 94.75 668 THR A N 1
ATOM 4926 C CA . THR A 1 668 ? 13.033 -16.873 -7.920 1.00 94.75 668 THR A CA 1
ATOM 4927 C C . THR A 1 668 ? 13.333 -18.363 -7.967 1.00 94.75 668 THR A C 1
ATOM 4929 O O . THR A 1 668 ? 14.295 -18.828 -7.359 1.00 94.75 668 THR A O 1
ATOM 4932 N N . TYR A 1 669 ? 12.524 -19.099 -8.721 1.00 92.94 669 TYR A N 1
ATOM 4933 C CA . TYR A 1 669 ? 12.723 -20.500 -9.071 1.00 92.94 669 TYR A CA 1
ATOM 4934 C C . TYR A 1 669 ? 13.249 -20.588 -10.501 1.00 92.94 669 TYR A C 1
ATOM 4936 O O . TYR A 1 669 ? 12.664 -19.990 -11.406 1.00 92.94 669 TYR A O 1
ATOM 4944 N N . PHE A 1 670 ? 14.309 -21.362 -10.724 1.00 90.81 670 PHE A N 1
ATOM 4945 C CA . PHE A 1 670 ? 14.877 -21.542 -12.059 1.00 90.81 670 PHE A CA 1
ATOM 4946 C C . PHE A 1 670 ? 14.315 -22.813 -12.704 1.00 90.81 670 PHE A C 1
ATOM 4948 O O . PHE A 1 670 ? 14.523 -23.923 -12.216 1.00 90.81 670 PHE A O 1
ATOM 4955 N N . LYS A 1 671 ? 13.556 -22.639 -13.788 1.00 88.50 671 LYS A N 1
ATOM 4956 C CA . LYS A 1 671 ? 12.839 -23.699 -14.515 1.00 88.50 671 LYS A CA 1
ATOM 4957 C C . LYS A 1 671 ? 13.205 -23.699 -15.995 1.00 88.50 671 LYS A C 1
ATOM 4959 O O . LYS A 1 671 ? 13.910 -22.812 -16.471 1.00 88.50 671 LYS A O 1
ATOM 4964 N N . ASP A 1 672 ? 12.691 -24.677 -16.731 1.00 84.25 672 ASP A N 1
ATOM 4965 C CA . ASP A 1 672 ? 12.829 -24.714 -18.185 1.00 84.25 672 ASP A CA 1
ATOM 4966 C C . ASP A 1 672 ? 12.279 -23.429 -18.823 1.00 84.25 672 ASP A C 1
ATOM 4968 O O . ASP A 1 672 ? 11.237 -22.897 -18.425 1.00 84.25 672 ASP A O 1
ATOM 4972 N N . ALA A 1 673 ? 13.010 -22.907 -19.805 1.00 82.06 673 ALA A N 1
ATOM 4973 C CA . ALA A 1 673 ? 12.664 -21.657 -20.459 1.00 82.06 673 ALA A CA 1
ATOM 4974 C C . ALA A 1 673 ? 11.433 -21.801 -21.360 1.00 82.06 673 ALA A C 1
ATOM 4976 O O . ALA A 1 673 ? 11.294 -22.764 -22.117 1.00 82.06 673 ALA A O 1
ATOM 4977 N N . VAL A 1 674 ? 10.567 -20.788 -21.337 1.00 83.69 674 VAL A N 1
ATOM 4978 C CA . VAL A 1 674 ? 9.396 -20.685 -22.211 1.00 83.69 674 VAL A CA 1
ATOM 4979 C C . VAL A 1 674 ? 9.601 -19.514 -23.163 1.00 83.69 674 VAL A C 1
ATOM 4981 O O . VAL A 1 674 ? 9.329 -18.364 -22.831 1.00 83.69 674 VAL A O 1
ATOM 4984 N N . VAL A 1 675 ? 10.053 -19.812 -24.381 1.00 82.31 675 VAL A N 1
ATOM 4985 C CA . VAL A 1 675 ? 10.316 -18.800 -25.414 1.00 82.31 675 VAL A CA 1
ATOM 4986 C C . VAL A 1 675 ? 9.121 -18.710 -26.362 1.00 82.31 675 VAL A C 1
ATOM 4988 O O . VAL A 1 675 ? 9.045 -19.405 -27.375 1.00 82.31 675 VAL A O 1
ATOM 4991 N N . ARG A 1 676 ? 8.145 -17.881 -25.985 1.00 83.06 676 ARG A N 1
ATOM 4992 C CA . ARG A 1 676 ? 6.929 -17.583 -26.772 1.00 83.06 676 ARG A CA 1
ATOM 4993 C C . ARG A 1 676 ? 6.755 -16.093 -27.061 1.00 83.06 676 ARG A C 1
ATOM 4995 O O . ARG A 1 676 ? 5.704 -15.679 -27.533 1.00 83.06 676 ARG A O 1
ATOM 5002 N N . ASN A 1 677 ? 7.755 -15.278 -26.739 1.00 86.56 677 ASN A N 1
ATOM 5003 C CA . ASN A 1 677 ? 7.718 -13.833 -26.917 1.00 86.56 677 ASN A CA 1
ATOM 5004 C C . ASN A 1 677 ? 9.028 -13.347 -27.552 1.00 86.56 677 ASN A C 1
ATOM 5006 O O . ASN A 1 677 ? 10.014 -14.082 -27.631 1.00 86.56 677 ASN A O 1
ATOM 5010 N N . ALA A 1 678 ? 9.020 -12.108 -28.029 1.00 88.00 678 ALA A N 1
ATOM 5011 C CA . ALA A 1 678 ? 10.173 -11.460 -28.631 1.00 88.00 678 ALA A CA 1
ATOM 5012 C C . ALA A 1 678 ? 10.134 -9.945 -28.401 1.00 88.00 678 ALA A C 1
ATOM 5014 O O . ALA A 1 678 ? 9.062 -9.361 -28.198 1.00 88.00 678 ALA A O 1
ATOM 5015 N N . LEU A 1 679 ? 11.304 -9.321 -28.475 1.00 89.94 679 LEU A N 1
ATOM 5016 C CA . LEU A 1 679 ? 11.487 -7.877 -28.507 1.00 89.94 679 LEU A CA 1
ATOM 5017 C C . LEU A 1 679 ? 11.866 -7.447 -29.930 1.00 89.94 679 LEU A C 1
ATOM 5019 O O . LEU A 1 679 ? 12.589 -8.168 -30.616 1.00 89.94 679 LEU A O 1
ATOM 5023 N N . LEU A 1 680 ? 11.365 -6.291 -30.363 1.00 93.12 680 LEU A N 1
ATOM 5024 C CA . LEU A 1 680 ? 11.791 -5.622 -31.589 1.00 93.12 680 LEU A CA 1
ATOM 5025 C C . LEU A 1 680 ? 12.290 -4.230 -31.202 1.00 93.12 680 LEU A C 1
ATOM 5027 O O . LEU A 1 680 ? 11.475 -3.418 -30.771 1.00 93.12 680 LEU A O 1
ATOM 5031 N N . THR A 1 681 ? 13.593 -3.991 -31.332 1.00 93.62 681 THR A N 1
ATOM 5032 C CA . THR A 1 681 ? 14.228 -2.685 -31.094 1.00 93.62 681 THR A CA 1
ATOM 5033 C C . THR A 1 681 ? 14.646 -2.051 -32.416 1.00 93.62 681 THR A C 1
ATOM 5035 O O . THR A 1 681 ? 14.873 -2.752 -33.411 1.00 93.62 681 THR A O 1
ATOM 5038 N N . VAL A 1 682 ? 14.718 -0.721 -32.434 1.00 95.56 682 VAL A N 1
ATOM 5039 C CA . VAL A 1 682 ? 15.273 0.055 -33.548 1.00 95.56 682 VAL A CA 1
ATOM 5040 C C . VAL A 1 682 ? 16.490 0.789 -33.027 1.00 95.56 682 VAL A C 1
ATOM 5042 O O . VAL A 1 682 ? 16.349 1.706 -32.232 1.00 95.56 682 VAL A O 1
ATOM 5045 N N . GLU A 1 683 ? 17.667 0.373 -33.464 1.00 93.94 683 GLU A N 1
ATOM 5046 C CA . GLU A 1 683 ? 18.942 0.897 -32.981 1.00 93.94 683 GLU A CA 1
ATOM 5047 C C . GLU A 1 683 ? 19.648 1.711 -34.078 1.00 93.94 683 GLU A C 1
ATOM 5049 O O . GLU A 1 683 ? 19.401 1.507 -35.271 1.00 93.94 683 GLU A O 1
ATOM 5054 N N . ASP A 1 684 ? 20.516 2.643 -33.700 1.00 90.88 684 ASP A N 1
ATOM 5055 C CA . ASP A 1 684 ? 21.454 3.288 -34.620 1.00 90.88 684 ASP A CA 1
ATOM 5056 C C . ASP A 1 684 ? 22.747 2.461 -34.793 1.00 90.88 684 ASP A C 1
ATOM 5058 O O . ASP A 1 684 ? 22.845 1.310 -34.361 1.00 90.88 684 ASP A O 1
ATOM 5062 N N . VAL A 1 685 ? 23.748 3.029 -35.472 1.00 87.19 685 VAL A N 1
ATOM 5063 C CA . VAL A 1 685 ? 25.047 2.368 -35.696 1.00 87.19 685 VAL A CA 1
ATOM 5064 C C . VAL A 1 685 ? 25.845 2.149 -34.405 1.00 87.19 685 VAL A C 1
ATOM 5066 O O . VAL A 1 685 ? 26.682 1.244 -34.359 1.00 87.19 685 VAL A O 1
ATOM 5069 N N . ASP A 1 686 ? 25.569 2.940 -33.369 1.00 83.94 686 ASP A N 1
ATOM 5070 C CA . ASP A 1 686 ? 26.214 2.865 -32.061 1.00 83.94 686 ASP A CA 1
ATOM 5071 C C . ASP A 1 686 ? 25.477 1.890 -31.117 1.00 83.94 686 ASP A C 1
ATOM 5073 O O . ASP A 1 686 ? 26.007 1.520 -30.067 1.00 83.94 686 ASP A O 1
ATOM 5077 N N . GLY A 1 687 ? 24.305 1.388 -31.529 1.00 82.25 687 GLY A N 1
ATOM 5078 C CA . GLY A 1 687 ? 23.490 0.435 -30.777 1.00 82.25 687 GLY A CA 1
ATOM 5079 C C . GLY A 1 687 ? 22.493 1.092 -29.821 1.00 82.25 687 GLY A C 1
ATOM 5080 O O . GLY A 1 687 ? 21.943 0.400 -28.963 1.00 82.25 687 GLY A O 1
ATOM 5081 N N . GLU A 1 688 ? 22.263 2.400 -29.954 1.00 84.81 688 GLU A N 1
ATOM 5082 C CA . GLU A 1 688 ? 21.313 3.157 -29.138 1.00 84.81 688 GLU A CA 1
ATOM 5083 C C . GLU A 1 688 ? 19.915 3.120 -29.758 1.00 84.81 688 GLU A C 1
ATOM 5085 O O . GLU A 1 688 ? 19.762 3.215 -30.976 1.00 84.81 688 GLU A O 1
ATOM 5090 N N . GLU A 1 689 ? 18.875 2.983 -28.933 1.00 90.88 689 GLU A N 1
ATOM 5091 C CA . GLU A 1 689 ? 17.500 2.881 -29.426 1.00 90.88 689 GLU A CA 1
ATOM 5092 C C . GLU A 1 689 ? 16.984 4.247 -29.919 1.00 90.88 689 GLU A C 1
ATOM 5094 O O . GLU A 1 689 ? 16.999 5.242 -29.191 1.00 90.88 689 GLU A O 1
ATOM 5099 N N . VAL A 1 690 ? 16.507 4.307 -31.164 1.00 91.00 690 VAL A N 1
ATOM 5100 C CA . VAL A 1 690 ? 16.143 5.550 -31.854 1.00 91.00 690 VAL A CA 1
ATOM 5101 C C . VAL A 1 690 ? 14.746 5.487 -32.463 1.00 91.00 690 VAL A C 1
ATOM 5103 O O . VAL A 1 690 ? 14.315 4.484 -33.025 1.00 91.00 690 VAL A O 1
ATOM 5106 N N . SER A 1 691 ? 14.039 6.616 -32.411 1.00 91.06 691 SER A N 1
ATOM 5107 C CA . SER A 1 691 ? 12.759 6.814 -33.114 1.00 91.06 691 SER A CA 1
ATOM 5108 C C . SER A 1 691 ? 12.894 7.679 -34.372 1.00 91.06 691 SER A C 1
ATOM 5110 O O . SER A 1 691 ? 12.002 7.689 -35.227 1.00 91.06 691 SER A O 1
ATOM 5112 N N . SER A 1 692 ? 14.025 8.373 -34.524 1.00 90.19 692 SER A N 1
ATOM 5113 C CA . SER A 1 692 ? 14.339 9.188 -35.693 1.00 90.19 692 SER A CA 1
ATOM 5114 C C . SER A 1 692 ? 15.825 9.170 -36.016 1.00 90.19 692 SER A C 1
ATOM 5116 O O . SER A 1 692 ? 16.651 9.200 -35.108 1.00 90.19 692 SER A O 1
ATOM 5118 N N . LEU A 1 693 ? 16.151 9.214 -37.302 1.00 90.06 693 LEU A N 1
ATOM 5119 C CA . LEU A 1 693 ? 17.513 9.300 -37.816 1.00 90.06 693 LEU A CA 1
ATOM 5120 C C . LEU A 1 693 ? 17.593 10.338 -38.933 1.00 90.06 693 LEU A C 1
ATOM 5122 O O . LEU A 1 693 ? 16.579 10.739 -39.499 1.00 90.06 693 LEU A O 1
ATOM 5126 N N . ILE A 1 694 ? 18.799 10.783 -39.268 1.00 87.88 694 ILE A N 1
ATOM 5127 C CA . ILE A 1 694 ? 18.995 11.601 -40.467 1.00 87.88 694 ILE A CA 1
ATOM 5128 C C . ILE A 1 694 ? 18.977 10.712 -41.716 1.00 87.88 694 ILE A C 1
ATOM 5130 O O . ILE A 1 694 ? 19.322 9.535 -41.668 1.00 87.88 694 ILE A O 1
ATOM 5134 N N . THR A 1 695 ? 18.561 11.262 -42.851 1.00 87.44 695 THR A N 1
ATOM 5135 C CA . THR A 1 695 ? 18.609 10.554 -44.139 1.00 87.44 695 THR A CA 1
ATOM 5136 C C . THR A 1 695 ? 20.016 10.036 -44.454 1.00 87.44 695 THR A C 1
ATOM 5138 O O . THR A 1 695 ? 20.999 10.732 -44.204 1.00 87.44 695 THR A O 1
ATOM 5141 N N . GLY A 1 696 ? 20.108 8.840 -45.035 1.00 84.75 696 GLY A N 1
ATOM 5142 C CA . GLY A 1 696 ? 21.364 8.196 -45.432 1.00 84.75 696 GLY A CA 1
ATOM 5143 C C . GLY A 1 696 ? 22.038 7.336 -44.353 1.00 84.75 696 GLY A C 1
ATOM 5144 O O . GLY A 1 696 ? 23.007 6.647 -44.669 1.00 84.75 696 GLY A O 1
ATOM 5145 N N . THR A 1 697 ? 21.541 7.314 -43.108 1.00 90.19 697 THR A N 1
ATOM 5146 C CA . THR A 1 697 ? 22.062 6.421 -42.053 1.00 90.19 697 THR A CA 1
ATOM 5147 C C . THR A 1 697 ? 21.261 5.123 -41.943 1.00 90.19 697 THR A C 1
ATOM 5149 O O . THR A 1 697 ? 20.084 5.065 -42.297 1.00 90.19 697 THR A O 1
ATOM 5152 N N . ASP A 1 698 ? 21.905 4.058 -41.459 1.00 93.44 698 ASP A N 1
ATOM 5153 C CA . ASP A 1 698 ? 21.256 2.762 -41.240 1.00 93.44 698 ASP A CA 1
ATOM 5154 C C . ASP A 1 698 ? 20.488 2.766 -39.905 1.00 93.44 698 ASP A C 1
ATOM 5156 O O . ASP A 1 698 ? 21.063 3.046 -38.855 1.00 93.44 698 ASP A O 1
ATOM 5160 N N . ALA A 1 699 ? 19.204 2.406 -39.947 1.00 94.69 699 ALA A N 1
ATOM 5161 C CA . ALA A 1 699 ? 18.413 1.994 -38.790 1.00 94.69 699 ALA A CA 1
ATOM 5162 C C . ALA A 1 699 ? 18.455 0.467 -38.657 1.00 94.69 699 ALA A C 1
ATOM 5164 O O . ALA A 1 699 ? 18.164 -0.246 -39.622 1.00 94.69 699 ALA A O 1
ATOM 5165 N N . TYR A 1 700 ? 18.768 -0.046 -37.473 1.00 95.25 700 TYR A N 1
ATOM 5166 C CA . TYR A 1 700 ? 18.921 -1.468 -37.188 1.00 95.25 700 TYR A CA 1
ATOM 5167 C C . TYR A 1 700 ? 17.662 -1.997 -36.504 1.00 95.25 700 TYR A C 1
ATOM 5169 O O . TYR A 1 700 ? 17.468 -1.833 -35.305 1.00 95.25 700 TYR A O 1
ATOM 5177 N N . PHE A 1 701 ? 16.805 -2.671 -37.267 1.00 95.62 701 PHE A N 1
ATOM 5178 C CA . PHE A 1 701 ? 15.639 -3.365 -36.731 1.00 95.62 701 PHE A CA 1
ATOM 5179 C C . PHE A 1 701 ? 16.066 -4.734 -36.205 1.00 95.62 701 PHE A C 1
ATOM 5181 O O . PHE A 1 701 ? 16.256 -5.676 -36.981 1.00 95.62 701 PHE A O 1
ATOM 5188 N N . THR A 1 702 ? 16.214 -4.839 -34.887 1.00 92.56 702 THR A N 1
ATOM 5189 C CA . THR A 1 702 ? 16.657 -6.048 -34.193 1.00 92.56 702 THR A CA 1
ATOM 5190 C C . THR A 1 702 ? 15.458 -6.782 -33.600 1.00 92.56 702 THR A C 1
ATOM 5192 O O . THR A 1 702 ? 14.844 -6.323 -32.643 1.00 92.56 702 THR A O 1
ATOM 5195 N N . TYR A 1 703 ? 15.145 -7.963 -34.131 1.00 91.38 703 TYR A N 1
ATOM 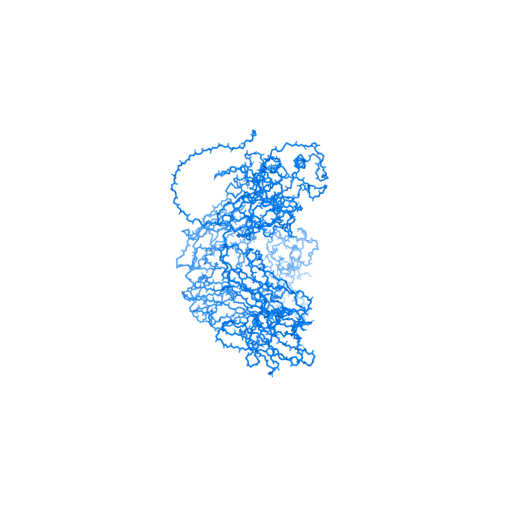5196 C CA . TYR A 1 703 ? 14.157 -8.875 -33.559 1.00 91.38 703 TYR A CA 1
ATOM 5197 C C . TYR A 1 703 ? 14.855 -9.966 -32.738 1.00 91.38 703 TYR A C 1
ATOM 5199 O O . TYR A 1 703 ? 15.619 -10.765 -33.284 1.00 91.38 703 TYR A O 1
ATOM 5207 N N . GLN A 1 704 ? 14.573 -10.027 -31.439 1.00 89.25 704 GLN A N 1
ATOM 5208 C CA . GLN A 1 704 ? 15.223 -10.923 -30.482 1.00 89.25 704 GLN A CA 1
ATOM 5209 C C . GLN A 1 704 ? 14.185 -11.791 -29.770 1.00 89.25 704 GLN A C 1
ATOM 5211 O O . GLN A 1 704 ? 13.260 -11.266 -29.152 1.00 89.25 704 GLN A O 1
ATOM 5216 N N . SER A 1 705 ? 14.340 -13.119 -29.795 1.00 85.31 705 SER A N 1
ATOM 5217 C CA . SER A 1 705 ? 13.521 -13.991 -28.944 1.00 85.31 705 SER A CA 1
ATOM 5218 C C . SER A 1 705 ? 13.880 -13.812 -27.476 1.00 85.31 705 SER A C 1
ATOM 5220 O O . SER A 1 705 ? 15.062 -13.704 -27.131 1.00 85.31 705 SER A O 1
ATOM 5222 N N . VAL A 1 706 ? 12.859 -13.821 -26.621 1.00 87.00 706 VAL A N 1
ATOM 5223 C CA . VAL A 1 706 ? 13.028 -13.634 -25.183 1.00 87.00 706 VAL A CA 1
ATOM 5224 C C . VAL A 1 706 ? 12.339 -14.726 -24.372 1.00 87.00 706 VAL A C 1
ATOM 5226 O O . VAL A 1 706 ? 11.353 -15.326 -24.813 1.00 87.00 706 VAL A O 1
ATOM 5229 N N . ASP A 1 707 ? 12.872 -14.987 -23.184 1.00 87.88 707 ASP A N 1
ATOM 5230 C CA . ASP A 1 707 ? 12.265 -15.870 -22.197 1.00 87.88 707 ASP A CA 1
ATOM 5231 C C . ASP A 1 707 ? 11.013 -15.249 -21.552 1.00 87.88 707 ASP A C 1
ATOM 5233 O O . ASP A 1 707 ? 10.563 -14.148 -21.886 1.00 87.88 707 ASP A O 1
ATOM 5237 N N . GLN A 1 708 ? 10.444 -15.971 -20.590 1.00 86.94 708 GLN A N 1
ATOM 5238 C CA . GLN A 1 708 ? 9.277 -15.538 -19.826 1.00 86.94 708 GLN A CA 1
ATOM 5239 C C . GLN A 1 708 ? 9.479 -14.252 -19.000 1.00 86.94 708 GLN A C 1
ATOM 5241 O O . GLN A 1 708 ? 8.486 -13.678 -18.557 1.00 86.94 708 GLN A O 1
ATOM 5246 N N . ASN A 1 709 ? 10.721 -13.798 -18.801 1.00 89.88 709 ASN A N 1
ATOM 5247 C CA . ASN A 1 709 ? 11.068 -12.558 -18.105 1.00 89.88 709 ASN A CA 1
ATOM 5248 C C . ASN A 1 709 ? 11.601 -11.473 -19.054 1.00 89.88 709 ASN A C 1
ATOM 5250 O O . ASN A 1 709 ? 12.016 -10.413 -18.595 1.00 89.88 709 ASN A O 1
ATOM 5254 N N . GLY A 1 710 ? 11.546 -11.696 -20.370 1.00 87.62 710 GLY A N 1
ATOM 5255 C CA . GLY A 1 710 ? 11.949 -10.706 -21.364 1.00 87.62 710 GLY A CA 1
ATOM 5256 C C . GLY A 1 710 ? 13.453 -10.658 -21.635 1.00 87.62 710 GLY A C 1
ATOM 5257 O O . GLY A 1 710 ? 13.899 -9.787 -22.380 1.00 87.62 710 GLY A O 1
ATOM 5258 N N . PHE A 1 711 ? 14.244 -11.590 -21.099 1.00 86.50 711 PHE A N 1
ATOM 5259 C CA . PHE A 1 711 ? 15.666 -11.671 -21.421 1.00 86.50 711 PHE A CA 1
ATOM 5260 C C . PHE A 1 711 ? 15.885 -12.423 -22.719 1.00 86.50 711 PHE A C 1
ATOM 5262 O O . PHE A 1 711 ? 15.192 -13.404 -22.980 1.00 86.50 711 PHE A O 1
ATOM 5269 N N . ALA A 1 712 ? 16.886 -12.006 -23.500 1.00 84.19 712 ALA A N 1
ATOM 5270 C CA . ALA A 1 712 ? 17.328 -12.762 -24.666 1.00 84.19 712 ALA A CA 1
ATOM 5271 C C . ALA A 1 712 ? 17.496 -14.242 -24.290 1.00 84.19 712 ALA A C 1
ATOM 5273 O O . ALA A 1 712 ? 18.104 -14.572 -23.262 1.00 84.19 712 ALA A O 1
ATOM 5274 N N . TYR A 1 713 ? 16.857 -15.110 -25.073 1.00 81.50 713 TYR A N 1
ATOM 5275 C CA . TYR A 1 713 ? 16.896 -16.547 -24.849 1.00 81.50 713 TYR A CA 1
ATOM 5276 C C . TYR A 1 713 ? 16.536 -17.304 -26.117 1.00 81.50 713 TYR A C 1
ATOM 5278 O O . TYR A 1 713 ? 15.589 -16.941 -26.823 1.00 81.50 713 TYR A O 1
ATOM 5286 N N . ARG A 1 714 ? 17.233 -18.415 -26.365 1.00 76.69 714 ARG A N 1
ATOM 5287 C CA . ARG A 1 714 ? 16.967 -19.298 -27.497 1.00 76.69 714 ARG A CA 1
ATOM 5288 C C . ARG A 1 714 ? 16.723 -20.752 -27.054 1.00 76.69 714 ARG A C 1
ATOM 5290 O O . ARG A 1 714 ? 17.578 -21.343 -26.406 1.00 76.69 714 ARG A O 1
ATOM 5297 N N . PRO A 1 715 ? 15.594 -21.376 -27.445 1.00 57.31 715 PRO A N 1
ATOM 5298 C CA . PRO A 1 715 ? 15.200 -22.701 -26.957 1.00 57.31 715 PRO A CA 1
ATOM 5299 C C . PRO A 1 715 ? 15.758 -23.880 -27.782 1.00 57.31 715 PRO A C 1
ATOM 5301 O O . PRO A 1 715 ? 15.521 -25.029 -27.422 1.00 57.31 715 PRO A O 1
ATOM 5304 N N . SER A 1 716 ? 16.438 -23.646 -28.917 1.00 62.84 716 SER A N 1
ATOM 5305 C CA . SER A 1 716 ? 16.914 -24.722 -29.806 1.00 62.84 716 SER A CA 1
ATOM 5306 C C . SER A 1 716 ? 18.219 -24.381 -30.529 1.00 62.84 716 SER A C 1
ATOM 5308 O O . SER A 1 716 ? 18.579 -23.215 -30.662 1.00 62.84 716 SER A O 1
ATOM 5310 N N . THR A 1 717 ? 18.888 -25.399 -31.075 1.00 60.34 717 THR A N 1
ATOM 5311 C CA . THR A 1 717 ? 20.089 -25.258 -31.918 1.00 60.34 717 THR A CA 1
ATOM 5312 C C . THR A 1 717 ? 19.784 -24.909 -33.382 1.00 60.34 717 THR A C 1
ATOM 5314 O O . THR A 1 717 ? 20.712 -24.732 -34.168 1.00 60.34 717 THR A O 1
ATOM 5317 N N . THR A 1 718 ? 18.509 -24.811 -33.782 1.00 60.97 718 THR A N 1
ATOM 5318 C CA . THR A 1 718 ? 18.096 -24.580 -35.180 1.00 60.97 718 THR A CA 1
ATOM 5319 C C . THR A 1 718 ? 17.646 -23.133 -35.395 1.00 60.97 718 THR A C 1
ATOM 5321 O O . THR A 1 718 ? 16.930 -22.562 -34.571 1.00 60.97 718 THR A O 1
ATOM 5324 N N . ASN A 1 719 ? 18.142 -22.471 -36.443 1.00 73.75 719 ASN A N 1
ATOM 5325 C CA . ASN A 1 719 ? 17.810 -21.067 -36.731 1.00 73.75 719 ASN A CA 1
ATOM 5326 C C . ASN A 1 719 ? 16.356 -20.978 -37.219 1.00 73.75 719 ASN A C 1
ATOM 5328 O O . ASN A 1 719 ? 15.927 -21.823 -38.006 1.00 73.75 719 ASN A O 1
ATOM 5332 N N . TYR A 1 720 ? 15.600 -19.971 -36.779 1.00 77.44 720 TYR A N 1
ATOM 5333 C CA . TYR A 1 720 ? 14.237 -19.743 -37.268 1.00 77.44 720 TYR A CA 1
ATOM 5334 C C . TYR A 1 720 ? 14.223 -18.662 -38.348 1.00 77.44 720 TYR A C 1
ATOM 5336 O O . TYR A 1 720 ? 14.972 -17.691 -38.288 1.00 77.44 720 TYR A O 1
ATOM 5344 N N . GLN A 1 721 ? 13.375 -18.845 -39.360 1.00 85.56 721 GLN A N 1
ATOM 5345 C CA . GLN A 1 721 ? 13.237 -17.910 -40.474 1.00 85.56 721 GLN A CA 1
ATOM 5346 C C . GLN A 1 721 ? 12.111 -16.911 -40.199 1.00 85.56 721 GLN A C 1
ATOM 5348 O O . GLN A 1 721 ? 10.940 -17.277 -40.178 1.00 85.56 721 GLN A O 1
ATOM 5353 N N . LEU A 1 722 ? 12.468 -15.648 -40.016 1.00 88.38 722 LEU A N 1
ATOM 5354 C CA . LEU A 1 722 ? 11.538 -14.549 -39.793 1.00 88.38 722 LEU A CA 1
ATOM 5355 C C . LEU A 1 722 ? 11.190 -13.856 -41.104 1.00 88.38 722 LEU A C 1
ATOM 5357 O O . LEU A 1 722 ? 11.956 -13.882 -42.071 1.00 88.38 722 LEU A O 1
ATOM 5361 N N . THR A 1 723 ? 10.028 -13.217 -41.103 1.00 91.19 723 THR A N 1
ATOM 5362 C CA . THR A 1 723 ? 9.529 -12.428 -42.226 1.00 91.19 723 THR A CA 1
ATOM 5363 C C . THR A 1 723 ? 9.447 -10.967 -41.802 1.00 91.19 723 THR A C 1
ATOM 5365 O O . THR A 1 723 ? 8.715 -10.658 -40.870 1.00 91.19 723 THR A O 1
ATOM 5368 N N . PHE A 1 724 ? 10.213 -10.095 -42.453 1.00 93.38 724 PHE A N 1
ATOM 5369 C CA . PHE A 1 724 ? 10.247 -8.653 -42.226 1.00 93.38 724 PHE A CA 1
ATOM 5370 C C . PHE A 1 724 ? 9.480 -7.960 -43.352 1.00 93.38 724 PHE A C 1
ATOM 5372 O O . PHE A 1 724 ? 9.943 -7.923 -44.490 1.00 93.38 724 PHE A O 1
ATOM 5379 N N . ASP A 1 725 ? 8.313 -7.420 -43.034 1.00 93.44 725 ASP A N 1
ATOM 5380 C CA . ASP A 1 725 ? 7.481 -6.628 -43.927 1.00 93.44 725 ASP A CA 1
ATOM 5381 C C . ASP A 1 725 ? 7.794 -5.146 -43.716 1.00 93.44 725 ASP A C 1
ATOM 5383 O O . ASP A 1 725 ? 7.352 -4.523 -42.748 1.00 93.44 725 ASP A O 1
ATOM 5387 N N . VAL A 1 726 ? 8.590 -4.588 -44.623 1.00 93.12 726 VAL A N 1
ATOM 5388 C CA . VAL A 1 726 ? 9.059 -3.201 -44.581 1.00 93.12 726 VAL A CA 1
ATOM 5389 C C . VAL A 1 726 ? 8.154 -2.344 -45.455 1.00 93.12 726 VAL A C 1
ATOM 5391 O O . VAL A 1 726 ? 7.967 -2.627 -46.640 1.00 93.12 726 VAL A O 1
ATOM 5394 N N . THR A 1 727 ? 7.599 -1.289 -44.870 1.00 91.00 727 THR A N 1
ATOM 5395 C CA . THR A 1 727 ? 6.735 -0.311 -45.535 1.00 91.00 727 THR A CA 1
ATOM 5396 C C . THR A 1 727 ? 7.334 1.070 -45.351 1.00 91.00 727 THR A C 1
ATOM 5398 O O . THR A 1 727 ? 7.574 1.473 -44.218 1.00 91.00 727 THR A O 1
ATOM 5401 N N . SER A 1 728 ? 7.546 1.804 -46.436 1.00 87.44 728 SER A N 1
ATOM 5402 C CA . SER A 1 728 ? 7.937 3.211 -46.370 1.00 87.44 728 SER A CA 1
ATOM 5403 C C . SER A 1 728 ? 6.836 4.104 -46.942 1.00 87.44 728 SER A C 1
ATOM 5405 O O . SER A 1 728 ? 6.035 3.675 -47.783 1.00 87.44 728 SER A O 1
ATOM 5407 N N . THR A 1 729 ? 6.748 5.323 -46.420 1.00 83.19 729 THR A N 1
ATOM 5408 C CA . THR A 1 729 ? 5.555 6.170 -46.530 1.00 83.19 729 THR A CA 1
ATOM 5409 C C . THR A 1 729 ? 5.696 7.230 -47.621 1.00 83.19 729 THR A C 1
ATOM 5411 O O . THR A 1 729 ? 4.751 7.455 -48.375 1.00 83.19 729 THR A O 1
ATOM 5414 N N . PHE A 1 730 ? 6.866 7.866 -47.723 1.00 73.19 730 PHE A N 1
ATOM 5415 C CA . PHE A 1 730 ? 7.112 9.059 -48.542 1.00 73.19 730 PHE A CA 1
ATOM 5416 C C . PHE A 1 730 ? 8.333 8.957 -49.475 1.00 73.19 730 PHE A C 1
ATOM 5418 O O . PHE A 1 730 ? 8.377 9.675 -50.474 1.00 73.19 730 PHE A O 1
ATOM 5425 N N . GLY A 1 731 ? 9.280 8.045 -49.223 1.00 73.38 731 GLY A N 1
ATOM 5426 C CA . GLY A 1 731 ? 10.476 7.806 -50.041 1.00 73.38 731 GLY A CA 1
ATOM 5427 C C . GLY A 1 731 ? 10.636 6.345 -50.474 1.00 73.38 731 GLY A C 1
ATOM 5428 O O . GLY A 1 731 ? 9.757 5.524 -50.251 1.00 73.38 731 GLY A O 1
ATOM 5429 N N . ASN A 1 732 ? 11.756 6.018 -51.122 1.00 82.88 732 ASN A N 1
ATOM 5430 C CA . ASN A 1 732 ? 12.220 4.634 -51.268 1.00 82.88 732 ASN A CA 1
ATOM 5431 C C . ASN A 1 732 ? 13.213 4.340 -50.137 1.00 82.88 732 ASN A C 1
ATOM 5433 O O . ASN A 1 732 ? 14.026 5.206 -49.810 1.00 82.88 732 ASN A O 1
ATOM 5437 N N . ALA A 1 733 ? 13.195 3.123 -49.603 1.00 86.88 733 ALA A N 1
ATOM 5438 C CA . ALA A 1 733 ? 14.147 2.658 -48.606 1.00 86.88 733 ALA A CA 1
ATOM 5439 C C . ALA A 1 733 ? 15.039 1.537 -49.160 1.00 86.88 733 ALA A C 1
ATOM 5441 O O . ALA A 1 733 ? 14.628 0.691 -49.956 1.00 86.88 733 ALA A O 1
ATOM 5442 N N . ILE A 1 734 ? 16.283 1.507 -48.694 1.00 90.56 734 ILE A N 1
ATOM 5443 C CA . ILE A 1 734 ? 17.243 0.445 -48.978 1.00 90.56 734 ILE A CA 1
ATOM 5444 C C . ILE A 1 734 ? 17.243 -0.498 -47.783 1.00 90.56 734 ILE A C 1
ATOM 5446 O O . ILE A 1 734 ? 17.625 -0.119 -46.678 1.00 90.56 734 ILE A O 1
ATOM 5450 N N . VAL A 1 735 ? 16.825 -1.739 -48.012 1.00 92.88 735 VAL A N 1
ATOM 5451 C CA . VAL A 1 735 ? 16.805 -2.783 -46.986 1.00 92.88 735 VAL A CA 1
ATOM 5452 C C . VAL A 1 735 ? 18.042 -3.659 -47.151 1.00 92.88 735 VAL A C 1
ATOM 5454 O O . VAL A 1 735 ? 18.311 -4.143 -48.250 1.00 92.88 735 VAL A O 1
ATOM 5457 N N . LYS A 1 736 ? 18.806 -3.864 -46.078 1.00 93.75 736 LYS A N 1
ATOM 5458 C CA . LYS A 1 736 ? 20.044 -4.655 -46.065 1.00 93.75 736 LYS A CA 1
ATOM 5459 C C . LYS A 1 736 ? 19.993 -5.715 -44.964 1.00 93.75 736 LYS A C 1
ATOM 5461 O O . LYS A 1 736 ? 19.258 -5.580 -43.984 1.00 93.75 736 LYS A O 1
ATOM 5466 N N . ASP A 1 737 ? 20.781 -6.771 -45.115 1.00 90.44 737 ASP A N 1
ATOM 5467 C CA . ASP A 1 737 ? 20.984 -7.762 -44.061 1.00 90.44 737 ASP A CA 1
ATOM 5468 C C . ASP A 1 737 ? 21.908 -7.246 -42.943 1.00 90.44 737 ASP A C 1
ATOM 5470 O O . ASP A 1 737 ? 22.433 -6.128 -42.978 1.00 90.44 737 ASP A O 1
ATOM 5474 N N . ALA A 1 738 ? 22.137 -8.087 -41.934 1.00 86.50 738 ALA A N 1
ATOM 5475 C CA . ALA A 1 738 ? 23.012 -7.775 -40.810 1.00 86.50 738 ALA A CA 1
ATOM 5476 C C . ALA A 1 738 ? 24.477 -7.497 -41.207 1.00 86.50 738 ALA A C 1
ATOM 5478 O O . ALA A 1 738 ? 25.186 -6.873 -40.422 1.00 86.50 738 ALA A O 1
ATOM 5479 N N . LEU A 1 739 ? 24.937 -7.926 -42.388 1.00 87.75 739 LEU A N 1
ATOM 5480 C CA . LEU A 1 739 ? 26.292 -7.701 -42.910 1.00 87.75 739 LEU A CA 1
ATOM 5481 C C . LEU A 1 739 ? 26.363 -6.495 -43.866 1.00 87.75 739 LEU A C 1
ATOM 5483 O O . LEU A 1 739 ? 27.452 -6.135 -44.310 1.00 87.75 739 LEU A O 1
ATOM 5487 N N . GLY A 1 740 ? 25.227 -5.848 -44.146 1.00 85.12 740 GLY A N 1
ATOM 5488 C CA . GLY A 1 740 ? 25.123 -4.684 -45.023 1.00 85.12 740 GLY A CA 1
ATOM 5489 C C . GLY A 1 740 ? 24.868 -5.018 -46.496 1.00 85.12 740 GLY A C 1
ATOM 5490 O O . GLY A 1 740 ? 24.896 -4.109 -47.324 1.00 85.12 740 GLY A O 1
ATOM 5491 N N . ALA A 1 741 ? 24.596 -6.278 -46.848 1.00 88.62 741 ALA A N 1
ATOM 5492 C CA . ALA A 1 741 ? 24.235 -6.646 -48.214 1.00 88.62 741 ALA A CA 1
ATOM 5493 C C . ALA A 1 741 ? 22.770 -6.287 -48.502 1.00 88.62 741 ALA A C 1
ATOM 5495 O O . ALA A 1 741 ? 21.870 -6.669 -47.754 1.00 88.62 741 ALA A O 1
ATOM 5496 N N . THR A 1 742 ? 22.519 -5.563 -49.595 1.00 89.31 742 THR A N 1
ATOM 5497 C CA . THR A 1 742 ? 21.165 -5.162 -50.001 1.00 89.31 742 THR A CA 1
ATOM 5498 C C . THR A 1 742 ? 20.290 -6.379 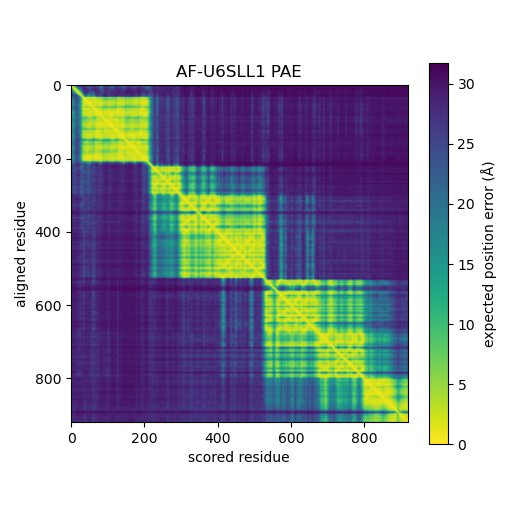-50.298 1.00 89.31 742 THR A C 1
ATOM 5500 O O . THR A 1 742 ? 20.662 -7.265 -51.070 1.00 89.31 742 THR A O 1
ATOM 5503 N N . LEU A 1 743 ? 19.100 -6.404 -49.705 1.00 87.50 743 LEU A N 1
ATOM 5504 C CA . LEU A 1 743 ? 18.119 -7.466 -49.853 1.00 87.50 743 LEU A CA 1
ATOM 5505 C C . LEU A 1 743 ? 17.123 -7.141 -50.974 1.00 87.50 743 LEU A C 1
ATOM 5507 O O . LEU A 1 743 ? 16.712 -6.001 -51.164 1.00 87.50 743 LEU A O 1
ATOM 5511 N N . SER A 1 744 ? 16.718 -8.171 -51.716 1.00 78.69 744 SER A N 1
ATOM 5512 C CA . SER A 1 744 ? 15.689 -8.084 -52.762 1.00 78.69 744 SER A CA 1
ATOM 5513 C C . SER A 1 744 ? 14.330 -8.578 -52.249 1.00 78.69 744 SER A C 1
ATOM 5515 O O . SER A 1 744 ? 14.307 -9.487 -51.416 1.00 78.69 744 SER A O 1
ATOM 5517 N N . PRO A 1 745 ? 13.196 -8.077 -52.780 1.00 81.62 745 PRO A N 1
ATOM 5518 C CA . PRO A 1 745 ? 13.063 -7.044 -53.819 1.00 81.62 745 PRO A CA 1
ATOM 5519 C C . PRO A 1 745 ? 13.329 -5.623 -53.291 1.00 81.62 745 PRO A C 1
ATOM 5521 O O . PRO A 1 745 ? 13.258 -5.395 -52.090 1.00 81.62 745 PRO A O 1
ATOM 5524 N N . GLU A 1 746 ? 13.587 -4.658 -54.175 1.00 80.12 746 GLU A N 1
ATOM 5525 C CA . GLU A 1 746 ? 13.720 -3.242 -53.792 1.00 80.12 746 GLU A CA 1
ATOM 5526 C C . GLU A 1 746 ? 12.439 -2.721 -53.117 1.00 80.12 746 GLU A C 1
ATOM 5528 O O . GLU A 1 746 ? 11.318 -2.948 -53.606 1.00 80.12 746 GLU A O 1
ATOM 5533 N N . GLN A 1 747 ? 12.602 -2.021 -51.989 1.00 82.06 747 GLN A N 1
ATOM 5534 C CA . GLN A 1 747 ? 11.499 -1.360 -51.303 1.00 82.06 747 GLN A CA 1
ATOM 5535 C C . GLN A 1 747 ? 11.212 -0.030 -52.003 1.00 82.06 747 GLN A C 1
ATOM 5537 O O . GLN A 1 747 ? 12.076 0.830 -52.136 1.00 82.06 747 GLN A O 1
ATOM 5542 N N . ASN A 1 748 ? 9.982 0.097 -52.499 1.00 77.69 748 ASN A N 1
ATOM 5543 C CA . ASN A 1 748 ? 9.514 1.263 -53.238 1.00 77.69 748 ASN A CA 1
ATOM 5544 C C . ASN A 1 748 ? 8.382 1.941 -52.470 1.00 77.69 748 ASN A C 1
ATOM 5546 O O . ASN A 1 748 ? 7.567 1.252 -51.846 1.00 77.69 748 ASN A O 1
ATOM 5550 N N . LEU A 1 749 ? 8.296 3.261 -52.617 1.00 76.81 749 LEU A N 1
ATOM 5551 C CA . LEU A 1 749 ? 7.284 4.137 -52.032 1.00 76.81 749 LEU A CA 1
ATOM 5552 C C . LEU A 1 749 ? 5.880 3.518 -51.941 1.00 76.81 749 LEU A C 1
ATOM 5554 O O . LEU A 1 749 ? 5.348 2.999 -52.929 1.00 76.81 749 LEU A O 1
ATOM 5558 N N . GLY A 1 750 ? 5.266 3.623 -50.758 1.00 66.62 750 GLY A N 1
ATOM 5559 C CA . GLY A 1 750 ? 3.856 3.307 -50.522 1.00 66.62 750 GLY A CA 1
ATOM 5560 C C . GLY A 1 750 ? 3.513 1.817 -50.587 1.00 66.62 750 GLY A C 1
ATOM 5561 O O . GLY A 1 750 ? 2.342 1.458 -50.488 1.00 66.62 750 GLY A O 1
ATOM 5562 N N . ASN A 1 751 ? 4.514 0.946 -50.752 1.00 80.81 751 ASN A N 1
ATOM 5563 C CA . ASN A 1 751 ? 4.341 -0.499 -50.796 1.00 80.81 751 ASN A CA 1
ATOM 5564 C C . ASN A 1 751 ? 5.038 -1.180 -49.618 1.00 80.81 751 ASN A C 1
ATOM 5566 O O . ASN A 1 751 ? 6.146 -0.811 -49.220 1.00 80.81 751 ASN A O 1
ATOM 5570 N N . THR A 1 752 ? 4.421 -2.257 -49.142 1.00 87.19 752 THR A N 1
ATOM 5571 C CA . THR A 1 752 ? 5.052 -3.219 -48.239 1.00 87.19 752 THR A CA 1
ATOM 5572 C C . THR A 1 752 ? 5.844 -4.244 -49.049 1.00 87.19 752 THR A C 1
ATOM 5574 O O . THR A 1 752 ? 5.322 -4.830 -50.004 1.00 87.19 752 THR A O 1
ATOM 5577 N N . LYS A 1 753 ? 7.106 -4.474 -48.680 1.00 90.56 753 LYS A N 1
ATOM 5578 C CA . LYS A 1 753 ? 7.946 -5.546 -49.228 1.00 90.56 753 LYS A CA 1
ATOM 5579 C C . LYS A 1 753 ? 8.394 -6.496 -48.133 1.00 90.56 753 LYS A C 1
ATOM 5581 O O . LYS A 1 753 ? 8.707 -6.078 -47.026 1.00 90.56 753 LYS A O 1
ATOM 5586 N N . THR A 1 754 ? 8.448 -7.769 -48.495 1.00 90.88 754 THR A N 1
ATOM 5587 C CA . THR A 1 754 ? 8.698 -8.868 -47.572 1.00 90.88 754 THR A CA 1
ATOM 5588 C C . THR A 1 754 ? 10.111 -9.414 -47.740 1.00 90.88 754 THR A C 1
ATOM 5590 O O . THR A 1 754 ? 10.489 -9.831 -48.837 1.00 90.88 754 THR A O 1
ATOM 5593 N N . TYR A 1 755 ? 10.855 -9.496 -46.640 1.00 91.44 755 TYR A N 1
ATOM 5594 C CA . TYR A 1 755 ? 12.217 -10.021 -46.579 1.00 91.44 755 TYR A CA 1
ATOM 5595 C C . TYR A 1 755 ? 12.287 -11.204 -45.621 1.00 91.44 755 TYR A C 1
ATOM 5597 O O . TYR A 1 755 ? 11.777 -11.147 -44.505 1.00 91.44 755 TYR A O 1
ATOM 5605 N N . LYS A 1 756 ? 12.931 -12.294 -46.040 1.00 89.62 756 LYS A N 1
ATOM 5606 C CA . LYS A 1 756 ? 13.135 -13.468 -45.184 1.00 89.62 756 LYS A CA 1
ATOM 5607 C C . LYS A 1 756 ? 14.527 -13.429 -44.579 1.00 89.62 756 LYS A C 1
ATOM 5609 O O . LYS A 1 756 ? 15.507 -13.502 -45.314 1.00 89.62 756 LYS A O 1
ATOM 5614 N N . VAL A 1 757 ? 14.606 -13.375 -43.255 1.00 89.62 757 VAL A N 1
ATOM 5615 C CA . VAL A 1 757 ? 15.874 -13.292 -42.518 1.00 89.62 757 VAL A CA 1
ATOM 5616 C C . VAL A 1 757 ? 15.910 -14.386 -41.462 1.00 89.62 757 VAL A C 1
ATOM 5618 O O . VAL A 1 757 ? 14.955 -14.569 -40.711 1.00 89.62 757 VAL A O 1
ATOM 5621 N N . ALA A 1 758 ? 16.991 -15.164 -41.432 1.00 86.94 758 ALA A N 1
ATOM 5622 C CA . ALA A 1 758 ? 17.181 -16.189 -40.413 1.00 86.94 758 ALA A CA 1
ATOM 5623 C C . ALA A 1 758 ? 17.736 -15.567 -39.127 1.00 86.94 758 ALA A C 1
ATOM 5625 O O . ALA A 1 758 ? 18.572 -14.668 -39.188 1.00 86.94 758 ALA A O 1
ATOM 5626 N N . SER A 1 759 ? 17.306 -16.078 -37.975 1.00 85.44 759 SER A N 1
ATOM 5627 C CA . SER A 1 759 ? 17.960 -15.769 -36.708 1.00 85.44 759 SER A CA 1
ATOM 5628 C C . SER A 1 759 ? 19.375 -16.345 -36.669 1.00 85.44 759 SER A C 1
ATOM 5630 O O . SER A 1 759 ? 19.645 -17.393 -37.261 1.00 85.44 759 SER A O 1
ATOM 5632 N N . ASP A 1 760 ? 20.260 -15.711 -35.916 1.00 82.75 760 ASP A N 1
ATOM 5633 C CA . ASP A 1 760 ? 21.583 -16.235 -35.602 1.00 82.75 760 ASP A CA 1
ATOM 5634 C C . ASP A 1 760 ? 21.545 -17.259 -34.446 1.00 82.75 760 ASP A C 1
ATOM 5636 O O . ASP A 1 760 ? 20.480 -17.741 -34.031 1.00 82.75 760 ASP A O 1
ATOM 5640 N N . SER A 1 761 ? 22.728 -17.613 -33.926 1.00 75.12 761 SER A N 1
ATOM 5641 C CA . SER A 1 761 ? 22.877 -18.569 -32.827 1.00 75.12 761 SER A CA 1
ATOM 5642 C C . SER A 1 761 ? 22.276 -18.101 -31.498 1.00 75.12 761 SER A C 1
ATOM 5644 O O . SER A 1 761 ? 22.016 -18.943 -30.641 1.00 75.12 761 SER A O 1
ATOM 5646 N N . THR A 1 762 ? 22.013 -16.801 -31.357 1.00 75.19 762 THR A N 1
ATOM 5647 C CA . THR A 1 762 ? 21.492 -16.127 -30.157 1.00 75.19 762 THR A CA 1
ATOM 5648 C C . THR A 1 762 ? 19.979 -15.897 -30.202 1.00 75.19 762 THR A C 1
ATOM 5650 O O . THR A 1 762 ? 19.367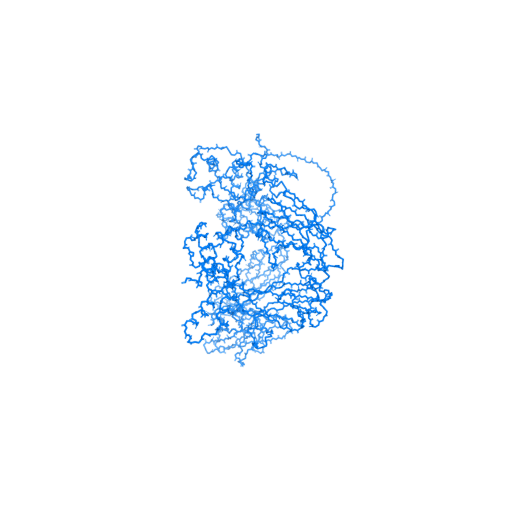 -15.461 -29.228 1.00 75.19 762 THR A O 1
ATOM 5653 N N . GLY A 1 763 ? 19.347 -16.203 -31.340 1.00 79.38 763 GLY A N 1
ATOM 5654 C CA . GLY A 1 763 ? 17.944 -15.871 -31.576 1.00 79.38 763 GLY A CA 1
ATOM 5655 C C . GLY A 1 763 ? 17.729 -14.416 -32.020 1.00 79.38 763 GLY A C 1
ATOM 5656 O O . GLY A 1 763 ? 16.595 -13.927 -32.051 1.00 79.38 763 GLY A O 1
ATOM 5657 N N . LYS A 1 764 ? 18.798 -13.720 -32.407 1.00 86.44 764 LYS A N 1
ATOM 5658 C CA . LYS A 1 764 ? 18.732 -12.370 -32.958 1.00 86.44 764 LYS A CA 1
ATOM 5659 C C . LYS A 1 764 ? 18.577 -12.431 -34.472 1.00 86.44 764 LYS A C 1
ATOM 5661 O O . LYS A 1 764 ? 19.233 -13.226 -35.140 1.00 86.44 764 LYS A O 1
ATOM 5666 N N . ALA A 1 765 ? 17.732 -11.580 -35.037 1.00 90.12 765 ALA A N 1
ATOM 5667 C CA . ALA A 1 765 ? 17.703 -11.305 -36.468 1.00 90.12 765 ALA A CA 1
ATOM 5668 C C . ALA A 1 765 ? 17.669 -9.800 -36.691 1.00 90.12 765 ALA A C 1
ATOM 5670 O O . ALA A 1 765 ? 16.917 -9.095 -36.020 1.00 90.12 765 ALA A O 1
ATOM 5671 N N . VAL A 1 766 ? 18.470 -9.320 -37.639 1.00 92.88 766 VAL A N 1
ATOM 5672 C CA . VAL A 1 766 ? 18.630 -7.888 -37.888 1.00 92.88 766 VAL A CA 1
ATOM 5673 C C . VAL A 1 766 ? 18.376 -7.585 -39.353 1.00 92.88 766 VAL A C 1
ATOM 5675 O O . VAL A 1 766 ? 18.934 -8.243 -40.235 1.00 92.88 766 VAL A O 1
ATOM 5678 N N . VAL A 1 767 ? 17.568 -6.558 -39.590 1.00 94.62 767 VAL A N 1
ATOM 5679 C CA . VAL A 1 767 ? 17.439 -5.892 -40.884 1.00 94.62 767 VAL A CA 1
ATOM 5680 C C . VAL A 1 767 ? 17.891 -4.453 -40.721 1.00 94.62 767 VAL A C 1
ATOM 5682 O O . VAL A 1 767 ? 17.462 -3.772 -39.792 1.00 94.62 767 VAL A O 1
ATOM 5685 N N . ARG A 1 768 ? 18.744 -3.986 -41.630 1.00 94.94 768 ARG A N 1
ATOM 5686 C CA . ARG A 1 768 ? 19.114 -2.575 -41.702 1.00 94.94 768 ARG A CA 1
ATOM 5687 C C . ARG A 1 768 ? 18.242 -1.884 -42.733 1.00 94.94 768 ARG A C 1
ATOM 5689 O O . ARG A 1 768 ? 17.999 -2.437 -43.805 1.00 94.94 768 ARG A O 1
ATOM 5696 N N . VAL A 1 769 ? 17.794 -0.682 -42.424 1.00 93.94 769 VAL A N 1
ATOM 5697 C CA . VAL A 1 769 ? 16.997 0.140 -43.329 1.00 93.94 769 VAL A CA 1
ATOM 5698 C C . VAL A 1 769 ? 17.660 1.501 -43.449 1.00 93.94 769 VAL A C 1
ATOM 5700 O O . VAL A 1 769 ? 17.917 2.145 -42.440 1.00 93.94 769 VAL A O 1
ATOM 5703 N N . THR A 1 770 ? 17.898 1.950 -44.674 1.00 91.81 770 THR A N 1
ATOM 5704 C CA . THR A 1 770 ? 18.359 3.308 -44.989 1.00 91.81 770 THR A CA 1
ATOM 5705 C C . THR A 1 770 ? 17.276 4.015 -45.797 1.00 91.81 770 THR A C 1
ATOM 5707 O O . THR A 1 770 ? 16.684 3.394 -46.678 1.00 91.81 770 THR A O 1
ATOM 5710 N N . SER A 1 771 ? 17.046 5.306 -45.566 1.00 90.06 771 SER A N 1
ATOM 5711 C CA . SER A 1 771 ? 16.270 6.148 -46.486 1.00 90.06 771 SER A CA 1
ATOM 5712 C C . SER A 1 771 ? 17.082 7.369 -46.894 1.00 90.06 771 SER A C 1
ATOM 5714 O O . SER A 1 771 ? 17.570 8.099 -46.033 1.00 90.06 771 SER A O 1
ATOM 5716 N N . ASP A 1 772 ? 17.190 7.618 -48.198 1.00 84.69 772 ASP A N 1
ATOM 5717 C CA . ASP A 1 772 ? 17.881 8.798 -48.741 1.00 84.69 772 ASP A CA 1
ATOM 5718 C C . ASP A 1 772 ? 16.999 10.060 -48.714 1.00 84.69 772 ASP A C 1
ATOM 5720 O O . ASP A 1 772 ? 17.485 11.170 -48.912 1.00 84.69 772 ASP A O 1
ATOM 5724 N N . ASN A 1 773 ? 15.696 9.905 -48.455 1.00 83.44 773 ASN A N 1
ATOM 5725 C CA . ASN A 1 773 ? 14.726 10.997 -48.374 1.00 83.44 773 ASN A CA 1
ATOM 5726 C C . ASN A 1 773 ? 14.022 11.004 -47.018 1.00 83.44 773 ASN A C 1
ATOM 5728 O O . ASN A 1 773 ? 13.962 9.978 -46.335 1.00 83.44 773 ASN A O 1
ATOM 5732 N N . ALA A 1 774 ? 13.462 12.158 -46.644 1.00 83.75 774 ALA A N 1
ATOM 5733 C CA . ALA A 1 774 ? 12.641 12.247 -45.446 1.00 83.75 774 ALA A CA 1
ATOM 5734 C C . ALA A 1 774 ? 11.444 11.289 -45.569 1.00 83.75 774 ALA A C 1
ATOM 5736 O O . ALA A 1 774 ? 10.646 11.404 -46.501 1.00 83.75 774 ALA A O 1
ATOM 5737 N N . ASP A 1 775 ? 11.359 10.316 -44.667 1.00 87.19 775 ASP A N 1
ATOM 5738 C CA . ASP A 1 775 ? 10.415 9.205 -44.755 1.00 87.19 775 ASP A CA 1
ATOM 5739 C C . ASP A 1 775 ? 10.182 8.582 -43.376 1.00 87.19 775 ASP A C 1
ATOM 5741 O O . ASP A 1 775 ? 11.050 8.625 -42.513 1.00 87.19 775 ASP A O 1
ATOM 5745 N N . THR A 1 776 ? 9.037 7.943 -43.174 1.00 90.06 776 THR A N 1
ATOM 5746 C CA . THR A 1 776 ? 8.804 7.056 -42.036 1.00 90.06 776 THR A CA 1
ATOM 5747 C C . THR A 1 776 ? 8.761 5.625 -42.547 1.00 90.06 776 THR A C 1
ATOM 5749 O O . THR A 1 776 ? 7.874 5.261 -43.328 1.00 90.06 776 THR A O 1
ATOM 5752 N N . VAL A 1 777 ? 9.705 4.803 -42.086 1.00 91.25 777 VAL A N 1
ATOM 5753 C CA . VAL A 1 777 ? 9.747 3.375 -42.407 1.00 91.25 777 VAL A CA 1
ATOM 5754 C C . VAL A 1 777 ? 9.203 2.579 -41.231 1.00 91.25 777 VAL A C 1
ATOM 5756 O O . VAL A 1 777 ? 9.687 2.701 -40.109 1.00 91.25 777 VAL A O 1
ATOM 5759 N N . THR A 1 778 ? 8.202 1.747 -41.503 1.00 92.94 778 THR A N 1
ATOM 5760 C CA . THR A 1 778 ? 7.605 0.805 -40.553 1.00 92.94 778 THR A CA 1
ATOM 5761 C C . THR A 1 778 ? 7.997 -0.616 -40.929 1.00 92.94 778 THR A C 1
ATOM 5763 O O . THR A 1 778 ? 7.875 -1.013 -42.089 1.00 92.94 778 THR A O 1
ATOM 5766 N N . VAL A 1 779 ? 8.433 -1.398 -39.949 1.00 93.75 779 VAL A N 1
ATOM 5767 C CA . VAL A 1 779 ? 8.835 -2.794 -40.118 1.00 93.75 779 VAL A CA 1
ATOM 5768 C C . VAL A 1 779 ? 7.959 -3.672 -39.240 1.00 93.75 779 VAL A C 1
ATOM 5770 O O . VAL A 1 779 ? 7.970 -3.549 -38.017 1.00 93.75 779 VAL A O 1
ATOM 5773 N N . ASN A 1 780 ? 7.223 -4.585 -39.871 1.00 92.25 780 ASN A N 1
ATOM 5774 C CA . ASN A 1 780 ? 6.476 -5.634 -39.186 1.00 92.25 780 ASN A CA 1
ATOM 5775 C C . ASN A 1 780 ? 7.251 -6.947 -39.287 1.00 92.25 780 ASN A C 1
ATOM 5777 O O . ASN A 1 780 ? 7.548 -7.411 -40.383 1.00 92.25 780 ASN A O 1
ATOM 5781 N N . VAL A 1 781 ? 7.576 -7.566 -38.157 1.00 91.81 781 VAL A N 1
ATOM 5782 C CA . VAL A 1 781 ? 8.323 -8.824 -38.110 1.00 91.81 781 VAL A CA 1
ATOM 5783 C C . VAL A 1 781 ? 7.409 -9.942 -37.646 1.00 91.81 781 VAL A C 1
ATOM 5785 O O . VAL A 1 781 ? 6.866 -9.887 -36.544 1.00 91.81 781 VAL A O 1
ATOM 5788 N N . THR A 1 782 ? 7.270 -10.973 -38.475 1.00 88.50 782 THR A N 1
ATOM 5789 C CA . THR A 1 782 ? 6.464 -12.162 -38.189 1.00 88.50 782 THR A CA 1
ATOM 5790 C C . THR A 1 782 ? 7.361 -13.363 -37.886 1.00 88.50 782 THR A C 1
ATOM 5792 O O . THR A 1 782 ? 8.227 -13.738 -38.687 1.00 88.50 782 THR A O 1
ATOM 5795 N N . GLY A 1 783 ? 7.128 -13.973 -36.719 1.00 73.00 783 GLY A N 1
ATOM 5796 C CA . GLY A 1 783 ? 7.793 -15.176 -36.221 1.00 73.00 783 GLY A CA 1
ATOM 5797 C C . GLY A 1 783 ? 7.608 -16.415 -37.103 1.00 73.00 783 GLY A C 1
ATOM 5798 O O . GLY A 1 783 ? 6.506 -16.681 -37.583 1.00 73.00 783 GLY A O 1
ATOM 5799 N N . ALA A 1 784 ? 8.655 -17.232 -37.264 1.00 63.16 784 ALA A N 1
ATOM 5800 C CA . ALA A 1 784 ? 8.544 -18.520 -37.953 1.00 63.16 784 ALA A CA 1
ATOM 5801 C C . ALA A 1 784 ? 7.534 -19.438 -37.236 1.00 63.16 784 ALA A C 1
ATOM 5803 O O . ALA A 1 784 ? 7.600 -19.613 -36.017 1.00 63.16 784 ALA A O 1
ATOM 5804 N N . SER A 1 785 ? 6.623 -20.054 -37.994 1.00 57.88 785 SER A N 1
ATOM 5805 C CA . SER A 1 785 ? 5.691 -21.098 -37.524 1.00 57.88 785 SER A CA 1
ATOM 5806 C C . SER A 1 785 ? 4.634 -20.669 -36.491 1.00 57.88 785 SER A C 1
ATOM 5808 O O . SER A 1 785 ? 3.999 -21.533 -35.890 1.00 57.88 785 SER A O 1
ATOM 5810 N N . GLY A 1 786 ? 4.425 -19.364 -36.272 1.00 60.62 786 GLY A N 1
ATOM 5811 C CA . GLY A 1 786 ? 3.392 -18.848 -35.357 1.00 60.62 786 GLY A CA 1
ATOM 5812 C C . GLY A 1 786 ? 3.685 -19.036 -33.861 1.00 60.62 786 GLY A C 1
ATOM 5813 O O . GLY A 1 786 ? 2.801 -18.822 -33.039 1.00 60.62 786 GLY A O 1
ATOM 5814 N N . ILE A 1 787 ? 4.910 -19.440 -33.499 1.00 69.94 787 ILE A N 1
ATOM 5815 C CA . ILE A 1 787 ? 5.331 -19.645 -32.100 1.00 69.94 787 ILE A CA 1
ATOM 5816 C C . ILE A 1 787 ? 5.718 -18.315 -31.434 1.00 69.94 787 ILE A C 1
ATOM 5818 O O . ILE A 1 787 ? 5.455 -18.121 -30.249 1.00 69.94 787 ILE A O 1
ATOM 5822 N N . LEU A 1 788 ? 6.346 -17.409 -32.193 1.00 82.12 788 LEU A N 1
ATOM 5823 C CA . LEU A 1 788 ? 6.724 -16.070 -31.739 1.00 82.12 788 LEU A CA 1
ATOM 5824 C C . LEU A 1 788 ? 5.738 -15.022 -32.283 1.00 82.12 788 LEU A C 1
ATOM 5826 O O . LEU A 1 788 ? 5.275 -15.165 -33.419 1.00 82.12 788 LEU A O 1
ATOM 5830 N N . PRO A 1 789 ? 5.418 -13.977 -31.501 1.00 85.56 789 PRO A N 1
ATOM 5831 C CA . PRO A 1 789 ? 4.405 -12.993 -31.860 1.00 85.56 789 PRO A CA 1
ATOM 5832 C C . PRO A 1 789 ? 4.863 -12.104 -33.014 1.00 85.56 789 PRO A C 1
ATOM 5834 O O . PRO A 1 789 ? 6.051 -11.928 -33.250 1.00 85.56 789 PRO A O 1
ATOM 5837 N N . THR A 1 790 ? 3.914 -11.481 -33.707 1.00 90.25 790 THR A N 1
ATOM 5838 C CA . THR A 1 790 ? 4.252 -10.403 -34.646 1.00 90.25 790 THR A CA 1
ATOM 5839 C C . THR A 1 790 ? 4.593 -9.134 -33.863 1.00 90.25 790 THR A C 1
ATOM 5841 O O . THR A 1 790 ? 3.901 -8.804 -32.896 1.00 90.25 790 THR A O 1
ATOM 5844 N N . LYS A 1 791 ? 5.655 -8.425 -34.257 1.00 93.88 791 LYS A N 1
ATOM 5845 C CA . LYS A 1 791 ? 6.062 -7.136 -33.668 1.00 93.88 791 LYS A CA 1
ATOM 5846 C C . LYS A 1 791 ? 6.168 -6.074 -34.751 1.00 93.88 791 LYS A C 1
ATOM 5848 O O . LYS A 1 791 ? 6.474 -6.399 -35.891 1.00 93.88 791 LYS A O 1
ATOM 5853 N N . SER A 1 792 ? 5.918 -4.824 -34.386 1.00 93.75 792 SER A N 1
ATOM 5854 C CA . SER A 1 792 ? 5.998 -3.684 -35.295 1.00 93.75 792 SER A CA 1
ATOM 5855 C C . SER A 1 792 ? 6.805 -2.571 -34.650 1.00 93.75 792 SER A C 1
ATOM 5857 O O . SER A 1 792 ? 6.656 -2.332 -33.452 1.00 93.75 792 SER A O 1
ATOM 5859 N N . ALA A 1 793 ? 7.657 -1.923 -35.433 1.00 95.19 793 ALA A N 1
ATOM 5860 C CA . ALA A 1 793 ? 8.388 -0.734 -35.029 1.00 95.19 793 ALA A CA 1
ATOM 5861 C C . ALA A 1 793 ? 8.546 0.207 -36.226 1.00 95.19 793 ALA A C 1
ATOM 5863 O O . ALA A 1 793 ? 8.503 -0.228 -37.379 1.00 95.19 793 ALA A O 1
ATOM 5864 N N . SER A 1 794 ? 8.743 1.493 -35.958 1.00 93.44 794 SER A N 1
ATOM 5865 C CA . SER A 1 794 ? 8.893 2.514 -36.993 1.00 93.44 794 SER A CA 1
ATOM 5866 C C . SER A 1 794 ? 10.003 3.495 -36.653 1.00 93.44 794 SER A C 1
ATOM 5868 O O . SER A 1 794 ? 10.165 3.856 -35.490 1.00 93.44 794 SER A O 1
ATOM 5870 N N . VAL A 1 795 ? 10.695 3.978 -37.679 1.00 94.69 795 VAL A N 1
ATOM 5871 C CA . VAL A 1 795 ? 11.717 5.023 -37.575 1.00 94.69 795 VAL A CA 1
ATOM 5872 C C . VAL A 1 795 ? 11.419 6.135 -38.572 1.00 94.69 795 VAL A C 1
ATOM 5874 O O . VAL A 1 795 ? 11.019 5.868 -39.709 1.00 94.69 795 VAL A O 1
ATOM 5877 N N . SER A 1 796 ? 11.600 7.384 -38.149 1.00 92.31 796 SER A N 1
ATOM 5878 C CA . SER A 1 796 ? 11.466 8.550 -39.026 1.00 92.31 796 SER A CA 1
ATOM 5879 C C . SER A 1 796 ? 12.833 9.046 -39.483 1.00 92.31 796 SER A C 1
ATOM 5881 O O . SER A 1 796 ? 13.628 9.526 -38.683 1.00 92.31 796 SER A O 1
ATOM 5883 N N . PHE A 1 797 ? 13.097 8.968 -40.779 1.00 90.25 797 PHE A N 1
ATOM 5884 C CA . PHE A 1 797 ? 14.224 9.626 -41.416 1.00 90.25 797 PHE A CA 1
ATOM 5885 C C . PHE A 1 797 ? 13.876 11.091 -41.665 1.00 90.25 797 PHE A C 1
ATOM 5887 O O . PHE A 1 797 ? 12.938 11.409 -42.394 1.00 90.25 797 PHE A O 1
ATOM 5894 N N . THR A 1 798 ? 14.627 11.996 -41.057 1.00 87.38 798 THR A N 1
ATOM 5895 C CA . THR A 1 798 ? 14.509 13.438 -41.269 1.00 87.38 798 THR A CA 1
ATOM 5896 C C . THR A 1 798 ? 15.593 13.913 -42.215 1.00 87.38 798 THR A C 1
ATOM 5898 O O . THR A 1 798 ? 16.746 13.494 -42.096 1.00 87.38 798 THR A O 1
ATOM 5901 N N . ALA A 1 799 ? 15.244 14.818 -43.130 1.00 79.69 799 ALA A N 1
ATOM 5902 C CA . ALA A 1 799 ? 16.244 15.482 -43.954 1.00 79.69 799 ALA A CA 1
ATOM 5903 C C . ALA A 1 799 ? 17.293 16.148 -43.054 1.00 79.69 799 ALA A C 1
ATOM 5905 O O . ALA A 1 799 ? 16.952 16.778 -42.049 1.00 79.69 799 ALA A O 1
ATOM 5906 N N . GLN A 1 800 ? 18.566 16.000 -43.410 1.00 74.62 800 GLN A N 1
ATOM 5907 C CA . GLN A 1 800 ? 19.638 16.684 -42.701 1.00 74.62 800 GLN A CA 1
ATOM 5908 C C . GLN A 1 800 ? 19.414 18.205 -42.786 1.00 74.62 800 GLN A C 1
ATOM 5910 O O . GLN A 1 800 ? 19.124 18.736 -43.860 1.00 74.62 800 GLN A O 1
ATOM 5915 N N . ALA A 1 801 ? 19.530 18.909 -41.656 1.00 79.50 801 ALA A N 1
ATOM 5916 C CA . ALA A 1 801 ? 19.376 20.361 -41.638 1.00 79.50 801 ALA A CA 1
ATOM 5917 C C . ALA A 1 801 ? 20.401 21.025 -42.584 1.00 79.50 801 ALA A C 1
ATOM 5919 O O . ALA A 1 801 ? 21.548 20.564 -42.650 1.00 79.50 801 ALA A O 1
ATOM 5920 N N . PRO A 1 802 ? 20.039 22.110 -43.297 1.00 83.31 802 PRO A N 1
ATOM 5921 C CA . PRO A 1 802 ? 20.959 22.799 -44.197 1.00 83.31 802 PRO A CA 1
ATOM 5922 C C . PRO A 1 802 ? 22.256 23.211 -43.490 1.00 83.31 802 PRO A C 1
ATOM 5924 O O . PRO A 1 802 ? 22.237 23.589 -42.315 1.00 83.31 802 PRO A O 1
ATOM 5927 N N . THR A 1 803 ? 23.38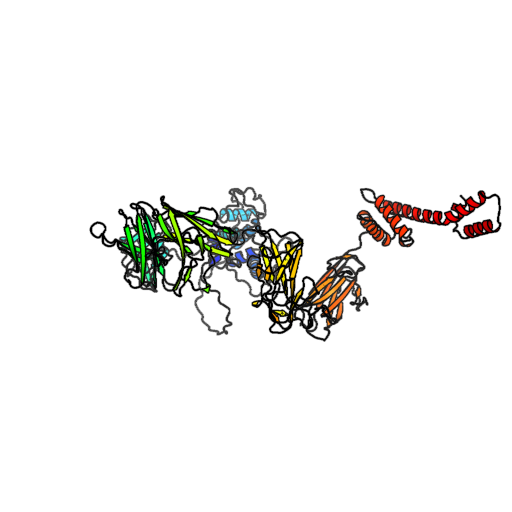2 23.218 -44.216 1.00 86.75 803 THR A N 1
ATOM 5928 C CA . THR A 1 803 ? 24.703 23.609 -43.683 1.00 86.75 803 THR A CA 1
ATOM 5929 C C . THR A 1 803 ? 24.649 24.910 -42.882 1.00 86.75 803 THR A C 1
ATOM 5931 O O . THR A 1 803 ? 25.236 24.990 -41.808 1.00 86.75 803 THR A O 1
ATOM 5934 N N . LEU A 1 804 ? 23.907 25.917 -43.359 1.00 90.31 804 LEU A N 1
ATOM 5935 C CA . LEU A 1 804 ? 23.759 27.201 -42.673 1.00 90.31 804 LEU A CA 1
ATOM 5936 C C . LEU A 1 804 ? 23.191 27.062 -41.257 1.00 90.31 804 LEU A C 1
ATOM 5938 O O . LEU A 1 804 ? 23.699 27.678 -40.323 1.00 90.31 804 LEU A O 1
ATOM 5942 N N . GLU A 1 805 ? 22.141 26.261 -41.100 1.00 88.19 805 GLU A N 1
ATOM 5943 C CA . GLU A 1 805 ? 21.477 26.053 -39.817 1.00 88.19 805 GLU A CA 1
ATOM 5944 C C . GLU A 1 805 ? 22.394 25.294 -38.860 1.00 88.19 805 GLU A C 1
ATOM 5946 O O . GLU A 1 805 ? 22.614 25.750 -37.739 1.00 88.19 805 GLU A O 1
ATOM 5951 N N . ARG A 1 806 ? 23.034 24.223 -39.347 1.00 90.75 806 ARG A N 1
ATOM 5952 C CA . ARG A 1 806 ? 24.011 23.435 -38.580 1.00 90.75 806 ARG A CA 1
ATOM 5953 C C . ARG A 1 806 ? 25.203 24.277 -38.121 1.00 90.75 806 ARG A C 1
ATOM 5955 O O . ARG A 1 806 ? 25.629 24.172 -36.974 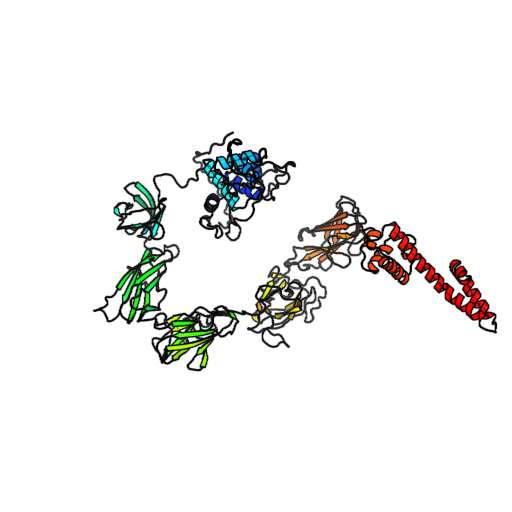1.00 90.75 806 ARG A O 1
ATOM 5962 N N . VAL A 1 807 ? 25.728 25.146 -38.989 1.00 91.94 807 VAL A N 1
ATOM 5963 C CA . VAL A 1 807 ? 26.814 26.072 -38.632 1.00 91.94 807 VAL A CA 1
ATOM 5964 C C . VAL A 1 807 ? 26.332 27.132 -37.642 1.00 91.94 807 VAL A C 1
ATOM 5966 O O . VAL A 1 807 ? 27.090 27.509 -36.752 1.00 91.94 807 VAL A O 1
ATOM 5969 N N . ASN A 1 808 ? 25.088 27.607 -37.740 1.00 92.69 808 ASN A N 1
ATOM 5970 C CA . ASN A 1 808 ? 24.535 28.594 -36.811 1.00 92.69 808 ASN A CA 1
ATOM 5971 C C . ASN A 1 808 ? 24.188 28.017 -35.432 1.00 92.69 808 ASN A C 1
ATOM 5973 O O . ASN A 1 808 ? 24.305 28.735 -34.439 1.00 92.69 808 ASN A O 1
ATOM 5977 N N . SER A 1 809 ? 23.820 26.739 -35.352 1.00 90.06 809 SER A N 1
ATOM 5978 C CA . SER A 1 809 ? 23.524 26.045 -34.094 1.00 90.06 809 SER A CA 1
ATOM 5979 C C . SER A 1 809 ? 24.761 25.435 -33.427 1.00 90.06 809 SER A C 1
ATOM 5981 O O . SER A 1 809 ? 24.721 25.116 -32.240 1.00 90.06 809 SER A O 1
ATOM 5983 N N . ALA A 1 810 ? 25.869 25.267 -34.157 1.00 90.62 810 ALA A N 1
ATOM 5984 C CA . ALA A 1 810 ? 27.084 24.654 -33.632 1.00 90.62 810 ALA A CA 1
ATOM 5985 C C . ALA A 1 810 ? 27.662 25.426 -32.431 1.00 90.62 810 ALA A C 1
ATOM 5987 O O . ALA A 1 810 ? 27.799 26.652 -32.455 1.00 90.62 810 ALA A O 1
ATOM 5988 N N . THR A 1 811 ? 28.057 24.701 -31.387 1.00 89.75 811 THR A N 1
ATOM 5989 C CA . THR A 1 811 ? 28.753 25.248 -30.207 1.00 89.75 811 THR A CA 1
ATOM 5990 C C . THR A 1 811 ? 30.218 24.820 -30.138 1.00 89.75 811 THR A C 1
ATOM 5992 O O . THR A 1 811 ? 30.971 25.328 -29.311 1.00 89.75 811 THR A O 1
ATOM 5995 N N . THR A 1 812 ? 30.641 23.907 -31.015 1.00 92.50 812 THR A N 1
ATOM 5996 C CA . THR A 1 812 ? 31.994 23.345 -31.050 1.00 92.50 812 THR A CA 1
ATOM 5997 C C . THR A 1 812 ? 32.574 23.397 -32.457 1.00 92.50 812 THR A C 1
ATOM 5999 O O . THR A 1 812 ? 31.845 23.375 -33.450 1.00 92.50 812 THR A O 1
ATOM 6002 N N . VAL A 1 813 ? 33.905 23.428 -32.551 1.00 91.94 813 VAL A N 1
ATOM 6003 C CA . VAL A 1 813 ? 34.608 23.418 -33.843 1.00 91.94 813 VAL A CA 1
ATOM 6004 C C . VAL A 1 813 ? 34.316 22.131 -34.615 1.00 91.94 813 VAL A C 1
ATOM 6006 O O . VAL A 1 813 ? 34.064 22.191 -35.812 1.00 91.94 813 VAL A O 1
ATOM 6009 N N . ASN A 1 814 ? 34.249 20.982 -33.936 1.00 89.69 814 ASN A N 1
ATOM 6010 C CA . ASN A 1 814 ? 33.960 19.696 -34.580 1.00 89.69 814 ASN A CA 1
ATOM 6011 C C . ASN A 1 814 ? 32.566 19.665 -35.225 1.00 89.69 814 ASN A C 1
ATOM 6013 O O . ASN A 1 814 ? 32.410 19.101 -36.304 1.00 89.69 814 ASN A O 1
ATOM 6017 N N . ALA A 1 815 ? 31.568 20.313 -34.613 1.00 85.44 815 ALA A N 1
ATOM 6018 C CA . ALA A 1 815 ? 30.239 20.434 -35.209 1.00 85.44 815 ALA A CA 1
ATOM 6019 C C . ALA A 1 815 ? 30.250 21.303 -36.480 1.00 85.44 815 ALA A C 1
ATOM 6021 O O . ALA A 1 815 ? 29.548 20.994 -37.441 1.00 85.44 815 ALA A O 1
ATOM 6022 N N . VAL A 1 816 ? 31.081 22.352 -36.517 1.00 90.44 816 VAL A N 1
ATOM 6023 C CA . VAL A 1 816 ? 31.277 23.179 -37.719 1.00 90.44 816 VAL A CA 1
ATOM 6024 C C . VAL A 1 816 ? 32.036 22.412 -38.804 1.00 90.44 816 VAL A C 1
ATOM 6026 O O . VAL A 1 816 ? 31.642 22.489 -39.961 1.00 90.44 816 VAL A O 1
ATOM 6029 N N . ILE A 1 817 ? 33.065 21.630 -38.449 1.00 92.75 817 ILE A N 1
ATOM 6030 C CA . ILE A 1 817 ? 33.775 20.749 -39.396 1.00 92.75 817 ILE A CA 1
ATOM 6031 C C . ILE A 1 817 ? 32.786 19.790 -40.051 1.00 92.75 817 ILE A C 1
ATOM 6033 O O . ILE A 1 817 ? 32.701 19.773 -41.271 1.00 92.75 817 ILE A O 1
ATOM 6037 N N . ALA A 1 818 ? 31.993 19.065 -39.257 1.00 86.94 818 ALA A N 1
ATOM 6038 C CA . ALA A 1 818 ? 30.997 18.137 -39.785 1.00 86.94 818 ALA A CA 1
ATOM 6039 C C . ALA A 1 818 ? 29.993 18.837 -40.718 1.00 86.94 818 ALA A C 1
ATOM 6041 O O . ALA A 1 818 ? 29.646 18.310 -41.767 1.00 86.94 818 ALA A O 1
ATOM 6042 N N . ALA A 1 819 ? 29.548 20.049 -40.368 1.00 89.25 819 ALA A N 1
ATOM 6043 C CA . ALA A 1 819 ? 28.626 20.810 -41.208 1.00 89.25 819 ALA A CA 1
ATOM 6044 C C . ALA A 1 819 ? 29.244 21.275 -42.538 1.00 89.25 819 ALA A C 1
ATOM 6046 O O . ALA A 1 819 ? 28.544 21.295 -43.550 1.00 89.25 819 ALA A O 1
ATOM 6047 N N . LEU A 1 820 ? 30.523 21.664 -42.536 1.00 91.31 820 LEU A N 1
ATOM 6048 C CA . LEU A 1 820 ? 31.240 22.131 -43.726 1.00 91.31 820 LEU A CA 1
ATOM 6049 C C . LEU A 1 820 ? 31.712 20.979 -44.624 1.00 91.31 820 LEU A C 1
ATOM 6051 O O . LEU A 1 820 ? 31.699 21.145 -45.840 1.00 91.31 820 LEU A O 1
ATOM 6055 N N . THR A 1 821 ? 32.074 19.826 -44.055 1.00 89.31 821 THR A N 1
ATOM 6056 C CA . THR A 1 821 ? 32.384 18.599 -44.811 1.00 89.31 821 THR A CA 1
ATOM 6057 C C . THR A 1 821 ? 31.186 18.144 -45.638 1.00 89.31 821 THR A C 1
ATOM 6059 O O . THR A 1 821 ? 31.339 17.825 -46.807 1.00 89.31 821 THR A O 1
ATOM 6062 N N . ASP A 1 822 ? 29.978 18.217 -45.080 1.00 79.50 822 ASP A N 1
ATOM 6063 C CA . ASP A 1 822 ? 28.752 17.840 -45.797 1.00 79.50 822 ASP A CA 1
ATOM 6064 C C . ASP A 1 822 ? 28.211 18.965 -46.711 1.00 79.50 822 ASP A C 1
ATOM 6066 O O . ASP A 1 822 ? 27.073 18.902 -47.180 1.00 79.50 822 ASP A O 1
ATOM 6070 N N . SER A 1 823 ? 28.962 20.055 -46.908 1.00 83.62 823 SER A N 1
ATOM 6071 C CA . SER A 1 823 ? 28.479 21.231 -47.635 1.00 83.62 823 SER A CA 1
ATOM 6072 C C . SER A 1 823 ? 28.845 21.199 -49.116 1.00 83.62 823 SER A C 1
ATOM 6074 O O . SER A 1 823 ? 29.908 20.735 -49.501 1.00 83.62 823 SER A O 1
ATOM 6076 N N . SER A 1 824 ? 28.004 21.796 -49.961 1.00 82.56 824 SER A N 1
ATOM 6077 C CA . SER A 1 824 ? 28.327 22.045 -51.374 1.00 82.56 824 SER A CA 1
ATOM 6078 C C . SER A 1 824 ? 29.002 23.410 -51.591 1.00 82.56 824 SER A C 1
ATOM 6080 O O . SER A 1 824 ? 28.814 24.043 -52.636 1.00 82.56 824 SER A O 1
ATOM 6082 N N . LEU A 1 825 ? 29.688 23.939 -50.571 1.00 87.88 825 LEU A N 1
ATOM 6083 C CA . LEU A 1 825 ? 30.374 25.227 -50.658 1.00 87.88 825 LEU A CA 1
ATOM 6084 C C . LEU A 1 825 ? 31.601 25.110 -51.567 1.00 87.88 825 LEU A C 1
ATOM 6086 O O . LEU A 1 825 ? 32.232 24.067 -51.667 1.00 87.88 825 LEU A O 1
ATOM 6090 N N . THR A 1 826 ? 31.932 26.204 -52.249 1.00 84.62 826 THR A N 1
ATOM 6091 C CA . THR A 1 826 ? 33.094 26.276 -53.145 1.00 84.62 826 THR A CA 1
ATOM 6092 C C . THR A 1 826 ? 34.080 27.319 -52.621 1.00 84.62 826 THR A C 1
ATOM 6094 O O . THR A 1 826 ? 33.634 28.422 -52.283 1.00 84.62 826 THR A O 1
ATOM 6097 N N . PRO A 1 827 ? 35.401 27.050 -52.559 1.00 91.50 827 PRO A N 1
ATOM 6098 C CA . PRO A 1 827 ? 36.105 25.785 -52.858 1.00 91.50 827 PRO A CA 1
ATOM 6099 C C . PRO A 1 827 ? 35.704 24.614 -51.947 1.00 91.50 827 PRO A C 1
ATOM 6101 O O . PRO A 1 827 ? 35.153 24.863 -50.878 1.00 91.50 827 PRO A O 1
ATOM 6104 N N . ASP A 1 828 ? 35.957 23.373 -52.371 1.00 90.56 828 ASP A N 1
ATOM 6105 C CA . ASP A 1 828 ? 35.562 22.172 -51.621 1.00 90.56 828 ASP A CA 1
ATOM 6106 C C . ASP A 1 828 ? 36.329 22.093 -50.293 1.00 90.56 828 ASP A C 1
ATOM 6108 O O . ASP A 1 828 ? 37.552 22.224 -50.256 1.00 90.56 828 ASP A O 1
ATOM 6112 N N . PHE A 1 829 ? 35.611 21.914 -49.184 1.00 92.44 829 PHE A N 1
ATOM 6113 C CA . PHE A 1 829 ? 36.227 21.845 -47.862 1.00 92.44 829 PHE A CA 1
ATOM 6114 C C . PHE A 1 829 ? 37.135 20.624 -47.725 1.00 92.44 829 PHE A C 1
ATOM 6116 O O . PHE A 1 829 ? 38.108 20.663 -46.963 1.00 92.44 829 PHE A O 1
ATOM 6123 N N . ASP A 1 830 ? 36.845 19.554 -48.469 1.00 90.44 830 ASP A N 1
ATOM 6124 C CA . ASP A 1 830 ? 37.588 18.307 -48.381 1.00 90.44 830 ASP A CA 1
ATOM 6125 C C . ASP A 1 830 ? 38.997 18.357 -48.973 1.00 90.44 830 ASP A C 1
ATOM 6127 O O . ASP A 1 830 ? 39.834 17.543 -48.574 1.00 90.44 830 ASP A O 1
ATOM 6131 N N . ASP A 1 831 ? 39.303 19.379 -49.775 1.00 91.00 831 ASP A N 1
ATOM 6132 C CA . ASP A 1 831 ? 40.639 19.644 -50.319 1.00 91.00 831 ASP A CA 1
ATOM 6133 C C . ASP A 1 831 ? 41.658 20.094 -49.245 1.00 91.00 831 ASP A C 1
ATOM 6135 O O . ASP A 1 831 ? 42.871 20.092 -49.480 1.00 91.00 831 ASP A O 1
ATOM 6139 N N . LEU A 1 832 ? 41.201 20.482 -48.048 1.00 90.69 832 LEU A N 1
ATOM 6140 C CA . LEU A 1 832 ? 42.061 20.922 -46.946 1.00 90.69 832 LEU A CA 1
ATOM 6141 C C . LEU A 1 832 ? 42.626 19.749 -46.127 1.00 90.69 832 LEU A C 1
ATOM 6143 O O . LEU A 1 832 ? 41.950 18.761 -45.840 1.00 90.69 832 LEU A O 1
ATOM 6147 N N . SER A 1 833 ? 43.853 19.897 -45.618 1.00 91.69 833 SER A N 1
ATOM 6148 C CA . SER A 1 833 ? 44.380 18.984 -44.591 1.00 91.69 833 SER A CA 1
ATOM 6149 C C . SER A 1 833 ? 43.589 19.093 -43.278 1.00 91.69 833 SER A C 1
ATOM 6151 O O . SER A 1 833 ? 42.968 20.116 -42.995 1.00 91.69 833 SER A O 1
ATOM 6153 N N . ALA A 1 834 ? 43.659 18.076 -42.411 1.00 89.56 834 ALA A N 1
ATOM 6154 C CA . ALA A 1 834 ? 42.939 18.074 -41.130 1.00 89.56 834 ALA A CA 1
ATOM 6155 C C . ALA A 1 834 ? 43.239 19.309 -40.251 1.00 89.56 834 ALA A C 1
ATOM 6157 O O . ALA A 1 834 ? 42.332 19.877 -39.643 1.00 89.56 834 ALA A O 1
ATOM 6158 N N . ALA A 1 835 ? 44.495 19.769 -40.228 1.00 89.69 835 ALA A N 1
ATOM 6159 C CA . ALA A 1 835 ? 44.887 20.973 -39.494 1.00 89.69 835 ALA A CA 1
ATOM 6160 C C . ALA A 1 835 ? 44.264 22.248 -40.093 1.00 89.69 835 ALA A C 1
ATOM 6162 O O . ALA A 1 835 ? 43.803 23.119 -39.356 1.00 89.69 835 ALA A O 1
ATOM 6163 N N . GLN A 1 836 ? 44.196 22.336 -41.424 1.00 92.75 836 GLN A N 1
ATOM 6164 C CA . GLN A 1 836 ? 43.557 23.454 -42.121 1.00 92.75 836 GLN A CA 1
ATOM 6165 C C . GLN A 1 836 ? 42.034 23.438 -41.937 1.00 92.75 836 GLN A C 1
ATOM 6167 O O . GLN A 1 836 ? 41.456 24.486 -41.663 1.00 92.75 836 GLN A O 1
ATOM 6172 N N . LYS A 1 837 ? 41.390 22.262 -41.989 1.00 94.56 837 LYS A N 1
ATOM 6173 C CA . LYS A 1 837 ? 39.957 22.099 -41.681 1.00 94.56 837 LYS A CA 1
ATOM 6174 C C . LYS A 1 837 ? 39.629 22.613 -40.278 1.00 94.56 837 LYS A C 1
ATOM 6176 O O . LYS A 1 837 ? 38.688 23.389 -40.113 1.00 94.56 837 LYS A O 1
ATOM 6181 N N . GLN A 1 838 ? 40.448 22.258 -39.284 1.00 95.19 838 GLN A N 1
ATOM 6182 C CA . GLN A 1 838 ? 40.307 22.757 -37.914 1.00 95.19 838 GLN A CA 1
ATOM 6183 C C . GLN A 1 838 ? 40.428 24.284 -37.842 1.00 95.19 838 GLN A C 1
ATOM 6185 O O . GLN A 1 838 ? 39.624 24.931 -37.168 1.00 95.19 838 GLN A O 1
ATOM 6190 N N . ALA A 1 839 ? 41.410 24.868 -38.535 1.00 93.25 839 ALA A N 1
ATOM 6191 C CA . ALA A 1 839 ? 41.635 26.311 -38.547 1.00 93.25 839 ALA A CA 1
ATOM 6192 C C . ALA A 1 839 ? 40.465 27.073 -39.195 1.00 93.25 839 ALA A C 1
ATOM 6194 O O . ALA A 1 839 ? 39.942 28.009 -38.591 1.00 93.25 839 ALA A O 1
ATOM 6195 N N . VAL A 1 840 ? 39.995 26.622 -40.364 1.00 95.75 840 VAL A N 1
ATOM 6196 C CA . VAL A 1 840 ? 38.837 27.211 -41.058 1.00 95.75 840 VAL A CA 1
ATOM 6197 C C . VAL A 1 840 ? 37.579 27.116 -40.200 1.00 95.75 840 VAL A C 1
ATOM 6199 O O . VAL A 1 840 ? 36.907 28.123 -39.989 1.00 95.75 840 VAL A O 1
ATOM 6202 N N . ALA A 1 841 ? 37.272 25.941 -39.647 1.00 95.19 841 ALA A N 1
ATOM 6203 C CA . ALA A 1 841 ? 36.085 25.760 -38.817 1.00 95.19 841 ALA A CA 1
ATOM 6204 C C . ALA A 1 841 ? 36.139 26.586 -37.519 1.00 95.19 841 ALA A C 1
ATOM 6206 O O . ALA A 1 841 ? 35.120 27.120 -37.084 1.00 95.19 841 ALA A O 1
ATOM 6207 N N . THR A 1 842 ? 37.326 26.745 -36.923 1.00 96.56 842 THR A N 1
ATOM 6208 C CA . THR A 1 842 ? 37.530 27.621 -35.757 1.00 96.56 842 THR A CA 1
ATOM 6209 C C . THR A 1 842 ? 37.260 29.079 -36.111 1.00 96.56 842 THR A C 1
ATOM 6211 O O . THR A 1 842 ? 36.599 29.791 -35.358 1.00 96.56 842 THR A O 1
ATOM 6214 N N . GLU A 1 843 ? 37.747 29.533 -37.264 1.00 95.44 843 GLU A N 1
ATOM 6215 C CA . GLU A 1 843 ? 37.544 30.904 -37.719 1.00 95.44 843 GLU A CA 1
ATOM 6216 C C . GLU A 1 843 ? 36.073 31.189 -38.048 1.00 95.44 843 GLU A C 1
ATOM 6218 O O . GLU A 1 843 ? 35.540 32.211 -37.610 1.00 95.44 843 GLU A O 1
ATOM 6223 N N . VAL A 1 844 ? 35.398 30.260 -38.733 1.00 95.62 844 VAL A N 1
ATOM 6224 C CA . VAL A 1 844 ? 33.956 30.327 -39.016 1.00 95.62 844 VAL A CA 1
ATOM 6225 C C . VAL A 1 844 ? 33.137 30.329 -37.720 1.00 95.62 844 VAL A C 1
ATOM 6227 O O . VAL A 1 844 ? 32.185 31.093 -37.600 1.00 95.62 844 VAL A O 1
ATOM 6230 N N . LEU A 1 845 ? 33.508 29.539 -36.708 1.00 95.62 845 LEU A N 1
ATOM 6231 C CA . LEU A 1 845 ? 32.803 29.549 -35.424 1.00 95.62 845 LEU A CA 1
ATOM 6232 C C . LEU A 1 845 ? 33.006 30.871 -34.665 1.00 95.62 845 LEU A C 1
ATOM 6234 O O . LEU A 1 845 ? 32.043 31.479 -34.201 1.00 95.62 845 LEU A O 1
ATOM 6238 N N . ASN A 1 846 ? 34.254 31.334 -34.556 1.00 94.75 846 ASN A N 1
ATOM 6239 C CA . ASN A 1 846 ? 34.612 32.502 -33.746 1.00 94.75 846 ASN A CA 1
ATOM 6240 C C . ASN A 1 846 ? 34.141 33.828 -34.355 1.00 94.75 846 ASN A C 1
ATOM 6242 O O . ASN A 1 846 ? 33.888 34.783 -33.622 1.00 94.75 846 ASN A O 1
ATOM 6246 N N . LYS A 1 847 ? 34.033 33.910 -35.686 1.00 93.25 847 LYS A N 1
ATOM 6247 C CA . LYS A 1 847 ? 33.555 35.108 -36.393 1.00 93.25 847 LYS A CA 1
ATOM 6248 C C . LYS A 1 847 ? 32.047 35.090 -36.654 1.00 93.25 847 LYS A C 1
ATOM 6250 O O . LYS A 1 847 ? 31.553 35.957 -37.380 1.00 93.25 847 LYS A O 1
ATOM 6255 N N . ARG A 1 848 ? 31.309 34.132 -36.086 1.00 94.50 848 ARG A N 1
ATOM 6256 C CA . ARG A 1 848 ? 29.858 34.050 -36.249 1.00 94.50 848 ARG A CA 1
ATOM 6257 C C . ARG A 1 848 ? 29.172 35.252 -35.579 1.00 94.50 848 ARG A C 1
ATOM 6259 O O . ARG A 1 848 ? 29.390 35.484 -34.390 1.00 94.50 848 ARG A O 1
ATOM 6266 N N . PRO A 1 849 ? 28.321 36.010 -36.295 1.00 90.00 849 PRO A N 1
ATOM 6267 C CA . PRO A 1 849 ? 27.542 37.088 -35.691 1.00 90.00 849 PRO A CA 1
ATOM 6268 C C . PRO A 1 849 ? 26.602 36.560 -34.602 1.00 90.00 849 PRO A C 1
ATOM 6270 O O . PRO A 1 849 ? 26.133 35.427 -34.684 1.00 90.00 849 PRO A O 1
ATOM 6273 N N . GLY A 1 850 ? 26.247 37.395 -33.620 1.00 85.19 850 GLY A N 1
ATOM 6274 C CA . GLY A 1 850 ? 25.295 37.012 -32.565 1.00 85.19 850 GLY A CA 1
ATOM 6275 C C . GLY A 1 850 ? 23.902 36.624 -33.085 1.00 85.19 850 GLY A C 1
ATOM 6276 O O . GLY A 1 850 ? 23.204 35.852 -32.441 1.00 85.19 850 GLY A O 1
ATOM 6277 N N . SER A 1 851 ? 23.519 37.108 -34.272 1.00 86.94 851 SER A N 1
ATOM 6278 C CA . SER A 1 851 ? 22.300 36.711 -34.995 1.00 86.94 851 SER A CA 1
ATOM 6279 C C . SER A 1 851 ? 22.448 35.428 -35.827 1.00 86.94 851 SER A C 1
ATOM 6281 O O . SER A 1 851 ? 21.502 35.036 -36.503 1.00 86.94 851 SER A O 1
ATOM 6283 N N . GLY A 1 852 ? 23.636 34.818 -35.850 1.00 92.00 852 GLY A N 1
ATOM 6284 C CA . GLY A 1 852 ? 24.024 33.810 -36.835 1.00 92.00 852 GLY A CA 1
ATOM 6285 C C . GLY A 1 852 ? 24.413 34.415 -38.191 1.00 92.00 852 GLY A C 1
ATOM 6286 O O . GLY A 1 852 ? 24.253 35.613 -38.446 1.00 92.00 852 GLY A O 1
ATOM 6287 N N . TYR A 1 853 ? 24.955 33.573 -39.067 1.00 94.75 853 TYR A N 1
ATOM 6288 C CA . TYR A 1 853 ? 25.213 33.883 -40.467 1.00 94.75 853 TYR A CA 1
ATOM 6289 C C . TYR A 1 853 ? 23.922 33.893 -41.294 1.00 94.75 853 TYR A C 1
ATOM 6291 O O . TYR A 1 853 ? 23.004 33.111 -41.055 1.00 94.75 853 TYR A O 1
ATOM 6299 N N . THR A 1 854 ? 23.896 34.726 -42.334 1.00 94.06 854 THR A N 1
ATOM 6300 C CA . THR A 1 854 ? 23.053 34.507 -43.520 1.00 94.06 854 THR A CA 1
ATOM 6301 C C . THR A 1 854 ? 23.772 33.562 -44.487 1.00 94.06 854 THR A C 1
ATOM 6303 O O . THR A 1 854 ? 24.983 33.387 -44.369 1.00 94.06 854 THR A O 1
ATOM 6306 N N . GLN A 1 855 ? 23.079 32.998 -45.483 1.00 89.88 855 GLN A N 1
ATOM 6307 C CA . GLN A 1 855 ? 23.704 32.116 -46.485 1.00 89.88 855 GLN A CA 1
ATOM 6308 C C . GLN A 1 855 ? 24.931 32.771 -47.150 1.00 89.88 855 GLN A C 1
ATOM 6310 O O . GLN A 1 855 ? 26.035 32.233 -47.112 1.00 89.88 855 GLN A O 1
ATOM 6315 N N . THR A 1 856 ? 24.768 33.993 -47.665 1.00 91.00 856 THR A N 1
ATOM 6316 C CA . THR A 1 856 ? 25.861 34.777 -48.264 1.00 91.00 856 THR A CA 1
ATOM 6317 C C . THR A 1 856 ? 26.952 35.132 -47.248 1.00 91.00 856 THR A C 1
ATOM 6319 O O . THR A 1 856 ? 28.135 35.179 -47.590 1.00 91.00 856 THR A O 1
ATOM 6322 N N . GLY A 1 857 ? 26.571 35.376 -45.990 1.00 93.88 857 GLY A N 1
ATOM 6323 C CA . GLY A 1 857 ? 27.510 35.648 -44.904 1.00 93.88 857 GLY A CA 1
ATOM 6324 C C . GLY A 1 857 ? 28.400 34.446 -44.588 1.00 93.88 857 GLY A C 1
ATOM 6325 O O . GLY A 1 857 ? 29.612 34.613 -44.461 1.00 93.88 857 GLY A O 1
ATOM 6326 N N . LEU A 1 858 ? 27.817 33.244 -44.529 1.00 94.31 858 LEU A N 1
ATOM 6327 C CA . LEU A 1 858 ? 28.552 31.997 -44.331 1.00 94.31 858 LEU A CA 1
ATOM 6328 C C . LEU A 1 858 ? 29.491 31.720 -45.508 1.00 94.31 858 LEU A C 1
ATOM 6330 O O . LEU A 1 858 ? 30.671 31.476 -45.287 1.00 94.31 858 LEU A O 1
ATOM 6334 N N . GLU A 1 859 ? 29.005 31.828 -46.747 1.00 94.06 859 GLU A N 1
ATOM 6335 C CA . GLU A 1 859 ? 29.828 31.644 -47.952 1.00 94.06 859 GLU A CA 1
ATOM 6336 C C . GLU A 1 859 ? 31.040 32.584 -47.979 1.00 94.06 859 GLU A C 1
ATOM 6338 O O . GLU A 1 859 ? 32.148 32.167 -48.314 1.00 94.06 859 GLU A O 1
ATOM 6343 N N . THR A 1 860 ? 30.844 33.849 -47.596 1.00 94.06 860 THR A N 1
ATOM 6344 C CA . THR A 1 860 ? 31.921 34.847 -47.553 1.00 94.06 860 THR A CA 1
ATOM 6345 C C . THR A 1 860 ? 32.931 34.527 -46.453 1.00 94.06 860 THR A C 1
ATOM 6347 O O . THR A 1 860 ? 34.138 34.546 -46.702 1.00 94.06 860 THR A O 1
ATOM 6350 N N . ALA A 1 861 ? 32.453 34.212 -45.245 1.00 93.00 861 ALA A N 1
ATOM 6351 C CA . ALA A 1 861 ? 33.309 33.862 -44.114 1.00 93.00 861 ALA A CA 1
ATOM 6352 C C . ALA A 1 861 ? 34.127 32.595 -44.399 1.00 93.00 861 ALA A C 1
ATOM 6354 O O . ALA A 1 861 ? 35.341 32.591 -44.198 1.00 93.00 861 ALA A O 1
ATOM 6355 N N . TYR A 1 862 ? 33.475 31.566 -44.945 1.00 95.81 862 TYR A N 1
ATOM 6356 C CA . TYR A 1 862 ? 34.094 30.316 -45.362 1.00 95.81 862 TYR A CA 1
ATOM 6357 C C . TYR A 1 862 ? 35.182 30.541 -46.417 1.00 95.81 862 TYR A C 1
ATOM 6359 O O . TYR A 1 862 ? 36.331 30.182 -46.182 1.00 95.81 862 TYR A O 1
ATOM 6367 N N . LYS A 1 863 ? 34.860 31.202 -47.540 1.00 95.31 863 LYS A N 1
ATOM 6368 C CA . LYS A 1 863 ? 35.830 31.476 -48.617 1.00 95.31 863 LYS A CA 1
ATOM 6369 C C . LYS A 1 863 ? 37.035 32.269 -48.122 1.00 95.31 863 LYS A C 1
ATOM 6371 O O . LYS A 1 863 ? 38.158 31.983 -48.521 1.00 95.31 863 LYS A O 1
ATOM 6376 N N . THR A 1 864 ? 36.808 33.244 -47.242 1.00 94.94 864 THR A N 1
ATOM 6377 C CA . THR A 1 864 ? 37.883 34.067 -46.671 1.00 94.94 864 THR A CA 1
ATOM 6378 C C . THR A 1 864 ? 38.815 33.229 -45.798 1.00 94.94 864 THR A C 1
ATOM 6380 O O . THR A 1 864 ? 40.028 33.279 -45.982 1.00 94.94 864 THR A O 1
ATOM 6383 N N . ALA A 1 865 ? 38.257 32.430 -44.884 1.00 94.56 865 ALA A N 1
ATOM 6384 C CA . ALA A 1 865 ? 39.037 31.556 -44.010 1.00 94.56 865 ALA A CA 1
ATOM 6385 C C . ALA A 1 865 ? 39.772 30.462 -44.808 1.00 94.56 865 ALA A C 1
ATOM 6387 O O . ALA A 1 865 ? 40.948 30.197 -44.563 1.00 94.56 865 ALA A O 1
ATOM 6388 N N . TYR A 1 866 ? 39.105 29.873 -45.806 1.00 95.19 866 TYR A N 1
ATOM 6389 C CA . TYR A 1 866 ? 39.689 28.898 -46.726 1.00 95.19 866 TYR A CA 1
ATOM 6390 C C . TYR A 1 866 ? 40.896 29.487 -47.463 1.00 95.19 866 TYR A C 1
ATOM 6392 O O . TYR A 1 866 ? 41.990 28.923 -47.420 1.00 95.19 866 TYR A O 1
ATOM 6400 N N . GLN A 1 867 ? 40.727 30.656 -48.091 1.00 93.56 867 GLN A N 1
ATOM 6401 C CA . GLN A 1 867 ? 41.801 31.312 -48.834 1.00 93.56 867 GLN A CA 1
ATOM 6402 C C . GLN A 1 867 ? 42.971 31.692 -47.921 1.00 93.56 867 GLN A C 1
ATOM 6404 O O . GLN A 1 867 ? 44.118 31.484 -48.300 1.00 93.56 867 GLN A O 1
ATOM 6409 N N . ALA A 1 868 ? 42.704 32.148 -46.693 1.00 92.94 868 ALA A N 1
ATOM 6410 C CA . ALA A 1 868 ? 43.755 32.443 -45.724 1.00 92.94 868 ALA A CA 1
ATOM 6411 C C . ALA A 1 868 ? 44.625 31.212 -45.402 1.00 92.94 868 ALA A C 1
ATOM 6413 O O . ALA A 1 868 ? 45.840 31.344 -45.261 1.00 92.94 868 ALA A O 1
ATOM 6414 N N . GLN A 1 869 ? 44.037 30.010 -45.332 1.00 93.75 869 GLN A N 1
ATOM 6415 C CA . GLN A 1 869 ? 44.803 28.773 -45.131 1.00 93.75 869 GLN A CA 1
ATOM 6416 C C . GLN A 1 869 ? 45.606 28.358 -46.367 1.00 93.75 869 GLN A C 1
ATOM 6418 O O . GLN A 1 869 ? 46.718 27.845 -46.229 1.00 93.75 869 GLN A O 1
ATOM 6423 N N . VAL A 1 870 ? 45.068 28.584 -47.567 1.00 90.00 870 VAL A N 1
ATOM 6424 C CA . VAL A 1 870 ? 45.794 28.349 -48.825 1.00 90.00 870 VAL A CA 1
ATOM 6425 C C . VAL A 1 870 ? 46.980 29.309 -48.950 1.00 90.00 870 VAL A C 1
ATOM 6427 O O . VAL A 1 870 ? 48.091 28.876 -49.256 1.00 90.00 870 VAL A O 1
ATOM 6430 N N . ASP A 1 871 ? 46.781 30.592 -48.654 1.00 89.62 871 ASP A N 1
ATOM 6431 C CA . ASP A 1 871 ? 47.828 31.613 -48.711 1.00 89.62 871 ASP A CA 1
ATOM 6432 C C . ASP A 1 871 ? 48.912 31.361 -47.660 1.00 89.62 871 ASP A C 1
ATOM 6434 O O . ASP A 1 871 ? 50.099 31.418 -47.978 1.00 89.62 871 ASP A O 1
ATOM 6438 N N . ALA A 1 872 ? 48.528 30.993 -46.433 1.00 89.44 872 ALA A N 1
ATOM 6439 C CA . ALA A 1 872 ? 49.475 30.617 -45.386 1.00 89.44 872 ALA A CA 1
ATOM 6440 C C . ALA A 1 872 ? 50.306 29.383 -45.773 1.00 89.44 872 ALA A C 1
ATOM 6442 O O . ALA A 1 872 ? 51.514 29.362 -45.539 1.00 89.44 872 ALA A O 1
ATOM 6443 N N . ALA A 1 873 ? 49.691 28.375 -46.402 1.00 87.00 873 ALA A N 1
ATOM 6444 C CA . ALA A 1 873 ? 50.408 27.203 -46.902 1.00 87.00 873 ALA A CA 1
ATOM 6445 C C . ALA A 1 873 ? 51.376 27.565 -48.040 1.00 87.00 873 ALA A C 1
ATOM 6447 O O . ALA A 1 873 ? 52.515 27.098 -48.052 1.00 87.00 873 ALA A O 1
ATOM 6448 N N . ASN A 1 874 ? 50.961 28.441 -48.960 1.00 88.31 874 ASN A N 1
ATOM 6449 C CA . ASN A 1 874 ? 51.828 28.947 -50.023 1.00 88.31 874 ASN A CA 1
ATOM 6450 C C . ASN A 1 874 ? 53.001 29.763 -49.469 1.00 88.31 874 ASN A C 1
ATOM 6452 O O . ASN A 1 874 ? 54.133 29.558 -49.903 1.00 88.31 874 ASN A O 1
ATOM 6456 N N . GLN A 1 875 ? 52.761 30.624 -48.478 1.00 88.25 875 GLN A N 1
ATOM 6457 C CA . GLN A 1 875 ? 53.814 31.372 -47.796 1.00 88.25 875 GLN A CA 1
ATOM 6458 C C . GLN A 1 875 ? 54.781 30.430 -47.076 1.00 88.25 875 GLN A C 1
ATOM 6460 O O . GLN A 1 875 ? 55.988 30.570 -47.230 1.00 88.25 875 GLN A O 1
ATOM 6465 N N . ALA A 1 876 ? 54.278 29.438 -46.337 1.00 87.88 876 ALA A N 1
ATOM 6466 C CA . ALA A 1 876 ? 55.111 28.466 -45.632 1.00 87.88 876 ALA A CA 1
ATOM 6467 C C . ALA A 1 876 ? 55.962 27.612 -46.587 1.00 87.88 876 ALA A C 1
ATOM 6469 O O . ALA A 1 876 ? 57.101 27.290 -46.261 1.00 87.88 876 ALA A O 1
ATOM 6470 N N . ALA A 1 877 ? 55.440 27.274 -47.770 1.00 85.44 877 ALA A N 1
ATOM 6471 C CA . ALA A 1 877 ? 56.189 26.566 -48.808 1.00 85.44 877 ALA A CA 1
ATOM 6472 C C . ALA A 1 877 ? 57.241 27.458 -49.495 1.00 85.44 877 ALA A C 1
ATOM 6474 O O . ALA A 1 877 ? 58.323 26.983 -49.834 1.00 85.44 877 ALA A O 1
ATOM 6475 N N . ALA A 1 878 ? 56.943 28.748 -49.677 1.00 86.56 878 ALA A N 1
ATOM 6476 C CA . ALA A 1 878 ? 57.863 29.729 -50.247 1.00 86.56 878 ALA A CA 1
ATOM 6477 C C . ALA A 1 878 ? 58.965 30.161 -49.259 1.00 86.56 878 ALA A C 1
ATOM 6479 O O . ALA A 1 878 ? 60.091 30.428 -49.678 1.00 86.56 878 ALA A O 1
ATOM 6480 N N . GLN A 1 879 ? 58.675 30.198 -47.952 1.00 88.88 879 GLN A N 1
ATOM 6481 C CA . GLN A 1 879 ? 59.548 30.771 -46.921 1.00 88.88 879 GLN A CA 1
ATOM 6482 C C . GLN A 1 879 ? 60.968 30.178 -46.884 1.00 88.88 879 GLN A C 1
ATOM 6484 O O . GLN A 1 879 ? 61.911 30.963 -46.837 1.00 88.88 879 GLN A O 1
ATOM 6489 N N . PRO A 1 880 ? 61.187 28.851 -46.988 1.00 86.38 880 PRO A N 1
ATOM 6490 C CA . PRO A 1 880 ? 62.540 28.295 -47.030 1.00 86.38 880 PRO A CA 1
ATOM 6491 C C . PRO A 1 880 ? 63.359 28.801 -48.224 1.00 86.38 880 PRO A C 1
ATOM 6493 O O . PRO A 1 880 ? 64.570 28.976 -48.107 1.00 86.38 880 PRO A O 1
ATOM 6496 N N . VAL A 1 881 ? 62.708 29.053 -49.366 1.00 87.06 881 VAL A N 1
ATOM 6497 C CA . VAL A 1 881 ? 63.355 29.614 -50.561 1.00 87.06 881 VAL A CA 1
ATOM 6498 C C . VAL A 1 881 ? 63.648 31.102 -50.359 1.00 87.06 881 VAL A C 1
ATOM 6500 O O . VAL A 1 881 ? 64.749 31.543 -50.682 1.00 87.06 881 VAL A O 1
ATOM 6503 N N . ILE A 1 882 ? 62.718 31.855 -49.758 1.00 86.38 882 ILE A N 1
ATOM 6504 C CA . ILE A 1 882 ? 62.923 33.263 -49.367 1.00 86.38 882 ILE A CA 1
ATOM 6505 C C . ILE A 1 882 ? 64.122 33.386 -48.419 1.00 86.38 882 ILE A C 1
ATOM 6507 O O . ILE A 1 882 ? 65.021 34.189 -48.662 1.00 86.38 882 ILE A O 1
ATOM 6511 N N . ASP A 1 883 ? 64.179 32.556 -47.377 1.00 84.62 883 ASP A N 1
ATOM 6512 C CA . ASP A 1 883 ? 65.253 32.563 -46.384 1.00 84.62 883 ASP A CA 1
ATOM 6513 C C . ASP A 1 883 ? 66.594 32.150 -47.009 1.00 84.62 883 ASP A C 1
ATOM 6515 O O . ASP A 1 883 ? 67.625 32.771 -46.741 1.00 84.62 883 ASP A O 1
ATOM 6519 N N . ALA A 1 884 ? 66.597 31.135 -47.883 1.00 81.88 884 ALA A N 1
ATOM 6520 C CA . ALA A 1 884 ? 67.789 30.719 -48.620 1.00 81.88 884 ALA A CA 1
ATOM 6521 C C . ALA A 1 884 ? 68.335 31.853 -49.506 1.00 81.88 884 ALA A C 1
ATOM 6523 O O . ALA A 1 884 ? 69.536 32.123 -49.479 1.00 81.88 884 ALA A O 1
ATOM 6524 N N . ILE A 1 885 ? 67.464 32.566 -50.230 1.00 81.00 885 ILE A N 1
ATOM 6525 C CA . ILE A 1 885 ? 67.842 33.738 -51.037 1.00 81.00 885 ILE A CA 1
ATOM 6526 C C . ILE A 1 885 ? 68.331 34.889 -50.143 1.00 81.00 885 ILE A C 1
ATOM 6528 O O . ILE A 1 885 ? 69.355 35.506 -50.435 1.00 81.00 885 ILE A O 1
ATOM 6532 N N . GLY A 1 886 ? 67.654 35.160 -49.026 1.00 77.88 886 GLY A N 1
ATOM 6533 C CA . GLY A 1 886 ? 68.062 36.182 -48.060 1.00 77.88 886 GLY A CA 1
ATOM 6534 C C . GLY A 1 886 ? 69.451 35.923 -47.466 1.00 77.88 886 GLY A C 1
ATOM 6535 O O . GLY A 1 886 ? 70.248 36.850 -47.322 1.00 77.88 886 GLY A O 1
ATOM 6536 N N . ASN A 1 887 ? 69.783 34.659 -47.195 1.00 73.50 887 ASN A N 1
ATOM 6537 C CA . ASN A 1 887 ? 71.091 34.252 -46.678 1.00 73.50 887 ASN A CA 1
ATOM 6538 C C . ASN A 1 887 ? 72.220 34.370 -47.720 1.00 73.50 887 ASN A C 1
ATOM 6540 O O . ASN A 1 887 ? 73.358 34.661 -47.343 1.00 73.50 887 ASN A O 1
ATOM 6544 N N . LEU A 1 888 ? 71.920 34.222 -49.019 1.00 72.50 888 LEU A N 1
ATOM 6545 C CA . LEU A 1 888 ? 72.879 34.483 -50.105 1.00 72.50 888 LEU A CA 1
ATOM 6546 C C . LEU A 1 888 ? 73.296 35.963 -50.172 1.00 72.50 888 LEU A C 1
ATOM 6548 O O . LEU A 1 888 ? 74.429 36.262 -50.538 1.00 72.50 888 LEU A O 1
ATOM 6552 N N . ASN A 1 889 ? 72.423 36.892 -49.766 1.00 61.66 889 ASN A N 1
ATOM 6553 C CA . ASN A 1 889 ? 72.730 38.329 -49.746 1.00 61.66 889 ASN A CA 1
ATOM 6554 C C . ASN A 1 889 ? 73.669 38.752 -48.597 1.00 61.66 889 ASN A C 1
ATOM 6556 O O . ASN A 1 889 ? 74.116 39.898 -48.575 1.00 61.66 889 ASN A O 1
ATOM 6560 N N . ASN A 1 890 ? 73.971 37.860 -47.643 1.00 58.84 890 ASN A N 1
ATOM 6561 C CA . ASN A 1 890 ? 74.652 38.198 -46.386 1.00 58.84 890 ASN A CA 1
ATOM 6562 C C . ASN A 1 890 ? 76.029 37.524 -46.208 1.00 58.84 890 ASN A C 1
ATOM 6564 O O . ASN A 1 890 ? 76.654 3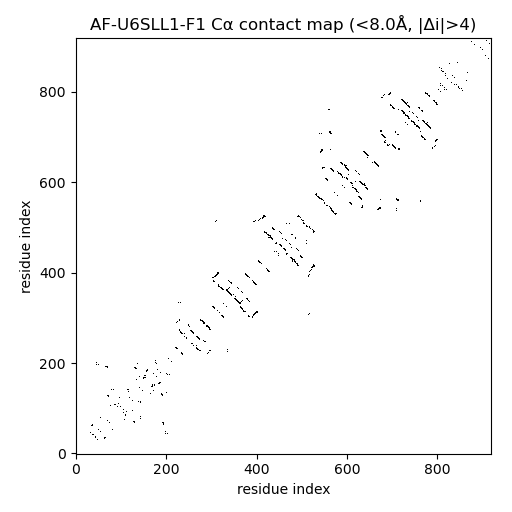7.662 -45.156 1.00 58.84 890 ASN A O 1
ATOM 6568 N N . THR A 1 891 ? 76.524 36.796 -47.214 1.00 55.47 891 THR A N 1
ATOM 6569 C CA . THR A 1 891 ? 77.821 36.107 -47.165 1.00 55.47 891 THR A CA 1
ATOM 6570 C C . THR A 1 891 ? 78.729 36.551 -48.312 1.00 55.47 891 THR A C 1
ATOM 6572 O O . THR A 1 891 ? 78.398 36.464 -49.488 1.00 55.47 891 THR A O 1
ATOM 6575 N N . SER A 1 892 ? 79.930 37.029 -47.979 1.00 53.88 892 SER A N 1
ATOM 6576 C CA . SER A 1 892 ? 80.915 37.547 -48.943 1.00 53.88 892 SER A CA 1
ATOM 6577 C C . SER A 1 892 ? 81.628 36.465 -49.777 1.00 53.88 892 SER A C 1
ATOM 6579 O O . SER A 1 892 ? 82.709 36.725 -50.304 1.00 53.88 892 SER A O 1
ATOM 6581 N N . LEU A 1 893 ? 81.086 35.247 -49.878 1.00 52.78 893 LEU A N 1
ATOM 6582 C CA . LEU A 1 893 ? 81.698 34.127 -50.601 1.00 52.78 893 LEU A CA 1
ATOM 6583 C C . LEU A 1 893 ? 80.620 33.308 -51.322 1.00 52.78 893 LEU A C 1
ATOM 6585 O O . LEU A 1 893 ? 79.958 32.460 -50.736 1.00 52.78 893 LEU A O 1
ATOM 6589 N N . THR A 1 894 ? 80.474 33.566 -52.619 1.00 56.22 894 THR A N 1
ATOM 6590 C CA . THR A 1 894 ? 79.618 32.825 -53.549 1.00 56.22 894 THR A CA 1
ATOM 6591 C C . THR A 1 894 ? 80.133 31.398 -53.760 1.00 56.22 894 THR A C 1
ATOM 6593 O O . THR A 1 894 ? 81.191 31.220 -54.368 1.00 56.22 894 THR A O 1
ATOM 6596 N N . PHE A 1 895 ? 79.373 30.381 -53.347 1.00 62.44 895 PHE A N 1
ATOM 6597 C CA . PHE A 1 895 ? 79.483 29.039 -53.920 1.00 62.44 895 PHE A CA 1
ATOM 6598 C C . PHE A 1 895 ? 78.376 28.862 -54.963 1.00 62.44 895 PHE A C 1
ATOM 6600 O O . PHE A 1 895 ? 77.189 28.947 -54.665 1.00 62.44 895 PHE A O 1
ATOM 6607 N N . GLU A 1 896 ? 78.774 28.609 -56.208 1.00 70.12 896 GLU A N 1
ATOM 6608 C CA . GLU A 1 896 ? 77.896 28.378 -57.367 1.00 70.12 896 GLU A CA 1
ATOM 6609 C C . GLU A 1 896 ? 76.837 27.283 -57.102 1.00 70.12 896 GLU A C 1
ATOM 6611 O O . GLU A 1 896 ? 75.732 27.327 -57.642 1.00 70.12 896 GLU A O 1
ATOM 6616 N N . ALA A 1 897 ? 77.142 26.350 -56.192 1.00 71.12 897 ALA A N 1
ATOM 6617 C CA . ALA A 1 897 ? 76.246 25.290 -55.741 1.00 71.12 897 ALA A CA 1
ATOM 6618 C C . ALA A 1 897 ? 75.028 25.794 -54.941 1.00 71.12 897 ALA A C 1
ATOM 6620 O O . ALA A 1 897 ? 73.927 25.288 -55.152 1.00 71.12 897 ALA A O 1
ATOM 6621 N N . ASP A 1 898 ? 75.186 26.799 -54.074 1.00 72.75 898 ASP A N 1
ATOM 6622 C CA . ASP A 1 898 ? 74.091 27.298 -53.226 1.00 72.75 898 ASP A CA 1
ATOM 6623 C C . ASP A 1 898 ? 73.090 28.126 -54.042 1.00 72.75 898 ASP A C 1
ATOM 6625 O O . ASP A 1 898 ? 71.877 28.027 -53.852 1.00 72.75 898 ASP A O 1
ATOM 6629 N N . VAL A 1 899 ? 73.588 28.876 -55.032 1.00 77.38 899 VAL A N 1
ATOM 6630 C CA . VAL A 1 899 ? 72.751 29.592 -56.010 1.00 77.38 899 VAL A CA 1
ATOM 6631 C C . VAL A 1 899 ? 71.986 28.603 -56.894 1.00 77.38 899 VAL A C 1
ATOM 6633 O O . VAL A 1 899 ? 70.792 28.789 -57.132 1.00 77.38 899 VAL A O 1
ATOM 6636 N N . ALA A 1 900 ? 72.639 27.531 -57.354 1.00 79.69 900 ALA A N 1
ATOM 6637 C CA . ALA A 1 900 ? 71.986 26.483 -58.135 1.00 79.69 900 ALA A CA 1
ATOM 6638 C C . ALA A 1 900 ? 70.909 25.738 -57.323 1.00 79.69 900 ALA A C 1
ATOM 6640 O O . ALA A 1 900 ? 69.833 25.459 -57.852 1.00 79.69 900 ALA A O 1
ATOM 6641 N N . ALA A 1 901 ? 71.160 25.472 -56.037 1.00 79.94 901 ALA A N 1
ATOM 6642 C CA . ALA A 1 901 ? 70.196 24.846 -55.135 1.00 79.94 901 ALA A CA 1
ATOM 6643 C C . ALA A 1 901 ? 68.983 25.752 -54.861 1.00 79.94 901 ALA A C 1
ATOM 6645 O O . ALA A 1 901 ? 67.845 25.295 -54.971 1.00 79.94 901 ALA A O 1
ATOM 6646 N N . ALA A 1 902 ? 69.204 27.043 -54.586 1.00 81.81 902 ALA A N 1
ATOM 6647 C CA . ALA A 1 902 ? 68.123 28.014 -54.406 1.00 81.81 902 ALA A CA 1
ATOM 6648 C C . ALA A 1 902 ? 67.284 28.181 -55.685 1.00 81.81 902 ALA A C 1
ATOM 6650 O O . ALA A 1 902 ? 66.057 28.250 -55.620 1.00 81.81 902 ALA A O 1
ATOM 6651 N N . ARG A 1 903 ? 67.928 28.177 -56.862 1.00 83.88 903 ARG A N 1
ATOM 6652 C CA . ARG A 1 903 ? 67.235 28.258 -58.152 1.00 83.88 903 ARG A CA 1
ATOM 6653 C C . ARG A 1 903 ? 66.393 27.016 -58.438 1.00 83.88 903 ARG A C 1
ATOM 6655 O O . ARG A 1 903 ? 65.235 27.157 -58.813 1.00 83.88 903 ARG A O 1
ATOM 6662 N N . ALA A 1 904 ? 66.938 25.822 -58.210 1.00 84.75 904 ALA A N 1
ATOM 6663 C CA . ALA A 1 904 ? 66.193 24.574 -58.367 1.00 84.75 904 ALA A CA 1
ATOM 6664 C C . ALA A 1 904 ? 64.995 24.492 -57.403 1.00 84.75 904 ALA A C 1
ATOM 6666 O O . ALA A 1 904 ? 63.928 24.021 -57.792 1.00 84.75 904 ALA A O 1
ATOM 6667 N N . ALA A 1 905 ? 65.149 24.988 -56.170 1.00 84.38 905 ALA A N 1
ATOM 6668 C CA . ALA A 1 905 ? 64.058 25.068 -55.204 1.00 84.38 905 ALA A CA 1
ATOM 6669 C C . ALA A 1 905 ? 62.964 26.060 -55.643 1.00 84.38 905 ALA A C 1
ATOM 6671 O O . ALA A 1 905 ? 61.787 25.724 -55.565 1.00 84.38 905 ALA A O 1
ATOM 6672 N N . TYR A 1 906 ? 63.334 27.236 -56.166 1.00 87.12 906 TYR A N 1
ATOM 6673 C CA . TYR A 1 906 ? 62.393 28.215 -56.728 1.00 87.12 906 TYR A CA 1
ATOM 6674 C C . TYR A 1 906 ? 61.644 27.679 -57.959 1.00 87.12 906 TYR A C 1
ATOM 6676 O O . TYR A 1 906 ? 60.424 27.812 -58.055 1.00 87.12 906 TYR A O 1
ATOM 6684 N N . ASP A 1 907 ? 62.348 27.032 -58.891 1.00 87.88 907 ASP A N 1
ATOM 6685 C CA . ASP A 1 907 ? 61.745 26.474 -60.107 1.00 87.88 907 ASP A CA 1
ATOM 6686 C C . ASP A 1 907 ? 60.774 25.312 -59.785 1.00 87.88 907 ASP A C 1
ATOM 6688 O O . ASP A 1 907 ? 59.867 25.032 -60.568 1.00 87.88 907 ASP A O 1
ATOM 6692 N N . GLY A 1 908 ? 60.926 24.668 -58.619 1.00 85.12 908 GLY A N 1
ATOM 6693 C CA . GLY A 1 908 ? 60.013 23.646 -58.095 1.00 85.12 908 GLY A CA 1
ATOM 6694 C C . GLY A 1 908 ? 58.754 24.183 -57.396 1.00 85.12 908 GLY A C 1
ATOM 6695 O O . GLY A 1 908 ? 57.867 23.393 -57.072 1.00 85.12 908 GLY A O 1
ATOM 6696 N N . LEU A 1 909 ? 58.655 25.495 -57.158 1.00 88.69 909 LEU A N 1
ATOM 6697 C CA . LEU A 1 909 ? 57.471 26.130 -56.574 1.00 88.69 909 LEU A CA 1
ATOM 6698 C C . LEU A 1 909 ? 56.358 26.323 -57.617 1.00 88.69 909 LEU A C 1
ATOM 6700 O O . LEU A 1 909 ? 56.602 26.474 -58.812 1.00 88.69 909 LEU A O 1
ATOM 6704 N N . THR A 1 910 ? 55.107 26.379 -57.158 1.00 88.94 910 THR A N 1
ATOM 6705 C CA . THR A 1 910 ? 53.975 26.770 -58.018 1.00 88.94 910 THR A CA 1
ATOM 6706 C C . THR A 1 910 ? 54.068 28.246 -58.420 1.00 88.94 910 THR A C 1
ATOM 6708 O O . THR A 1 910 ? 54.708 29.037 -57.733 1.00 88.94 910 THR A O 1
ATOM 6711 N N . ALA A 1 911 ? 53.373 28.663 -59.484 1.00 85.94 911 ALA A N 1
ATOM 6712 C CA . ALA A 1 911 ? 53.393 30.058 -59.947 1.00 85.94 911 ALA A CA 1
ATOM 6713 C C . ALA A 1 911 ? 53.008 31.077 -58.849 1.00 85.94 911 ALA A C 1
ATOM 6715 O O . ALA A 1 911 ? 53.607 32.147 -58.758 1.00 85.94 911 ALA A O 1
ATOM 6716 N N . THR A 1 912 ? 52.051 30.734 -57.979 1.00 84.94 912 THR A N 1
ATOM 6717 C CA . THR A 1 912 ? 51.640 31.577 -56.843 1.00 84.94 912 THR A CA 1
ATOM 6718 C C . THR A 1 912 ? 52.744 31.695 -55.790 1.00 84.94 912 THR A C 1
ATOM 6720 O O . THR A 1 912 ? 53.020 32.784 -55.298 1.00 84.94 912 THR A O 1
ATOM 6723 N N . GLN A 1 913 ? 53.415 30.589 -55.469 1.00 89.12 913 GLN A N 1
ATOM 6724 C CA . GLN A 1 913 ? 54.535 30.568 -54.522 1.00 89.12 913 GLN A CA 1
ATOM 6725 C C . GLN A 1 913 ? 55.768 31.283 -55.095 1.00 89.12 913 GLN A C 1
ATOM 6727 O O . GLN A 1 913 ? 56.416 32.046 -54.390 1.00 89.12 913 GLN A O 1
ATOM 6732 N N . GLN A 1 914 ? 56.055 31.110 -56.387 1.00 87.50 914 GLN A N 1
ATOM 6733 C CA . GLN A 1 914 ? 57.107 31.840 -57.100 1.00 87.50 914 GLN A CA 1
ATOM 6734 C C . GLN A 1 914 ? 56.875 33.353 -57.057 1.00 87.50 914 GLN A C 1
ATOM 6736 O O . GLN A 1 914 ? 57.807 34.113 -56.794 1.00 87.50 914 GLN A O 1
ATOM 6741 N N . ALA A 1 915 ? 55.630 33.798 -57.252 1.00 86.19 915 ALA A N 1
ATOM 6742 C CA . ALA A 1 915 ? 55.273 35.207 -57.130 1.00 86.19 915 ALA A CA 1
ATOM 6743 C C . ALA A 1 915 ? 55.513 35.750 -55.708 1.00 86.19 915 ALA A C 1
ATOM 6745 O O . ALA A 1 915 ? 55.988 36.873 -55.575 1.00 86.19 915 ALA A O 1
ATOM 6746 N N . LEU A 1 916 ? 55.252 34.955 -54.660 1.00 87.56 916 LEU A N 1
ATOM 6747 C CA . LEU A 1 916 ? 55.557 35.327 -53.269 1.00 87.56 916 LEU A CA 1
ATOM 6748 C C . LEU A 1 916 ? 57.057 35.436 -52.990 1.00 87.56 916 LEU A C 1
ATOM 6750 O O . LEU A 1 916 ? 57.452 36.317 -52.246 1.00 87.56 916 LEU A O 1
ATOM 6754 N N . VAL A 1 917 ? 57.885 34.562 -53.569 1.00 84.44 917 VAL A N 1
ATOM 6755 C CA . VAL A 1 917 ? 59.350 34.665 -53.438 1.00 84.44 917 VAL A CA 1
ATOM 6756 C C . VAL A 1 917 ? 59.908 35.857 -54.228 1.00 84.44 917 VAL A C 1
ATOM 6758 O O . VAL A 1 917 ? 60.951 36.400 -53.877 1.00 84.44 917 VAL A O 1
ATOM 6761 N N . THR A 1 918 ? 59.247 36.226 -55.329 1.00 83.75 918 THR A N 1
ATOM 6762 C CA . THR A 1 918 ? 59.669 37.332 -56.204 1.00 83.75 918 THR A CA 1
ATOM 6763 C C . THR A 1 918 ? 59.364 38.704 -55.608 1.00 83.75 918 THR A C 1
ATOM 6765 O O . THR A 1 918 ? 60.151 39.631 -55.801 1.00 83.75 918 THR A O 1
ATOM 6768 N N . ASN A 1 919 ? 58.203 38.835 -54.962 1.00 78.81 919 ASN A N 1
ATOM 6769 C CA . ASN A 1 919 ? 57.795 40.035 -54.228 1.00 78.81 919 ASN A CA 1
ATOM 6770 C C . ASN A 1 919 ? 58.646 40.222 -52.971 1.00 78.81 919 ASN A C 1
ATOM 6772 O O . ASN A 1 919 ? 58.958 41.397 -52.671 1.00 78.81 919 ASN A O 1
#

Organism: NCBI:txid1188261

Sequence (919 aa):
MAYQPKSYRKFLATSVAVAAVATVAAPAGAASSFPDVVPGSYYEEAVNYLTSQDVIKGLPGGIYAPLTNVDRAQFSVILAGALDLELSDNPKRVFPDVNPNSYYGAAVEALFNAGIVDGDQKGNFNPTNSIDRASVAKMVVEAFGFEQDSSVRIPFNDVVAGSWYEGYVNTLYSVGVVNGTTANTFSPQGTVDRAQAAVFVYNALLQAGVDPEEPGDEEAVANVKAINNTTVEVTFEDAVADVKALDFAIEGLTVSNAVVKQTDSKTVVLTTSAQTGGEEYTVTVNNATVGTFEGISAVVPTAVNVVERSLQGVVGKEVTVQAQVTVPAGQSKAGIPVTFNIDRGSDTTLAPQILGEALTDENGVATYTYTRYTAGNDTVTTYATGNRTVSSTGVVYWAAAKQLVVSELTEGNSLANDTKKSYKVTGAANTSYYVAIKENINVTPDKVTRVFVQDDATNTFVTPYELTTGSDVFARVTTDANGEASFTVYGSNLSATPVVYRPASLIDPVYSATALQTQAPTVNFSQVDRLAVSVVAEGSANSAASSYLTGTTGQAFDATSVGGRTYTVTVTDKDGKLAPKGTKAYVTFEEDNINGTVYFSTAKDAFEAVTTNTVKEITVGENGQASFRVAGHGATTFVKPTVFLNTAGSTATPALDKADIQSVAEVTYFKDAVVRNALLTVEDVDGEEVSSLITGTDAYFTYQSVDQNGFAYRPSTTNYQLTFDVTSTFGNAIVKDALGATLSPEQNLGNTKTYKVASDSTGKAVVRVTSDNADTVTVNVTGASGILPTKSASVSFTAQAPTLERVNSATTVNAVIAALTDSSLTPDFDDLSAAQKQAVATEVLNKRPGSGYTQTGLETAYKTAYQAQVDAANQAAAQPVIDAIGNLNNTSLTFEADVAAARAAYDGLTATQQALVTN